Protein AF-0000000079167738 (afdb_homodimer)

Organism: Lactuca saligna (NCBI:txid75948)

Nearest PDB structures (foldseek):
  2wtn-assembly1_A  TM=7.664E-01  e=1.060E-10  Butyrivibrio proteoclasticus
  7xrh-assembly1_B  TM=7.494E-01  e=2.762E-10  Lactobacillus acidophilus
  7xrh-assembly1_A  TM=7.474E-01  e=9.147E-10  Lactobacillus acidophilus
  3pf9-assembly1_A  TM=7.373E-01  e=1.031E-09  Lactobacillus johnsonii
  7xri-assembly1_B  TM=6.812E-01  e=6.015E-10  Lactobacillus acidophilus

Sequence (842 aa):
METIAGDPVSPYTLLLRSLALIPISHYLLVAFFVLVVFVYNLLEIHIVHDIFGGFGGDSVSLTFHSSSDLYREVVSKCHLLHGRYFATPWLSSPHLQTILLNVLVKIPSFSYKREIFRTSDGGTIALDWLMNSDVSETNLQVHGTNTDAVIPLVIVIPGLTSDSASPYIKEIAYNMAKHGWNVVVSNYRGLGGVPLTSECFHHAGRSDDLGEVVNHLHSKQPETLLYAVGTSMGANILVKYLGEQGVNVPLAGAASISNPWDLLIGDRFFNRAFMQRFYNRVLGNSLKSTAKLHQEVYARLSDWEGIEKSRSIRDFSNHSSRIAGNFEAVDEFYRWASSARLVSKVSVPLLCVNSIDDPVCSHEAIPWDECRRNKNIVLATTQHGGHIAFFEGMPGKSLWWIRVVEEYLSHLHATSSTSKHMETIAGDPVSPYTLLLRSLALIPISHYLLVAFFVLVVFVYNLLEIHIVHDIFGGFGGDSVSLTFHSSSDLYREVVSKCHLLHGRYFATPWLSSPHLQTILLNVLVKIPSFSYKREIFRTSDGGTIALDWLMNSDVSETNLQVHGTNTDAVIPLVIVIPGLTSDSASPYIKEIAYNMAKHGWNVVVSNYRGLGGVPLTSECFHHAGRSDDLGEVVNHLHSKQPETLLYAVGTSMGANILVKYLGEQGVNVPLAGAASISNPWDLLIGDRFFNRAFMQRFYNRVLGNSLKSTAKLHQEVYARLSDWEGIEKSRSIRDFSNHSSRIAGNFEAVDEFYRWASSARLVSKVSVPLLCVNSIDDPVCSHEAIPWDECRRNKNIVLATTQHGGHIAFFEGMPGKSLWWIRVVEEYLSHLHATSSTSKH

pLDDT: mean 92.49, std 12.57, range [28.33, 98.94]

Solvent-accessible surface area (backbone atoms only — not comparable to full-atom values): 42958 Å² total; per-residue (Å²): 139,88,83,86,87,81,85,86,75,53,39,63,59,42,33,52,51,17,59,69,60,45,58,63,68,57,53,51,50,50,50,49,50,50,48,50,52,49,49,39,58,74,43,51,51,43,48,69,60,34,57,76,56,68,64,62,45,42,64,44,45,76,39,46,25,95,81,15,59,50,43,70,74,28,54,70,71,29,63,69,65,72,34,56,51,42,63,12,62,95,45,34,17,30,52,53,28,37,72,39,33,76,73,48,45,49,68,72,88,80,74,69,51,77,44,77,47,72,45,94,78,49,28,38,36,37,35,36,33,38,46,27,77,76,63,49,78,69,79,62,73,70,73,77,63,77,81,74,63,68,61,40,35,36,38,37,29,45,32,79,94,44,27,66,81,36,40,71,48,37,33,45,46,49,55,40,11,65,71,61,22,28,26,33,31,53,27,48,46,50,35,78,84,29,60,71,63,32,101,63,76,70,55,63,54,53,25,63,59,55,50,51,51,55,50,52,51,40,69,75,38,68,84,39,51,33,32,38,38,13,29,30,45,17,10,19,22,47,46,30,35,38,17,75,46,20,83,72,50,86,45,70,30,38,37,29,33,33,44,34,27,23,47,50,57,37,56,58,51,30,69,70,43,71,70,25,38,49,50,32,32,53,54,13,45,50,51,42,55,53,45,60,77,43,42,72,61,45,46,72,54,30,40,45,72,47,30,75,67,3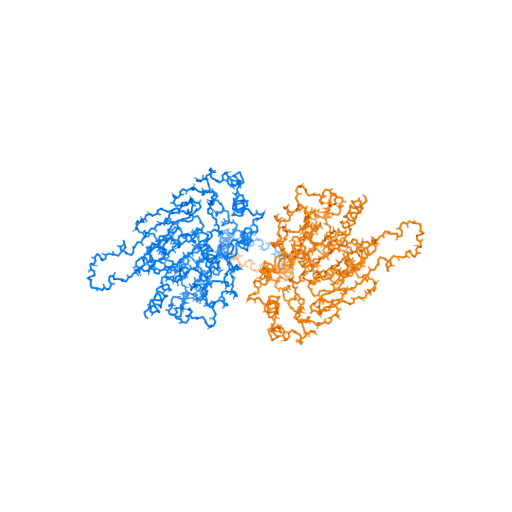2,59,25,50,64,45,32,34,52,23,31,56,13,51,62,67,70,38,94,25,48,66,57,40,26,59,69,30,24,13,45,86,27,49,72,41,38,57,46,44,32,42,33,39,39,23,54,44,12,70,72,32,42,53,87,27,55,51,61,59,37,35,26,65,24,44,33,31,41,36,37,36,30,68,60,30,9,50,82,23,26,39,27,47,82,82,39,41,45,44,50,60,52,56,47,48,50,49,46,51,50,42,42,50,58,54,55,58,52,72,77,101,138,87,83,83,86,80,84,87,75,51,39,63,57,42,33,52,52,18,58,68,59,44,56,64,66,56,55,50,49,51,50,48,50,53,49,49,52,49,50,37,57,74,42,50,51,44,48,70,61,34,56,76,56,66,65,62,43,41,64,43,46,78,39,47,26,95,80,17,58,51,42,69,73,28,54,70,72,29,61,69,63,73,33,55,51,43,63,13,64,95,44,35,16,31,51,54,28,36,73,38,35,76,74,46,45,50,68,72,90,80,75,68,50,76,43,78,44,72,44,95,77,49,28,37,35,38,36,37,32,38,46,26,76,76,62,49,79,71,78,63,73,72,75,78,66,76,81,74,62,66,62,38,35,36,37,36,29,46,30,78,94,45,28,65,82,34,40,70,48,36,32,46,44,49,56,39,13,65,70,60,23,28,27,32,30,52,27,48,45,52,35,79,85,29,60,71,63,32,100,62,74,68,57,62,53,55,24,63,59,55,51,51,52,52,50,53,50,40,69,74,38,69,83,39,51,32,32,38,39,14,30,30,46,18,10,20,23,46,46,31,35,40,16,75,49,21,84,72,51,88,44,70,29,38,37,30,33,33,41,34,28,23,47,50,58,38,58,59,52,31,70,71,44,72,68,26,38,50,52,31,32,54,52,14,45,51,52,42,56,53,45,58,76,44,42,70,59,45,46,73,53,31,39,44,73,48,31,75,68,32,59,24,50,64,43,33,32,52,23,30,54,14,50,62,68,72,38,94,24,48,66,59,39,26,59,69,30,23,14,44,86,26,49,70,41,40,59,45,43,31,43,35,37,40,23,56,45,12,71,71,34,42,53,88,27,55,52,62,59,37,34,28,65,25,43,33,31,41,35,37,35,29,68,61,31,10,48,81,24,26,38,28,48,83,85,39,42,46,44,49,60,53,55,45,50,49,49,46,52,51,41,43,50,57,54,55,59,51,71,75,100

InterPro domains:
  IPR000073 Alpha/beta hydrolase fold-1 [PF00561] (152-393)
  IPR012020 AB hydrolase 4 family [PIRSF005211] (8-414)
  IPR029058 Alpha/Beta hydrolase fold [G3DSA:3.40.50.1820] (132-399)
  IPR029058 Alpha/Beta hydrolase fold [SSF53474] (94-411)
  IPR050960 AB hydrolase superfamily, subfamily 4 [PTHR10794] (19-419)

Radius of gyration: 32.44 Å; Cα contacts (8 Å, |Δi|>4): 1660; chains: 2; bounding box: 110×104×69 Å

Foldseek 3Di:
DDDPPPDDDDPVNVVVVVVVPDDVVVVVVVVVVVVVVVVCVQQVACLVVCVVVVLLAFAKDKFAAPPFPLCVQFVVPQPLNGGGFRAANVCRGLNSLAVCQQPQADADDFAWDWDWDAFPQGWIKIKTKDALVRQDPPPPPPDDDPPPDAAAEEEEEEAQLDFCRRRLNNVLCNVLSPVRHIYIYIGFDLHPPHDTGGLDGDDLQCLVSVVRVQVVVCVVPVPHAYEYEYFASRLQSVLQNLLVCFPNRRHQEYERELYLQQQLVLVVLLPPDDVSVVVFQVSLVSVLVSCVSVVVSQVVQWQSVQSNVTRGPLSNCQTGVCRNVVHPHSSVVRRNSGSNVRLLRRRHQYEYEHECNASRRHPVSDNSVSQNNRSRYMYIYGPHAYGSRSQGDNSRHDHSVSVSVSSRVVSSVVVVVVVVD/DDDPPDDDDDPVNVVVVVVVPDDVVVVVVVVVVVVVVVVCVQQVACLVVCVVVVLQAFQKDKFAAPPFPLCVQFVVPQVLNGGGFRAANVCRGLNSLAVCQQPQADADDFAWDWDWDAFPQGWIKIKTKDALVRQDPPPPPPDDDPPVDAAAEEEEEEAQLDFCRGRLNNVLCNVLSPVRHIYIYIGFDLHPPHDTGGLDGDDLQCLVSVVRVQVVVCVVPVPHAYEYEYFASRLQSVLQNLLVCFPNRRHQEYERELYLQQVLVLVVLLPPDDVSVVVFQVSLVSVLVSCVSVVVSQVVQWQSVQSNVTRGPLSNCQTGVCRNVVHPHSSVVRRNSGSNVRLLRRRHQYEYEHECNASRRHPVSDNSVSQNNRSRYMYIYGPHAYGSRSQRDNSRHDHSVSSSVSSRVVSSVVVVVVVVD

Structure (mmCIF, N/CA/C/O backbone):
data_AF-0000000079167738-model_v1
#
loop_
_entity.id
_entity.type
_entity.pdbx_description
1 polymer 'AB hydrolase-1 domain-containing protein'
#
loop_
_atom_site.group_PDB
_atom_site.id
_atom_site.type_symbol
_atom_site.label_atom_id
_atom_site.label_alt_id
_atom_site.label_comp_id
_atom_site.label_asym_id
_atom_site.label_entity_id
_atom_site.label_seq_id
_atom_site.pdbx_PDB_ins_code
_atom_site.Cartn_x
_atom_site.Cartn_y
_atom_site.Cartn_z
_atom_site.occupancy
_atom_site.B_iso_or_equiv
_atom_site.auth_seq_id
_atom_site.auth_comp_id
_atom_site.auth_asym_id
_atom_site.auth_atom_id
_atom_site.pdbx_PDB_model_num
ATOM 1 N N . MET A 1 1 ? 76 20.156 -39.094 1 28.33 1 MET A N 1
ATOM 2 C CA . MET A 1 1 ? 75.125 20.656 -38.062 1 28.33 1 MET A CA 1
ATOM 3 C C . MET A 1 1 ? 74.188 19.531 -37.531 1 28.33 1 MET A C 1
ATOM 5 O O . MET A 1 1 ? 73.375 19 -38.281 1 28.33 1 MET A O 1
ATOM 9 N N . GLU A 1 2 ? 74.5 18.5 -36.656 1 35.53 2 GLU A N 1
ATOM 10 C CA . GLU A 1 2 ? 74 17.25 -36.094 1 35.53 2 GLU A CA 1
ATOM 11 C C . GLU A 1 2 ? 72.75 17.484 -35.281 1 35.53 2 GLU A C 1
ATOM 13 O O . GLU A 1 2 ? 72.75 18.188 -34.281 1 35.53 2 GLU A O 1
ATOM 18 N N . THR A 1 3 ? 71.375 17.328 -35.719 1 35.22 3 THR A N 1
ATOM 19 C CA . THR A 1 3 ? 70.062 17.547 -35.156 1 35.22 3 THR A CA 1
ATOM 20 C C . THR A 1 3 ? 69.812 16.625 -33.969 1 35.22 3 THR A C 1
ATOM 22 O O . THR A 1 3 ? 69.875 15.398 -34.094 1 35.22 3 THR A O 1
ATOM 25 N N . ILE A 1 4 ? 69.875 16.766 -32.656 1 37.25 4 ILE A N 1
ATOM 26 C CA . ILE A 1 4 ? 69.688 16.047 -31.406 1 37.25 4 ILE A CA 1
ATOM 27 C C . ILE A 1 4 ? 68.312 15.43 -31.375 1 37.25 4 ILE A C 1
ATOM 29 O O . ILE A 1 4 ? 67.25 16.141 -31.375 1 37.25 4 ILE A O 1
ATOM 33 N N . ALA A 1 5 ? 67.812 14.156 -31.688 1 42.47 5 ALA A N 1
ATOM 34 C CA . ALA A 1 5 ? 66.625 13.305 -31.625 1 42.47 5 ALA A CA 1
ATOM 35 C C . ALA A 1 5 ? 66.125 13.227 -30.203 1 42.47 5 ALA A C 1
ATOM 37 O O . ALA A 1 5 ? 66.625 12.523 -29.359 1 42.47 5 ALA A O 1
ATOM 38 N N . GLY A 1 6 ? 65.25 14.102 -29.391 1 43.28 6 GLY A N 1
ATOM 39 C CA . GLY A 1 6 ? 64.688 14.102 -28.062 1 43.28 6 GLY A CA 1
ATOM 40 C C . GLY A 1 6 ? 63.688 12.953 -27.859 1 43.28 6 GLY A C 1
ATOM 41 O O . GLY A 1 6 ? 62.938 12.609 -28.75 1 43.28 6 GLY A O 1
ATOM 42 N N . ASP A 1 7 ? 63.625 11.93 -27.047 1 54.88 7 ASP A N 1
ATOM 43 C CA . ASP A 1 7 ? 62.844 10.75 -26.688 1 54.88 7 ASP A CA 1
ATOM 44 C C . ASP A 1 7 ? 61.344 11.109 -26.531 1 54.88 7 ASP A C 1
ATOM 46 O O . ASP A 1 7 ? 61 12.023 -25.781 1 54.88 7 ASP A O 1
ATOM 50 N N . PRO A 1 8 ? 60.219 10.641 -27.156 1 68.75 8 PRO A N 1
ATOM 51 C CA . PRO A 1 8 ? 58.781 10.992 -27.125 1 68.75 8 PRO A CA 1
ATOM 52 C C . PRO A 1 8 ? 58.094 10.594 -25.828 1 68.75 8 PRO A C 1
ATOM 54 O O . PRO A 1 8 ? 58.125 9.422 -25.453 1 68.75 8 PRO A O 1
ATOM 57 N N . VAL A 1 9 ? 57.844 11.328 -24.797 1 79.06 9 VAL A N 1
ATOM 58 C CA . VAL A 1 9 ? 57.156 11.148 -23.531 1 79.06 9 VAL A CA 1
ATOM 59 C C . VAL A 1 9 ? 55.719 10.633 -23.766 1 79.06 9 VAL A C 1
ATOM 61 O O . VAL A 1 9 ? 55 11.188 -24.594 1 79.06 9 VAL A O 1
ATOM 64 N N . SER A 1 10 ? 55.438 9.461 -23.094 1 90.25 10 SER A N 1
ATOM 65 C CA . SER A 1 10 ? 54.094 8.852 -23.156 1 90.25 10 SER A CA 1
ATOM 66 C C . SER A 1 10 ? 53.031 9.852 -22.766 1 90.25 10 SER A C 1
ATOM 68 O O . SER A 1 10 ? 53.219 10.656 -21.859 1 90.25 10 SER A O 1
ATOM 70 N N . PRO A 1 11 ? 52 9.969 -23.625 1 91.44 11 PRO A N 1
ATOM 71 C CA . PRO A 1 11 ? 50.906 10.898 -23.281 1 91.44 11 PRO A CA 1
ATOM 72 C C . PRO A 1 11 ? 50.344 10.656 -21.891 1 91.44 11 PRO A C 1
ATOM 74 O O . PRO A 1 11 ? 49.938 11.609 -21.219 1 91.44 11 PRO A O 1
ATOM 77 N N . TYR A 1 12 ? 50.438 9.547 -21.391 1 92.25 12 TYR A N 1
ATOM 78 C CA . TYR A 1 12 ? 49.906 9.242 -20.062 1 92.25 12 TYR A CA 1
ATOM 79 C C . TYR A 1 12 ? 50.844 9.773 -18.984 1 92.25 12 TYR A C 1
ATOM 81 O O . TYR A 1 12 ? 50.406 10.211 -17.922 1 92.25 12 TYR A O 1
ATOM 89 N N . THR A 1 13 ? 52.094 9.68 -19.219 1 91.88 13 THR A N 1
ATOM 90 C CA . THR A 1 13 ? 53.062 10.289 -18.281 1 91.88 13 THR A CA 1
ATOM 91 C C . THR A 1 13 ? 52.875 11.797 -18.234 1 91.88 13 THR A C 1
ATOM 93 O O . THR A 1 13 ? 52.938 12.398 -17.156 1 91.88 13 THR A O 1
ATOM 96 N N . LEU A 1 14 ? 52.625 12.305 -19.391 1 90.69 14 LEU A N 1
ATOM 97 C CA . LEU A 1 14 ? 52.375 13.734 -19.453 1 90.69 14 LEU A CA 1
ATOM 98 C C . LEU A 1 14 ? 51.062 14.094 -18.719 1 90.69 14 LEU A C 1
ATOM 100 O O . LEU A 1 14 ? 51 15.125 -18.062 1 90.69 14 LEU A O 1
ATOM 104 N N . LEU A 1 15 ? 50.25 13.25 -18.938 1 93 15 LEU A N 1
ATOM 105 C CA . LEU A 1 15 ? 48.969 13.461 -18.266 1 93 15 LEU A CA 1
ATOM 106 C C . LEU A 1 15 ? 49.125 13.406 -16.75 1 93 15 LEU A C 1
ATOM 108 O O . LEU A 1 15 ? 48.688 14.305 -16.047 1 93 15 LEU A O 1
ATOM 112 N N . LEU A 1 16 ? 49.688 12.516 -16.25 1 93.25 16 LEU A N 1
ATOM 113 C CA . LEU A 1 16 ? 49.906 12.375 -14.812 1 93.25 16 LEU A CA 1
ATOM 114 C C . LEU A 1 16 ? 50.719 13.547 -14.273 1 93.25 16 LEU A C 1
ATOM 116 O O . LEU A 1 16 ? 50.469 14.031 -13.172 1 93.25 16 LEU A O 1
ATOM 120 N N . ARG A 1 17 ? 51.75 13.898 -15.016 1 91.62 17 ARG A N 1
ATOM 121 C CA . ARG A 1 17 ? 52.562 15.039 -14.609 1 91.62 17 ARG A CA 1
ATOM 122 C C . ARG A 1 17 ? 51.719 16.312 -14.531 1 91.62 17 ARG A C 1
ATOM 124 O O . ARG A 1 17 ? 51.875 17.109 -13.602 1 91.62 17 ARG A O 1
ATOM 131 N N . SER A 1 18 ? 50.938 16.375 -15.469 1 91.62 18 SER A N 1
ATOM 132 C CA . SER A 1 18 ? 50.094 17.578 -15.461 1 91.62 18 SER A CA 1
ATOM 133 C C . SER A 1 18 ? 49.156 17.562 -14.273 1 91.62 18 SER A C 1
ATOM 135 O O . SER A 1 18 ? 48.969 18.578 -13.617 1 91.62 18 SER A O 1
ATOM 137 N N . LEU A 1 19 ? 48.625 16.516 -14.039 1 94.25 19 LEU A N 1
ATOM 138 C CA . LEU A 1 19 ? 47.719 16.406 -12.914 1 94.25 19 LEU A CA 1
ATOM 139 C C . LEU A 1 19 ? 48.438 16.641 -11.594 1 94.25 19 LEU A C 1
ATOM 141 O O . LEU A 1 19 ? 47.875 17.234 -10.672 1 94.25 19 LEU A O 1
ATOM 145 N N . ALA A 1 20 ? 49.625 16.234 -11.492 1 93.75 20 ALA A N 1
ATOM 146 C CA . ALA A 1 20 ? 50.406 16.422 -10.281 1 93.75 20 ALA A CA 1
ATOM 147 C C . ALA A 1 20 ? 50.812 17.875 -10.102 1 93.75 20 ALA A C 1
ATOM 149 O O . ALA A 1 20 ? 51.031 18.328 -8.977 1 93.75 20 ALA A O 1
ATOM 150 N N . LEU A 1 21 ? 50.812 18.594 -11.219 1 94.06 21 LEU A N 1
ATOM 151 C CA . LEU A 1 21 ? 51.219 20 -11.156 1 94.06 21 LEU A CA 1
ATOM 152 C C . LEU A 1 21 ? 50.031 20.906 -10.805 1 94.06 21 LEU A C 1
ATOM 154 O O . LEU A 1 21 ? 50.25 22.047 -10.383 1 94.06 21 LEU A O 1
ATOM 158 N N . ILE A 1 22 ? 48.938 20.359 -10.82 1 93.94 22 ILE A N 1
ATOM 159 C CA . ILE A 1 22 ? 47.75 21.141 -10.469 1 93.94 22 ILE A CA 1
ATOM 160 C C . ILE A 1 22 ? 47.656 21.281 -8.953 1 93.94 22 ILE A C 1
ATOM 162 O O . ILE A 1 22 ? 47.75 20.297 -8.227 1 93.94 22 ILE A O 1
ATOM 166 N N . PRO A 1 23 ? 47.438 22.469 -8.492 1 93.75 23 PRO A N 1
ATOM 167 C CA . PRO A 1 23 ? 47.375 22.688 -7.047 1 93.75 23 PRO A CA 1
ATOM 168 C C . PRO A 1 23 ? 46.25 21.922 -6.387 1 93.75 23 PRO A C 1
ATOM 170 O O . PRO A 1 23 ? 45.156 21.797 -6.957 1 93.75 23 PRO A O 1
ATOM 173 N N . ILE A 1 24 ? 46.438 21.438 -5.285 1 94.81 24 ILE A N 1
ATOM 174 C CA . ILE A 1 24 ? 45.5 20.656 -4.523 1 94.81 24 ILE A CA 1
ATOM 175 C C . ILE A 1 24 ? 44.219 21.484 -4.289 1 94.81 24 ILE A C 1
ATOM 177 O O . ILE A 1 24 ? 43.125 20.938 -4.25 1 94.81 24 ILE A O 1
ATOM 181 N N . SER A 1 25 ? 44.406 22.734 -4.121 1 96.31 25 SER A N 1
ATOM 182 C CA . SER A 1 25 ? 43.25 23.609 -3.889 1 96.31 25 SER A CA 1
ATOM 183 C C . SER A 1 25 ? 42.25 23.516 -5.023 1 96.31 25 SER A C 1
ATOM 185 O O . SER A 1 25 ? 41.031 23.625 -4.801 1 96.31 25 SER A O 1
ATOM 187 N N . HIS A 1 26 ? 42.719 23.219 -6.207 1 96.62 26 HIS A N 1
ATOM 188 C CA . HIS A 1 26 ? 41.812 23.078 -7.34 1 96.62 26 HIS A CA 1
ATOM 189 C C . HIS A 1 26 ? 41.031 21.781 -7.246 1 96.62 26 HIS A C 1
ATOM 191 O O . HIS A 1 26 ? 39.844 21.75 -7.605 1 96.62 26 HIS A O 1
ATOM 197 N N . TYR A 1 27 ? 41.688 20.812 -6.742 1 95.81 27 TYR A N 1
ATOM 198 C CA . TYR A 1 27 ? 40.969 19.547 -6.543 1 95.81 27 TYR A CA 1
ATOM 199 C C . TYR A 1 27 ? 39.938 19.672 -5.434 1 95.81 27 TYR A C 1
ATOM 201 O O . TYR A 1 27 ? 38.844 19.109 -5.527 1 95.81 27 TYR A O 1
ATOM 209 N N . LEU A 1 28 ? 40.281 20.344 -4.453 1 96.94 28 LEU A N 1
ATOM 210 C CA . LEU A 1 28 ? 39.344 20.562 -3.35 1 96.94 28 LEU A CA 1
ATOM 211 C C . LEU A 1 28 ? 38.156 21.391 -3.809 1 96.94 28 LEU A C 1
ATOM 213 O O . LEU A 1 28 ? 37.031 21.156 -3.361 1 96.94 28 LEU A O 1
ATOM 217 N N . LEU A 1 29 ? 38.438 22.328 -4.68 1 97.31 29 LEU A N 1
ATOM 218 C CA . LEU A 1 29 ? 37.344 23.141 -5.227 1 97.31 29 LEU A CA 1
ATOM 219 C C . LEU A 1 29 ? 36.406 22.281 -6.055 1 97.31 29 LEU A C 1
ATOM 221 O O . LEU A 1 29 ? 35.156 22.438 -5.969 1 97.31 29 LEU A O 1
ATOM 225 N N . VAL A 1 30 ? 36.969 21.406 -6.812 1 96.94 30 VAL A N 1
ATOM 226 C CA . VAL A 1 30 ? 36.156 20.5 -7.621 1 96.94 30 VAL A CA 1
ATOM 227 C C . VAL A 1 30 ? 35.375 19.562 -6.711 1 96.94 30 VAL A C 1
ATOM 229 O O . VAL A 1 30 ? 34.188 19.312 -6.949 1 96.94 30 VAL A O 1
ATOM 232 N N . ALA A 1 31 ? 36.062 19.094 -5.742 1 97.56 31 ALA A N 1
ATOM 233 C CA . ALA A 1 31 ? 35.375 18.219 -4.785 1 97.56 31 ALA A CA 1
ATOM 234 C C . ALA A 1 31 ? 34.219 18.953 -4.098 1 97.56 31 ALA A C 1
ATOM 236 O O . ALA A 1 31 ? 33.156 18.359 -3.873 1 97.56 31 ALA A O 1
ATOM 237 N N . PHE A 1 32 ? 34.5 20.109 -3.723 1 97.62 32 PHE A N 1
ATOM 238 C CA . PHE A 1 32 ? 33.469 20.922 -3.104 1 97.62 32 PHE A CA 1
ATOM 239 C C . PHE A 1 32 ? 32.312 21.125 -4.051 1 97.62 32 PHE A C 1
ATOM 241 O O . PHE A 1 32 ? 31.141 21.016 -3.641 1 97.62 32 PHE A O 1
ATOM 248 N N . PHE A 1 33 ? 32.594 21.391 -5.277 1 97.69 33 PHE A N 1
ATOM 249 C CA . PHE A 1 33 ? 31.547 21.562 -6.273 1 97.69 33 PHE A CA 1
ATOM 250 C C . PHE A 1 33 ? 30.719 20.297 -6.43 1 97.69 33 PHE A C 1
ATOM 252 O O . PHE A 1 33 ? 29.484 20.344 -6.516 1 97.69 33 PHE A O 1
ATOM 259 N N . VAL A 1 34 ? 31.359 19.219 -6.434 1 97.44 34 VAL A N 1
ATOM 260 C CA . VAL A 1 34 ? 30.688 17.938 -6.551 1 97.44 34 VAL A CA 1
ATOM 261 C C . VAL A 1 34 ? 29.797 17.703 -5.34 1 97.44 34 VAL A C 1
ATOM 263 O O . VAL A 1 34 ? 28.672 17.203 -5.473 1 97.44 34 VAL A O 1
ATOM 266 N N . LEU A 1 35 ? 30.297 18.031 -4.234 1 97.25 35 LEU A N 1
ATOM 267 C CA . LEU A 1 35 ? 29.516 17.906 -3.008 1 97.25 35 LEU A CA 1
ATOM 268 C C . LEU A 1 35 ? 28.281 18.797 -3.049 1 97.25 35 LEU A C 1
ATOM 270 O O . LEU A 1 35 ? 27.203 18.375 -2.648 1 97.25 35 LEU A O 1
ATOM 274 N N . VAL A 1 36 ? 28.484 19.969 -3.514 1 97.12 36 VAL A N 1
ATOM 275 C CA . VAL A 1 36 ? 27.375 20.906 -3.607 1 97.12 36 VAL A CA 1
ATOM 276 C C . VAL A 1 36 ? 26.312 20.359 -4.551 1 97.12 36 VAL A C 1
ATOM 278 O O . VAL A 1 36 ? 25.125 20.438 -4.254 1 97.12 36 VAL A O 1
ATOM 281 N N . VAL A 1 37 ? 26.766 19.797 -5.656 1 96.81 37 VAL A N 1
ATOM 282 C CA . VAL A 1 37 ? 25.828 19.234 -6.625 1 96.81 37 VAL A CA 1
ATOM 283 C C . VAL A 1 37 ? 25.125 18.031 -6.004 1 96.81 37 VAL A C 1
ATOM 285 O O . VAL A 1 37 ? 23.922 17.828 -6.223 1 96.81 37 VAL A O 1
ATOM 288 N N . PHE A 1 38 ? 25.891 17.312 -5.281 1 95.88 38 PHE A N 1
ATOM 289 C CA . PHE A 1 38 ? 25.312 16.156 -4.605 1 95.88 38 PHE A CA 1
ATOM 290 C C . PHE A 1 38 ? 24.234 16.578 -3.621 1 95.88 38 PHE A C 1
ATOM 292 O O . PHE A 1 38 ? 23.125 16.047 -3.639 1 95.88 38 PHE A O 1
ATOM 299 N N . VAL A 1 39 ? 24.484 17.531 -2.82 1 95.62 39 VAL A N 1
ATOM 300 C CA . VAL A 1 39 ? 23.562 18.016 -1.807 1 95.62 39 VAL A CA 1
ATOM 301 C C . VAL A 1 39 ? 22.359 18.672 -2.48 1 95.62 39 VAL A C 1
ATOM 303 O O . VAL A 1 39 ? 21.219 18.5 -2.035 1 95.62 39 VAL A O 1
ATOM 306 N N . TYR A 1 40 ? 22.656 19.422 -3.535 1 96.38 40 TYR A N 1
ATOM 307 C CA . TYR A 1 40 ? 21.609 20.047 -4.328 1 96.38 40 TYR A CA 1
ATOM 308 C C . TYR A 1 40 ? 20.594 19.016 -4.812 1 96.38 40 TYR A C 1
ATOM 310 O O . TYR A 1 40 ? 19.391 19.234 -4.727 1 96.38 40 TYR A O 1
ATOM 318 N N . ASN A 1 41 ? 21.078 17.875 -5.199 1 95 41 ASN A N 1
ATOM 319 C CA . ASN A 1 41 ? 20.203 16.828 -5.715 1 95 41 ASN A CA 1
ATOM 320 C C . ASN A 1 41 ? 19.547 16.031 -4.586 1 95 41 ASN A C 1
ATOM 322 O O . ASN A 1 41 ? 18.391 15.648 -4.684 1 95 41 ASN A O 1
ATOM 326 N N . LEU A 1 42 ? 20.297 15.812 -3.557 1 94 42 LEU A N 1
ATOM 327 C CA . LEU A 1 42 ? 19.797 15.047 -2.418 1 94 42 LEU A CA 1
ATOM 328 C C . LEU A 1 42 ? 18.609 15.758 -1.772 1 94 42 LEU A C 1
ATOM 330 O O . LEU A 1 42 ? 17.625 15.109 -1.419 1 94 42 LEU A O 1
ATOM 334 N N . LEU A 1 43 ? 18.703 17.062 -1.731 1 96.06 43 LEU A N 1
ATOM 335 C CA . LEU A 1 43 ? 17.656 17.844 -1.075 1 96.06 43 LEU A CA 1
ATOM 336 C C . LEU A 1 43 ? 16.625 18.328 -2.086 1 96.06 43 LEU A C 1
ATOM 338 O O . LEU A 1 43 ? 15.688 19.031 -1.726 1 96.06 43 LEU A O 1
ATOM 342 N N . GLU A 1 44 ? 16.812 17.953 -3.32 1 96.62 44 GLU A N 1
ATOM 343 C CA . GLU A 1 44 ? 15.914 18.344 -4.398 1 96.62 44 GLU A CA 1
ATOM 344 C C . GLU A 1 44 ? 15.727 19.859 -4.445 1 96.62 44 GLU A C 1
ATOM 346 O O . GLU A 1 44 ? 14.602 20.359 -4.5 1 96.62 44 GLU A O 1
ATOM 351 N N . ILE A 1 45 ? 16.844 20.562 -4.332 1 96.62 45 ILE A N 1
ATOM 352 C CA . ILE A 1 45 ? 16.828 22.016 -4.391 1 96.62 45 ILE A CA 1
ATOM 353 C C . ILE A 1 45 ? 16.453 22.484 -5.801 1 96.62 45 ILE A C 1
ATOM 355 O O . ILE A 1 45 ? 16.922 21.906 -6.789 1 96.62 45 ILE A O 1
ATOM 359 N N . HIS A 1 46 ? 15.594 23.5 -5.965 1 95.62 46 HIS A N 1
ATOM 360 C CA . HIS A 1 46 ? 15.133 23.922 -7.285 1 95.62 46 HIS A CA 1
ATOM 361 C C . HIS A 1 46 ? 15.391 25.406 -7.516 1 95.62 46 HIS A C 1
ATOM 363 O O . HIS A 1 46 ? 14.727 26.031 -8.344 1 95.62 46 HIS A O 1
ATOM 369 N N . ILE A 1 47 ? 16.297 26.016 -6.809 1 94.19 47 ILE A N 1
ATOM 370 C CA . ILE A 1 47 ? 16.547 27.438 -6.875 1 94.19 47 ILE A CA 1
ATOM 371 C C . ILE A 1 47 ? 17.031 27.828 -8.273 1 94.19 47 ILE A C 1
ATOM 373 O O . ILE A 1 47 ? 16.734 28.906 -8.773 1 94.19 47 ILE A O 1
ATOM 377 N N . VAL A 1 48 ? 17.844 26.969 -8.906 1 93.44 48 VAL A N 1
ATOM 378 C CA . VAL A 1 48 ? 18.359 27.25 -10.242 1 93.44 48 VAL A CA 1
ATOM 379 C C . VAL A 1 48 ? 17.203 27.328 -11.234 1 93.44 48 VAL A C 1
ATOM 381 O O . VAL A 1 48 ? 17.172 28.219 -12.086 1 93.44 48 VAL A O 1
ATOM 384 N N . HIS A 1 49 ? 16.359 26.375 -11.031 1 91.25 49 HIS A N 1
ATOM 385 C CA . HIS A 1 49 ? 15.164 26.406 -11.867 1 91.25 49 HIS A CA 1
ATOM 386 C C . HIS A 1 49 ? 14.375 27.688 -11.641 1 91.25 49 HIS A C 1
ATOM 388 O O . HIS A 1 49 ? 13.852 28.281 -12.594 1 91.25 49 HIS A O 1
ATOM 394 N N . ASP A 1 50 ? 14.219 28.172 -10.398 1 92 50 ASP A N 1
ATOM 395 C CA . ASP A 1 50 ? 13.484 29.391 -10.055 1 92 50 ASP A CA 1
ATOM 396 C C . ASP A 1 50 ? 14.148 30.625 -10.672 1 92 50 ASP A C 1
ATOM 398 O O . ASP A 1 50 ? 13.461 31.547 -11.125 1 92 50 ASP A O 1
ATOM 402 N N . ILE A 1 51 ? 15.422 30.609 -10.664 1 92.31 51 ILE A N 1
ATOM 403 C CA . ILE A 1 51 ? 16.172 31.719 -11.234 1 92.31 51 ILE A CA 1
ATOM 404 C C . ILE A 1 51 ? 15.891 31.812 -12.734 1 92.31 51 ILE A C 1
ATOM 406 O O . ILE A 1 51 ? 15.594 32.906 -13.25 1 92.31 51 ILE A O 1
ATOM 410 N N . PHE A 1 52 ? 15.953 30.734 -13.406 1 92.31 52 PHE A N 1
ATOM 411 C CA . PHE A 1 52 ? 15.727 30.719 -14.852 1 92.31 52 PHE A CA 1
ATOM 412 C C . PHE A 1 52 ? 14.281 31.078 -15.18 1 92.31 52 PHE A C 1
ATOM 414 O O . PHE A 1 52 ? 14.008 31.641 -16.234 1 92.31 52 PHE A O 1
ATOM 421 N N . GLY A 1 53 ? 13.406 30.781 -14.266 1 87.94 53 GLY A N 1
ATOM 422 C CA . GLY A 1 53 ? 12.008 31.125 -14.445 1 87.94 53 GLY A CA 1
ATOM 423 C C . GLY A 1 53 ? 11.672 32.531 -13.93 1 87.94 53 GLY A C 1
ATOM 424 O O . GLY A 1 53 ? 10.516 32.938 -13.969 1 87.94 53 GLY A O 1
ATOM 425 N N . GLY A 1 54 ? 12.695 33.344 -13.461 1 88.69 54 GLY A N 1
ATOM 426 C CA . GLY A 1 54 ? 12.492 34.719 -12.969 1 88.69 54 GLY A CA 1
ATOM 427 C C . GLY A 1 54 ? 11.742 34.75 -11.648 1 88.69 54 GLY A C 1
ATOM 428 O O . GLY A 1 54 ? 10.992 35.719 -11.391 1 88.69 54 GLY A O 1
ATOM 429 N N . PHE A 1 55 ? 11.836 33.594 -10.922 1 87.31 55 PHE A N 1
ATOM 430 C CA . PHE A 1 55 ? 11.125 33.5 -9.648 1 87.31 55 PHE A CA 1
ATOM 431 C C . PHE A 1 55 ? 9.641 33.812 -9.836 1 87.31 55 PHE A C 1
ATOM 433 O O . PHE A 1 55 ? 9.031 34.469 -9 1 87.31 55 PHE A O 1
ATOM 440 N N . GLY A 1 56 ? 9.102 33.5 -11 1 87 56 GLY A N 1
ATOM 441 C CA . GLY A 1 56 ? 7.723 33.75 -11.359 1 87 56 GLY A CA 1
ATOM 442 C C . GLY A 1 56 ? 6.727 32.844 -10.672 1 87 56 GLY A C 1
ATOM 443 O O . GLY A 1 56 ? 5.516 33 -10.82 1 87 56 GLY A O 1
ATOM 444 N N . GLY A 1 57 ? 7.23 32 -9.781 1 90.62 57 GLY A N 1
ATOM 445 C CA . GLY A 1 57 ? 6.34 31.094 -9.094 1 90.62 57 GLY A CA 1
ATOM 446 C C . GLY A 1 57 ? 5.727 30.062 -10.023 1 90.62 57 GLY A C 1
ATOM 447 O O . GLY A 1 57 ? 6.02 30.047 -11.219 1 90.62 57 GLY A O 1
ATOM 448 N N . ASP A 1 58 ? 5.023 29.156 -9.5 1 92.06 58 ASP A N 1
ATOM 449 C CA . ASP A 1 58 ? 4.371 28.094 -10.281 1 92.06 58 ASP A CA 1
ATOM 450 C C . ASP A 1 58 ? 2.852 28.219 -10.188 1 92.06 58 ASP A C 1
ATOM 452 O O . ASP A 1 58 ? 2.309 28.531 -9.133 1 92.06 58 ASP A O 1
ATOM 456 N N . SER A 1 59 ? 2.195 27.969 -11.336 1 95.81 59 SER A N 1
ATOM 457 C CA . SER A 1 59 ? 0.736 28 -11.359 1 95.81 59 SER A CA 1
ATOM 458 C C . SER A 1 59 ? 0.138 26.859 -10.547 1 95.81 59 SER A C 1
ATOM 460 O O . SER A 1 59 ? 0.703 25.766 -10.492 1 95.81 59 SER A O 1
ATOM 462 N N . VAL A 1 60 ? -0.995 27.109 -9.891 1 98 60 VAL A N 1
ATOM 463 C CA . VAL A 1 60 ? -1.758 26.094 -9.18 1 98 60 VAL A CA 1
ATOM 464 C C . VAL A 1 60 ? -2.605 25.297 -10.172 1 98 60 VAL A C 1
ATOM 466 O O . VAL A 1 60 ? -3.291 25.875 -11.016 1 98 60 VAL A O 1
ATOM 469 N N . SER A 1 61 ? -2.492 24 -10.156 1 98.38 61 SER A N 1
ATOM 470 C CA . SER A 1 61 ? -3.305 23.141 -11.023 1 98.38 61 SER A CA 1
ATOM 471 C C . SER A 1 61 ? -4.586 22.703 -10.32 1 98.38 61 SER A C 1
ATOM 473 O O . SER A 1 61 ? -4.539 22.188 -9.195 1 98.38 61 SER A O 1
ATOM 475 N N . LEU A 1 62 ? -5.668 22.906 -10.961 1 98.62 62 LEU A N 1
ATOM 476 C CA . LEU A 1 62 ? -6.957 22.531 -10.391 1 98.62 62 LEU A CA 1
ATOM 477 C C . LEU A 1 62 ? -7.543 21.328 -11.117 1 98.62 62 LEU A C 1
ATOM 479 O O . LEU A 1 62 ? -7.574 21.297 -12.344 1 98.62 62 LEU A O 1
ATOM 483 N N . THR A 1 63 ? -7.91 20.297 -10.391 1 98.5 63 THR A N 1
ATOM 484 C CA . THR A 1 63 ? -8.609 19.109 -10.883 1 98.5 63 THR A CA 1
ATOM 485 C C . THR A 1 63 ? -10.023 19.031 -10.305 1 98.5 63 THR A C 1
ATOM 487 O O . THR A 1 63 ? -10.195 18.938 -9.094 1 98.5 63 THR A O 1
ATOM 490 N N . PHE A 1 64 ? -11 19.109 -11.133 1 98.25 64 PHE A N 1
ATOM 491 C CA . PHE A 1 64 ? -12.391 19.094 -10.688 1 98.25 64 PHE A CA 1
ATOM 492 C C . PHE A 1 64 ? -13.32 18.688 -11.828 1 98.25 64 PHE A C 1
ATOM 494 O O . PHE A 1 64 ? -12.914 18.656 -12.992 1 98.25 64 PHE A O 1
ATOM 501 N N . HIS A 1 65 ? -14.555 18.297 -11.438 1 97.75 65 HIS A N 1
ATOM 502 C CA . HIS A 1 65 ? -15.57 17.938 -12.414 1 97.75 65 HIS A CA 1
ATOM 503 C C . HIS A 1 65 ? -16.016 19.156 -13.211 1 97.75 65 HIS A C 1
ATOM 505 O O . HIS A 1 65 ? -16.188 20.234 -12.656 1 97.75 65 HIS A O 1
ATOM 511 N N . SER A 1 66 ? -16.266 18.953 -14.477 1 96.81 66 SER A N 1
ATOM 512 C CA . SER A 1 66 ? -16.641 20.047 -15.359 1 96.81 66 SER A CA 1
ATOM 513 C C . SER A 1 66 ? -17.953 20.688 -14.93 1 96.81 66 SER A C 1
ATOM 515 O O . SER A 1 66 ? -18.172 21.875 -15.141 1 96.81 66 SER A O 1
ATOM 517 N N . SER A 1 67 ? -18.766 19.875 -14.242 1 97.75 67 SER A N 1
ATOM 518 C CA . SER A 1 67 ? -20.062 20.375 -13.812 1 97.75 67 SER A CA 1
ATOM 519 C C . SER A 1 67 ? -20.078 20.656 -12.312 1 97.75 67 SER A C 1
ATOM 521 O O . SER A 1 67 ? -21.141 20.609 -11.68 1 97.75 67 SER A O 1
ATOM 523 N N . SER A 1 68 ? -18.984 20.906 -11.758 1 98.19 68 SER A N 1
ATOM 524 C CA . SER A 1 68 ? -18.891 21.156 -10.32 1 98.19 68 SER A CA 1
ATOM 525 C C . SER A 1 68 ? -19.453 22.531 -9.961 1 98.19 68 SER A C 1
ATOM 527 O O . SER A 1 68 ? -18.891 23.562 -10.352 1 98.19 68 SER A O 1
ATOM 529 N N . ASP A 1 69 ? -20.531 22.562 -9.18 1 97.88 69 ASP A N 1
ATOM 530 C CA . ASP A 1 69 ? -21.062 23.812 -8.648 1 97.88 69 ASP A CA 1
ATOM 531 C C . ASP A 1 69 ? -20.109 24.438 -7.633 1 97.88 69 ASP A C 1
ATOM 533 O O . ASP A 1 69 ? -20.016 25.656 -7.523 1 97.88 69 ASP A O 1
ATOM 537 N N . LEU A 1 70 ? -19.422 23.562 -6.945 1 98.25 70 LEU A N 1
ATOM 538 C CA . LEU A 1 70 ? -18.438 24.047 -5.988 1 98.25 70 LEU A CA 1
ATOM 539 C C . LEU A 1 70 ? -17.391 24.922 -6.684 1 98.25 70 LEU A C 1
ATOM 541 O O . LEU A 1 70 ? -17.016 25.969 -6.176 1 98.25 70 LEU A O 1
ATOM 545 N N . TYR A 1 71 ? -16.906 24.391 -7.797 1 98.56 71 TYR A N 1
ATOM 546 C CA . TYR A 1 71 ? -15.945 25.188 -8.539 1 98.56 71 TYR A CA 1
ATOM 547 C C . TYR A 1 71 ? -16.578 26.469 -9.047 1 98.56 71 TYR A C 1
ATOM 549 O O . TYR A 1 71 ? -16.047 27.562 -8.844 1 98.56 71 TYR A O 1
ATOM 557 N N . ARG A 1 72 ? -17.734 26.406 -9.68 1 97.88 72 ARG A N 1
ATOM 558 C CA . ARG A 1 72 ? -18.375 27.547 -10.359 1 97.88 72 ARG A CA 1
ATOM 559 C C . ARG A 1 72 ? -18.75 28.641 -9.367 1 97.88 72 ARG A C 1
ATOM 561 O O . ARG A 1 72 ? -18.562 29.828 -9.648 1 97.88 72 ARG A O 1
ATOM 568 N N . GLU A 1 73 ? -19.188 28.281 -8.195 1 97.81 73 GLU A N 1
ATOM 569 C CA . GLU A 1 73 ? -19.797 29.25 -7.285 1 97.81 73 GLU A CA 1
ATOM 570 C C . GLU A 1 73 ? -18.812 29.688 -6.207 1 97.81 73 GLU A C 1
ATOM 572 O O . GLU A 1 73 ? -18.969 30.75 -5.609 1 97.81 73 GLU A O 1
ATOM 577 N N . VAL A 1 74 ? -17.797 28.859 -5.949 1 98.44 74 VAL A N 1
ATOM 578 C CA . VAL A 1 74 ? -16.969 29.156 -4.793 1 98.44 74 VAL A CA 1
ATOM 579 C C . VAL A 1 74 ? -15.5 29.266 -5.23 1 98.44 74 VAL A C 1
ATOM 581 O O . VAL A 1 74 ? -14.922 30.359 -5.207 1 98.44 74 VAL A O 1
ATOM 584 N N . VAL A 1 75 ? -14.922 28.156 -5.824 1 98.75 75 VAL A N 1
ATOM 585 C CA . VAL A 1 75 ? -13.492 28.078 -6.07 1 98.75 75 VAL A CA 1
ATOM 586 C C . VAL A 1 75 ? -13.094 29.031 -7.191 1 98.75 75 VAL A C 1
ATOM 588 O O . VAL A 1 75 ? -12.008 29.609 -7.172 1 98.75 75 VAL A O 1
ATOM 591 N N . SER A 1 76 ? -13.984 29.281 -8.133 1 98.06 76 SER A N 1
ATOM 592 C CA . SER A 1 76 ? -13.711 30.188 -9.242 1 98.06 76 SER A CA 1
ATOM 593 C C . SER A 1 76 ? -13.422 31.609 -8.742 1 98.06 76 SER A C 1
ATOM 595 O O . SER A 1 76 ? -12.766 32.375 -9.422 1 98.06 76 SER A O 1
ATOM 597 N N . LYS A 1 77 ? -13.875 31.922 -7.535 1 97.75 77 LYS A N 1
ATOM 598 C CA . LYS A 1 77 ? -13.719 33.25 -6.969 1 97.75 77 LYS A CA 1
ATOM 599 C C . LYS A 1 77 ? -12.477 33.344 -6.094 1 97.75 77 LYS A C 1
ATOM 601 O O . LYS A 1 77 ? -12.125 34.438 -5.602 1 97.75 77 LYS A O 1
ATOM 606 N N . CYS A 1 78 ? -11.789 32.25 -5.875 1 98.38 78 CYS A N 1
ATOM 607 C CA . CYS A 1 78 ? -10.594 32.219 -5.043 1 98.38 78 CYS A CA 1
ATOM 608 C C . CYS A 1 78 ? -9.367 32.656 -5.84 1 98.38 78 CYS A C 1
ATOM 610 O O . CYS A 1 78 ? -8.82 31.875 -6.629 1 98.38 78 CYS A O 1
ATOM 612 N N . HIS A 1 79 ? -8.844 33.812 -5.551 1 97.81 79 HIS A N 1
ATOM 613 C CA . HIS A 1 79 ? -7.754 34.406 -6.32 1 97.81 79 HIS A CA 1
ATOM 614 C C . HIS A 1 79 ? -6.449 33.656 -6.105 1 97.81 79 HIS A C 1
ATOM 616 O O . HIS A 1 79 ? -5.648 33.5 -7.031 1 97.81 79 HIS A O 1
ATOM 622 N N . LEU A 1 80 ? -6.203 33.156 -4.938 1 97.44 80 LEU A N 1
ATOM 623 C CA . LEU A 1 80 ? -4.957 32.469 -4.633 1 97.44 80 LEU A CA 1
ATOM 624 C C . LEU A 1 80 ? -4.852 31.156 -5.414 1 97.44 80 LEU A C 1
ATOM 626 O O . LEU A 1 80 ? -3.756 30.75 -5.805 1 97.44 80 LEU A O 1
ATOM 630 N N . LEU A 1 81 ? -6.02 30.469 -5.641 1 98.25 81 LEU A N 1
ATOM 631 C CA . LEU A 1 81 ? -6.039 29.203 -6.34 1 98.25 81 LEU A CA 1
ATOM 632 C C . LEU A 1 81 ? -5.898 29.391 -7.848 1 98.25 81 LEU A C 1
ATOM 634 O O . LEU A 1 81 ? -5.605 28.453 -8.578 1 98.25 81 LEU A O 1
ATOM 638 N N . HIS A 1 82 ? -6.156 30.562 -8.312 1 97.62 82 HIS A N 1
ATOM 639 C CA . HIS A 1 82 ? -6.016 30.859 -9.734 1 97.62 82 HIS A CA 1
ATOM 640 C C . HIS A 1 82 ? -4.777 31.703 -10 1 97.62 82 HIS A C 1
ATOM 642 O O . HIS A 1 82 ? -4.574 32.188 -11.125 1 97.62 82 HIS A O 1
ATOM 648 N N . GLY A 1 83 ? -4.035 31.906 -9.023 1 94 83 GLY A N 1
ATOM 649 C CA . GLY A 1 83 ? -2.77 32.625 -9.148 1 94 83 GLY A CA 1
ATOM 650 C C . GLY A 1 83 ? -1.566 31.688 -9.141 1 94 83 GLY A C 1
ATOM 651 O O . GLY A 1 83 ? -1.666 30.531 -9.555 1 94 83 GLY A O 1
ATOM 652 N N . ARG A 1 84 ? -0.447 32.281 -8.773 1 93.25 84 ARG A N 1
ATOM 653 C CA . ARG A 1 84 ? 0.802 31.531 -8.727 1 93.25 84 ARG A CA 1
ATOM 654 C C . ARG A 1 84 ? 1.314 31.406 -7.293 1 93.25 84 ARG A C 1
ATOM 656 O O . ARG A 1 84 ? 1.169 32.344 -6.496 1 93.25 84 ARG A O 1
ATOM 663 N N . TYR A 1 85 ? 1.754 30.25 -6.988 1 94.12 85 TYR A N 1
ATOM 664 C CA . TYR A 1 85 ? 2.408 30.031 -5.703 1 94.12 85 TYR A CA 1
ATOM 665 C C . TYR A 1 85 ? 3.898 30.344 -5.793 1 94.12 85 TYR A C 1
ATOM 667 O O . TYR A 1 85 ? 4.609 29.766 -6.625 1 94.12 85 TYR A O 1
ATOM 675 N N . PHE A 1 86 ? 4.316 31.297 -4.922 1 91.75 86 PHE A N 1
ATOM 676 C CA . PHE A 1 86 ? 5.715 31.703 -4.855 1 91.75 86 PHE A CA 1
ATOM 677 C C . PHE A 1 86 ? 6.387 31.156 -3.607 1 91.75 86 PHE A C 1
ATOM 679 O O . PHE A 1 86 ? 6.297 31.75 -2.531 1 91.75 86 PHE A O 1
ATOM 686 N N . ALA A 1 87 ? 7.176 30.078 -3.848 1 92.88 87 ALA A N 1
ATOM 687 C CA . ALA A 1 87 ? 7.902 29.484 -2.725 1 92.88 87 ALA A CA 1
ATOM 688 C C . ALA A 1 87 ? 9.008 30.422 -2.24 1 92.88 87 ALA A C 1
ATOM 690 O O . ALA A 1 87 ? 9.633 31.125 -3.041 1 92.88 87 ALA A O 1
ATOM 691 N N . THR A 1 88 ? 9.188 30.406 -0.958 1 94.25 88 THR A N 1
ATOM 692 C CA . THR A 1 88 ? 10.297 31.156 -0.398 1 94.25 88 THR A CA 1
ATOM 693 C C . THR A 1 88 ? 11.609 30.766 -1.049 1 94.25 88 THR A C 1
ATOM 695 O O . THR A 1 88 ? 12 29.594 -1 1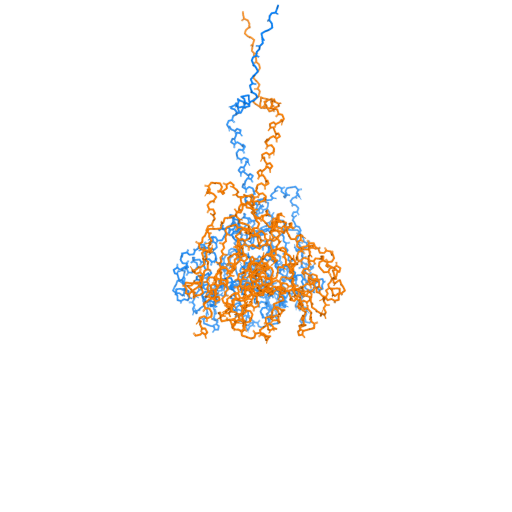 94.25 88 THR A O 1
ATOM 698 N N . PRO A 1 89 ? 12.367 31.656 -1.572 1 92.88 89 PRO A N 1
ATOM 699 C CA . PRO A 1 89 ? 13.539 31.328 -2.387 1 92.88 89 PRO A CA 1
ATOM 700 C C . PRO A 1 89 ? 14.617 30.594 -1.598 1 92.88 89 PRO A C 1
ATOM 702 O O . PRO A 1 89 ? 15.25 29.672 -2.117 1 92.88 89 PRO A O 1
ATOM 705 N N . TRP A 1 90 ? 14.836 30.984 -0.41 1 94 90 TRP A N 1
ATOM 706 C CA . TRP A 1 90 ? 15.906 30.344 0.346 1 94 90 TRP A CA 1
ATOM 707 C C . TRP A 1 90 ? 15.438 29.031 0.954 1 94 90 TRP A C 1
ATOM 709 O O . TRP A 1 90 ? 16.219 28.312 1.586 1 94 90 TRP A O 1
ATOM 719 N N . LEU A 1 91 ? 14.148 28.672 0.764 1 95.69 91 LEU A N 1
ATOM 720 C CA . LEU A 1 91 ? 13.57 27.375 1.096 1 95.69 91 LEU A CA 1
ATOM 721 C C . LEU A 1 91 ? 13.133 26.641 -0.165 1 95.69 91 LEU A C 1
ATOM 723 O O . LEU A 1 91 ? 12.07 26.016 -0.186 1 95.69 91 LEU A O 1
ATOM 727 N N . SER A 1 92 ? 13.961 26.766 -1.188 1 94.75 92 SER A N 1
ATOM 728 C CA . SER A 1 92 ? 13.625 26.188 -2.48 1 94.75 92 SER A CA 1
ATOM 729 C C . SER A 1 92 ? 13.898 24.688 -2.498 1 94.75 92 SER A C 1
ATOM 731 O O . SER A 1 92 ? 14.609 24.188 -3.375 1 94.75 92 SER A O 1
ATOM 733 N N . SER A 1 93 ? 13.406 24 -1.555 1 97.25 93 SER A N 1
ATOM 734 C CA . SER A 1 93 ? 13.516 22.547 -1.369 1 97.25 93 SER A CA 1
ATOM 735 C C . SER A 1 93 ? 12.336 22 -0.581 1 97.25 93 SER A C 1
ATOM 737 O O . SER A 1 93 ? 11.961 22.562 0.454 1 97.25 93 SER A O 1
ATOM 739 N N . PRO A 1 94 ? 11.727 20.906 -1.161 1 97.5 94 PRO A N 1
ATOM 740 C CA . PRO A 1 94 ? 10.648 20.312 -0.37 1 97.5 94 PRO A CA 1
ATOM 741 C C . PRO A 1 94 ? 11.125 19.812 0.991 1 97.5 94 PRO A C 1
ATOM 743 O O . PRO A 1 94 ? 10.367 19.844 1.964 1 97.5 94 PRO A O 1
ATOM 746 N N . HIS A 1 95 ? 12.359 19.422 1.095 1 97.69 95 HIS A N 1
ATOM 747 C CA . HIS A 1 95 ? 12.914 18.906 2.344 1 97.69 95 HIS A CA 1
ATOM 748 C C . HIS A 1 95 ? 13.188 20.047 3.324 1 97.69 95 HIS A C 1
ATOM 750 O O . HIS A 1 95 ? 12.867 19.938 4.512 1 97.69 95 HIS A O 1
ATOM 756 N N . LEU A 1 96 ? 13.766 21.141 2.82 1 97 96 LEU A N 1
ATOM 757 C CA . LEU A 1 96 ? 14.023 22.281 3.699 1 97 96 LEU A CA 1
ATOM 758 C C . LEU A 1 96 ? 12.711 22.844 4.25 1 97 96 LEU A C 1
ATOM 760 O O . LEU A 1 96 ? 12.617 23.141 5.441 1 97 96 LEU A O 1
ATOM 764 N N . GLN A 1 97 ? 11.711 22.953 3.375 1 97.38 97 GLN A N 1
ATOM 765 C CA . GLN A 1 97 ? 10.414 23.453 3.812 1 97.38 97 GLN A CA 1
ATOM 766 C C . GLN A 1 97 ? 9.805 22.562 4.883 1 97.38 97 GLN A C 1
ATOM 768 O O . GLN A 1 97 ? 9.305 23.047 5.898 1 97.38 97 GLN A O 1
ATOM 773 N N . THR A 1 98 ? 9.891 21.234 4.68 1 97.12 98 THR A N 1
ATOM 774 C CA . THR A 1 98 ? 9.266 20.266 5.562 1 97.12 98 THR A CA 1
ATOM 775 C C . THR A 1 98 ? 9.992 20.203 6.902 1 97.12 98 THR A C 1
ATOM 777 O O . THR A 1 98 ? 9.359 20.266 7.957 1 97.12 98 THR A O 1
ATOM 780 N N . ILE A 1 99 ? 11.289 20.188 6.918 1 96 99 ILE A N 1
ATOM 781 C CA . ILE A 1 99 ? 12.102 20 8.117 1 96 99 ILE A CA 1
ATOM 782 C C . ILE A 1 99 ? 12.062 21.266 8.961 1 96 99 ILE A C 1
ATOM 784 O O . ILE A 1 99 ? 12.031 21.203 10.195 1 96 99 ILE A O 1
ATOM 788 N N . LEU A 1 100 ? 11.984 22.406 8.336 1 95.31 100 LEU A N 1
ATOM 789 C CA . LEU A 1 100 ? 12.125 23.672 9.062 1 95.31 100 LEU A CA 1
ATOM 790 C C . LEU A 1 100 ? 10.758 24.266 9.367 1 95.31 100 LEU A C 1
ATOM 792 O O . LEU A 1 100 ? 10.664 25.391 9.875 1 95.31 100 LEU A O 1
ATOM 796 N N . LEU A 1 101 ? 9.688 23.547 9.086 1 95.06 101 LEU A N 1
ATOM 797 C CA . LEU A 1 101 ? 8.328 24.047 9.266 1 95.06 101 LEU A CA 1
ATOM 798 C C . LEU A 1 101 ? 8.117 24.531 10.695 1 95.06 101 LEU A C 1
ATOM 800 O O . LEU A 1 101 ? 7.797 25.703 10.906 1 95.06 101 LEU A O 1
ATOM 804 N N . ASN A 1 102 ? 8.43 23.734 11.68 1 89.56 102 ASN A N 1
ATOM 805 C CA . ASN A 1 102 ? 8.117 24.031 13.07 1 89.56 102 ASN A CA 1
ATOM 806 C C . ASN A 1 102 ? 9.086 25.062 13.648 1 89.56 102 ASN A C 1
ATOM 808 O O . ASN A 1 102 ? 8.797 25.688 14.672 1 89.56 102 ASN A O 1
ATOM 812 N N . VAL A 1 103 ? 10.164 25.266 12.945 1 91.12 103 VAL A N 1
ATOM 813 C CA . VAL A 1 103 ? 11.18 26.203 13.43 1 91.12 103 VAL A CA 1
ATOM 814 C C . VAL A 1 103 ? 10.914 27.594 12.867 1 91.12 103 VAL A C 1
ATOM 816 O O . VAL A 1 103 ? 11.094 28.594 13.562 1 91.12 103 VAL A O 1
ATOM 819 N N . LEU A 1 104 ? 10.438 27.656 11.688 1 92.81 104 LEU A N 1
ATOM 820 C CA . LEU A 1 104 ? 10.43 28.938 10.984 1 92.81 104 LEU A CA 1
ATOM 821 C C . LEU A 1 104 ? 9.047 29.562 11.023 1 92.81 104 LEU A C 1
ATOM 823 O O . LEU A 1 104 ? 8.914 30.797 10.938 1 92.81 104 LEU A O 1
ATOM 827 N N . VAL A 1 105 ? 8.023 28.734 11.148 1 92 105 VAL A N 1
ATOM 828 C CA . VAL A 1 105 ? 6.668 29.281 11.07 1 92 105 VAL A CA 1
ATOM 829 C C . VAL A 1 105 ? 6.449 30.281 12.203 1 92 105 VAL A C 1
ATOM 831 O O . VAL A 1 105 ? 6.949 30.078 13.32 1 92 105 VAL A O 1
ATOM 834 N N . LYS A 1 106 ? 5.746 31.359 11.891 1 88.12 106 LYS A N 1
ATOM 835 C CA . LYS A 1 106 ? 5.406 32.375 12.898 1 88.12 106 LYS A CA 1
ATOM 836 C C . LYS A 1 106 ? 4.422 31.797 13.922 1 88.12 106 LYS A C 1
ATOM 838 O O . LYS A 1 106 ? 3.393 31.234 13.555 1 88.12 106 LYS A O 1
ATOM 843 N N . ILE A 1 107 ? 4.699 31.969 15.227 1 91.25 107 ILE A N 1
ATOM 844 C CA . ILE A 1 107 ? 3.814 31.484 16.281 1 91.25 107 ILE A CA 1
ATOM 845 C C . ILE A 1 107 ? 3.105 32.688 16.938 1 91.25 107 ILE A C 1
ATOM 847 O O . ILE A 1 107 ? 3.713 33.406 17.703 1 91.25 107 ILE A O 1
ATOM 851 N N . PRO A 1 108 ? 1.819 32.781 16.625 1 92.94 108 PRO A N 1
ATOM 852 C CA . PRO A 1 108 ? 1.079 33.875 17.281 1 92.94 108 PRO A CA 1
ATOM 853 C C . PRO A 1 108 ? 0.91 33.656 18.781 1 92.94 108 PRO A C 1
ATOM 855 O O . PRO A 1 108 ? 0.894 32.531 19.234 1 92.94 108 PRO A O 1
ATOM 858 N N . SER A 1 109 ? 0.763 34.688 19.5 1 92.56 109 SER A N 1
ATOM 859 C CA . SER A 1 109 ? 0.6 34.625 20.953 1 92.56 109 SER A CA 1
ATOM 860 C C . SER A 1 109 ? -0.866 34.75 21.344 1 92.56 109 SER A C 1
ATOM 862 O O . SER A 1 109 ? -1.449 35.812 21.25 1 92.56 109 SER A O 1
ATOM 864 N N . PHE A 1 110 ? -1.47 33.719 21.734 1 95.19 110 PHE A N 1
ATOM 865 C CA . PHE A 1 110 ? -2.822 33.656 22.281 1 95.19 110 PHE A CA 1
ATOM 866 C C . PHE A 1 110 ? -2.998 32.438 23.172 1 95.19 110 PHE A C 1
ATOM 868 O O . PHE A 1 110 ? -2.117 31.578 23.234 1 95.19 110 PHE A O 1
ATOM 875 N N . SER A 1 111 ? -4.082 32.375 23.938 1 95.31 111 SER A N 1
ATOM 876 C CA . SER A 1 111 ? -4.406 31.219 24.766 1 95.31 111 SER A CA 1
ATOM 877 C C . SER A 1 111 ? -5.715 30.562 24.328 1 95.31 111 SER A C 1
ATOM 879 O O . SER A 1 111 ? -6.668 31.25 23.969 1 95.31 111 SER A O 1
ATOM 881 N N . TYR A 1 112 ? -5.652 29.297 24.406 1 97.62 112 TYR A N 1
ATOM 882 C CA . TYR A 1 112 ? -6.859 28.531 24.109 1 97.62 112 TYR A CA 1
ATOM 883 C C . TYR A 1 112 ? -7.727 28.391 25.359 1 97.62 112 TYR A C 1
ATOM 885 O O . TYR A 1 112 ? -7.219 28.406 26.484 1 97.62 112 TYR A O 1
ATOM 893 N N . LYS A 1 113 ? -9.047 28.328 25.156 1 97.94 113 LYS A N 1
ATOM 894 C CA . LYS A 1 113 ? -9.945 27.797 26.172 1 97.94 113 LYS A CA 1
ATOM 895 C C . LYS A 1 113 ? -10.242 26.312 25.922 1 97.94 113 LYS A C 1
ATOM 897 O O . LYS A 1 113 ? -10.805 25.953 24.891 1 97.94 113 LYS A O 1
ATOM 902 N N . ARG A 1 114 ? -9.875 25.484 26.906 1 97.75 114 ARG A N 1
ATOM 903 C CA . ARG A 1 114 ? -9.992 24.047 26.703 1 97.75 114 ARG A CA 1
ATOM 904 C C . ARG A 1 114 ? -11.328 23.531 27.219 1 97.75 114 ARG A C 1
ATOM 906 O O . ARG A 1 114 ? -11.758 23.891 28.312 1 97.75 114 ARG A O 1
ATOM 913 N N . GLU A 1 115 ? -12 22.797 26.406 1 97.44 115 GLU A N 1
ATOM 914 C CA . GLU A 1 115 ? -13.18 22 26.766 1 97.44 115 GLU A CA 1
ATOM 915 C C . GLU A 1 115 ? -12.883 20.5 26.688 1 97.44 115 GLU A C 1
ATOM 917 O O . GLU A 1 115 ? -12.32 20.031 25.703 1 97.44 115 GLU A O 1
ATOM 922 N N . ILE A 1 116 ? -13.164 19.812 27.75 1 95.44 116 ILE A N 1
ATOM 923 C CA . ILE A 1 116 ? -12.992 18.359 27.766 1 95.44 116 ILE A CA 1
ATOM 924 C C . ILE A 1 116 ? -14.344 17.688 27.594 1 95.44 116 ILE A C 1
ATOM 926 O O . ILE A 1 116 ? -15.336 18.094 28.203 1 95.44 116 ILE A O 1
ATOM 930 N N . PHE A 1 117 ? -14.414 16.781 26.719 1 88.62 117 PHE A N 1
ATOM 931 C CA . PHE A 1 117 ? -15.664 16.047 26.609 1 88.62 117 PHE A CA 1
ATOM 932 C C . PHE A 1 117 ? -15.398 14.555 26.453 1 88.62 117 PHE A C 1
ATOM 934 O O . PHE A 1 117 ? -14.32 14.148 26.016 1 88.62 117 PHE A O 1
ATOM 941 N N . ARG A 1 118 ? -16.469 13.789 26.844 1 92.25 118 ARG A N 1
ATOM 942 C CA . ARG A 1 118 ? -16.391 12.336 26.844 1 92.25 118 ARG A CA 1
ATOM 943 C C . ARG A 1 118 ? -17.094 11.75 25.625 1 92.25 118 ARG A C 1
ATOM 945 O O . ARG A 1 118 ? -18.172 12.211 25.25 1 92.25 118 ARG A O 1
ATOM 952 N N . THR A 1 119 ? -16.406 10.773 25.031 1 93.81 119 THR A N 1
ATOM 953 C CA . THR A 1 119 ? -17 10.086 23.891 1 93.81 119 THR A CA 1
ATOM 954 C C . THR A 1 119 ? -17.891 8.93 24.359 1 93.81 119 THR A C 1
ATOM 956 O O . THR A 1 119 ? -17.891 8.586 25.547 1 93.81 119 THR A O 1
ATOM 959 N N . SER A 1 120 ? -18.703 8.391 23.453 1 93.19 120 SER A N 1
ATOM 960 C CA . SER A 1 120 ? -19.672 7.34 23.766 1 93.19 120 SER A CA 1
ATOM 961 C C . SER A 1 120 ? -18.969 6.09 24.297 1 93.19 120 SER A C 1
ATOM 963 O O . SER A 1 120 ? -19.547 5.344 25.094 1 93.19 120 SER A O 1
ATOM 965 N N . ASP A 1 121 ? -17.766 5.855 23.906 1 91.31 121 ASP A N 1
ATOM 966 C CA . ASP A 1 121 ? -17.031 4.664 24.328 1 91.31 121 ASP A CA 1
ATOM 967 C C . ASP A 1 121 ? -16.25 4.926 25.609 1 91.31 121 ASP A C 1
ATOM 969 O O . ASP A 1 121 ? -15.422 4.109 26.016 1 91.31 121 ASP A O 1
ATOM 973 N N . GLY A 1 122 ? -16.422 6.113 26.188 1 92.69 122 GLY A N 1
ATOM 974 C CA . GLY A 1 122 ? -15.773 6.434 27.453 1 92.69 122 GLY A CA 1
ATOM 975 C C . GLY A 1 122 ? -14.438 7.125 27.266 1 92.69 122 GLY A C 1
ATOM 976 O O . GLY A 1 122 ? -13.727 7.387 28.234 1 92.69 122 GLY A O 1
ATOM 977 N N . GLY A 1 123 ? -14.117 7.449 26.094 1 94.06 123 GLY A N 1
ATOM 978 C CA . GLY A 1 123 ? -12.891 8.18 25.828 1 94.06 123 GLY A CA 1
ATOM 979 C C . GLY A 1 123 ? -12.984 9.656 26.141 1 94.06 123 GLY A C 1
ATOM 980 O O . GLY A 1 123 ? -14.078 10.164 26.406 1 94.06 123 GLY A O 1
ATOM 981 N N . THR A 1 124 ? -11.82 10.281 26.25 1 95.25 124 THR A N 1
ATOM 982 C CA . THR A 1 124 ? -11.734 11.711 26.531 1 95.25 124 THR A CA 1
ATOM 983 C C . THR A 1 124 ? -11.094 12.453 25.359 1 95.25 124 THR A C 1
ATOM 985 O O . THR A 1 124 ? -10.047 12.039 24.844 1 95.25 124 THR A O 1
ATOM 988 N N . ILE A 1 125 ? -11.734 13.469 24.875 1 95.69 125 ILE A N 1
ATOM 989 C CA . ILE A 1 125 ? -11.211 14.336 23.828 1 95.69 125 ILE A CA 1
ATOM 990 C C . ILE A 1 125 ? -11.156 15.781 24.328 1 95.69 125 ILE A C 1
ATOM 992 O O . ILE A 1 125 ? -12.016 16.203 25.109 1 95.69 125 ILE A O 1
ATOM 996 N N . ALA A 1 126 ? -10.133 16.453 24.016 1 97.12 126 ALA A N 1
ATOM 997 C CA . ALA A 1 126 ? -10.008 17.859 24.359 1 97.12 126 ALA A CA 1
ATOM 998 C C . ALA A 1 126 ? -10.203 18.766 23.141 1 97.12 126 ALA A C 1
ATOM 1000 O O . ALA A 1 126 ? -9.656 18.484 22.078 1 97.12 126 ALA A O 1
ATOM 1001 N N . LEU A 1 127 ? -11.047 19.719 23.297 1 98.06 127 LEU A N 1
ATOM 1002 C CA . LEU A 1 127 ? -11.281 20.766 22.297 1 98.06 127 LEU A CA 1
ATOM 1003 C C . LEU A 1 127 ? -10.68 22.078 22.75 1 98.06 127 LEU A C 1
ATOM 1005 O O . LEU A 1 127 ? -11.023 22.594 23.828 1 98.06 127 LEU A O 1
ATOM 1009 N N . ASP A 1 128 ? -9.766 22.656 22.016 1 98.5 128 ASP A N 1
ATOM 1010 C CA . ASP A 1 128 ? -9.164 23.938 22.328 1 98.5 128 ASP A CA 1
ATOM 1011 C C . ASP A 1 128 ? -9.758 25.047 21.469 1 98.5 128 ASP A C 1
ATOM 1013 O O . ASP A 1 128 ? -9.562 25.078 20.25 1 98.5 128 ASP A O 1
ATOM 1017 N N . TRP A 1 129 ? -10.422 25.984 22.141 1 98.44 129 TRP A N 1
ATOM 1018 C CA . TRP A 1 129 ? -11.234 27 21.484 1 98.44 129 TRP A CA 1
ATOM 1019 C C . TRP A 1 129 ? -10.461 28.312 21.344 1 98.44 129 TRP A C 1
ATOM 1021 O O . TRP A 1 129 ? -9.758 28.719 22.281 1 98.44 129 TRP A O 1
ATOM 1031 N N . LEU A 1 130 ? -10.477 28.922 20.219 1 98.38 130 LEU A N 1
ATOM 1032 C CA . LEU A 1 130 ? -10.078 30.312 19.969 1 98.38 130 LEU A CA 1
ATOM 1033 C C . LEU A 1 130 ? -11.188 31.078 19.266 1 98.38 130 LEU A C 1
ATOM 1035 O O . LEU A 1 130 ? -11.453 30.844 18.078 1 98.38 130 LEU A O 1
ATOM 1039 N N . MET A 1 131 ? -11.805 31.984 19.969 1 96.88 131 MET A N 1
ATOM 1040 C CA . MET A 1 131 ? -12.93 32.719 19.422 1 96.88 131 MET A CA 1
ATOM 1041 C C . MET A 1 131 ? -12.453 33.969 18.688 1 96.88 131 MET A C 1
ATOM 1043 O O . MET A 1 131 ? -11.383 34.5 18.969 1 96.88 131 MET A O 1
ATOM 1047 N N . ASN A 1 132 ? -13.227 34.344 17.688 1 96.19 132 ASN A N 1
ATOM 1048 C CA . ASN A 1 132 ? -12.945 35.594 17 1 96.19 132 ASN A CA 1
ATOM 1049 C C . ASN A 1 132 ? -12.773 36.75 17.984 1 96.19 132 ASN A C 1
ATOM 1051 O O . ASN A 1 132 ? -11.906 37.594 17.812 1 96.19 132 ASN A O 1
ATOM 1055 N N . SER A 1 133 ? -13.547 36.75 19.078 1 93.56 133 SER A N 1
ATOM 1056 C CA . SER A 1 133 ? -13.539 37.812 20.094 1 93.56 133 SER A CA 1
ATOM 1057 C C . SER A 1 133 ? -12.219 37.844 20.859 1 93.56 133 SER A C 1
ATOM 1059 O O . SER A 1 133 ? -11.836 38.875 21.406 1 93.56 133 SER A O 1
ATOM 1061 N N . ASP A 1 134 ? -11.492 36.719 20.859 1 93.88 134 ASP A N 1
ATOM 1062 C CA . ASP A 1 134 ? -10.242 36.625 21.594 1 93.88 134 ASP A CA 1
ATOM 1063 C C . ASP A 1 134 ? -9.117 37.375 20.875 1 93.88 134 ASP A C 1
ATOM 1065 O O . ASP A 1 134 ? -8.102 37.719 21.484 1 93.88 134 ASP A O 1
ATOM 1069 N N . VAL A 1 135 ? -9.242 37.562 19.641 1 92.12 135 VAL A N 1
ATOM 1070 C CA . VAL A 1 135 ? -8.141 38.094 18.859 1 92.12 135 VAL A CA 1
ATOM 1071 C C . VAL A 1 135 ? -8.547 39.438 18.266 1 92.12 135 VAL A C 1
ATOM 1073 O O . VAL A 1 135 ? -7.723 40.156 17.688 1 92.12 135 VAL A O 1
ATOM 1076 N N . SER A 1 136 ? -9.773 39.781 18.25 1 85 136 SER A N 1
ATOM 1077 C CA . SER A 1 136 ? -10.258 41.031 17.703 1 85 136 SER A CA 1
ATOM 1078 C C . SER A 1 136 ? -9.945 42.219 18.641 1 85 136 SER A C 1
ATOM 1080 O O . SER A 1 136 ? -10.023 42.062 19.859 1 85 136 SER A O 1
ATOM 1082 N N . GLU A 1 137 ? -8.922 43.062 18.375 1 65.69 137 GLU A N 1
ATOM 1083 C CA . GLU A 1 137 ? -8.625 44.25 19.172 1 65.69 137 GLU A CA 1
ATOM 1084 C C . GLU A 1 137 ? -9.898 45.031 19.516 1 65.69 137 GLU A C 1
ATOM 1086 O O . GLU A 1 137 ? -9.898 45.844 20.422 1 65.69 137 GLU A O 1
ATOM 1091 N N . THR A 1 138 ? -10.758 45.281 18.547 1 50.62 138 THR A N 1
ATOM 1092 C CA . THR A 1 138 ? -11.789 46.312 18.75 1 50.62 138 THR A CA 1
ATOM 1093 C C . THR A 1 138 ? -12.82 45.844 19.781 1 50.62 138 THR A C 1
ATOM 1095 O O . THR A 1 138 ? -13.523 44.844 19.562 1 50.62 138 THR A O 1
ATOM 1098 N N . ASN A 1 139 ? -12.422 45.969 21.031 1 43.34 139 ASN A N 1
ATOM 1099 C CA . ASN A 1 139 ? -13.523 46.062 21.984 1 43.34 139 ASN A CA 1
ATOM 1100 C C . ASN A 1 139 ? -14.703 46.844 21.391 1 43.34 139 ASN A C 1
ATOM 1102 O O . ASN A 1 139 ? -15.352 47.625 22.094 1 43.34 139 ASN A O 1
ATOM 1106 N N . LEU A 1 140 ? -14.539 47.312 20.094 1 40.66 140 LEU A N 1
ATOM 1107 C CA . LEU A 1 140 ? -15.633 48.188 19.672 1 40.66 140 LEU A CA 1
ATOM 1108 C C . LEU A 1 140 ? -16.969 47.469 19.781 1 40.66 140 LEU A C 1
ATOM 1110 O O . LEU A 1 140 ? -17.172 46.406 19.188 1 40.66 140 LEU A O 1
ATOM 1114 N N . GLN A 1 141 ? -17.578 47.75 20.844 1 38.38 141 GLN A N 1
ATOM 1115 C CA . GLN A 1 141 ? -19.016 47.594 20.938 1 38.38 141 GLN A CA 1
ATOM 1116 C C . GLN A 1 141 ? -19.688 47.844 19.594 1 38.38 141 GLN A C 1
ATOM 1118 O O . GLN A 1 141 ? -20 49 19.25 1 38.38 141 GLN A O 1
ATOM 1123 N N . VAL A 1 142 ? -19.203 47.375 18.469 1 37.69 142 VAL A N 1
ATOM 1124 C CA . VAL A 1 142 ? -20.094 47.594 17.344 1 37.69 142 VAL A CA 1
ATOM 1125 C C . VAL A 1 142 ? -21.547 47.469 17.797 1 37.69 142 VAL A C 1
ATOM 1127 O O . VAL A 1 142 ? -21.969 46.406 18.234 1 37.69 142 VAL A O 1
ATOM 1130 N N . HIS A 1 143 ? -22.109 48.594 18.047 1 35.72 143 HIS A N 1
ATOM 1131 C CA . HIS A 1 143 ? -23.531 48.688 18.312 1 35.72 143 HIS A CA 1
ATOM 1132 C C . HIS A 1 143 ? -24.328 47.688 17.469 1 35.72 143 HIS A C 1
ATOM 1134 O O . HIS A 1 143 ? -25.141 46.938 18 1 35.72 143 HIS A O 1
ATOM 1140 N N . GLY A 1 144 ? -24.812 48.312 16.281 1 34.53 144 GLY A N 1
ATOM 1141 C CA . GLY A 1 144 ? -26.047 48 15.586 1 34.53 144 GLY A CA 1
ATOM 1142 C C . GLY A 1 144 ? -25.969 46.688 14.82 1 34.53 144 GLY A C 1
ATOM 1143 O O . GLY A 1 144 ? -26.891 46.344 14.07 1 34.53 144 GLY A O 1
ATOM 1144 N N . THR A 1 145 ? -24.797 46.594 14.125 1 36 145 THR A N 1
ATOM 1145 C CA . THR A 1 145 ? -25.047 45.562 13.125 1 36 145 THR A CA 1
ATOM 1146 C C . THR A 1 145 ? -25.438 44.25 13.789 1 36 145 THR A C 1
ATOM 1148 O O . THR A 1 145 ? -25.156 44.031 14.969 1 36 145 THR A O 1
ATOM 1151 N N . ASN A 1 146 ? -26.109 43.312 12.938 1 37.88 146 ASN A N 1
ATOM 1152 C CA . ASN A 1 146 ? -26.875 42.125 13.297 1 37.88 146 ASN A CA 1
ATOM 1153 C C . ASN A 1 146 ? -26.047 41.188 14.172 1 37.88 146 ASN A C 1
ATOM 1155 O O . ASN A 1 146 ? -25.141 40.5 13.68 1 37.88 146 ASN A O 1
ATOM 1159 N N . THR A 1 147 ? -25.562 41.562 15.406 1 43.31 147 THR A N 1
ATOM 1160 C CA . THR A 1 147 ? -25.203 40.781 16.562 1 43.31 147 THR A CA 1
ATOM 1161 C C . THR A 1 147 ? -25.672 39.312 16.391 1 43.31 147 THR A C 1
ATOM 1163 O O . THR A 1 147 ? -25.266 38.438 17.141 1 43.31 147 THR A O 1
ATOM 1166 N N . ASP A 1 148 ? -26.703 39.25 15.586 1 47.75 148 ASP A N 1
ATOM 1167 C CA . ASP A 1 148 ? -27.438 38 15.516 1 47.75 148 ASP A CA 1
ATOM 1168 C C . ASP A 1 148 ? -26.719 37 14.625 1 47.75 148 ASP A C 1
ATOM 1170 O O . ASP A 1 148 ? -27.188 35.875 14.438 1 47.75 148 ASP A O 1
ATOM 1174 N N . ALA A 1 149 ? -25.688 37.5 13.789 1 61.19 149 ALA A N 1
ATOM 1175 C CA . ALA A 1 149 ? -25.203 36.5 12.859 1 61.19 149 ALA A CA 1
ATOM 1176 C C . ALA A 1 149 ? -24.312 35.5 13.57 1 61.19 149 ALA A C 1
ATOM 1178 O O . ALA A 1 149 ? -23.406 35.875 14.312 1 61.19 149 ALA A O 1
ATOM 1179 N N . VAL A 1 150 ? -24.734 34.344 13.602 1 82.81 150 VAL A N 1
ATOM 1180 C CA . VAL A 1 150 ? -24.031 33.219 14.219 1 82.81 150 VAL A CA 1
ATOM 1181 C C . VAL A 1 150 ? -22.672 33.031 13.555 1 82.81 150 VAL A C 1
ATOM 1183 O O . VAL A 1 150 ? -22.578 32.844 12.336 1 82.81 150 VAL A O 1
ATOM 1186 N N . ILE A 1 151 ? -21.531 33.438 14.234 1 93.69 151 ILE A N 1
ATOM 1187 C CA . ILE A 1 151 ? -20.172 33.25 13.773 1 93.69 151 ILE A CA 1
ATOM 1188 C C . ILE A 1 151 ? -19.922 31.797 13.414 1 93.69 151 ILE A C 1
ATOM 1190 O O . ILE A 1 151 ? -20.203 30.906 14.211 1 93.69 151 ILE A O 1
ATOM 1194 N N . PRO A 1 152 ? -19.484 31.578 12.133 1 96.94 152 PRO A N 1
ATOM 1195 C CA . PRO A 1 152 ? -19.234 30.188 11.734 1 96.94 152 PRO A CA 1
ATOM 1196 C C . PRO A 1 152 ? -18.078 29.547 12.508 1 96.94 152 PRO A C 1
ATOM 1198 O O . PRO A 1 152 ? -17.234 30.266 13.047 1 96.94 152 PRO A O 1
ATOM 1201 N N . LEU A 1 153 ? -18.109 28.281 12.641 1 98.06 153 LEU A N 1
ATOM 1202 C CA . LEU A 1 153 ? -17.141 27.516 13.414 1 98.06 153 LEU A CA 1
ATOM 1203 C C . LEU A 1 153 ? -16.312 26.609 12.508 1 98.06 153 LEU A C 1
ATOM 1205 O O . LEU A 1 153 ? -16.875 25.922 11.641 1 98.06 153 LEU A O 1
ATOM 1209 N N . VAL A 1 154 ? -15.008 26.656 12.656 1 98.69 154 VAL A N 1
ATOM 1210 C CA . VAL A 1 154 ? -14.133 25.766 11.914 1 98.69 154 VAL A CA 1
ATOM 1211 C C . VAL A 1 154 ? -13.422 24.812 12.875 1 98.69 154 VAL A C 1
ATOM 1213 O O . VAL A 1 154 ? -12.82 25.25 13.852 1 98.69 154 VAL A O 1
ATOM 1216 N N . ILE A 1 155 ? -13.531 23.516 12.625 1 98.81 155 ILE A N 1
ATOM 1217 C CA . ILE A 1 155 ? -12.836 22.469 13.367 1 98.81 155 ILE A CA 1
ATOM 1218 C C . ILE A 1 155 ? -11.492 22.172 12.703 1 98.81 155 ILE A C 1
ATOM 1220 O O . ILE A 1 155 ? -11.438 21.859 11.516 1 98.81 155 ILE A O 1
ATOM 1224 N N . VAL A 1 156 ? -10.406 22.281 13.453 1 98.88 156 VAL A N 1
ATOM 1225 C CA . VAL A 1 156 ? -9.078 21.969 12.945 1 98.88 156 VAL A CA 1
ATOM 1226 C C . VAL A 1 156 ? -8.633 20.609 13.461 1 98.88 156 VAL A C 1
ATOM 1228 O O . VAL A 1 156 ? -8.617 20.375 14.672 1 98.88 156 VAL A O 1
ATOM 1231 N N . ILE A 1 157 ? -8.297 19.719 12.578 1 98.56 157 ILE A N 1
ATOM 1232 C CA . ILE A 1 157 ? -7.855 18.359 12.914 1 98.56 157 ILE A CA 1
ATOM 1233 C C . ILE A 1 157 ? -6.363 18.219 12.617 1 98.56 157 ILE A C 1
ATOM 1235 O O . ILE A 1 157 ? -5.961 18.125 11.453 1 98.56 157 ILE A O 1
ATOM 1239 N N . PRO A 1 158 ? -5.539 18.094 13.633 1 97.62 158 PRO A N 1
ATOM 1240 C CA . PRO A 1 158 ? -4.086 18.094 13.461 1 97.62 158 PRO A CA 1
ATOM 1241 C C . PRO A 1 158 ? -3.574 16.797 12.828 1 97.62 158 PRO A C 1
ATOM 1243 O O . PRO A 1 158 ? -4.32 15.82 12.719 1 97.62 158 PRO A O 1
ATOM 1246 N N . GLY A 1 159 ? -2.291 16.891 12.375 1 94.75 159 GLY A N 1
ATOM 1247 C CA . GLY A 1 159 ? -1.62 15.727 11.82 1 94.75 159 GLY A CA 1
ATOM 1248 C C . GLY A 1 159 ? -1.118 14.766 12.883 1 94.75 159 GLY A C 1
ATOM 1249 O O . GLY A 1 159 ? -1.49 14.875 14.055 1 94.75 159 GLY A O 1
ATOM 1250 N N . LEU A 1 160 ? -0.133 13.938 12.297 1 89.25 160 LEU A N 1
ATOM 1251 C CA . LEU A 1 160 ? 0.409 12.859 13.117 1 89.25 160 LEU A CA 1
ATOM 1252 C C . LEU A 1 160 ? 1.185 13.422 14.305 1 89.25 160 LEU A C 1
ATOM 1254 O O . LEU A 1 160 ? 2.09 14.242 14.133 1 89.25 160 LEU A O 1
ATOM 1258 N N . THR A 1 161 ? 0.867 13.234 15.508 1 85.5 161 THR A N 1
ATOM 1259 C CA . THR A 1 161 ? 1.495 13.57 16.781 1 85.5 161 THR A CA 1
ATOM 1260 C C . THR A 1 161 ? 1.419 15.07 17.047 1 85.5 161 THR A C 1
ATOM 1262 O O . THR A 1 161 ? 2.188 15.602 17.859 1 85.5 161 THR A O 1
ATOM 1265 N N . SER A 1 162 ? 0.715 15.789 16.219 1 93.25 162 SER A N 1
ATOM 1266 C CA . SER A 1 162 ? 0.5 17.219 16.453 1 93.25 162 SER A CA 1
ATOM 1267 C C . SER A 1 162 ? -0.715 17.453 17.344 1 93.25 162 SER A C 1
ATOM 1269 O O . SER A 1 162 ? -1.567 16.578 17.484 1 93.25 162 SER A O 1
ATOM 1271 N N . ASP A 1 163 ? -0.691 18.609 17.969 1 95.88 163 ASP A N 1
ATOM 1272 C CA . ASP A 1 163 ? -1.806 19.062 18.797 1 95.88 163 ASP A CA 1
ATOM 1273 C C . ASP A 1 163 ? -1.99 20.562 18.688 1 95.88 163 ASP A C 1
ATOM 1275 O O . ASP A 1 163 ? -1.434 21.203 17.797 1 95.88 163 ASP A O 1
ATOM 1279 N N . SER A 1 164 ? -2.875 21.109 19.516 1 97.25 164 SER A N 1
ATOM 1280 C CA . SER A 1 164 ? -3.238 22.516 19.422 1 97.25 164 SER A CA 1
ATOM 1281 C C . SER A 1 164 ? -2.029 23.422 19.656 1 97.25 164 SER A C 1
ATOM 1283 O O . SER A 1 164 ? -2.014 24.578 19.219 1 97.25 164 SER A O 1
ATOM 1285 N N . ALA A 1 165 ? -0.939 22.906 20.281 1 95.44 165 ALA A N 1
ATOM 1286 C CA . ALA A 1 165 ? 0.235 23.719 20.609 1 95.44 165 ALA A CA 1
ATOM 1287 C C . ALA A 1 165 ? 1.217 23.75 19.438 1 95.44 165 ALA A C 1
ATOM 1289 O O . ALA A 1 165 ? 2.143 24.562 19.406 1 95.44 165 ALA A O 1
ATOM 1290 N N . SER A 1 166 ? 1.044 22.859 18.469 1 95.69 166 SER A N 1
ATOM 1291 C CA . SER A 1 166 ? 1.936 22.844 17.312 1 95.69 166 SER A CA 1
ATOM 1292 C C . SER A 1 166 ? 1.929 24.203 16.594 1 95.69 166 SER A C 1
ATOM 1294 O O . SER A 1 166 ? 0.872 24.812 16.422 1 95.69 166 SER A O 1
ATOM 1296 N N . PRO A 1 167 ? 3.078 24.688 16.125 1 95.5 167 PRO A N 1
ATOM 1297 C CA . PRO A 1 167 ? 3.201 26.016 15.539 1 95.5 167 PRO A CA 1
ATOM 1298 C C . PRO A 1 167 ? 2.27 26.234 14.344 1 95.5 167 PRO A C 1
ATOM 1300 O O . PRO A 1 167 ? 1.582 27.25 14.273 1 95.5 167 PRO A O 1
ATOM 1303 N N . TYR A 1 168 ? 2.219 25.297 13.375 1 95.69 168 TYR A N 1
ATOM 1304 C CA . TYR A 1 168 ? 1.397 25.5 12.188 1 95.69 168 TYR A CA 1
ATOM 1305 C C . TYR A 1 168 ? -0.085 25.438 12.531 1 95.69 168 TYR A C 1
ATOM 1307 O O . TYR A 1 168 ? -0.911 26.062 11.859 1 95.69 168 TYR A O 1
ATOM 1315 N N . ILE A 1 169 ? -0.452 24.719 13.625 1 97.62 169 ILE A N 1
ATOM 1316 C CA . ILE A 1 169 ? -1.834 24.672 14.094 1 97.62 169 ILE A CA 1
ATOM 1317 C C . ILE A 1 169 ? -2.215 26 14.734 1 97.62 169 ILE A C 1
ATOM 1319 O O . ILE A 1 169 ? -3.318 26.5 14.516 1 97.62 169 ILE A O 1
ATOM 1323 N N . LYS A 1 170 ? -1.341 26.531 15.531 1 97.25 170 LYS A N 1
ATOM 1324 C CA . LYS A 1 170 ? -1.58 27.859 16.109 1 97.25 170 LYS A CA 1
ATOM 1325 C C . LYS A 1 170 ? -1.732 28.922 15.031 1 97.25 170 LYS A C 1
ATOM 1327 O O . LYS A 1 170 ? -2.549 29.828 15.164 1 97.25 170 LYS A O 1
ATOM 1332 N N . GLU A 1 171 ? -0.933 28.797 14.008 1 97.06 171 GLU A N 1
ATOM 1333 C CA . GLU A 1 171 ? -0.984 29.781 12.93 1 97.06 171 GLU A CA 1
ATOM 1334 C C . GLU A 1 171 ? -2.334 29.766 12.219 1 97.06 171 GLU A C 1
ATOM 1336 O O . GLU A 1 171 ? -2.928 30.812 11.961 1 97.06 171 GLU A O 1
ATOM 1341 N N . ILE A 1 172 ? -2.832 28.547 11.852 1 97.62 172 ILE A N 1
ATOM 1342 C CA . ILE A 1 172 ? -4.117 28.5 11.164 1 97.62 172 ILE A CA 1
ATOM 1343 C C . ILE A 1 172 ? -5.23 28.922 12.117 1 97.62 172 ILE A C 1
ATOM 1345 O O . ILE A 1 172 ? -6.195 29.578 11.703 1 97.62 172 ILE A O 1
ATOM 1349 N N . ALA A 1 173 ? -5.195 28.516 13.352 1 98.19 173 ALA A N 1
ATOM 1350 C CA . ALA A 1 173 ? -6.207 28.938 14.32 1 98.19 173 ALA A CA 1
ATOM 1351 C C . ALA A 1 173 ? -6.277 30.453 14.43 1 98.19 173 ALA A C 1
ATOM 1353 O O . ALA A 1 173 ? -7.363 31.031 14.344 1 98.19 173 ALA A O 1
ATOM 1354 N N . TYR A 1 174 ? -5.152 31.047 14.562 1 97.62 174 TYR A N 1
ATOM 1355 C CA . TYR A 1 174 ? -5.074 32.5 14.719 1 97.62 174 TYR A CA 1
ATOM 1356 C C . TYR A 1 174 ? -5.562 33.219 13.461 1 97.62 174 TYR A C 1
ATOM 1358 O O . TYR A 1 174 ? -6.344 34.156 13.539 1 97.62 174 TYR A O 1
ATOM 1366 N N . ASN A 1 175 ? -5.062 32.781 12.32 1 97 175 ASN A N 1
ATOM 1367 C CA . ASN A 1 175 ? -5.422 33.438 11.055 1 97 175 ASN A CA 1
ATOM 1368 C C . ASN A 1 175 ? -6.926 33.344 10.797 1 97 175 ASN A C 1
ATOM 1370 O O . ASN A 1 175 ? -7.543 34.312 10.375 1 97 175 ASN A O 1
ATOM 1374 N N . MET A 1 176 ? -7.539 32.188 11.039 1 98 176 MET A N 1
ATOM 1375 C CA . MET A 1 176 ? -8.977 32.031 10.852 1 98 176 MET A CA 1
ATOM 1376 C C . MET A 1 176 ? -9.758 32.906 11.828 1 98 176 MET A C 1
ATOM 1378 O O . MET A 1 176 ? -10.711 33.594 11.445 1 98 176 MET A O 1
ATOM 1382 N N . ALA A 1 177 ? -9.367 32.875 13.07 1 97.56 177 ALA A N 1
ATOM 1383 C CA . ALA A 1 177 ? -10.055 33.656 14.094 1 97.56 177 ALA A CA 1
ATOM 1384 C C . ALA A 1 177 ? -10 35.156 13.75 1 97.56 177 ALA A C 1
ATOM 1386 O O . ALA A 1 177 ? -11 35.875 13.883 1 97.56 177 ALA A O 1
ATOM 1387 N N . LYS A 1 178 ? -8.852 35.562 13.328 1 96 178 LYS A N 1
ATOM 1388 C CA . LYS A 1 178 ? -8.656 36.969 12.953 1 96 178 LYS A CA 1
ATOM 1389 C C . LYS A 1 178 ? -9.57 37.375 11.805 1 96 178 LYS A C 1
ATOM 1391 O O . LYS A 1 178 ? -9.938 38.531 11.672 1 96 178 LYS A O 1
ATOM 1396 N N . HIS A 1 179 ? -9.992 36.438 11.008 1 96.31 179 HIS A N 1
ATOM 1397 C CA . HIS A 1 179 ? -10.797 36.719 9.828 1 96.31 179 HIS A CA 1
ATOM 1398 C C . HIS A 1 179 ? -12.266 36.406 10.078 1 96.31 179 HIS A C 1
ATOM 1400 O O . HIS A 1 179 ? -13.008 36.094 9.133 1 96.31 179 HIS A O 1
ATOM 1406 N N . GLY A 1 180 ? -12.703 36.312 11.32 1 95.5 180 GLY A N 1
ATOM 1407 C CA . GLY A 1 180 ? -14.125 36.312 11.633 1 95.5 180 GLY A CA 1
ATOM 1408 C C . GLY A 1 180 ? -14.664 34.906 11.961 1 95.5 180 GLY A C 1
ATOM 1409 O O . GLY A 1 180 ? -15.883 34.719 12.016 1 95.5 180 GLY A O 1
ATOM 1410 N N . TRP A 1 181 ? -13.773 33.938 12.195 1 97.62 181 TRP A N 1
ATOM 1411 C CA . TRP A 1 181 ? -14.203 32.562 12.508 1 97.62 181 TRP A CA 1
ATOM 1412 C C . TRP A 1 181 ? -13.977 32.25 13.977 1 97.62 181 TRP A C 1
ATOM 1414 O O . TRP A 1 181 ? -13.055 32.781 14.602 1 97.62 181 TRP A O 1
ATOM 1424 N N . ASN A 1 182 ? -14.891 31.531 14.562 1 97.94 182 ASN A N 1
ATOM 1425 C CA . ASN A 1 182 ? -14.5 30.766 15.742 1 97.94 182 ASN A CA 1
ATOM 1426 C C . ASN A 1 182 ? -13.797 29.469 15.359 1 97.94 182 ASN A C 1
ATOM 1428 O O . ASN A 1 182 ? -14.141 28.828 14.359 1 97.94 182 ASN A O 1
ATOM 1432 N N . VAL A 1 183 ? -12.781 29.156 16.125 1 98.62 183 VAL A N 1
ATOM 1433 C CA . VAL A 1 183 ? -11.961 28 15.773 1 98.62 183 VAL A CA 1
ATOM 1434 C C . VAL A 1 183 ? -11.914 27.031 16.953 1 98.62 183 VAL A C 1
ATOM 1436 O O . VAL A 1 183 ? -11.812 27.453 18.109 1 98.62 183 VAL A O 1
ATOM 1439 N N . VAL A 1 184 ? -12.047 25.797 16.672 1 98.56 184 VAL A N 1
ATOM 1440 C CA . VAL A 1 184 ? -11.859 24.75 17.672 1 98.56 184 VAL A CA 1
ATOM 1441 C C . VAL A 1 184 ? -10.867 23.719 17.156 1 98.56 184 VAL A C 1
ATOM 1443 O O . VAL A 1 184 ? -11.023 23.188 16.047 1 98.56 184 VAL A O 1
ATOM 1446 N N . VAL A 1 185 ? -9.742 23.469 17.859 1 98.69 185 VAL A N 1
ATOM 1447 C CA . VAL A 1 185 ? -8.789 22.406 17.531 1 98.69 185 VAL A CA 1
ATOM 1448 C C . VAL A 1 185 ? -9.172 21.125 18.25 1 98.69 185 VAL A C 1
ATOM 1450 O O . VAL A 1 185 ? -9.305 21.109 19.484 1 98.69 185 VAL A O 1
ATOM 1453 N N . SER A 1 186 ? -9.43 20.078 17.453 1 97.62 186 SER A N 1
ATOM 1454 C CA . SER A 1 186 ? -9.75 18.766 18.016 1 97.62 186 SER A CA 1
ATOM 1455 C C . SER A 1 186 ? -8.484 17.969 18.344 1 97.62 186 SER A C 1
ATOM 1457 O O . SER A 1 186 ? -7.855 17.406 17.438 1 97.62 186 SER A O 1
ATOM 1459 N N . ASN A 1 187 ? -8.172 17.906 19.625 1 97.12 187 ASN A N 1
ATOM 1460 C CA . ASN A 1 187 ? -7.008 17.125 20.031 1 97.12 187 ASN A CA 1
ATOM 1461 C C . ASN A 1 187 ? -7.348 15.648 20.172 1 97.12 187 ASN A C 1
ATOM 1463 O O . ASN A 1 187 ? -8.406 15.289 20.688 1 97.12 187 ASN A O 1
ATOM 1467 N N . TYR A 1 188 ? -6.469 14.805 19.672 1 93.88 188 TYR A N 1
ATOM 1468 C CA . TYR A 1 188 ? -6.668 13.359 19.703 1 93.88 188 TYR A CA 1
ATOM 1469 C C . TYR A 1 188 ? -6.598 12.836 21.125 1 93.88 188 TYR A C 1
ATOM 1471 O O . TYR A 1 188 ? -5.945 13.438 21.984 1 93.88 188 TYR A O 1
ATOM 1479 N N . ARG A 1 189 ? -7.258 11.688 21.297 1 93.31 189 ARG A N 1
ATOM 1480 C CA . ARG A 1 189 ? -7.07 10.969 22.562 1 93.31 189 ARG A CA 1
ATOM 1481 C C . ARG A 1 189 ? -5.59 10.734 22.844 1 93.31 189 ARG A C 1
ATOM 1483 O O . ARG A 1 189 ? -4.848 10.289 21.953 1 93.31 189 ARG A O 1
ATOM 1490 N N . GLY A 1 190 ? -5.133 11.172 24.047 1 91.25 190 GLY A N 1
ATOM 1491 C CA . GLY A 1 190 ? -3.762 10.891 24.453 1 91.25 190 GLY A CA 1
ATOM 1492 C C . GLY A 1 190 ? -2.773 11.945 23.984 1 91.25 190 GLY A C 1
ATOM 1493 O O . GLY A 1 190 ? -1.595 11.898 24.344 1 91.25 190 GLY A O 1
ATOM 1494 N N . LEU A 1 191 ? -3.166 12.898 23.219 1 91.5 191 LEU A N 1
ATOM 1495 C CA . LEU A 1 191 ? -2.279 13.961 22.75 1 91.5 191 LEU A CA 1
ATOM 1496 C C . LEU A 1 191 ? -2.707 15.312 23.312 1 91.5 191 LEU A C 1
ATOM 1498 O O . LEU A 1 191 ? -3.885 15.523 23.609 1 91.5 191 LEU A O 1
ATOM 1502 N N . GLY A 1 192 ? -1.728 16.219 23.422 1 90.81 192 GLY A N 1
ATOM 1503 C CA . GLY A 1 192 ? -2.031 17.562 23.906 1 90.81 192 GLY A CA 1
ATOM 1504 C C . GLY A 1 192 ? -2.441 17.594 25.359 1 90.81 192 GLY A C 1
ATOM 1505 O O . GLY A 1 192 ? -3.307 18.375 25.75 1 90.81 192 GLY A O 1
ATOM 1506 N N . GLY A 1 193 ? -2.012 16.641 26.078 1 88.94 193 GLY A N 1
ATOM 1507 C CA . GLY A 1 193 ? -2.312 16.594 27.5 1 88.94 193 GLY A CA 1
ATOM 1508 C C . GLY A 1 193 ? -3.611 15.875 27.812 1 88.94 193 GLY A C 1
ATOM 1509 O O . GLY A 1 193 ? -4.102 15.945 28.953 1 88.94 193 GLY A O 1
ATOM 1510 N N . VAL A 1 194 ? -4.133 15.234 26.875 1 91.5 194 VAL A N 1
ATOM 1511 C CA . VAL A 1 194 ? -5.383 14.5 27.047 1 91.5 194 VAL A CA 1
ATOM 1512 C C . VAL A 1 194 ? -5.086 13.094 27.578 1 91.5 194 VAL A C 1
ATOM 1514 O O . VAL A 1 194 ? -4.246 12.383 27.016 1 91.5 194 VAL A O 1
ATOM 1517 N N . PRO A 1 195 ? -5.746 12.648 28.656 1 90.12 195 PRO A N 1
ATOM 1518 C CA . PRO A 1 195 ? -5.539 11.281 29.141 1 90.12 195 PRO A CA 1
ATOM 1519 C C . PRO A 1 195 ? -6.242 10.234 28.281 1 90.12 195 PRO A C 1
ATOM 1521 O O . PRO A 1 195 ? -7.176 10.562 27.547 1 90.12 195 PRO A O 1
ATOM 1524 N N . LEU A 1 196 ? -5.758 9.031 28.328 1 93.31 196 LEU A N 1
ATOM 1525 C CA . LEU A 1 196 ? -6.445 7.898 27.719 1 93.31 196 LEU A CA 1
ATOM 1526 C C . LEU A 1 196 ? -7.367 7.211 28.719 1 93.31 196 LEU A C 1
ATOM 1528 O O . LEU A 1 196 ? -6.898 6.5 29.609 1 93.31 196 LEU A O 1
ATOM 1532 N N . THR A 1 197 ? -8.641 7.387 28.469 1 91.75 197 THR A N 1
ATOM 1533 C CA . THR A 1 197 ? -9.602 6.945 29.484 1 91.75 197 THR A CA 1
ATOM 1534 C C . THR A 1 197 ? -10.453 5.801 28.953 1 91.75 197 THR A C 1
ATOM 1536 O O . THR A 1 197 ? -11.391 5.352 29.625 1 91.75 197 THR A O 1
ATOM 1539 N N . SER A 1 198 ? -10.273 5.406 27.75 1 89.06 198 SER A N 1
ATOM 1540 C CA . SER A 1 198 ? -10.969 4.273 27.156 1 89.06 198 SER A CA 1
ATOM 1541 C C . SER A 1 198 ? -9.992 3.209 26.672 1 89.06 198 SER A C 1
ATOM 1543 O O . SER A 1 198 ? -8.773 3.408 26.719 1 89.06 198 SER A O 1
ATOM 1545 N N . GLU A 1 199 ? -10.617 2.129 26.234 1 85.88 199 GLU A N 1
ATOM 1546 C CA . GLU A 1 199 ? -9.812 1.028 25.719 1 85.88 199 GLU A CA 1
ATOM 1547 C C . GLU A 1 199 ? -9.523 1.208 24.219 1 85.88 199 GLU A C 1
ATOM 1549 O O . GLU A 1 199 ? -9.672 0.267 23.438 1 85.88 199 GLU A O 1
ATOM 1554 N N . CYS A 1 200 ? -9.32 2.451 23.906 1 86.56 200 CYS A N 1
ATOM 1555 C CA . CYS A 1 200 ? -8.984 2.768 22.516 1 86.56 200 CYS A CA 1
ATOM 1556 C C . CYS A 1 200 ? -8.008 3.936 22.438 1 86.56 200 CYS A C 1
ATOM 1558 O O . CYS A 1 200 ? -7.988 4.789 23.328 1 86.56 200 CYS A O 1
ATOM 1560 N N . PHE A 1 201 ? -7.098 3.912 21.531 1 87.31 201 PHE A N 1
ATOM 1561 C CA . PHE A 1 201 ? -6.227 5.055 21.281 1 87.31 201 PHE A CA 1
ATOM 1562 C C . PHE A 1 201 ? -6.402 5.566 19.859 1 87.31 201 PHE A C 1
ATOM 1564 O O . PHE A 1 201 ? -7.086 4.941 19.047 1 87.31 201 PHE A O 1
ATOM 1571 N N . HIS A 1 202 ? -5.852 6.633 19.641 1 87.62 202 HIS A N 1
ATOM 1572 C CA . HIS A 1 202 ? -5.984 7.293 18.344 1 87.62 202 HIS A CA 1
ATOM 1573 C C . HIS A 1 202 ? -5.09 6.637 17.297 1 87.62 202 HIS A C 1
ATOM 1575 O O . HIS A 1 202 ? -3.984 6.191 17.609 1 87.62 202 HIS A O 1
ATOM 1581 N N . HIS A 1 203 ? -5.566 6.516 16.094 1 91.25 203 HIS A N 1
ATOM 1582 C CA . HIS A 1 203 ? -4.789 6.082 14.938 1 91.25 203 HIS A CA 1
ATOM 1583 C C . HIS A 1 203 ? -5.359 6.66 13.648 1 91.25 203 HIS A C 1
ATOM 1585 O O . HIS A 1 203 ? -6.414 7.297 13.656 1 91.25 203 HIS A O 1
ATOM 1591 N N . ALA A 1 204 ? -4.707 6.457 12.523 1 92.5 204 ALA A N 1
ATOM 1592 C CA . ALA A 1 204 ? -4.977 7.109 11.242 1 92.5 204 ALA A CA 1
ATOM 1593 C C . ALA A 1 204 ? -6.367 6.746 10.727 1 92.5 204 ALA A C 1
ATOM 1595 O O . ALA A 1 204 ? -6.918 7.449 9.875 1 92.5 204 ALA A O 1
ATOM 1596 N N . GLY A 1 205 ? -6.992 5.68 11.195 1 94.69 205 GLY A N 1
ATOM 1597 C CA . GLY A 1 205 ? -8.289 5.246 10.695 1 94.69 205 GLY A CA 1
ATOM 1598 C C . GLY A 1 205 ? -9.438 5.637 11.609 1 94.69 205 GLY A C 1
ATOM 1599 O O . GLY A 1 205 ? -10.602 5.398 11.281 1 94.69 205 GLY A O 1
ATOM 1600 N N . ARG A 1 206 ? -9.195 6.309 12.68 1 92.81 206 ARG A N 1
ATOM 1601 C CA . ARG A 1 206 ? -10.234 6.547 13.68 1 92.81 206 ARG A CA 1
ATOM 1602 C C . ARG A 1 206 ? -11.047 7.789 13.344 1 92.81 206 ARG A C 1
ATOM 1604 O O . ARG A 1 206 ? -11.039 8.766 14.094 1 92.81 206 ARG A O 1
ATOM 1611 N N . SER A 1 207 ? -11.883 7.617 12.336 1 96.25 207 SER A N 1
ATOM 1612 C CA . SER A 1 207 ? -12.766 8.695 11.914 1 96.25 207 SER A CA 1
ATOM 1613 C C . SER A 1 207 ? -13.953 8.836 12.859 1 96.25 207 SER A C 1
ATOM 1615 O O . SER A 1 207 ? -14.602 9.891 12.898 1 96.25 207 SER A O 1
ATOM 1617 N N . ASP A 1 208 ? -14.164 7.875 13.742 1 95.25 208 ASP A N 1
ATOM 1618 C CA . ASP A 1 208 ? -15.281 7.891 14.68 1 95.25 208 ASP A CA 1
ATOM 1619 C C . ASP A 1 208 ? -15.141 9.031 15.688 1 95.25 208 ASP A C 1
ATOM 1621 O O . ASP A 1 208 ? -16.141 9.617 16.109 1 95.25 208 ASP A O 1
ATOM 1625 N N . ASP A 1 209 ? -13.906 9.227 16.094 1 95.5 209 ASP A N 1
ATOM 1626 C CA . ASP A 1 209 ? -13.672 10.32 17.031 1 95.5 209 ASP A CA 1
ATOM 1627 C C . ASP A 1 209 ? -14.078 11.664 16.438 1 95.5 209 ASP A C 1
ATOM 1629 O O . ASP A 1 209 ? -14.641 12.508 17.141 1 95.5 209 ASP A O 1
ATOM 1633 N N . LEU A 1 210 ? -13.688 11.859 15.195 1 97.38 210 LEU A N 1
ATOM 1634 C CA . LEU A 1 210 ? -14.109 13.094 14.531 1 97.38 210 LEU A CA 1
ATOM 1635 C C . LEU A 1 210 ? -15.633 13.188 14.469 1 97.38 210 LEU A C 1
ATOM 1637 O O . LEU A 1 210 ? -16.203 14.266 14.648 1 97.38 210 LEU A O 1
ATOM 1641 N N . GLY A 1 211 ? -16.312 12.023 14.164 1 97.62 211 GLY A N 1
ATOM 1642 C CA . GLY A 1 211 ? -17.766 12 14.188 1 97.62 211 GLY A CA 1
ATOM 1643 C C . GLY A 1 211 ? -18.344 12.445 15.516 1 97.62 211 GLY A C 1
ATOM 1644 O O . GLY A 1 211 ? -19.312 13.211 15.547 1 97.62 211 GLY A O 1
ATOM 1645 N N . GLU A 1 212 ? -17.75 12.039 16.641 1 96.75 212 GLU A N 1
ATOM 1646 C CA . GLU A 1 212 ? -18.188 12.438 17.969 1 96.75 212 GLU A CA 1
ATOM 1647 C C . GLU A 1 212 ? -18.016 13.938 18.188 1 96.75 212 GLU A C 1
ATOM 1649 O O . GLU A 1 212 ? -18.875 14.578 18.797 1 96.75 212 GLU A O 1
ATOM 1654 N N . VAL A 1 213 ? -16.922 14.422 17.703 1 97.62 213 VAL A N 1
ATOM 1655 C CA . VAL A 1 213 ? -16.625 15.836 17.875 1 97.62 213 VAL A CA 1
ATOM 1656 C C . VAL A 1 213 ? -17.641 16.672 17.094 1 97.62 213 VAL A C 1
ATOM 1658 O O . VAL A 1 213 ? -18.219 17.625 17.625 1 97.62 213 VAL A O 1
ATOM 1661 N N . VAL A 1 214 ? -17.859 16.328 15.82 1 98.06 214 VAL A N 1
ATOM 1662 C CA . VAL A 1 214 ? -18.781 17.062 14.953 1 98.06 214 VAL A CA 1
ATOM 1663 C C . VAL A 1 214 ? -20.188 17.016 15.531 1 98.06 214 VAL A C 1
ATOM 1665 O O . VAL A 1 214 ? -20.875 18.047 15.586 1 98.06 214 VAL A O 1
ATOM 1668 N N . ASN A 1 215 ? -20.609 15.836 16 1 96.75 215 ASN A N 1
ATOM 1669 C CA . ASN A 1 215 ? -21.938 15.688 16.594 1 96.75 215 ASN A CA 1
ATOM 1670 C C . ASN A 1 215 ? -22.078 16.516 17.875 1 96.75 215 ASN A C 1
ATOM 1672 O O . ASN A 1 215 ? -23.125 17.125 18.109 1 96.75 215 ASN A O 1
ATOM 1676 N N . HIS A 1 216 ? -21.094 16.484 18.672 1 96.56 216 HIS A N 1
ATOM 1677 C CA . HIS A 1 216 ? -21.094 17.25 19.922 1 96.56 216 HIS A CA 1
ATOM 1678 C C . HIS A 1 216 ? -21.266 18.75 19.656 1 96.56 216 HIS A C 1
ATOM 1680 O O . HIS A 1 216 ? -22.094 19.406 20.281 1 96.56 216 HIS A O 1
ATOM 1686 N N . LEU A 1 217 ? -20.5 19.25 18.719 1 97.25 217 LEU A N 1
ATOM 1687 C CA . LEU A 1 217 ? -20.531 20.672 18.391 1 97.25 217 LEU A CA 1
ATOM 1688 C C . LEU A 1 217 ? -21.859 21.047 17.719 1 97.25 217 LEU A C 1
ATOM 1690 O O . LEU A 1 217 ? -22.422 22.109 18 1 97.25 217 LEU A O 1
ATOM 1694 N N . HIS A 1 218 ? -22.297 20.188 16.859 1 96.44 218 HIS A N 1
ATOM 1695 C CA . HIS A 1 218 ? -23.562 20.422 16.172 1 96.44 218 HIS A CA 1
ATOM 1696 C C . HIS A 1 218 ? -24.734 20.438 17.141 1 96.44 218 HIS A C 1
ATOM 1698 O O . HIS A 1 218 ? -25.672 21.219 16.984 1 96.44 218 HIS A O 1
ATOM 1704 N N . SER A 1 219 ? -24.703 19.562 18.094 1 95.12 219 SER A N 1
ATOM 1705 C CA . SER A 1 219 ? -25.766 19.484 19.094 1 95.12 219 SER A CA 1
ATOM 1706 C C . SER A 1 219 ? -25.766 20.719 20 1 95.12 219 SER A C 1
ATOM 1708 O O . SER A 1 219 ? -26.828 21.203 20.391 1 95.12 219 SER A O 1
ATOM 1710 N N . LYS A 1 220 ? -24.641 21.219 20.312 1 93.75 220 LYS A N 1
ATOM 1711 C CA . LYS A 1 220 ? -24.5 22.375 21.188 1 93.75 220 LYS A CA 1
ATOM 1712 C C . LYS A 1 220 ? -24.922 23.656 20.484 1 93.75 220 LYS A C 1
ATOM 1714 O O . LYS A 1 220 ? -25.453 24.578 21.109 1 93.75 220 LYS A O 1
ATOM 1719 N N . GLN A 1 221 ? -24.531 23.766 19.219 1 92.69 221 GLN A N 1
ATOM 1720 C CA . GLN A 1 221 ? -24.859 24.953 18.438 1 92.69 221 GLN A CA 1
ATOM 1721 C C . GLN A 1 221 ? -25.438 24.562 17.078 1 92.69 221 GLN A C 1
ATOM 1723 O O . GLN A 1 221 ? -24.812 24.781 16.031 1 92.69 221 GLN A O 1
ATOM 1728 N N . PRO A 1 222 ? -26.688 24.156 17.047 1 92.25 222 PRO A N 1
ATOM 1729 C CA . PRO A 1 222 ? -27.297 23.625 15.828 1 92.25 222 PRO A CA 1
ATOM 1730 C C . PRO A 1 222 ? -27.422 24.688 14.727 1 92.25 222 PRO A C 1
ATOM 1732 O O . PRO A 1 222 ? -27.469 24.344 13.547 1 92.25 222 PRO A O 1
ATOM 1735 N N . GLU A 1 223 ? -27.484 25.906 15.07 1 92 223 GLU A N 1
ATOM 1736 C CA . GLU A 1 223 ? -27.688 26.969 14.086 1 92 223 GLU A CA 1
ATOM 1737 C C . GLU A 1 223 ? -26.359 27.406 13.469 1 92 223 GLU A C 1
ATOM 1739 O O . GLU A 1 223 ? -26.344 28.078 12.43 1 92 223 GLU A O 1
ATOM 1744 N N . THR A 1 224 ? -25.297 27.078 14.117 1 94.5 224 THR A N 1
ATOM 1745 C CA . THR A 1 224 ? -23.969 27.484 13.648 1 94.5 224 THR A CA 1
ATOM 1746 C C . THR A 1 224 ? -23.5 26.578 12.508 1 94.5 224 THR A C 1
ATOM 1748 O O . THR A 1 224 ? -23.578 25.359 12.609 1 94.5 224 THR A O 1
ATOM 1751 N N . LEU A 1 225 ? -23.078 27.141 11.422 1 96.25 225 LEU A N 1
ATOM 1752 C CA . LEU A 1 225 ? -22.484 26.359 10.344 1 96.25 225 LEU A CA 1
ATOM 1753 C C . LEU A 1 225 ? -21.094 25.859 10.75 1 96.25 225 LEU A C 1
ATOM 1755 O O . LEU A 1 225 ? -20.266 26.625 11.234 1 96.25 225 LEU A O 1
ATOM 1759 N N . LEU A 1 226 ? -20.922 24.562 10.586 1 97.88 226 LEU A N 1
ATOM 1760 C CA . LEU A 1 226 ? -19.672 23.922 10.961 1 97.88 226 LEU A CA 1
ATOM 1761 C C . LEU A 1 226 ? -18.812 23.625 9.727 1 97.88 226 LEU A C 1
ATOM 1763 O O . LEU A 1 226 ? -19.344 23.203 8.695 1 97.88 226 LEU A O 1
ATOM 1767 N N . TYR A 1 227 ? -17.594 23.953 9.773 1 98.69 227 TYR A N 1
ATOM 1768 C CA . TYR A 1 227 ? -16.578 23.625 8.773 1 98.69 227 TYR A CA 1
ATOM 1769 C C . TYR A 1 227 ? -15.43 22.844 9.398 1 98.69 227 TYR A C 1
ATOM 1771 O O . TYR A 1 227 ? -15.305 22.766 10.625 1 98.69 227 TYR A O 1
ATOM 1779 N N . ALA A 1 228 ? -14.633 22.172 8.562 1 98.88 228 ALA A N 1
ATOM 1780 C CA . ALA A 1 228 ? -13.5 21.406 9.094 1 98.88 228 ALA A CA 1
ATOM 1781 C C . ALA A 1 228 ? -12.281 21.531 8.188 1 98.88 228 ALA A C 1
ATOM 1783 O O . ALA A 1 228 ? -12.414 21.641 6.965 1 98.88 228 ALA A O 1
ATOM 1784 N N . VAL A 1 229 ? -11.141 21.594 8.781 1 98.94 229 VAL A N 1
ATOM 1785 C CA . VAL A 1 229 ? -9.852 21.562 8.086 1 98.94 229 VAL A CA 1
ATOM 1786 C C . VAL A 1 229 ? -8.961 20.484 8.703 1 98.94 229 VAL A C 1
ATOM 1788 O O . VAL A 1 229 ? -8.75 20.469 9.914 1 98.94 229 VAL A O 1
ATOM 1791 N N . GLY A 1 230 ? -8.508 19.547 7.918 1 98.81 230 GLY A N 1
ATOM 1792 C CA . GLY A 1 230 ? -7.574 18.531 8.359 1 98.81 230 GLY A CA 1
ATOM 1793 C C . GLY A 1 230 ? -6.219 18.625 7.684 1 98.81 230 GLY A C 1
ATOM 1794 O O . GLY A 1 230 ? -6.133 18.969 6.504 1 98.81 230 GLY A O 1
ATOM 1795 N N . THR A 1 231 ? -5.148 18.328 8.406 1 98.69 231 THR A N 1
ATOM 1796 C CA . THR A 1 231 ? -3.795 18.359 7.859 1 98.69 231 THR A CA 1
ATOM 1797 C C . THR A 1 231 ? -3.127 17 7.996 1 98.69 231 THR A C 1
ATOM 1799 O O . THR A 1 231 ? -3.285 16.328 9.016 1 98.69 231 THR A O 1
ATOM 1802 N N . SER A 1 232 ? -2.387 16.547 6.938 1 98.19 232 SER A N 1
ATOM 1803 C CA . SER A 1 232 ? -1.629 15.305 6.961 1 98.19 232 SER A CA 1
ATOM 1804 C C . SER A 1 232 ? -2.5 14.141 7.402 1 98.19 232 SER A C 1
ATOM 1806 O O . SER A 1 232 ? -3.549 13.875 6.809 1 98.19 232 SER A O 1
ATOM 1808 N N . MET A 1 233 ? -2.24 13.492 8.547 1 97.56 233 MET A N 1
ATOM 1809 C CA . MET A 1 233 ? -3.074 12.398 9.047 1 97.56 233 MET A CA 1
ATOM 1810 C C . MET A 1 233 ? -4.484 12.891 9.359 1 97.56 233 MET A C 1
ATOM 1812 O O . MET A 1 233 ? -5.457 12.164 9.141 1 97.56 233 MET A O 1
ATOM 1816 N N . GLY A 1 234 ? -4.609 14.109 9.922 1 98.31 234 GLY A N 1
ATOM 1817 C CA . GLY A 1 234 ? -5.914 14.711 10.18 1 98.31 234 GLY A CA 1
ATOM 1818 C C . GLY A 1 234 ? -6.742 14.891 8.922 1 98.31 234 GLY A C 1
ATOM 1819 O O . GLY A 1 234 ? -7.969 14.773 8.953 1 98.31 234 GLY A O 1
ATOM 1820 N N . ALA A 1 235 ? -6.039 15.219 7.801 1 98.81 235 ALA A N 1
ATOM 1821 C CA . ALA A 1 235 ? -6.723 15.312 6.516 1 98.81 235 ALA A CA 1
ATOM 1822 C C . ALA A 1 235 ? -7.266 13.953 6.082 1 98.81 235 ALA A C 1
ATOM 1824 O O . ALA A 1 235 ? -8.375 13.859 5.551 1 98.81 235 ALA A O 1
ATOM 1825 N N . ASN A 1 236 ? -6.48 12.898 6.277 1 98.81 236 ASN A N 1
ATOM 1826 C CA . ASN A 1 236 ? -6.938 11.547 5.969 1 98.81 236 ASN A CA 1
ATOM 1827 C C . ASN A 1 236 ? -8.172 11.18 6.789 1 98.81 236 ASN A C 1
ATOM 1829 O O . ASN A 1 236 ? -9.141 10.641 6.25 1 98.81 236 ASN A O 1
ATOM 1833 N N . ILE A 1 237 ? -8.148 11.469 8.078 1 98.62 237 ILE A N 1
ATOM 1834 C CA . ILE A 1 237 ? -9.258 11.172 8.977 1 98.62 237 ILE A CA 1
ATOM 1835 C C . ILE A 1 237 ? -10.492 11.953 8.555 1 98.62 237 ILE A C 1
ATOM 1837 O O . ILE A 1 237 ? -11.602 11.406 8.523 1 98.62 237 ILE A O 1
ATOM 1841 N N . LEU A 1 238 ? -10.281 13.188 8.211 1 98.81 238 LEU A N 1
ATOM 1842 C CA . LEU A 1 238 ? -11.383 14.055 7.805 1 98.81 238 LEU A CA 1
ATOM 1843 C C . LEU A 1 238 ? -12.062 13.508 6.551 1 98.81 238 LEU A C 1
ATOM 1845 O O . LEU A 1 238 ? -13.281 13.328 6.531 1 98.81 238 LEU A O 1
ATOM 1849 N N . VAL A 1 239 ? -11.266 13.234 5.527 1 98.88 239 VAL A N 1
ATOM 1850 C CA . VAL A 1 239 ? -11.836 12.773 4.262 1 98.88 239 VAL A CA 1
ATOM 1851 C C . VAL A 1 239 ? -12.461 11.391 4.445 1 98.88 239 VAL A C 1
ATOM 1853 O O . VAL A 1 239 ? -13.5 11.094 3.854 1 98.88 239 VAL A O 1
ATOM 1856 N N . LYS A 1 240 ? -11.828 10.539 5.219 1 98.81 240 LYS A N 1
ATOM 1857 C CA . LYS A 1 240 ? -12.414 9.242 5.531 1 98.81 240 LYS A CA 1
ATOM 1858 C C . LYS A 1 240 ? -13.789 9.398 6.18 1 98.81 240 LYS A C 1
ATOM 1860 O O . LYS A 1 240 ? -14.734 8.688 5.824 1 98.81 240 LYS A O 1
ATOM 1865 N N . TYR A 1 241 ? -13.922 10.297 7.203 1 98.69 241 TYR A N 1
ATOM 1866 C CA . TYR A 1 241 ? -15.18 10.586 7.883 1 98.69 241 TYR A CA 1
ATOM 1867 C C . TYR A 1 241 ? -16.234 11.078 6.898 1 98.69 241 TYR A C 1
ATOM 1869 O O . TYR A 1 241 ? -17.375 10.594 6.898 1 98.69 241 TYR A O 1
ATOM 1877 N N . LEU A 1 242 ? -15.883 12.031 6.035 1 98.81 242 LEU A N 1
ATOM 1878 C CA . LEU A 1 242 ? -16.812 12.594 5.059 1 98.81 242 LEU A CA 1
ATOM 1879 C C . LEU A 1 242 ? -17.344 11.508 4.125 1 98.81 242 LEU A C 1
ATOM 1881 O O . LEU A 1 242 ? -18.531 11.484 3.807 1 98.81 242 LEU A O 1
ATOM 1885 N N . GLY A 1 243 ? -16.438 10.617 3.664 1 98.44 243 GLY A N 1
ATOM 1886 C CA . GLY A 1 243 ? -16.844 9.562 2.752 1 98.44 243 GLY A CA 1
ATOM 1887 C C . GLY A 1 243 ? -17.703 8.5 3.416 1 98.44 243 GLY A C 1
ATOM 1888 O O . GLY A 1 243 ? -18.641 7.984 2.805 1 98.44 243 GLY A O 1
ATOM 1889 N N . GLU A 1 244 ? -17.359 8.141 4.637 1 98.25 244 GLU A N 1
ATOM 1890 C CA . GLU A 1 244 ? -18.094 7.109 5.359 1 98.25 244 GLU A CA 1
ATOM 1891 C C . GLU A 1 244 ? -19.531 7.559 5.664 1 98.25 244 GLU A C 1
ATOM 1893 O O . GLU A 1 244 ? -20.469 6.762 5.578 1 98.25 244 GLU A O 1
ATOM 1898 N N . GLN A 1 245 ? -19.656 8.836 5.969 1 96.62 245 GLN A N 1
ATOM 1899 C CA . GLN A 1 245 ? -20.953 9.344 6.395 1 96.62 245 GLN A CA 1
ATOM 1900 C C . GLN A 1 245 ? -21.75 9.883 5.207 1 96.62 245 GLN A C 1
ATOM 1902 O O . GLN A 1 245 ? -22.984 9.945 5.254 1 96.62 245 GLN A O 1
ATOM 1907 N N . GLY A 1 246 ? -21.062 10.312 4.18 1 95.12 246 GLY A N 1
ATOM 1908 C CA . GLY A 1 246 ? -21.719 10.773 2.965 1 95.12 246 GLY A CA 1
ATOM 1909 C C . GLY A 1 246 ? -22.641 11.969 3.193 1 95.12 246 GLY A C 1
ATOM 1910 O O . GLY A 1 246 ? -22.203 12.984 3.744 1 95.12 246 GLY A O 1
ATOM 1911 N N . VAL A 1 247 ? -23.891 11.758 2.945 1 92.31 247 VAL A N 1
ATOM 1912 C CA . VAL A 1 247 ? -24.859 12.859 2.953 1 92.31 247 VAL A CA 1
ATOM 1913 C C . VAL A 1 247 ? -25.25 13.18 4.391 1 92.31 247 VAL A C 1
ATOM 1915 O O . VAL A 1 247 ? -25.812 14.25 4.66 1 92.31 247 VAL A O 1
ATOM 1918 N N . ASN A 1 248 ? -24.875 12.414 5.332 1 91.44 248 ASN A N 1
ATOM 1919 C CA . ASN A 1 248 ? -25.312 12.562 6.715 1 91.44 248 ASN A CA 1
ATOM 1920 C C . ASN A 1 248 ? -24.344 13.43 7.52 1 91.44 248 ASN A C 1
ATOM 1922 O O . ASN A 1 248 ? -24.547 13.641 8.719 1 91.44 248 ASN A O 1
ATOM 1926 N N . VAL A 1 249 ? -23.344 14 6.93 1 95.06 249 VAL A N 1
ATOM 1927 C CA . VAL A 1 249 ? -22.328 14.789 7.629 1 95.06 249 VAL A CA 1
ATOM 1928 C C . VAL A 1 249 ? -22.875 16.203 7.879 1 95.06 249 VAL A C 1
ATOM 1930 O O . VAL A 1 249 ? -23.203 16.922 6.934 1 95.06 249 VAL A O 1
ATOM 1933 N N . PRO A 1 250 ? -22.984 16.641 9.125 1 96.31 250 PRO A N 1
ATOM 1934 C CA . PRO A 1 250 ? -23.469 17.984 9.406 1 96.31 250 PRO A CA 1
ATOM 1935 C C . PRO A 1 250 ? -22.375 19.047 9.289 1 96.31 250 PRO A C 1
ATOM 1937 O O . PRO A 1 250 ? -22.234 19.891 10.18 1 96.31 250 PRO A O 1
ATOM 1940 N N . LEU A 1 251 ? -21.578 19.031 8.25 1 97.81 251 LEU A N 1
ATOM 1941 C CA . LEU A 1 251 ? -20.594 20.047 7.902 1 97.81 251 LEU A CA 1
ATOM 1942 C C . LEU A 1 251 ? -21.016 20.797 6.641 1 97.81 251 LEU A C 1
ATOM 1944 O O . LEU A 1 251 ? -21.531 20.188 5.703 1 97.81 251 LEU A O 1
ATOM 1948 N N . ALA A 1 252 ? -20.828 22.078 6.688 1 97.38 252 ALA A N 1
ATOM 1949 C CA . ALA A 1 252 ? -21.156 22.906 5.539 1 97.38 252 ALA A CA 1
ATOM 1950 C C . ALA A 1 252 ? -20.031 22.875 4.496 1 97.38 252 ALA A C 1
ATOM 1952 O O . ALA A 1 252 ? -20.266 23.172 3.32 1 97.38 252 ALA A O 1
ATOM 1953 N N . GLY A 1 253 ? -18.859 22.516 4.879 1 98.31 253 GLY A N 1
ATOM 1954 C CA . GLY A 1 253 ? -17.703 22.422 4.008 1 98.31 253 GLY A CA 1
ATOM 1955 C C . GLY A 1 253 ? -16.438 21.984 4.734 1 98.31 253 GLY A C 1
ATOM 1956 O O . GLY A 1 253 ? -16.422 21.938 5.965 1 98.31 253 GLY A O 1
ATOM 1957 N N . ALA A 1 254 ? -15.414 21.641 3.961 1 98.88 254 ALA A N 1
ATOM 1958 C CA . ALA A 1 254 ? -14.172 21.156 4.566 1 98.88 254 ALA A CA 1
ATOM 1959 C C . ALA A 1 254 ? -12.984 21.422 3.648 1 98.88 254 ALA A C 1
ATOM 1961 O O . ALA A 1 254 ? -13.156 21.719 2.467 1 98.88 254 ALA A O 1
ATOM 1962 N N . ALA A 1 255 ? -11.805 21.391 4.191 1 98.94 255 ALA A N 1
ATOM 1963 C CA . ALA A 1 255 ? -10.539 21.469 3.467 1 98.94 255 ALA A CA 1
ATOM 1964 C C . ALA A 1 255 ? -9.555 20.406 3.939 1 98.94 255 ALA A C 1
ATOM 1966 O O . ALA A 1 255 ? -9.469 20.125 5.137 1 98.94 255 ALA A O 1
ATOM 1967 N N . SER A 1 256 ? -8.93 19.734 3.033 1 98.94 256 SER A N 1
ATOM 1968 C CA . SER A 1 256 ? -7.934 18.688 3.268 1 98.94 256 SER A CA 1
ATOM 1969 C C . SER A 1 256 ? -6.559 19.125 2.777 1 98.94 256 SER A C 1
ATOM 1971 O O . SER A 1 256 ? -6.371 19.391 1.585 1 98.94 256 SER A O 1
ATOM 1973 N N . ILE A 1 257 ? -5.57 19.234 3.709 1 98.88 257 ILE A N 1
ATOM 1974 C CA . ILE A 1 257 ? -4.266 19.797 3.371 1 98.88 257 ILE A CA 1
ATOM 1975 C C . ILE A 1 257 ? -3.193 18.719 3.516 1 98.88 257 ILE A C 1
ATOM 1977 O O . ILE A 1 257 ? -3.053 18.109 4.578 1 98.88 257 ILE A O 1
ATOM 1981 N N . SER A 1 258 ? -2.379 18.484 2.482 1 98.75 258 SER A N 1
ATOM 1982 C CA . SER A 1 258 ? -1.27 17.531 2.482 1 98.75 258 SER A CA 1
ATOM 1983 C C . SER A 1 258 ? -1.727 16.141 2.936 1 98.75 258 SER A C 1
ATOM 1985 O O . SER A 1 258 ? -1.107 15.539 3.811 1 98.75 258 SER A O 1
ATOM 1987 N N . ASN A 1 259 ? -2.836 15.695 2.371 1 98.88 259 ASN A N 1
ATOM 1988 C CA . ASN A 1 259 ? -3.436 14.406 2.682 1 98.88 259 ASN A CA 1
ATOM 1989 C C . ASN A 1 259 ? -2.6 13.25 2.131 1 98.88 259 ASN A C 1
ATOM 1991 O O . ASN A 1 259 ? -2.215 13.266 0.96 1 98.88 259 ASN A O 1
ATOM 1995 N N . PRO A 1 260 ? -2.322 12.266 2.988 1 98.5 260 PRO A N 1
ATOM 1996 C CA . PRO A 1 260 ? -1.617 11.094 2.471 1 98.5 260 PRO A CA 1
ATOM 1997 C C . PRO A 1 260 ? -2.492 10.234 1.563 1 98.5 260 PRO A C 1
ATOM 1999 O O . PRO A 1 260 ? -1.975 9.484 0.729 1 98.5 260 PRO A O 1
ATOM 2002 N N . TRP A 1 261 ? -3.848 10.227 1.709 1 98.62 261 TRP A N 1
ATOM 2003 C CA . TRP A 1 261 ? -4.871 9.617 0.861 1 98.62 261 TRP A CA 1
ATOM 2004 C C . TRP A 1 261 ? -4.844 8.102 0.981 1 98.62 261 TRP A C 1
ATOM 2006 O O . TRP A 1 261 ? -5.82 7.488 1.425 1 98.62 261 TRP A O 1
ATOM 2016 N N . ASP A 1 262 ? -3.789 7.453 0.542 1 98.38 262 ASP A N 1
ATOM 2017 C CA . ASP A 1 262 ? -3.58 6.008 0.576 1 98.38 262 ASP A CA 1
ATOM 2018 C C . ASP A 1 262 ? -2.365 5.648 1.429 1 98.38 262 ASP A C 1
ATOM 2020 O O . ASP A 1 262 ? -1.225 5.758 0.973 1 98.38 262 ASP A O 1
ATOM 2024 N N . LEU A 1 263 ? -2.668 5.059 2.588 1 97.88 263 LEU A N 1
ATOM 2025 C CA . LEU A 1 263 ? -1.624 4.82 3.578 1 97.88 263 LEU A CA 1
ATOM 2026 C C . LEU A 1 263 ? -0.744 3.645 3.166 1 97.88 263 LEU A C 1
ATOM 2028 O O . LEU A 1 263 ? 0.43 3.582 3.539 1 97.88 263 LEU A O 1
ATOM 2032 N N . LEU A 1 264 ? -1.269 2.732 2.418 1 97.56 264 LEU A N 1
ATOM 2033 C CA . LEU A 1 264 ? -0.478 1.589 1.978 1 97.56 264 LEU A CA 1
ATOM 2034 C C . LEU A 1 264 ? 0.552 2.008 0.934 1 97.56 264 LEU A C 1
ATOM 2036 O O . LEU A 1 264 ? 1.714 1.603 1.005 1 97.56 264 LEU A O 1
ATOM 2040 N N . ILE A 1 265 ? 0.13 2.795 -0.056 1 96.75 265 ILE A N 1
ATOM 2041 C CA . ILE A 1 265 ? 1.053 3.336 -1.049 1 96.75 265 ILE A CA 1
ATOM 2042 C C . ILE A 1 265 ? 2.111 4.191 -0.357 1 96.75 265 ILE A C 1
ATOM 2044 O O . ILE A 1 265 ? 3.299 4.102 -0.68 1 96.75 265 ILE A O 1
ATOM 2048 N N . GLY A 1 266 ? 1.628 4.992 0.588 1 96.44 266 GLY A N 1
ATOM 2049 C CA . GLY A 1 266 ? 2.562 5.793 1.362 1 96.44 266 GLY A CA 1
ATOM 2050 C C . GLY A 1 266 ? 3.609 4.961 2.08 1 96.44 266 GLY A C 1
ATOM 2051 O O . GLY A 1 266 ? 4.785 5.328 2.109 1 96.44 266 GLY A O 1
ATOM 2052 N N . ASP A 1 267 ? 3.207 3.91 2.65 1 95.94 267 ASP A N 1
ATOM 2053 C CA . ASP A 1 267 ? 4.105 3 3.354 1 95.94 267 ASP A CA 1
ATOM 2054 C C . ASP A 1 267 ? 5.195 2.473 2.42 1 95.94 267 ASP A C 1
ATOM 2056 O O . ASP A 1 267 ? 6.363 2.396 2.803 1 95.94 267 ASP A O 1
ATOM 2060 N N . ARG A 1 268 ? 4.805 2.057 1.214 1 95.12 268 ARG A N 1
ATOM 2061 C CA . ARG A 1 268 ? 5.781 1.548 0.258 1 95.12 268 ARG A CA 1
ATOM 2062 C C . ARG A 1 268 ? 6.746 2.646 -0.176 1 95.12 268 ARG A C 1
ATOM 2064 O O . ARG A 1 268 ? 7.93 2.389 -0.394 1 95.12 268 ARG A O 1
ATOM 2071 N N . PHE A 1 269 ? 6.285 3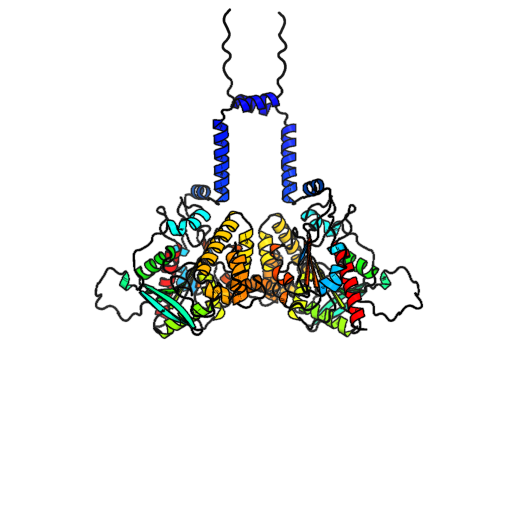.859 -0.279 1 91.69 269 PHE A N 1
ATOM 2072 C CA . PHE A 1 269 ? 7.082 5 -0.711 1 91.69 269 PHE A CA 1
ATOM 2073 C C . PHE A 1 269 ? 8.164 5.328 0.313 1 91.69 269 PHE A C 1
ATOM 2075 O O . PHE A 1 269 ? 9.266 5.73 -0.05 1 91.69 269 PHE A O 1
ATOM 2082 N N . PHE A 1 270 ? 7.883 5.16 1.592 1 92.88 270 PHE A N 1
ATOM 2083 C CA . PHE A 1 270 ? 8.797 5.508 2.674 1 92.88 270 PHE A CA 1
ATOM 2084 C C . PHE A 1 270 ? 10.062 4.664 2.602 1 92.88 270 PHE A C 1
ATOM 2086 O O . PHE A 1 270 ? 11.094 5.031 3.176 1 92.88 270 PHE A O 1
ATOM 2093 N N . ASN A 1 271 ? 10.031 3.619 1.821 1 88.5 271 ASN A N 1
ATOM 2094 C CA . ASN A 1 271 ? 11.172 2.711 1.79 1 88.5 271 ASN A CA 1
ATOM 2095 C C . ASN A 1 271 ? 11.984 2.871 0.507 1 88.5 271 ASN A C 1
ATOM 2097 O O . ASN A 1 271 ? 12.984 2.178 0.307 1 88.5 271 ASN A O 1
ATOM 2101 N N . ARG A 1 272 ? 11.711 3.793 -0.245 1 86.31 272 ARG A N 1
ATOM 2102 C CA . ARG A 1 272 ? 12.25 3.838 -1.6 1 86.31 272 ARG A CA 1
ATOM 2103 C C . ARG A 1 272 ? 13.562 4.617 -1.64 1 86.31 272 ARG A C 1
ATOM 2105 O O . ARG A 1 272 ? 14.438 4.324 -2.457 1 86.31 272 ARG A O 1
ATOM 2112 N N . ALA A 1 273 ? 13.648 5.75 -0.841 1 89.19 273 ALA A N 1
ATOM 2113 C CA . ALA A 1 273 ? 14.812 6.621 -0.913 1 89.19 273 ALA A CA 1
ATOM 2114 C C . ALA A 1 273 ? 15.328 6.965 0.482 1 89.19 273 ALA A C 1
ATOM 2116 O O . ALA A 1 273 ? 14.609 6.801 1.473 1 89.19 273 ALA A O 1
ATOM 2117 N N . PHE A 1 274 ? 16.469 7.488 0.483 1 92.81 274 PHE A N 1
ATOM 2118 C CA . PHE A 1 274 ? 17.172 7.746 1.733 1 92.81 274 PHE A CA 1
ATOM 2119 C C . PHE A 1 274 ? 16.406 8.75 2.59 1 92.81 274 PHE A C 1
ATOM 2121 O O . PHE A 1 274 ? 16.172 8.5 3.773 1 92.81 274 PHE A O 1
ATOM 2128 N N . MET A 1 275 ? 16.031 9.859 1.991 1 93.88 275 MET A N 1
ATOM 2129 C CA . MET A 1 275 ? 15.359 10.906 2.752 1 93.88 275 MET A CA 1
ATOM 2130 C C . MET A 1 275 ? 14.008 10.414 3.26 1 93.88 275 MET A C 1
ATOM 2132 O O . MET A 1 275 ? 13.586 10.773 4.359 1 93.88 275 MET A O 1
ATOM 2136 N N . GLN A 1 276 ? 13.32 9.625 2.459 1 94.75 276 GLN A N 1
ATOM 2137 C CA . GLN A 1 276 ? 12.031 9.078 2.873 1 94.75 276 GLN A CA 1
ATOM 2138 C C . GLN A 1 276 ? 12.188 8.117 4.043 1 94.75 276 GLN A C 1
ATOM 2140 O O . GLN A 1 276 ? 11.352 8.086 4.949 1 94.75 276 GLN A O 1
ATOM 2145 N N . ARG A 1 277 ? 13.258 7.344 4.039 1 95.12 277 ARG A N 1
ATOM 2146 C CA . ARG A 1 277 ? 13.539 6.453 5.16 1 95.12 277 ARG A CA 1
ATOM 2147 C C . ARG A 1 277 ? 13.82 7.246 6.434 1 95.12 277 ARG A C 1
ATOM 2149 O O . ARG A 1 277 ? 13.453 6.82 7.531 1 95.12 277 ARG A O 1
ATOM 2156 N N . PHE A 1 278 ? 14.484 8.352 6.215 1 95.81 278 PHE A N 1
ATOM 2157 C CA . PHE A 1 278 ? 14.75 9.242 7.34 1 95.81 278 PHE A CA 1
ATOM 2158 C C . PHE A 1 278 ? 13.453 9.75 7.953 1 95.81 278 PHE A C 1
ATOM 2160 O O . PHE A 1 278 ? 13.273 9.703 9.172 1 95.81 278 PHE A O 1
ATOM 2167 N N . TYR A 1 279 ? 12.531 10.227 7.109 1 96 279 TYR A N 1
ATOM 2168 C CA . TYR A 1 279 ? 11.234 10.695 7.602 1 96 279 TYR A CA 1
ATOM 2169 C C . TYR A 1 279 ? 10.484 9.57 8.305 1 96 279 TYR A C 1
ATOM 2171 O O . TYR A 1 279 ? 9.844 9.797 9.336 1 96 279 TYR A O 1
ATOM 2179 N N . ASN A 1 280 ? 10.555 8.422 7.73 1 96.44 280 ASN A N 1
ATOM 2180 C CA . ASN A 1 280 ? 9.914 7.25 8.305 1 96.44 280 ASN A CA 1
ATOM 2181 C C . ASN A 1 280 ? 10.406 6.98 9.727 1 96.44 280 ASN A C 1
ATOM 2183 O O . ASN A 1 280 ? 9.609 6.691 10.617 1 96.44 280 ASN A O 1
ATOM 2187 N N . ARG A 1 281 ? 11.672 7.066 9.938 1 96.44 281 ARG A N 1
ATOM 2188 C CA . ARG A 1 281 ? 12.281 6.844 11.25 1 96.44 281 ARG A CA 1
ATOM 2189 C C . ARG A 1 281 ? 11.875 7.938 12.234 1 96.44 281 ARG A C 1
ATOM 2191 O O . ARG A 1 281 ? 11.531 7.648 13.383 1 96.44 281 ARG A O 1
ATOM 2198 N N . VAL A 1 282 ? 11.891 9.148 11.797 1 95.69 282 VAL A N 1
ATOM 2199 C CA . VAL A 1 282 ? 11.555 10.281 12.656 1 95.69 282 VAL A CA 1
ATOM 2200 C C . VAL A 1 282 ? 10.102 10.18 13.109 1 95.69 282 VAL A C 1
ATOM 2202 O O . VAL A 1 282 ? 9.797 10.344 14.289 1 95.69 282 VAL A O 1
ATOM 2205 N N . LEU A 1 283 ? 9.203 9.93 12.203 1 95.19 283 LEU A N 1
ATOM 2206 C CA . LEU A 1 283 ? 7.785 9.828 12.523 1 95.19 283 LEU A CA 1
ATOM 2207 C C . LEU A 1 283 ? 7.508 8.594 13.375 1 95.19 283 LEU A C 1
ATOM 2209 O O . LEU A 1 283 ? 6.68 8.648 14.289 1 95.19 283 LEU A O 1
ATOM 2213 N N . GLY A 1 284 ? 8.203 7.453 13.047 1 95.69 284 GLY A N 1
ATOM 2214 C CA . GLY A 1 284 ? 8.078 6.27 13.883 1 95.69 284 GLY A CA 1
ATOM 2215 C C . GLY A 1 284 ? 8.492 6.508 15.32 1 95.69 284 GLY A C 1
ATOM 2216 O O . GLY A 1 284 ? 7.812 6.066 16.25 1 95.69 284 GLY A O 1
ATOM 2217 N N . ASN A 1 285 ? 9.594 7.234 15.5 1 96.06 285 ASN A N 1
ATOM 2218 C CA . ASN A 1 285 ? 10.07 7.555 16.844 1 96.06 285 ASN A CA 1
ATOM 2219 C C . ASN A 1 285 ? 9.109 8.5 17.562 1 96.06 285 ASN A C 1
ATOM 2221 O O . ASN A 1 285 ? 8.945 8.406 18.781 1 96.06 285 ASN A O 1
ATOM 2225 N N . SER A 1 286 ? 8.602 9.406 16.828 1 94.25 286 SER A N 1
ATOM 2226 C CA . SER A 1 286 ? 7.617 10.312 17.406 1 94.25 286 SER A CA 1
ATOM 2227 C C . SER A 1 286 ? 6.398 9.555 17.922 1 94.25 286 SER A C 1
ATOM 2229 O O . SER A 1 286 ? 5.875 9.859 19 1 94.25 286 SER A O 1
ATOM 2231 N N . LEU A 1 287 ? 5.914 8.586 17.188 1 95.06 287 LEU A N 1
ATOM 2232 C CA . LEU A 1 287 ? 4.793 7.746 17.609 1 95.06 287 LEU A CA 1
ATOM 2233 C C . LEU A 1 287 ? 5.137 6.965 18.875 1 95.06 287 LEU A C 1
ATOM 2235 O O . LEU A 1 287 ? 4.316 6.867 19.781 1 95.06 287 LEU A O 1
ATOM 2239 N N . LYS A 1 288 ? 6.32 6.41 18.859 1 95.62 288 LYS A N 1
ATOM 2240 C CA . LYS A 1 288 ? 6.785 5.668 20.031 1 95.62 288 LYS A CA 1
ATOM 2241 C C . LYS A 1 288 ? 6.809 6.551 21.281 1 95.62 288 LYS A C 1
ATOM 2243 O O . LYS A 1 288 ? 6.371 6.133 22.344 1 95.62 288 LYS A O 1
ATOM 2248 N N . SER A 1 289 ? 7.301 7.758 21.125 1 94.5 289 SER A N 1
ATOM 2249 C CA . SER A 1 289 ? 7.383 8.695 22.25 1 94.5 289 SER A CA 1
ATOM 2250 C C . SER A 1 289 ? 6 9.031 22.797 1 94.5 289 SER A C 1
ATOM 2252 O O . SER A 1 289 ? 5.82 9.156 24 1 94.5 289 SER A O 1
ATOM 2254 N N . THR A 1 290 ? 5.066 9.211 21.906 1 92.06 290 THR A N 1
ATOM 2255 C CA . THR A 1 290 ? 3.697 9.492 22.328 1 92.06 290 THR A CA 1
ATOM 2256 C C . THR A 1 290 ? 3.1 8.297 23.062 1 92.06 290 THR A C 1
ATOM 2258 O O . THR A 1 290 ? 2.395 8.461 24.062 1 92.06 290 THR A O 1
ATOM 2261 N N . ALA A 1 291 ? 3.342 7.117 22.562 1 93.81 291 ALA A N 1
ATOM 2262 C CA . ALA A 1 291 ? 2.838 5.898 23.203 1 93.81 291 ALA A CA 1
ATOM 2263 C C . ALA A 1 291 ? 3.412 5.734 24.609 1 93.81 291 ALA A C 1
ATOM 2265 O O . ALA A 1 291 ? 2.734 5.23 25.5 1 93.81 291 ALA A O 1
ATOM 2266 N N . LYS A 1 292 ? 4.691 6.121 24.797 1 94.62 292 LYS A N 1
ATOM 2267 C CA . LYS A 1 292 ? 5.363 5.984 26.094 1 94.62 292 LYS A CA 1
ATOM 2268 C C . LYS A 1 292 ? 4.652 6.793 27.172 1 94.62 292 LYS A C 1
ATOM 2270 O O . LYS A 1 292 ? 4.656 6.406 28.344 1 94.62 292 LYS A O 1
ATOM 2275 N N . LEU A 1 293 ? 4.004 7.863 26.781 1 92.88 293 LEU A N 1
ATOM 2276 C CA . LEU A 1 293 ? 3.262 8.688 27.734 1 92.88 293 LEU A CA 1
ATOM 2277 C C . LEU A 1 293 ? 2.068 7.926 28.297 1 92.88 293 LEU A C 1
ATOM 2279 O O . LEU A 1 293 ? 1.562 8.266 29.375 1 92.88 293 LEU A O 1
ATOM 2283 N N . HIS A 1 294 ? 1.627 6.961 27.578 1 94.44 294 HIS A N 1
ATOM 2284 C CA . HIS A 1 294 ? 0.468 6.168 27.969 1 94.44 294 HIS A CA 1
ATOM 2285 C C . HIS A 1 294 ? 0.783 4.676 27.953 1 94.44 294 HIS A C 1
ATOM 2287 O O . HIS A 1 294 ? -0.012 3.879 27.453 1 94.44 294 HIS A O 1
ATOM 2293 N N . GLN A 1 295 ? 1.87 4.305 28.422 1 94.31 295 GLN A N 1
ATOM 2294 C CA . GLN A 1 295 ? 2.412 2.953 28.344 1 94.31 295 GLN A CA 1
ATOM 2295 C C . GLN A 1 295 ? 1.428 1.928 28.891 1 94.31 295 GLN A C 1
ATOM 2297 O O . GLN A 1 295 ? 1.278 0.838 28.344 1 94.31 295 GLN A O 1
ATOM 2302 N N . GLU A 1 296 ? 0.776 2.209 29.969 1 92.94 296 GLU A N 1
ATOM 2303 C CA . GLU A 1 296 ? -0.122 1.262 30.625 1 92.94 296 GLU A CA 1
ATOM 2304 C C . GLU A 1 296 ? -1.264 0.854 29.688 1 92.94 296 GLU A C 1
ATOM 2306 O O . GLU A 1 296 ? -1.604 -0.327 29.594 1 92.94 296 GLU A O 1
ATOM 2311 N N . VAL A 1 297 ? -1.821 1.847 29.062 1 92.25 297 VAL A N 1
ATOM 2312 C CA . VAL A 1 297 ? -2.941 1.576 28.172 1 92.25 297 VAL A CA 1
ATOM 2313 C C . VAL A 1 297 ? -2.453 0.79 26.953 1 92.25 297 VAL A C 1
ATOM 2315 O O . VAL A 1 297 ? -3.084 -0.187 26.547 1 92.25 297 VAL A O 1
ATOM 2318 N N . TYR A 1 298 ? -1.349 1.195 26.344 1 94.25 298 TYR A N 1
ATOM 2319 C CA . TYR A 1 298 ? -0.793 0.524 25.172 1 94.25 298 TYR A CA 1
ATOM 2320 C C . TYR A 1 298 ? -0.38 -0.904 25.516 1 94.25 298 TYR A C 1
ATOM 2322 O O . TYR A 1 298 ? -0.508 -1.806 24.688 1 94.25 298 TYR A O 1
ATOM 2330 N N . ALA A 1 299 ? 0.125 -1.094 26.75 1 94.62 299 ALA A N 1
ATOM 2331 C CA . ALA A 1 299 ? 0.546 -2.428 27.172 1 94.62 299 ALA A CA 1
ATOM 2332 C C . ALA A 1 299 ? -0.652 -3.363 27.297 1 94.62 299 ALA A C 1
ATOM 2334 O O . ALA A 1 299 ? -0.538 -4.566 27.047 1 94.62 299 ALA A O 1
ATOM 2335 N N . ARG A 1 300 ? -1.755 -2.832 27.578 1 93.81 300 ARG A N 1
ATOM 2336 C CA . ARG A 1 300 ? -2.967 -3.627 27.75 1 93.81 300 ARG A CA 1
ATOM 2337 C C . ARG A 1 300 ? -3.596 -3.961 26.406 1 93.81 300 ARG A C 1
ATOM 2339 O O . ARG A 1 300 ? -4.129 -5.055 26.219 1 93.81 300 ARG A O 1
ATOM 2346 N N . LEU A 1 301 ? -3.512 -3.045 25.5 1 92.5 301 LEU A N 1
ATOM 2347 C CA . LEU A 1 301 ? -4.312 -3.158 24.281 1 92.5 301 LEU A CA 1
ATOM 2348 C C . LEU A 1 301 ? -3.461 -3.639 23.109 1 92.5 301 LEU A C 1
ATOM 2350 O O . LEU A 1 301 ? -3.992 -3.998 22.062 1 92.5 301 LEU A O 1
ATOM 2354 N N . SER A 1 302 ? -2.119 -3.654 23.266 1 95.5 302 SER A N 1
ATOM 2355 C CA . SER A 1 302 ? -1.235 -3.926 22.141 1 95.5 302 SER A CA 1
ATOM 2356 C C . SER A 1 302 ? 0.022 -4.664 22.594 1 95.5 302 SER A C 1
ATOM 2358 O O . SER A 1 302 ? 0.035 -5.293 23.656 1 95.5 302 SER A O 1
ATOM 2360 N N . ASP A 1 303 ? 1.021 -4.762 21.734 1 96.75 303 ASP A N 1
ATOM 2361 C CA . ASP A 1 303 ? 2.314 -5.387 21.984 1 96.75 303 ASP A CA 1
ATOM 2362 C C . ASP A 1 303 ? 3.365 -4.344 22.359 1 96.75 303 ASP A C 1
ATOM 2364 O O . ASP A 1 303 ? 4.109 -3.867 21.5 1 96.75 303 ASP A O 1
ATOM 2368 N N . TRP A 1 304 ? 3.42 -4.062 23.719 1 96.69 304 TRP A N 1
ATOM 2369 C CA . TRP A 1 304 ? 4.27 -2.973 24.203 1 96.69 304 TRP A CA 1
ATOM 2370 C C . TRP A 1 304 ? 5.734 -3.236 23.859 1 96.69 304 TRP A C 1
ATOM 2372 O O . TRP A 1 304 ? 6.469 -2.314 23.5 1 96.69 304 TRP A O 1
ATOM 2382 N N . GLU A 1 305 ? 6.246 -4.488 23.984 1 97.38 305 GLU A N 1
ATOM 2383 C CA . GLU A 1 305 ? 7.629 -4.816 23.656 1 97.38 305 GLU A CA 1
ATOM 2384 C C . GLU A 1 305 ? 7.934 -4.488 22.203 1 97.38 305 GLU A C 1
ATOM 2386 O O . GLU A 1 305 ? 8.992 -3.932 21.891 1 97.38 305 GLU A O 1
ATOM 2391 N N . GLY A 1 306 ? 6.98 -4.824 21.375 1 97.44 306 GLY A N 1
ATOM 2392 C CA . GLY A 1 306 ? 7.137 -4.488 19.969 1 97.44 306 GLY A CA 1
ATOM 2393 C C . GLY A 1 306 ? 7.137 -2.992 19.719 1 97.44 306 GLY A C 1
ATOM 2394 O O . GLY A 1 306 ? 7.883 -2.504 18.859 1 97.44 306 GLY A O 1
ATOM 2395 N N . ILE A 1 307 ? 6.309 -2.303 20.406 1 97.44 307 ILE A N 1
ATOM 2396 C CA . ILE A 1 307 ? 6.227 -0.853 20.266 1 97.44 307 ILE A CA 1
ATOM 2397 C C . ILE A 1 307 ? 7.555 -0.219 20.656 1 97.44 307 ILE A C 1
ATOM 2399 O O . ILE A 1 307 ? 8.078 0.646 19.953 1 97.44 307 ILE A O 1
ATOM 2403 N N . GLU A 1 308 ? 8.141 -0.622 21.719 1 96.94 308 GLU A N 1
ATOM 2404 C CA . GLU A 1 308 ? 9.391 -0.073 22.234 1 96.94 308 GLU A CA 1
ATOM 2405 C C . GLU A 1 308 ? 10.531 -0.281 21.234 1 96.94 308 GLU A C 1
ATOM 2407 O O . GLU A 1 308 ? 11.445 0.545 21.141 1 96.94 308 GLU A O 1
ATOM 2412 N N . LYS A 1 309 ? 10.438 -1.355 20.516 1 96.69 309 LYS A N 1
ATOM 2413 C CA . LYS A 1 309 ? 11.508 -1.698 19.578 1 96.69 309 LYS A CA 1
ATOM 2414 C C . LYS A 1 309 ? 11.211 -1.155 18.172 1 96.69 309 LYS A C 1
ATOM 2416 O O . LYS A 1 309 ? 12.023 -1.293 17.266 1 96.69 309 LYS A O 1
ATOM 2421 N N . SER A 1 310 ? 10.102 -0.477 18.016 1 96.19 310 SER A N 1
ATOM 2422 C CA . SER A 1 310 ? 9.68 0.003 16.703 1 96.19 310 SER A CA 1
ATOM 2423 C C . SER A 1 310 ? 10.625 1.082 16.188 1 96.19 310 SER A C 1
ATOM 2425 O O . SER A 1 310 ? 11.094 1.93 16.953 1 96.19 310 SER A O 1
ATOM 2427 N N . ARG A 1 311 ? 10.922 1.023 14.82 1 94.88 311 ARG A N 1
ATOM 2428 C CA . ARG A 1 311 ? 11.844 1.975 14.211 1 94.88 311 ARG A CA 1
ATOM 2429 C C . ARG A 1 311 ? 11.195 2.695 13.031 1 94.88 311 ARG A C 1
ATOM 2431 O O . ARG A 1 311 ? 11.82 3.533 12.391 1 94.88 311 ARG A O 1
ATOM 2438 N N . SER A 1 312 ? 10.094 2.383 12.648 1 96.62 312 SER A N 1
ATOM 2439 C CA . SER A 1 312 ? 9.352 2.969 11.531 1 96.62 312 SER A CA 1
ATOM 2440 C C . SER A 1 312 ? 7.867 3.078 11.852 1 96.62 312 SER A C 1
ATOM 2442 O O . SER A 1 312 ? 7.395 2.521 12.844 1 96.62 312 SER A O 1
ATOM 2444 N N . ILE A 1 313 ? 7.148 3.842 11.07 1 96.56 313 ILE A N 1
ATOM 2445 C CA . ILE A 1 313 ? 5.703 3.969 11.227 1 96.56 313 ILE A CA 1
ATOM 2446 C C . ILE A 1 313 ? 5.051 2.592 11.109 1 96.56 313 ILE A C 1
ATOM 2448 O O . ILE A 1 313 ? 4.16 2.254 11.898 1 96.56 313 ILE A O 1
ATOM 2452 N N . ARG A 1 314 ? 5.492 1.788 10.195 1 96.56 314 ARG A N 1
ATOM 2453 C CA . ARG A 1 314 ? 4.93 0.459 9.984 1 96.56 314 ARG A CA 1
ATOM 2454 C C . ARG A 1 314 ? 5.168 -0.438 11.195 1 96.56 314 ARG A C 1
ATOM 2456 O O . ARG A 1 314 ? 4.273 -1.178 11.609 1 96.56 314 ARG A O 1
ATOM 2463 N N . ASP A 1 315 ? 6.438 -0.421 11.719 1 96.44 315 ASP A N 1
ATOM 2464 C CA . ASP A 1 315 ? 6.723 -1.193 12.922 1 96.44 315 ASP A CA 1
ATOM 2465 C C . ASP A 1 315 ? 5.746 -0.841 14.039 1 96.44 315 ASP A C 1
ATOM 2467 O O . ASP A 1 315 ? 5.199 -1.729 14.695 1 96.44 315 ASP A O 1
ATOM 2471 N N . PHE A 1 316 ? 5.543 0.422 14.234 1 96.88 316 PHE A N 1
ATOM 2472 C CA . PHE A 1 316 ? 4.633 0.885 15.281 1 96.88 316 PHE A CA 1
ATOM 2473 C C . PHE A 1 316 ? 3.213 0.404 15.016 1 96.88 316 PHE A C 1
ATOM 2475 O O . PHE A 1 316 ? 2.549 -0.114 15.914 1 96.88 316 PHE A O 1
ATOM 2482 N N . SER A 1 317 ? 2.742 0.566 13.766 1 96.38 317 SER A N 1
ATOM 2483 C CA . SER A 1 317 ? 1.395 0.14 13.406 1 96.38 317 SER A CA 1
ATOM 2484 C C . SER A 1 317 ? 1.216 -1.36 13.609 1 96.38 317 SER A C 1
ATOM 2486 O O . SER A 1 317 ? 0.151 -1.812 14.039 1 96.38 317 SER A O 1
ATOM 2488 N N . ASN A 1 318 ? 2.221 -2.07 13.273 1 96.38 318 ASN A N 1
ATOM 2489 C CA . ASN A 1 318 ? 2.16 -3.523 13.406 1 96.38 318 ASN A CA 1
ATOM 2490 C C . ASN A 1 318 ? 1.965 -3.951 14.852 1 96.38 318 ASN A C 1
ATOM 2492 O O . ASN A 1 318 ? 1.289 -4.945 15.125 1 96.38 318 ASN A O 1
ATOM 2496 N N . HIS A 1 319 ? 2.529 -3.23 15.789 1 97 319 HIS A N 1
ATOM 2497 C CA . HIS A 1 319 ? 2.523 -3.641 17.188 1 97 319 HIS A CA 1
ATOM 2498 C C . HIS A 1 319 ? 1.499 -2.844 17.984 1 97 319 HIS A C 1
ATOM 2500 O O . HIS A 1 319 ? 1.338 -3.064 19.188 1 97 319 HIS A O 1
ATOM 2506 N N . SER A 1 320 ? 0.799 -1.932 17.359 1 95.56 320 SER A N 1
ATOM 2507 C CA . SER A 1 320 ? -0.182 -1.118 18.062 1 95.56 320 SER A CA 1
ATOM 2508 C C . SER A 1 320 ? -1.522 -1.106 17.344 1 95.56 320 SER A C 1
ATOM 2510 O O . SER A 1 320 ? -2.367 -1.975 17.562 1 95.56 320 SER A O 1
ATOM 2512 N N . SER A 1 321 ? -1.672 -0.321 16.281 1 93.5 321 SER A N 1
ATOM 2513 C CA . SER A 1 321 ? -2.93 -0.06 15.594 1 93.5 321 SER A CA 1
ATOM 2514 C C . SER A 1 321 ? -3.523 -1.343 15.023 1 93.5 321 SER A C 1
ATOM 2516 O O . SER A 1 321 ? -4.742 -1.538 15.055 1 93.5 321 SER A O 1
ATOM 2518 N N . ARG A 1 322 ? -2.676 -2.104 14.398 1 94.75 322 ARG A N 1
ATOM 2519 C CA . ARG A 1 322 ? -3.145 -3.363 13.828 1 94.75 322 ARG A CA 1
ATOM 2520 C C . ARG A 1 322 ? -3.836 -4.219 14.891 1 94.75 322 ARG A C 1
ATOM 2522 O O . ARG A 1 322 ? -4.93 -4.734 14.656 1 94.75 322 ARG A O 1
ATOM 2529 N N . ILE A 1 323 ? -3.178 -4.398 16.078 1 94.69 323 ILE A N 1
ATOM 2530 C CA . ILE A 1 323 ? -3.658 -5.25 17.172 1 94.69 323 ILE A CA 1
ATOM 2531 C C . ILE A 1 323 ? -4.914 -4.637 17.781 1 94.69 323 ILE A C 1
ATOM 2533 O O . ILE A 1 323 ? -5.93 -5.316 17.938 1 94.69 323 ILE A O 1
ATOM 2537 N N . ALA A 1 324 ? -4.852 -3.35 18.062 1 90.31 324 ALA A N 1
ATOM 2538 C CA . ALA A 1 324 ? -5.973 -2.66 18.703 1 90.31 324 ALA A CA 1
ATOM 2539 C C . ALA A 1 324 ? -7.199 -2.65 17.797 1 90.31 324 ALA A C 1
ATOM 2541 O O . ALA A 1 324 ? -8.336 -2.688 18.266 1 90.31 324 ALA A O 1
ATOM 2542 N N . GLY A 1 325 ? -7.012 -2.607 16.5 1 90.56 325 GLY A N 1
ATOM 2543 C CA . GLY A 1 325 ? -8.109 -2.576 15.547 1 90.56 325 GLY A CA 1
ATOM 2544 C C . GLY A 1 325 ? -8.57 -3.957 15.125 1 90.56 325 GLY A C 1
ATOM 2545 O O . GLY A 1 325 ? -9.523 -4.09 14.352 1 90.56 325 GLY A O 1
ATOM 2546 N N . ASN A 1 326 ? -7.949 -4.992 15.578 1 92.25 326 ASN A N 1
ATOM 2547 C CA . ASN A 1 326 ? -8.281 -6.383 15.281 1 92.25 326 ASN A CA 1
ATOM 2548 C C . ASN A 1 326 ? -8.086 -6.699 13.797 1 92.25 326 ASN A C 1
ATOM 2550 O O . ASN A 1 326 ? -8.984 -7.258 13.156 1 92.25 326 ASN A O 1
ATOM 2554 N N . PHE A 1 327 ? -6.988 -6.258 13.266 1 93.81 327 PHE A N 1
ATOM 2555 C CA . PHE A 1 327 ? -6.613 -6.617 11.898 1 93.81 327 PHE A CA 1
ATOM 2556 C C . PHE A 1 327 ? -5.551 -7.707 11.898 1 93.81 327 PHE A C 1
ATOM 2558 O O . PHE A 1 327 ? -4.699 -7.75 12.789 1 93.81 327 PHE A O 1
ATOM 2565 N N . GLU A 1 328 ? -5.582 -8.539 10.961 1 91 328 GLU A N 1
ATOM 2566 C CA . GLU A 1 328 ? -4.621 -9.641 10.867 1 91 328 GLU A CA 1
ATOM 2567 C C . GLU A 1 328 ? -3.264 -9.141 10.383 1 91 328 GLU A C 1
ATOM 2569 O O . GLU A 1 328 ? -2.225 -9.672 10.789 1 91 328 GLU A O 1
ATOM 2574 N N . ALA A 1 329 ? -3.307 -8.148 9.547 1 95.62 329 ALA A N 1
ATOM 2575 C CA . ALA A 1 329 ? -2.078 -7.621 8.953 1 95.62 329 ALA A CA 1
ATOM 2576 C C . ALA A 1 329 ? -2.117 -6.098 8.883 1 95.62 329 ALA A C 1
ATOM 2578 O O . ALA A 1 329 ? -3.191 -5.5 8.773 1 95.62 329 ALA A O 1
ATOM 2579 N N . VAL A 1 330 ? -0.932 -5.504 8.906 1 96.38 330 VAL A N 1
ATOM 2580 C CA . VAL A 1 330 ? -0.833 -4.047 8.852 1 96.38 330 VAL A CA 1
ATOM 2581 C C . VAL A 1 330 ? -1.378 -3.537 7.523 1 96.38 330 VAL A C 1
ATOM 2583 O O . VAL A 1 330 ? -2.029 -2.492 7.473 1 96.38 330 VAL A O 1
ATOM 2586 N N . ASP A 1 331 ? -1.121 -4.293 6.41 1 97.31 331 ASP A N 1
ATOM 2587 C CA . ASP A 1 331 ? -1.638 -3.895 5.105 1 97.31 331 ASP A CA 1
ATOM 2588 C C . ASP A 1 331 ? -3.16 -3.779 5.129 1 97.31 331 ASP A C 1
ATOM 2590 O O . ASP A 1 331 ? -3.729 -2.879 4.508 1 97.31 331 ASP A O 1
ATOM 2594 N N . GLU A 1 332 ? -3.791 -4.684 5.816 1 96.31 332 GLU A N 1
ATOM 2595 C CA . GLU A 1 332 ? -5.242 -4.629 5.938 1 96.31 332 GLU A CA 1
ATOM 2596 C C . GLU A 1 332 ? -5.691 -3.371 6.676 1 96.31 332 GLU A C 1
ATOM 2598 O O . GLU A 1 332 ? -6.664 -2.729 6.285 1 96.31 332 GLU A O 1
ATOM 2603 N N . PHE A 1 333 ? -4.996 -3.059 7.75 1 97 333 PHE A N 1
ATOM 2604 C CA . PHE A 1 333 ? -5.273 -1.842 8.508 1 97 333 PHE A CA 1
ATOM 2605 C C . PHE A 1 333 ? -5.102 -0.608 7.629 1 97 333 PHE A C 1
ATOM 2607 O O . PHE A 1 333 ? -5.953 0.282 7.625 1 97 333 PHE A O 1
ATOM 2614 N N . TYR A 1 334 ? -3.967 -0.554 6.887 1 97.81 334 TYR A N 1
ATOM 2615 C CA . TYR A 1 334 ? -3.691 0.589 6.023 1 97.81 334 TYR A CA 1
ATOM 2616 C C . TYR A 1 334 ? -4.758 0.728 4.945 1 97.81 334 TYR A C 1
ATOM 2618 O O . TYR A 1 334 ? -5.195 1.838 4.633 1 97.81 334 TYR A O 1
ATOM 2626 N N . ARG A 1 335 ? -5.203 -0.363 4.324 1 97.06 335 ARG A N 1
ATOM 2627 C CA . ARG A 1 335 ? -6.262 -0.304 3.32 1 97.06 335 ARG A CA 1
ATOM 2628 C C . ARG A 1 335 ? -7.543 0.268 3.914 1 97.06 335 ARG A C 1
ATOM 2630 O O . ARG A 1 335 ? -8.195 1.115 3.299 1 97.06 335 ARG A O 1
ATOM 2637 N N . TRP A 1 336 ? -7.832 -0.231 5.117 1 97.06 336 TRP A N 1
ATOM 2638 C CA . TRP A 1 336 ? -9.062 0.188 5.777 1 97.06 336 TRP A CA 1
ATOM 2639 C C . TRP A 1 336 ? -8.992 1.654 6.188 1 97.06 336 TRP A C 1
ATOM 2641 O O . TRP A 1 336 ? -9.977 2.385 6.082 1 97.06 336 TRP A O 1
ATOM 2651 N N . ALA A 1 337 ? -7.836 2.107 6.598 1 98 337 ALA A N 1
ATOM 2652 C CA . ALA A 1 337 ? -7.672 3.438 7.18 1 98 337 ALA A CA 1
ATOM 2653 C C . ALA A 1 337 ? -7.52 4.496 6.094 1 98 337 ALA A C 1
ATOM 2655 O O . ALA A 1 337 ? -7.648 5.695 6.363 1 98 337 ALA A O 1
ATOM 2656 N N . SER A 1 338 ? -7.281 4.141 4.852 1 98.38 338 SER A N 1
ATOM 2657 C CA . SER A 1 338 ? -7.027 5.059 3.744 1 98.38 338 SER A CA 1
ATOM 2658 C C . SER A 1 338 ? -8.297 5.793 3.33 1 98.38 338 SER A C 1
ATOM 2660 O O . SER A 1 338 ? -9.352 5.176 3.18 1 98.38 338 SER A O 1
ATOM 2662 N N . SER A 1 339 ? -8.195 7.09 3.105 1 98.69 339 SER A N 1
ATOM 2663 C CA . SER A 1 339 ? -9.344 7.879 2.682 1 98.69 339 SER A CA 1
ATOM 2664 C C . SER A 1 339 ? -9.562 7.773 1.176 1 98.69 339 SER A C 1
ATOM 2666 O O . SER A 1 339 ? -10.672 8.008 0.686 1 98.69 339 SER A O 1
ATOM 2668 N N . ALA A 1 340 ? -8.539 7.41 0.446 1 98.38 340 ALA A N 1
ATOM 2669 C CA . ALA A 1 340 ? -8.578 7.387 -1.014 1 98.38 340 ALA A CA 1
ATOM 2670 C C . ALA A 1 340 ? -9.773 6.582 -1.517 1 98.38 340 ALA A C 1
ATOM 2672 O O . ALA A 1 340 ? -10.398 6.941 -2.518 1 98.38 340 ALA A O 1
ATOM 2673 N N . ARG A 1 341 ? -10.133 5.504 -0.869 1 96.88 341 ARG A N 1
ATOM 2674 C CA . ARG A 1 341 ? -11.172 4.586 -1.335 1 96.88 341 ARG A CA 1
ATOM 2675 C C . ARG A 1 341 ? -12.562 5.176 -1.118 1 96.88 341 ARG A C 1
ATOM 2677 O O . ARG A 1 341 ? -13.555 4.621 -1.588 1 96.88 341 ARG A O 1
ATOM 2684 N N . LEU A 1 342 ? -12.664 6.301 -0.389 1 98 342 LEU A N 1
ATOM 2685 C CA . LEU A 1 342 ? -13.969 6.828 0.008 1 98 342 LEU A CA 1
ATOM 2686 C C . LEU A 1 342 ? -14.234 8.172 -0.658 1 98 342 LEU A C 1
ATOM 2688 O O . LEU A 1 342 ? -15.281 8.789 -0.436 1 98 342 LEU A O 1
ATOM 2692 N N . VAL A 1 343 ? -13.312 8.656 -1.516 1 98.31 343 VAL A N 1
ATOM 2693 C CA . VAL A 1 343 ? -13.375 9.992 -2.113 1 98.31 343 VAL A CA 1
ATOM 2694 C C . VAL A 1 343 ? -14.641 10.117 -2.957 1 98.31 343 VAL A C 1
ATOM 2696 O O . VAL A 1 343 ? -15.281 11.18 -2.971 1 98.31 343 VAL A O 1
ATOM 2699 N N . SER A 1 344 ? -15.07 9.047 -3.617 1 96.56 344 SER A N 1
ATOM 2700 C CA . SER A 1 344 ? -16.234 9.078 -4.496 1 96.56 344 SER A CA 1
ATOM 2701 C C . SER A 1 344 ? -17.516 9.273 -3.703 1 96.56 344 SER A C 1
ATOM 2703 O O . SER A 1 344 ? -18.531 9.688 -4.258 1 96.56 344 SER A O 1
ATOM 2705 N N . LYS A 1 345 ? -17.469 9.047 -2.398 1 97.44 345 LYS A N 1
ATOM 2706 C CA . LYS A 1 345 ? -18.672 9.078 -1.57 1 97.44 345 LYS A CA 1
ATOM 2707 C C . LYS A 1 345 ? -18.781 10.398 -0.816 1 97.44 345 LYS A C 1
ATOM 2709 O O . LYS A 1 345 ? -19.766 10.641 -0.112 1 97.44 345 LYS A O 1
ATOM 2714 N N . VAL A 1 346 ? -17.812 11.273 -0.929 1 98.44 346 VAL A N 1
ATOM 2715 C CA . VAL A 1 346 ? -17.828 12.562 -0.246 1 98.44 346 VAL A CA 1
ATOM 2716 C C . VAL A 1 346 ? -18.938 13.438 -0.821 1 98.44 346 VAL A C 1
ATOM 2718 O O . VAL A 1 346 ? -19.031 13.625 -2.037 1 98.44 346 VAL A O 1
ATOM 2721 N N . SER A 1 347 ? -19.781 13.938 0.052 1 98.19 347 SER A N 1
ATOM 2722 C CA . SER A 1 347 ? -20.938 14.719 -0.397 1 98.19 347 SER A CA 1
ATOM 2723 C C . SER A 1 347 ? -20.844 16.156 0.077 1 98.19 347 SER A C 1
ATOM 2725 O O . SER A 1 347 ? -21.641 17.016 -0.336 1 98.19 347 SER A O 1
ATOM 2727 N N . VAL A 1 348 ? -19.906 16.484 0.954 1 97.94 348 VAL A N 1
ATOM 2728 C CA . VAL A 1 348 ? -19.672 17.828 1.491 1 97.94 348 VAL A CA 1
ATOM 2729 C C . VAL A 1 348 ? -18.672 18.578 0.602 1 97.94 348 VAL A C 1
ATOM 2731 O O . VAL A 1 348 ? -17.688 18 0.127 1 97.94 348 VAL A O 1
ATOM 2734 N N . PRO A 1 349 ? -18.969 19.922 0.29 1 98.62 349 PRO A N 1
ATOM 2735 C CA . PRO A 1 349 ? -17.969 20.688 -0.448 1 98.62 349 PRO A CA 1
ATOM 2736 C C . PRO A 1 349 ? -16.578 20.578 0.175 1 98.62 349 PRO A C 1
ATOM 2738 O O . PRO A 1 349 ? -16.406 20.875 1.359 1 98.62 349 PRO A O 1
ATOM 2741 N N . LEU A 1 350 ? -15.602 20.109 -0.638 1 98.94 350 LEU A N 1
ATOM 2742 C CA . LEU A 1 350 ? -14.281 19.797 -0.099 1 98.94 350 LEU A CA 1
ATOM 2743 C C . LEU A 1 350 ? -13.18 20.344 -1.003 1 98.94 350 LEU A C 1
ATOM 2745 O O . LEU A 1 350 ? -13.133 20.016 -2.193 1 98.94 350 LEU A O 1
ATOM 2749 N N . LEU A 1 351 ? -12.344 21.203 -0.482 1 98.94 351 LEU A N 1
ATOM 2750 C CA . LEU A 1 351 ? -11.117 21.609 -1.146 1 98.94 351 LEU A CA 1
ATOM 2751 C C . LEU A 1 351 ? -9.93 20.797 -0.65 1 98.94 351 LEU A C 1
ATOM 2753 O O . LEU A 1 351 ? -9.703 20.688 0.558 1 98.94 351 LEU A O 1
ATOM 2757 N N . CYS A 1 352 ? -9.242 20.188 -1.588 1 98.94 352 CYS A N 1
ATOM 2758 C CA . CYS A 1 352 ? -8.023 19.438 -1.264 1 98.94 352 CYS A CA 1
ATOM 2759 C C . CYS A 1 352 ? -6.797 20.141 -1.835 1 98.94 352 CYS A C 1
ATOM 2761 O O . CYS A 1 352 ? -6.812 20.594 -2.979 1 98.94 352 CYS A O 1
ATOM 2763 N N . VAL A 1 353 ? -5.762 20.234 -1.007 1 98.88 353 VAL A N 1
ATOM 2764 C CA . VAL A 1 353 ? -4.523 20.875 -1.433 1 98.88 353 VAL A CA 1
ATOM 2765 C C . VAL A 1 353 ? -3.34 19.953 -1.17 1 98.88 353 VAL A C 1
ATOM 2767 O O . VAL A 1 353 ? -3.133 19.5 -0.039 1 98.88 353 VAL A O 1
ATOM 2770 N N . ASN A 1 354 ? -2.605 19.625 -2.174 1 98.75 354 ASN A N 1
ATOM 2771 C CA . ASN A 1 354 ? -1.371 18.859 -2.08 1 98.75 354 ASN A CA 1
ATOM 2772 C C . ASN A 1 354 ? -0.259 19.469 -2.926 1 98.75 354 ASN A C 1
ATOM 2774 O O . ASN A 1 354 ? -0.529 20.094 -3.951 1 98.75 354 ASN A O 1
ATOM 2778 N N . SER A 1 355 ? 0.955 19.344 -2.463 1 98.31 355 SER A N 1
ATOM 2779 C CA . SER A 1 355 ? 2.104 19.672 -3.305 1 98.31 355 SER A CA 1
ATOM 2780 C C . SER A 1 355 ? 2.645 18.422 -3.992 1 98.31 355 SER A C 1
ATOM 2782 O O . SER A 1 355 ? 2.688 17.344 -3.391 1 98.31 355 SER A O 1
ATOM 2784 N N . ILE A 1 356 ? 3.102 18.562 -5.215 1 97.81 356 ILE A N 1
ATOM 2785 C CA . ILE A 1 356 ? 3.584 17.438 -6.012 1 97.81 356 ILE A CA 1
ATOM 2786 C C . ILE A 1 356 ? 4.906 16.938 -5.441 1 97.81 356 ILE A C 1
ATOM 2788 O O . ILE A 1 356 ? 5.195 15.734 -5.504 1 97.81 356 ILE A O 1
ATOM 2792 N N . ASP A 1 357 ? 5.688 17.797 -4.82 1 97.12 357 ASP A N 1
ATOM 2793 C CA . ASP A 1 357 ? 7.012 17.406 -4.344 1 97.12 357 ASP A CA 1
ATOM 2794 C C . ASP A 1 357 ? 6.984 17.078 -2.854 1 97.12 357 ASP A C 1
ATOM 2796 O O . ASP A 1 357 ? 8.016 17.109 -2.188 1 97.12 357 ASP A O 1
ATOM 2800 N N . ASP A 1 358 ? 5.75 16.844 -2.232 1 97.94 358 ASP A N 1
ATOM 2801 C CA . ASP A 1 358 ? 5.641 16.453 -0.83 1 97.94 358 ASP A CA 1
ATOM 2802 C C . ASP A 1 358 ? 6.457 15.203 -0.545 1 97.94 358 ASP A C 1
ATOM 2804 O O . ASP A 1 358 ? 6.16 14.133 -1.079 1 97.94 358 ASP A O 1
ATOM 2808 N N . PRO A 1 359 ? 7.496 15.289 0.328 1 97.12 359 PRO A N 1
ATOM 2809 C CA . PRO A 1 359 ? 8.367 14.133 0.559 1 97.12 359 PRO A CA 1
ATOM 2810 C C . PRO A 1 359 ? 7.777 13.148 1.568 1 97.12 359 PRO A C 1
ATOM 2812 O O . PRO A 1 359 ? 8.336 12.062 1.774 1 97.12 359 PRO A O 1
ATOM 2815 N N . VAL A 1 360 ? 6.676 13.453 2.17 1 96.94 360 VAL A N 1
ATOM 2816 C CA . VAL A 1 360 ? 6.039 12.609 3.178 1 96.94 360 VAL A CA 1
ATOM 2817 C C . VAL A 1 360 ? 4.77 11.984 2.602 1 96.94 360 VAL A C 1
ATOM 2819 O O . VAL A 1 360 ? 4.562 10.773 2.709 1 96.94 360 VAL A O 1
ATOM 2822 N N . CYS A 1 361 ? 3.951 12.781 2.023 1 97.19 361 CYS A N 1
ATOM 2823 C CA . CYS A 1 361 ? 2.732 12.344 1.347 1 97.19 361 CYS A CA 1
ATOM 2824 C C . CYS A 1 361 ? 2.896 12.414 -0.167 1 97.19 361 CYS A C 1
ATOM 2826 O O . CYS A 1 361 ? 2.615 13.445 -0.78 1 97.19 361 CYS A O 1
ATOM 2828 N N . SER A 1 362 ? 3.209 11.289 -0.72 1 94.75 362 SER A N 1
ATOM 2829 C CA . SER A 1 362 ? 3.594 11.219 -2.125 1 94.75 362 SER A CA 1
ATOM 2830 C C . SER A 1 362 ? 2.41 11.523 -3.039 1 94.75 362 SER A C 1
ATOM 2832 O O . SER A 1 362 ? 1.283 11.102 -2.764 1 94.75 362 SER A O 1
ATOM 2834 N N . HIS A 1 363 ? 2.734 12.188 -4.191 1 95.5 363 HIS A N 1
ATOM 2835 C CA . HIS A 1 363 ? 1.714 12.469 -5.191 1 95.5 363 HIS A CA 1
ATOM 2836 C C . HIS A 1 363 ? 1.176 11.188 -5.812 1 95.5 363 HIS A C 1
ATOM 2838 O O . HIS A 1 363 ? 0.076 11.172 -6.371 1 95.5 363 HIS A O 1
ATOM 2844 N N . GLU A 1 364 ? 1.882 10.047 -5.707 1 94.19 364 GLU A N 1
ATOM 2845 C CA . GLU A 1 364 ? 1.471 8.758 -6.254 1 94.19 364 GLU A CA 1
ATOM 2846 C C . GLU A 1 364 ? 0.232 8.227 -5.543 1 94.19 364 GLU A C 1
ATOM 2848 O O . GLU A 1 364 ? -0.456 7.344 -6.059 1 94.19 364 GLU A O 1
ATOM 2853 N N . ALA A 1 365 ? -0.022 8.727 -4.324 1 97.19 365 ALA A N 1
ATOM 2854 C CA . ALA A 1 365 ? -1.145 8.242 -3.527 1 97.19 365 ALA A CA 1
ATOM 2855 C C . ALA A 1 365 ? -2.41 9.047 -3.812 1 97.19 365 ALA A C 1
ATOM 2857 O O . ALA A 1 365 ? -3.508 8.648 -3.414 1 97.19 365 ALA A O 1
ATOM 2858 N N . ILE A 1 366 ? -2.311 10.188 -4.559 1 98.12 366 ILE A N 1
ATOM 2859 C CA . ILE A 1 366 ? -3.445 11.062 -4.805 1 98.12 366 ILE A CA 1
ATOM 2860 C C . ILE A 1 366 ? -4.461 10.359 -5.703 1 98.12 366 ILE A C 1
ATOM 2862 O O . ILE A 1 366 ? -4.098 9.82 -6.754 1 98.12 366 ILE A O 1
ATOM 2866 N N . PRO A 1 367 ? -5.699 10.258 -5.297 1 97.75 367 PRO A N 1
ATOM 2867 C CA . PRO A 1 367 ? -6.75 9.695 -6.148 1 97.75 367 PRO A CA 1
ATOM 2868 C C . PRO A 1 367 ? -7.254 10.695 -7.191 1 97.75 367 PRO A C 1
ATOM 2870 O O . PRO A 1 367 ? -8.391 11.156 -7.109 1 97.75 367 PRO A O 1
ATOM 2873 N N . TRP A 1 368 ? -6.523 10.977 -8.188 1 96.75 368 TRP A N 1
ATOM 2874 C CA . TRP A 1 368 ? -6.75 12.008 -9.188 1 96.75 368 TRP A CA 1
ATOM 2875 C C . TRP A 1 368 ? -8.102 11.828 -9.859 1 96.75 368 TRP A C 1
ATOM 2877 O O . TRP A 1 368 ? -8.891 12.773 -9.945 1 96.75 368 TRP A O 1
A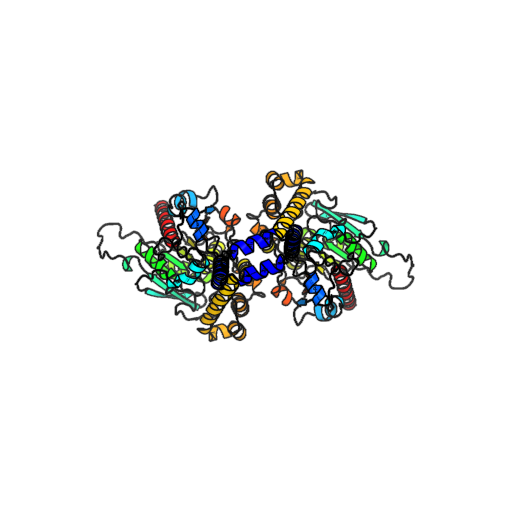TOM 2887 N N . ASP A 1 369 ? -8.438 10.648 -10.344 1 95.69 369 ASP A N 1
ATOM 2888 C CA . ASP A 1 369 ? -9.656 10.391 -11.109 1 95.69 369 ASP A CA 1
ATOM 2889 C C . ASP A 1 369 ? -10.891 10.539 -10.227 1 95.69 369 ASP A C 1
ATOM 2891 O O . ASP A 1 369 ? -11.898 11.102 -10.656 1 95.69 369 ASP A O 1
ATOM 2895 N N . GLU A 1 370 ? -10.75 10.016 -9.008 1 97.5 370 GLU A N 1
ATOM 2896 C CA . GLU A 1 370 ? -11.875 10.141 -8.086 1 97.5 370 GLU A CA 1
ATOM 2897 C C . GLU A 1 370 ? -12.156 11.609 -7.754 1 97.5 370 GLU A C 1
ATOM 2899 O O . GLU A 1 370 ? -13.312 12.023 -7.68 1 97.5 370 GLU A O 1
ATOM 2904 N N . CYS A 1 371 ? -11.102 12.367 -7.57 1 98.12 371 CYS A N 1
ATOM 2905 C CA . CYS A 1 371 ? -11.266 13.797 -7.324 1 98.12 371 CYS A CA 1
ATOM 2906 C C . CYS A 1 371 ? -11.891 14.492 -8.531 1 98.12 371 CYS A C 1
ATOM 2908 O O . CYS A 1 371 ? -12.758 15.352 -8.383 1 98.12 371 CYS A O 1
ATOM 2910 N N . ARG A 1 372 ? -11.445 14.172 -9.672 1 97.31 372 ARG A N 1
ATOM 2911 C CA . ARG A 1 372 ? -11.93 14.773 -10.914 1 97.31 372 ARG A CA 1
ATOM 2912 C C . ARG A 1 372 ? -13.406 14.453 -11.141 1 97.31 372 ARG A C 1
ATOM 2914 O O . ARG A 1 372 ? -14.141 15.266 -11.703 1 97.31 372 ARG A O 1
ATOM 2921 N N . ARG A 1 373 ? -13.891 13.336 -10.695 1 96.31 373 ARG A N 1
ATOM 2922 C CA . ARG A 1 373 ? -15.234 12.859 -11.016 1 96.31 373 ARG A CA 1
ATOM 2923 C C . ARG A 1 373 ? -16.234 13.312 -9.961 1 96.31 373 ARG A C 1
ATOM 2925 O O . ARG A 1 373 ? -17.438 13.43 -10.25 1 96.31 373 ARG A O 1
ATOM 2932 N N . ASN A 1 374 ? -15.812 13.516 -8.734 1 97.94 374 ASN A N 1
ATOM 2933 C CA . ASN A 1 374 ? -16.734 13.953 -7.68 1 97.94 374 ASN A CA 1
ATOM 2934 C C . ASN A 1 374 ? -17.031 15.445 -7.793 1 97.94 374 ASN A C 1
ATOM 2936 O O . ASN A 1 374 ? -16.156 16.281 -7.613 1 97.94 374 ASN A O 1
ATOM 2940 N N . LYS A 1 375 ? -18.266 15.781 -7.973 1 98.25 375 LYS A N 1
ATOM 2941 C CA . LYS A 1 375 ? -18.688 17.156 -8.242 1 98.25 375 LYS A CA 1
ATOM 2942 C C . LYS A 1 375 ? -18.516 18.031 -7.008 1 98.25 375 LYS A C 1
ATOM 2944 O O . LYS A 1 375 ? -18.531 19.266 -7.109 1 98.25 375 LYS A O 1
ATOM 2949 N N . ASN A 1 376 ? -18.312 17.453 -5.832 1 98.38 376 ASN A N 1
ATOM 2950 C CA . ASN A 1 376 ? -18.219 18.203 -4.586 1 98.38 376 ASN A CA 1
ATOM 2951 C C . ASN A 1 376 ? -16.766 18.469 -4.207 1 98.38 376 ASN A C 1
ATOM 2953 O O . ASN A 1 376 ? -16.484 19.062 -3.162 1 98.38 376 ASN A O 1
ATOM 2957 N N . ILE A 1 377 ? -15.797 18.016 -5.047 1 98.81 377 ILE A N 1
ATOM 2958 C CA . ILE A 1 377 ? -14.391 18.094 -4.668 1 98.81 377 ILE A CA 1
ATOM 2959 C C . ILE A 1 377 ? -13.617 18.922 -5.703 1 98.81 377 ILE A C 1
ATOM 2961 O O . ILE A 1 377 ? -13.828 18.766 -6.906 1 98.81 377 ILE A O 1
ATOM 2965 N N . VAL A 1 378 ? -12.812 19.828 -5.266 1 98.94 378 VAL A N 1
ATOM 2966 C CA . VAL A 1 378 ? -11.781 20.469 -6.07 1 98.94 378 VAL A CA 1
ATOM 2967 C C . VAL A 1 378 ? -10.406 20.172 -5.484 1 98.94 378 VAL A C 1
ATOM 2969 O O . VAL A 1 378 ? -10.148 20.453 -4.309 1 98.94 378 VAL A O 1
ATOM 2972 N N . LEU A 1 379 ? -9.547 19.547 -6.273 1 98.94 379 LEU A N 1
ATOM 2973 C CA . LEU A 1 379 ? -8.172 19.266 -5.875 1 98.94 379 LEU A CA 1
ATOM 2974 C C . LEU A 1 379 ? -7.215 20.297 -6.461 1 98.94 379 LEU A C 1
ATOM 2976 O O . LEU A 1 379 ? -7.152 20.469 -7.68 1 98.94 379 LEU A O 1
ATOM 2980 N N . ALA A 1 380 ? -6.559 21 -5.613 1 98.88 380 ALA A N 1
ATOM 2981 C CA . ALA A 1 380 ? -5.52 21.953 -6 1 98.88 380 ALA A CA 1
ATOM 2982 C C . ALA A 1 380 ? -4.129 21.391 -5.719 1 98.88 380 ALA A C 1
ATOM 2984 O O . ALA A 1 380 ? -3.842 20.953 -4.598 1 98.88 380 ALA A O 1
ATOM 2985 N N . THR A 1 381 ? -3.252 21.422 -6.754 1 98.62 381 THR A N 1
ATOM 2986 C CA . THR A 1 381 ? -1.886 20.953 -6.555 1 98.62 381 THR A CA 1
ATOM 2987 C C . THR A 1 381 ? -0.88 22.016 -6.996 1 98.62 381 THR A C 1
ATOM 2989 O O . THR A 1 381 ? -1.126 22.75 -7.953 1 98.62 381 THR A O 1
ATOM 2992 N N . THR A 1 382 ? 0.182 22.141 -6.262 1 97.94 382 THR A N 1
ATOM 2993 C CA . THR A 1 382 ? 1.322 22.984 -6.613 1 97.94 382 THR A CA 1
ATOM 2994 C C . THR A 1 382 ? 2.545 22.125 -6.934 1 97.94 382 THR A C 1
ATOM 2996 O O . THR A 1 382 ? 2.654 20.984 -6.465 1 97.94 382 THR A O 1
ATOM 2999 N N . GLN A 1 383 ? 3.463 22.672 -7.707 1 96.62 383 GLN A N 1
ATOM 3000 C CA . GLN A 1 383 ? 4.688 21.938 -8.023 1 96.62 383 GLN A CA 1
ATOM 3001 C C . GLN A 1 383 ? 5.57 21.797 -6.789 1 96.62 383 GLN A C 1
ATOM 3003 O O . GLN A 1 383 ? 6.277 20.797 -6.641 1 96.62 383 GLN A O 1
ATOM 3008 N N . HIS A 1 384 ? 5.539 22.828 -5.984 1 95.81 384 HIS A N 1
ATOM 3009 C CA . HIS A 1 384 ? 6.363 22.875 -4.781 1 95.81 384 HIS A CA 1
ATOM 3010 C C . HIS A 1 384 ? 5.523 23.1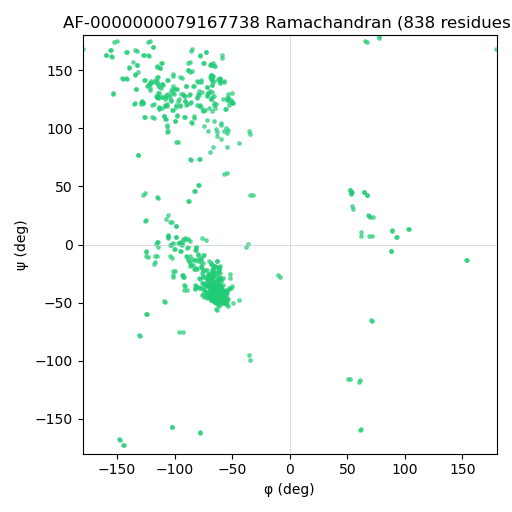88 -3.547 1 95.81 384 HIS A C 1
ATOM 3012 O O . HIS A 1 384 ? 4.379 23.641 -3.666 1 95.81 384 HIS A O 1
ATOM 3018 N N . GLY A 1 385 ? 6.059 22.922 -2.359 1 96.94 385 GLY A N 1
ATOM 3019 C CA . GLY A 1 385 ? 5.352 23.266 -1.135 1 96.94 385 GLY A CA 1
ATOM 3020 C C . GLY A 1 385 ? 5.734 22.375 0.042 1 96.94 385 GLY A C 1
ATOM 3021 O O . GLY A 1 385 ? 5.469 22.734 1.194 1 96.94 385 GLY A O 1
ATOM 3022 N N . GLY A 1 386 ? 6.434 21.234 -0.258 1 97.69 386 GLY A N 1
ATOM 3023 C CA . GLY A 1 386 ? 6.785 20.328 0.827 1 97.69 386 GLY A CA 1
ATOM 3024 C C . GLY A 1 386 ? 5.574 19.766 1.545 1 97.69 386 GLY A C 1
ATOM 3025 O O . GLY A 1 386 ? 4.5 19.641 0.958 1 97.69 386 GLY A O 1
ATOM 3026 N N . HIS A 1 387 ? 5.781 19.281 2.795 1 98 387 HIS A N 1
ATOM 3027 C CA . HIS A 1 387 ? 4.711 18.703 3.598 1 98 387 HIS A CA 1
ATOM 3028 C C . HIS A 1 387 ? 4.152 19.719 4.586 1 98 387 HIS A C 1
ATOM 3030 O O . HIS A 1 387 ? 4.824 20.078 5.555 1 98 387 HIS A O 1
ATOM 3036 N N . ILE A 1 388 ? 2.889 20.188 4.383 1 97.31 388 ILE A N 1
ATOM 3037 C CA . ILE A 1 388 ? 2.145 21.125 5.219 1 97.31 388 ILE A CA 1
ATOM 3038 C C . ILE A 1 388 ? 2.873 22.453 5.273 1 97.31 388 ILE A C 1
ATOM 3040 O O . ILE A 1 388 ? 2.479 23.359 6.016 1 97.31 388 ILE A O 1
ATOM 3044 N N . ALA A 1 389 ? 3.883 22.781 4.512 1 96.75 389 ALA A N 1
ATOM 3045 C CA . ALA A 1 389 ? 4.73 23.953 4.645 1 96.75 389 ALA A CA 1
ATOM 3046 C C . ALA A 1 389 ? 4.25 25.078 3.732 1 96.75 389 ALA A C 1
ATOM 3048 O O . ALA A 1 389 ? 3.521 25.984 4.168 1 96.75 389 ALA A O 1
ATOM 3049 N N . PHE A 1 390 ? 4.512 24.938 2.467 1 97.44 390 PHE A N 1
ATOM 3050 C CA . PHE A 1 390 ? 4.074 25.938 1.5 1 97.44 390 PHE A CA 1
ATOM 3051 C C . PHE A 1 390 ? 4.535 27.328 1.917 1 97.44 390 PHE A C 1
ATOM 3053 O O . PHE A 1 390 ? 3.746 28.281 1.913 1 97.44 390 PHE A O 1
ATOM 3060 N N . PHE A 1 391 ? 5.746 27.438 2.338 1 97.06 391 PHE A N 1
ATOM 3061 C CA . PHE A 1 391 ? 6.266 28.75 2.691 1 97.06 391 PHE A CA 1
ATOM 3062 C C . PHE A 1 391 ? 6.242 29.688 1.485 1 97.06 391 PHE A C 1
ATOM 3064 O O . PHE A 1 391 ? 6.535 29.266 0.364 1 97.06 391 PHE A O 1
ATOM 3071 N N . GLU A 1 392 ? 5.875 30.875 1.741 1 93.44 392 GLU A N 1
ATOM 3072 C CA . GLU A 1 392 ? 5.781 31.844 0.658 1 93.44 392 GLU A CA 1
ATOM 3073 C C . GLU A 1 392 ? 6.461 33.156 1.034 1 93.44 392 GLU A C 1
ATOM 3075 O O . GLU A 1 392 ? 6.562 33.5 2.217 1 93.44 392 GLU A O 1
ATOM 3080 N N . GLY A 1 393 ? 6.895 33.875 0.018 1 88.19 393 GLY A N 1
ATOM 3081 C CA . GLY A 1 393 ? 7.488 35.188 0.221 1 88.19 393 GLY A CA 1
ATOM 3082 C C . GLY A 1 393 ? 8.922 35.125 0.717 1 88.19 393 GLY A C 1
ATOM 3083 O O . GLY A 1 393 ? 9.422 34.062 1.055 1 88.19 393 GLY A O 1
ATOM 3084 N N . MET A 1 394 ? 9.547 36.25 0.886 1 88.38 394 MET A N 1
ATOM 3085 C CA . MET A 1 394 ? 10.953 36.344 1.242 1 88.38 394 MET A CA 1
ATOM 3086 C C . MET A 1 394 ? 11.156 36.062 2.729 1 88.38 394 MET A C 1
ATOM 3088 O O . MET A 1 394 ? 12.109 35.375 3.111 1 88.38 394 MET A O 1
ATOM 3092 N N . PRO A 1 395 ? 10.219 36.531 3.572 1 88 395 PRO A N 1
ATOM 3093 C CA . PRO A 1 395 ? 10.461 36.281 4.992 1 88 395 PRO A CA 1
ATOM 3094 C C . PRO A 1 395 ? 10.367 34.812 5.344 1 88 395 PRO A C 1
ATOM 3096 O O . PRO A 1 395 ? 11.055 34.344 6.258 1 88 395 PRO A O 1
ATOM 3099 N N . GLY A 1 396 ? 9.547 34.125 4.621 1 90.44 396 GLY A N 1
ATOM 3100 C CA . GLY A 1 396 ? 9.438 32.688 4.875 1 90.44 396 GLY A CA 1
ATOM 3101 C C . GLY A 1 396 ? 8.828 32.375 6.227 1 90.44 396 GLY A C 1
ATOM 3102 O O . GLY A 1 396 ? 9.32 31.5 6.945 1 90.44 396 GLY A O 1
ATOM 3103 N N . LYS A 1 397 ? 7.762 33.094 6.648 1 90.25 397 LYS A N 1
ATOM 3104 C CA . LYS A 1 397 ? 7.152 32.906 7.961 1 90.25 397 LYS A CA 1
ATOM 3105 C C . LYS A 1 397 ? 5.668 32.562 7.832 1 90.25 397 LYS A C 1
ATOM 3107 O O . LYS A 1 397 ? 5.016 32.219 8.82 1 90.25 397 LYS A O 1
ATOM 3112 N N . SER A 1 398 ? 5.176 32.719 6.637 1 91 398 SER A N 1
ATOM 3113 C CA . SER A 1 398 ? 3.758 32.469 6.414 1 91 398 SER A CA 1
ATOM 3114 C C . SER A 1 398 ? 3.551 31.25 5.516 1 91 398 SER A C 1
ATOM 3116 O O . SER A 1 398 ? 4.402 30.938 4.684 1 91 398 SER A O 1
ATOM 3118 N N . LEU A 1 399 ? 2.443 30.641 5.715 1 96.56 399 LEU A N 1
ATOM 3119 C CA . LEU A 1 399 ? 2.111 29.438 4.949 1 96.56 399 LEU A CA 1
ATOM 3120 C C . LEU A 1 399 ? 0.998 29.734 3.947 1 96.56 399 LEU A C 1
ATOM 3122 O O . LEU A 1 399 ? -0.112 30.094 4.336 1 96.56 399 LEU A O 1
ATOM 3126 N N . TRP A 1 400 ? 1.302 29.531 2.672 1 97.62 400 TRP A N 1
ATOM 3127 C CA . TRP A 1 400 ? 0.419 29.859 1.555 1 97.62 400 TRP A CA 1
ATOM 3128 C C . TRP A 1 400 ? -0.928 29.156 1.708 1 97.62 400 TRP A C 1
ATOM 3130 O O . TRP A 1 400 ? -1.976 29.75 1.44 1 97.62 400 TRP A O 1
ATOM 3140 N N . TRP A 1 401 ? -0.941 27.875 2.166 1 98.25 401 TRP A N 1
ATOM 3141 C CA . TRP A 1 401 ? -2.164 27.078 2.197 1 98.25 401 TRP A CA 1
ATOM 3142 C C . TRP A 1 401 ? -3.146 27.625 3.225 1 98.25 401 TRP A C 1
ATOM 3144 O O . TRP A 1 401 ? -4.359 27.438 3.098 1 98.25 401 TRP A O 1
ATOM 3154 N N . ILE A 1 402 ? -2.721 28.281 4.285 1 98.12 402 ILE A N 1
ATOM 3155 C CA . ILE A 1 402 ? -3.6 28.859 5.301 1 98.12 402 ILE A CA 1
ATOM 3156 C C . ILE A 1 402 ? -4.441 29.969 4.691 1 98.12 402 ILE A C 1
ATOM 3158 O O . ILE A 1 402 ? -5.645 30.062 4.938 1 98.12 402 ILE A O 1
ATOM 3162 N N . ARG A 1 403 ? -3.795 30.812 3.896 1 97.56 403 ARG A N 1
ATOM 3163 C CA . ARG A 1 403 ? -4.527 31.859 3.197 1 97.56 403 ARG A CA 1
ATOM 3164 C C . ARG A 1 403 ? -5.52 31.266 2.201 1 97.56 403 ARG A C 1
ATOM 3166 O O . ARG A 1 403 ? -6.613 31.797 2.016 1 97.56 403 ARG A O 1
ATOM 3173 N N . VAL A 1 404 ? -5.109 30.188 1.522 1 98.62 404 VAL A N 1
ATOM 3174 C CA . VAL A 1 404 ? -5.977 29.516 0.569 1 98.62 404 VAL A CA 1
ATOM 3175 C C . VAL A 1 404 ? -7.23 29 1.28 1 98.62 404 VAL A C 1
ATOM 3177 O O . VAL A 1 404 ? -8.344 29.188 0.79 1 98.62 404 VAL A O 1
ATOM 3180 N N . VAL A 1 405 ? -7.055 28.344 2.418 1 98.81 405 VAL A N 1
ATOM 3181 C CA . VAL A 1 405 ? -8.164 27.781 3.18 1 98.81 405 VAL A CA 1
ATOM 3182 C C . VAL A 1 405 ? -9.094 28.906 3.639 1 98.81 405 VAL A C 1
ATOM 3184 O O . VAL A 1 405 ? -10.32 28.781 3.541 1 98.81 405 VAL A O 1
ATOM 3187 N N . GLU A 1 406 ? -8.523 29.969 4.184 1 98.38 406 GLU A N 1
ATOM 3188 C CA . GLU A 1 406 ? -9.32 31.109 4.645 1 98.38 406 GLU A CA 1
ATOM 3189 C C . GLU A 1 406 ? -10.164 31.688 3.514 1 98.38 406 GLU A C 1
ATOM 3191 O O . GLU A 1 406 ? -11.359 31.922 3.682 1 98.38 406 GLU A O 1
ATOM 3196 N N . GLU A 1 407 ? -9.539 31.969 2.363 1 98.5 407 GLU A N 1
ATOM 3197 C CA . GLU A 1 407 ? -10.242 32.5 1.206 1 98.5 407 GLU A CA 1
ATOM 3198 C C . GLU A 1 407 ? -11.359 31.562 0.746 1 98.5 407 GLU A C 1
ATOM 3200 O O . GLU A 1 407 ? -12.484 32 0.489 1 98.5 407 GLU A O 1
ATOM 3205 N N . TYR A 1 408 ? -11.086 30.297 0.686 1 98.75 408 TYR A N 1
ATOM 3206 C CA . TYR A 1 408 ? -12.039 29.281 0.229 1 98.75 408 TYR A CA 1
ATOM 3207 C C . TYR A 1 408 ? -13.234 29.203 1.166 1 98.75 408 TYR A C 1
ATOM 3209 O O . TYR A 1 408 ? -14.383 29.312 0.727 1 98.75 408 TYR A O 1
ATOM 3217 N N . LEU A 1 409 ? -12.953 28.984 2.426 1 98.62 409 LEU A N 1
ATOM 3218 C CA . LEU A 1 409 ? -14.039 28.828 3.383 1 98.62 409 LEU A CA 1
ATOM 3219 C C . LEU A 1 409 ? -14.867 30.094 3.49 1 98.62 409 LEU A C 1
ATOM 3221 O O . LEU A 1 409 ? -16.078 30.047 3.699 1 98.62 409 LEU A O 1
ATOM 3225 N N . SER A 1 410 ? -14.258 31.266 3.361 1 97.94 410 SER A N 1
ATOM 3226 C CA . SER A 1 410 ? -14.992 32.531 3.377 1 97.94 410 SER A CA 1
ATOM 3227 C C . SER A 1 410 ? -15.984 32.594 2.223 1 97.94 410 SER A C 1
ATOM 3229 O O . SER A 1 410 ? -17.141 32.969 2.418 1 97.94 410 SER A O 1
ATOM 3231 N N . HIS A 1 411 ? -15.531 32.281 1.02 1 98 411 HIS A N 1
ATOM 3232 C CA . HIS A 1 411 ? -16.422 32.281 -0.138 1 98 411 HIS A CA 1
ATOM 3233 C C . HIS A 1 411 ? -17.516 31.234 0.007 1 98 411 HIS A C 1
ATOM 3235 O O . HIS A 1 411 ? -18.672 31.484 -0.378 1 98 411 HIS A O 1
ATOM 3241 N N . LEU A 1 412 ? -17.109 30.078 0.534 1 98.06 412 LEU A N 1
ATOM 3242 C CA . LEU A 1 412 ? -18.094 29.016 0.723 1 98.06 412 LEU A CA 1
ATOM 3243 C C . LEU A 1 412 ? -19.172 29.438 1.719 1 98.06 412 LEU A C 1
ATOM 3245 O O . LEU A 1 412 ? -20.359 29.188 1.499 1 98.06 412 LEU A O 1
ATOM 3249 N N . HIS A 1 413 ? -18.75 30.016 2.801 1 96.62 413 HIS A N 1
ATOM 3250 C CA . HIS A 1 413 ? -19.672 30.484 3.818 1 96.62 413 HIS A CA 1
ATOM 3251 C C . HIS A 1 413 ? -20.625 31.547 3.256 1 96.62 413 HIS A C 1
ATOM 3253 O O . HIS A 1 413 ? -21.812 31.562 3.58 1 96.62 413 HIS A O 1
ATOM 3259 N N . ALA A 1 414 ? -20.125 32.469 2.469 1 94.31 414 ALA A N 1
ATOM 3260 C CA . ALA A 1 414 ? -20.953 33.5 1.855 1 94.31 414 ALA A CA 1
ATOM 3261 C C . ALA A 1 414 ? -22.031 32.906 0.964 1 94.31 414 ALA A C 1
ATOM 3263 O O . ALA A 1 414 ? -23.156 33.406 0.906 1 94.31 414 ALA A O 1
ATOM 3264 N N . THR A 1 415 ? -21.703 31.859 0.291 1 90.75 415 THR A N 1
ATOM 3265 C CA . THR A 1 415 ? -22.656 31.188 -0.601 1 90.75 415 THR A CA 1
ATOM 3266 C C . THR A 1 415 ? -23.688 30.406 0.196 1 90.75 415 THR A C 1
ATOM 3268 O O . THR A 1 415 ? -24.844 30.328 -0.194 1 90.75 415 THR A O 1
ATOM 3271 N N . SER A 1 416 ? -23.281 29.766 1.262 1 84.12 416 SER A N 1
ATOM 3272 C CA . SER A 1 416 ? -24.156 28.938 2.086 1 84.12 416 SER A CA 1
ATOM 3273 C C . SER A 1 416 ? -25.156 29.797 2.855 1 84.12 416 SER A C 1
ATOM 3275 O O . SER A 1 416 ? -26.281 29.344 3.129 1 84.12 416 SER A O 1
ATOM 3277 N N . SER A 1 417 ? -24.781 30.922 3.266 1 76.31 417 SER A N 1
ATOM 3278 C CA . SER A 1 417 ? -25.656 31.828 4.016 1 76.31 417 SER A CA 1
ATOM 3279 C C . SER A 1 417 ? -26.719 32.438 3.115 1 76.31 417 SER A C 1
ATOM 3281 O O . SER A 1 417 ? -27.812 32.781 3.574 1 76.31 417 SER A O 1
ATOM 3283 N N . THR A 1 418 ? -26.438 32.594 1.924 1 65.75 418 THR A N 1
ATOM 3284 C CA . THR A 1 418 ? -27.391 33.156 0.987 1 65.75 418 THR A CA 1
ATOM 3285 C C . THR A 1 418 ? -28.438 32.125 0.574 1 65.75 418 THR A C 1
ATOM 3287 O O . THR A 1 418 ? -29.578 32.469 0.286 1 65.75 418 THR A O 1
ATOM 3290 N N . SER A 1 419 ? -28.078 30.812 0.567 1 57.69 419 SER A N 1
ATOM 3291 C CA . SER A 1 419 ? -29.016 29.766 0.161 1 57.69 419 SER A CA 1
ATOM 3292 C C . SER A 1 419 ? -30.031 29.469 1.258 1 57.69 419 SER A C 1
ATOM 3294 O O . SER A 1 419 ? -31.047 28.812 1.013 1 57.69 419 SER A O 1
ATOM 3296 N N . LYS A 1 420 ? -29.75 29.812 2.492 1 54.22 420 LYS A N 1
ATOM 3297 C CA . LYS A 1 420 ? -30.688 29.578 3.578 1 54.22 420 LYS A CA 1
ATOM 3298 C C . LYS A 1 420 ? -31.672 30.75 3.705 1 54.22 420 LYS A C 1
ATOM 3300 O O . LYS A 1 420 ? -32.656 30.672 4.441 1 54.22 420 LYS A O 1
ATOM 3305 N N . HIS A 1 421 ? -31.438 31.875 3.193 1 39.59 421 HIS A N 1
ATOM 3306 C CA . HIS A 1 421 ? -32.406 32.969 3.188 1 39.59 421 HIS A CA 1
ATOM 3307 C C . HIS A 1 421 ? -33.188 33.031 1.87 1 39.59 421 HIS A C 1
ATOM 3309 O O . HIS A 1 421 ? -32.594 32.812 0.803 1 39.59 421 HIS A O 1
ATOM 3315 N N . MET B 1 1 ? 78.75 32.781 -21.234 1 28.58 1 MET B N 1
ATOM 3316 C CA . MET B 1 1 ? 77.938 31.594 -21.422 1 28.58 1 MET B CA 1
ATOM 3317 C C . MET B 1 1 ? 76.5 31.859 -21.031 1 28.58 1 MET B C 1
ATOM 3319 O O . MET B 1 1 ? 76.188 32.031 -19.844 1 28.58 1 MET B O 1
ATOM 3323 N N . GLU B 1 2 ? 75.5 32.656 -21.75 1 36.62 2 GLU B N 1
ATOM 3324 C CA . GLU B 1 2 ? 74.188 33.219 -21.578 1 36.62 2 GLU B CA 1
ATOM 3325 C C . GLU B 1 2 ? 73.125 32.125 -21.375 1 36.62 2 GLU B C 1
ATOM 3327 O O . GLU B 1 2 ? 72.938 31.281 -22.25 1 36.62 2 GLU B O 1
ATOM 3332 N N . THR B 1 3 ? 72.688 31.656 -20.078 1 34.62 3 THR B N 1
ATOM 3333 C CA . THR B 1 3 ? 71.75 30.656 -19.641 1 34.62 3 THR B CA 1
ATOM 3334 C C . THR B 1 3 ? 70.375 30.938 -20.266 1 34.62 3 THR B C 1
ATOM 3336 O O . THR B 1 3 ? 69.75 32 -20.047 1 34.62 3 THR B O 1
ATOM 3339 N N . ILE B 1 4 ? 69.75 30.438 -21.281 1 36.91 4 ILE B N 1
ATOM 3340 C CA . ILE B 1 4 ? 68.5 30.594 -22 1 36.91 4 ILE B CA 1
ATOM 3341 C C . ILE B 1 4 ? 67.375 30.328 -21.047 1 36.91 4 ILE B C 1
ATOM 3343 O O . ILE B 1 4 ? 67.188 29.188 -20.578 1 36.91 4 ILE B O 1
ATOM 3347 N N . ALA B 1 5 ? 66.625 31.203 -20.188 1 41.62 5 ALA B N 1
ATOM 3348 C CA . ALA B 1 5 ? 65.375 31.203 -19.359 1 41.62 5 ALA B CA 1
ATOM 3349 C C . ALA B 1 5 ? 64.25 30.578 -20.094 1 41.62 5 ALA B C 1
ATOM 3351 O O . ALA B 1 5 ? 63.625 31.219 -20.969 1 41.62 5 ALA B O 1
ATOM 3352 N N . GLY B 1 6 ? 63.781 29.234 -20.234 1 42.75 6 GLY B N 1
ATOM 3353 C CA . GLY B 1 6 ? 62.656 28.578 -20.891 1 42.75 6 GLY B CA 1
ATOM 3354 C C . GLY B 1 6 ? 61.312 28.906 -20.281 1 42.75 6 GLY B C 1
ATOM 3355 O O . GLY B 1 6 ? 61.188 28.953 -19.062 1 42.75 6 GLY B O 1
ATOM 3356 N N . ASP B 1 7 ? 60.188 29.516 -20.594 1 53.97 7 ASP B N 1
ATOM 3357 C CA . ASP B 1 7 ? 58.875 29.984 -20.172 1 53.97 7 ASP B CA 1
ATOM 3358 C C . ASP B 1 7 ? 58.062 28.859 -19.516 1 53.97 7 ASP B C 1
ATOM 3360 O O . ASP B 1 7 ? 57.906 27.781 -20.094 1 53.97 7 ASP B O 1
ATOM 3364 N N . PRO B 1 8 ? 57.5 28.734 -18.203 1 68.44 8 PRO B N 1
ATOM 3365 C CA . PRO B 1 8 ? 56.781 27.703 -17.469 1 68.44 8 PRO B CA 1
ATOM 3366 C C . PRO B 1 8 ? 55.406 27.406 -18.062 1 68.44 8 PRO B C 1
ATOM 3368 O O . PRO B 1 8 ? 54.594 28.312 -18.188 1 68.44 8 PRO B O 1
ATOM 3371 N N . VAL B 1 9 ? 55.062 26.438 -18.703 1 78.44 9 VAL B N 1
ATOM 3372 C CA . VAL B 1 9 ? 53.812 26 -19.328 1 78.44 9 VAL B CA 1
ATOM 3373 C C . VAL B 1 9 ? 52.781 25.719 -18.25 1 78.44 9 VAL B C 1
ATOM 3375 O O . VAL B 1 9 ? 53.062 25.016 -17.266 1 78.44 9 VAL B O 1
ATOM 3378 N N . SER B 1 10 ? 51.625 26.406 -18.297 1 90.69 10 SER B N 1
ATOM 3379 C CA . SER B 1 10 ? 50.5 26.234 -17.422 1 90.69 10 SER B CA 1
ATOM 3380 C C . SER B 1 10 ? 50.094 24.766 -17.312 1 90.69 10 SER B C 1
ATOM 3382 O O . SER B 1 10 ? 50.125 24.031 -18.312 1 90.69 10 SER B O 1
ATOM 3384 N N . PRO B 1 11 ? 49.938 24.328 -16.016 1 91.5 11 PRO B N 1
ATOM 3385 C CA . PRO B 1 11 ? 49.5 22.938 -15.859 1 91.5 11 PRO B CA 1
ATOM 3386 C C . PRO B 1 11 ? 48.25 22.609 -16.672 1 91.5 11 PRO B C 1
ATOM 3388 O O . PRO B 1 11 ? 48.125 21.484 -17.156 1 91.5 11 PRO B O 1
ATOM 3391 N N . TYR B 1 12 ? 47.469 23.469 -16.906 1 93.31 12 TYR B N 1
ATOM 3392 C CA . TYR B 1 12 ? 46.281 23.234 -17.688 1 93.31 12 TYR B CA 1
ATOM 3393 C C . TYR B 1 12 ? 46.594 23.109 -19.172 1 93.31 12 TYR B C 1
ATOM 3395 O O . TYR B 1 12 ? 45.969 22.328 -19.875 1 93.31 12 TYR B O 1
ATOM 3403 N N . THR B 1 13 ? 47.5 23.859 -19.609 1 91.94 13 THR B N 1
ATOM 3404 C CA . THR B 1 13 ? 47.938 23.688 -20.984 1 91.94 13 THR B CA 1
ATOM 3405 C C . THR B 1 13 ? 48.594 22.312 -21.188 1 91.94 13 THR B C 1
ATOM 3407 O O . THR B 1 13 ? 48.375 21.656 -22.203 1 91.94 13 THR B O 1
ATOM 3410 N N . LEU B 1 14 ? 49.312 22 -20.219 1 91.12 14 LEU B N 1
ATOM 3411 C CA . LEU B 1 14 ? 49.938 20.672 -20.25 1 91.12 14 LEU B CA 1
ATOM 3412 C C . LEU B 1 14 ? 48.844 19.578 -20.234 1 91.12 14 LEU B C 1
ATOM 3414 O O . LEU B 1 14 ? 48.969 18.562 -20.906 1 91.12 14 LEU B O 1
ATOM 3418 N N . LEU B 1 15 ? 48 19.859 -19.438 1 93.38 15 LEU B N 1
ATOM 3419 C CA . LEU B 1 15 ? 46.906 18.906 -19.344 1 93.38 15 LEU B CA 1
ATOM 3420 C C . LEU B 1 15 ? 46.188 18.781 -20.688 1 93.38 15 LEU B C 1
ATOM 3422 O O . LEU B 1 15 ? 45.969 17.672 -21.188 1 93.38 15 LEU B O 1
ATOM 3426 N N . LEU B 1 16 ? 45.812 19.75 -21.266 1 94.25 16 LEU B N 1
ATOM 3427 C CA . LEU B 1 16 ? 45.125 19.734 -22.547 1 94.25 16 LEU B CA 1
ATOM 3428 C C . LEU B 1 16 ? 46 19.094 -23.625 1 94.25 16 LEU B C 1
ATOM 3430 O O . LEU B 1 16 ? 45.5 18.359 -24.484 1 94.25 16 LEU B O 1
ATOM 3434 N N . ARG B 1 17 ? 47.219 19.453 -23.609 1 91.88 17 ARG B N 1
ATOM 3435 C CA . ARG B 1 17 ? 48.156 18.859 -24.578 1 91.88 17 ARG B CA 1
ATOM 3436 C C . ARG B 1 17 ? 48.219 17.344 -24.391 1 91.88 17 ARG B C 1
ATOM 3438 O O . ARG B 1 17 ? 48.219 16.594 -25.375 1 91.88 17 ARG B O 1
ATOM 3445 N N . SER B 1 18 ? 48.281 17.062 -23.188 1 93.38 18 SER B N 1
ATOM 3446 C CA . SER B 1 18 ? 48.312 15.617 -22.953 1 93.38 18 SER B CA 1
ATOM 3447 C C . SER B 1 18 ? 47.062 14.93 -23.422 1 93.38 18 SER B C 1
ATOM 3449 O O . SER B 1 18 ? 47.094 13.867 -24.047 1 93.38 18 SER B O 1
ATOM 3451 N N . LEU B 1 19 ? 46 15.477 -23.203 1 94.56 19 LEU B N 1
ATOM 3452 C CA . LEU B 1 19 ? 44.75 14.898 -23.625 1 94.56 19 LEU B CA 1
ATOM 3453 C C . LEU B 1 19 ? 44.656 14.852 -25.156 1 94.56 19 LEU B C 1
ATOM 3455 O O . LEU B 1 19 ? 44.094 13.906 -25.719 1 94.56 19 LEU B O 1
ATOM 3459 N N . ALA B 1 20 ? 45.188 15.789 -25.75 1 94.62 20 ALA B N 1
ATOM 3460 C CA . ALA B 1 20 ? 45.188 15.852 -27.219 1 94.62 20 ALA B CA 1
ATOM 3461 C C . ALA B 1 20 ? 46.125 14.781 -27.812 1 94.62 20 ALA B C 1
ATOM 3463 O O . ALA B 1 20 ? 45.906 14.344 -28.938 1 94.62 20 ALA B O 1
ATOM 3464 N N . LEU B 1 21 ? 47.062 14.43 -27.031 1 94.5 21 LEU B N 1
ATOM 3465 C CA . LEU B 1 21 ? 48.031 13.461 -27.531 1 94.5 21 LEU B CA 1
ATOM 3466 C C . LEU B 1 21 ? 47.531 12.031 -27.344 1 94.5 21 LEU B C 1
ATOM 3468 O O . LEU B 1 21 ? 48.031 11.102 -27.969 1 94.5 21 LEU B O 1
ATOM 3472 N N . ILE B 1 22 ? 46.562 11.875 -26.625 1 94.94 22 ILE B N 1
ATOM 3473 C CA . ILE B 1 22 ? 46 10.547 -26.406 1 94.94 22 ILE B CA 1
ATOM 3474 C C . ILE B 1 22 ? 45.188 10.125 -27.656 1 94.94 22 ILE B C 1
ATOM 3476 O O . ILE B 1 22 ? 44.375 10.891 -28.156 1 94.94 22 ILE B O 1
ATOM 3480 N N . PRO B 1 23 ? 45.469 8.953 -28.078 1 95.19 23 PRO B N 1
ATOM 3481 C CA . PRO B 1 23 ? 44.781 8.484 -29.281 1 95.19 23 PRO B CA 1
ATOM 3482 C C . PRO B 1 23 ? 43.25 8.43 -29.094 1 95.19 23 PRO B C 1
ATOM 3484 O O . PRO B 1 23 ? 42.781 8.055 -28.031 1 95.19 23 PRO B O 1
ATOM 3487 N N . ILE B 1 24 ? 42.562 8.734 -30.078 1 95.94 24 ILE B N 1
ATOM 3488 C CA . ILE B 1 24 ? 41.094 8.758 -30.062 1 95.94 24 ILE B CA 1
ATOM 3489 C C . ILE B 1 24 ? 40.562 7.367 -29.719 1 95.94 24 ILE B C 1
ATOM 3491 O O . ILE B 1 24 ? 39.531 7.242 -29.078 1 95.94 24 ILE B O 1
ATOM 3495 N N . SER B 1 25 ? 41.281 6.395 -30.109 1 96.75 25 SER B N 1
ATOM 3496 C CA . SER B 1 25 ? 40.844 5.027 -29.828 1 96.75 25 SER B CA 1
ATOM 3497 C C . SER B 1 25 ? 40.719 4.785 -28.328 1 96.75 25 SER B C 1
ATOM 3499 O O . SER B 1 25 ? 39.875 4.027 -27.891 1 96.75 25 SER B O 1
ATOM 3501 N N . HIS B 1 26 ? 41.531 5.469 -27.594 1 96.62 26 HIS B N 1
ATOM 3502 C CA . HIS B 1 26 ? 41.438 5.301 -26.141 1 96.62 26 HIS B CA 1
ATOM 3503 C C . HIS B 1 26 ? 40.188 5.953 -25.578 1 96.62 26 HIS B C 1
ATOM 3505 O O . HIS B 1 26 ? 39.562 5.426 -24.656 1 96.62 26 HIS B O 1
ATOM 3511 N N . TYR B 1 27 ? 39.844 7.047 -26.172 1 96.19 27 TYR B N 1
ATOM 3512 C CA . TYR B 1 27 ? 38.625 7.703 -25.75 1 96.19 27 TYR B CA 1
ATOM 3513 C C . TYR B 1 27 ? 37.406 6.875 -26.141 1 96.19 27 TYR B C 1
ATOM 3515 O O . TYR B 1 27 ? 36.438 6.793 -25.391 1 96.19 27 TYR B O 1
ATOM 3523 N N . LEU B 1 28 ? 37.469 6.297 -27.234 1 97.31 28 LEU B N 1
ATOM 3524 C CA . LEU B 1 28 ? 36.406 5.438 -27.703 1 97.31 28 LEU B CA 1
ATOM 3525 C C . LEU B 1 28 ? 36.25 4.203 -26.812 1 97.31 28 LEU B C 1
ATOM 3527 O O . LEU B 1 28 ? 35.156 3.744 -26.547 1 97.31 28 LEU B O 1
ATOM 3531 N N . LEU B 1 29 ? 37.406 3.734 -26.375 1 97.38 29 LEU B N 1
ATOM 3532 C CA . LEU B 1 29 ? 37.375 2.59 -25.469 1 97.38 29 LEU B CA 1
ATOM 3533 C C . LEU B 1 29 ? 36.75 2.955 -24.141 1 97.38 29 LEU B C 1
ATOM 3535 O O . LEU B 1 29 ? 35.969 2.172 -23.578 1 97.38 29 LEU B O 1
ATOM 3539 N N . VAL B 1 30 ? 37.094 4.09 -23.672 1 96.94 30 VAL B N 1
ATOM 3540 C CA . VAL B 1 30 ? 36.5 4.566 -22.422 1 96.94 30 VAL B CA 1
ATOM 3541 C C . VAL B 1 30 ? 35 4.781 -22.609 1 96.94 30 VAL B C 1
ATOM 3543 O O . VAL B 1 30 ? 34.219 4.41 -21.734 1 96.94 30 VAL B O 1
ATOM 3546 N N . ALA B 1 31 ? 34.719 5.383 -23.703 1 97.62 31 ALA B N 1
ATOM 3547 C CA . ALA B 1 31 ? 33.281 5.598 -24 1 97.62 31 ALA B CA 1
ATOM 3548 C C . ALA B 1 31 ? 32.531 4.273 -24.078 1 97.62 31 ALA B C 1
ATOM 3550 O O . ALA B 1 31 ? 31.406 4.172 -23.609 1 97.62 31 ALA B O 1
ATOM 3551 N N . PHE B 1 32 ? 33.156 3.385 -24.703 1 97.69 32 PHE B N 1
ATOM 3552 C CA . PHE B 1 32 ? 32.562 2.055 -24.812 1 97.69 32 PHE B CA 1
ATOM 3553 C C . PHE B 1 32 ? 32.375 1.437 -23.438 1 97.69 32 PHE B C 1
ATOM 3555 O O . PHE B 1 32 ? 31.328 0.85 -23.141 1 97.69 32 PHE B O 1
ATOM 3562 N N . PHE B 1 33 ? 33.344 1.582 -22.594 1 97.69 33 PHE B N 1
ATOM 3563 C CA . PHE B 1 33 ? 33.281 1.053 -21.234 1 97.69 33 PHE B CA 1
ATOM 3564 C C . PHE B 1 33 ? 32.125 1.716 -20.469 1 97.69 33 PHE B C 1
ATOM 3566 O O . PHE B 1 33 ? 31.375 1.044 -19.75 1 97.69 33 PHE B O 1
ATOM 3573 N N . VAL B 1 34 ? 32 2.951 -20.625 1 97.31 34 VAL B N 1
ATOM 3574 C CA . VAL B 1 34 ? 30.938 3.703 -19.969 1 97.31 34 VAL B CA 1
ATOM 3575 C C . VAL B 1 34 ? 29.578 3.223 -20.469 1 97.31 34 VAL B C 1
ATOM 3577 O O . VAL B 1 34 ? 28.641 3.072 -19.688 1 97.31 34 VAL B O 1
ATOM 3580 N N . LEU B 1 35 ? 29.531 3 -21.703 1 97.31 35 LEU B N 1
ATOM 3581 C CA . LEU B 1 35 ? 28.297 2.498 -22.297 1 97.31 35 LEU B CA 1
ATOM 3582 C C . LEU B 1 35 ? 27.953 1.115 -21.75 1 97.31 35 LEU B C 1
ATOM 3584 O O . LEU B 1 35 ? 26.797 0.834 -21.438 1 97.31 35 LEU B O 1
ATOM 3588 N N . VAL B 1 36 ? 28.953 0.348 -21.641 1 97.12 36 VAL B N 1
ATOM 3589 C CA . VAL B 1 36 ? 28.75 -1.004 -21.125 1 97.12 36 VAL B CA 1
ATOM 3590 C C . VAL B 1 36 ? 28.25 -0.942 -19.688 1 97.12 36 VAL B C 1
ATOM 3592 O O . VAL B 1 36 ? 27.328 -1.676 -19.312 1 97.12 36 VAL B O 1
ATOM 3595 N N . VAL B 1 37 ? 28.828 -0.082 -18.922 1 96.75 37 VAL B N 1
ATOM 3596 C CA . VAL B 1 37 ? 28.422 0.08 -17.531 1 96.75 37 VAL B CA 1
ATOM 3597 C C . VAL B 1 37 ? 26.984 0.608 -17.484 1 96.75 37 VAL B C 1
ATOM 3599 O O . VAL B 1 37 ? 26.203 0.183 -16.641 1 96.75 37 VAL B O 1
ATOM 3602 N N . PHE B 1 38 ? 26.766 1.49 -18.344 1 96 38 PHE B N 1
ATOM 3603 C CA . PHE B 1 38 ? 25.422 2.051 -18.422 1 96 38 PHE B CA 1
ATOM 3604 C C . PHE B 1 38 ? 24.391 0.965 -18.734 1 96 38 PHE B C 1
ATOM 3606 O O . PHE B 1 38 ? 23.375 0.841 -18.047 1 96 38 PHE B O 1
ATOM 3613 N N . VAL B 1 39 ? 24.656 0.167 -19.688 1 95.69 39 VAL B N 1
ATOM 3614 C CA . VAL B 1 39 ? 23.75 -0.893 -20.125 1 95.69 39 VAL B CA 1
ATOM 3615 C C . VAL B 1 39 ? 23.641 -1.954 -19.031 1 95.69 39 VAL B C 1
ATOM 3617 O O . VAL B 1 39 ? 22.562 -2.479 -18.781 1 95.69 39 VAL B O 1
ATOM 3620 N N . TYR B 1 40 ? 24.797 -2.24 -18.422 1 96.31 40 TYR B N 1
ATOM 3621 C CA . TYR B 1 40 ? 24.828 -3.182 -17.312 1 96.31 40 TYR B CA 1
ATOM 3622 C C . TYR B 1 40 ? 23.859 -2.768 -16.203 1 96.31 40 TYR B C 1
ATOM 3624 O O . TYR B 1 40 ? 23.125 -3.598 -15.672 1 96.31 40 TYR B O 1
ATOM 3632 N N . ASN B 1 41 ? 23.781 -1.508 -15.953 1 94.88 41 ASN B N 1
ATOM 3633 C CA . ASN B 1 41 ? 22.922 -0.997 -14.898 1 94.88 41 ASN B CA 1
ATOM 3634 C C . ASN B 1 41 ? 21.484 -0.863 -15.367 1 94.88 41 ASN B C 1
ATOM 3636 O O . ASN B 1 41 ? 20.547 -1.145 -14.609 1 94.88 41 ASN B O 1
ATOM 3640 N N . LEU B 1 42 ? 21.344 -0.462 -16.562 1 94.25 42 LEU B N 1
ATOM 3641 C CA . LEU B 1 42 ? 20.016 -0.276 -17.125 1 94.25 42 LEU B CA 1
ATOM 3642 C C . LEU B 1 42 ? 19.25 -1.595 -17.156 1 94.25 42 LEU B C 1
ATOM 3644 O O . LEU B 1 42 ? 18.062 -1.635 -16.828 1 94.25 42 LEU B O 1
ATOM 3648 N N . LEU B 1 43 ? 19.969 -2.639 -17.453 1 96.19 43 LEU B N 1
ATOM 3649 C CA . LEU B 1 43 ? 19.328 -3.945 -17.578 1 96.19 43 LEU B CA 1
ATOM 3650 C C . LEU B 1 43 ? 19.422 -4.723 -16.281 1 96.19 43 LEU B C 1
ATOM 3652 O O . LEU B 1 43 ? 18.969 -5.863 -16.188 1 96.19 43 LEU B O 1
ATOM 3656 N N . GLU B 1 44 ? 20 -4.117 -15.281 1 96.62 44 GLU B N 1
ATOM 3657 C CA . GLU B 1 44 ? 20.156 -4.734 -13.961 1 96.62 44 GLU B CA 1
ATOM 3658 C C . GLU B 1 44 ? 20.859 -6.09 -14.07 1 96.62 44 GLU B C 1
ATOM 3660 O O . GLU B 1 44 ? 20.391 -7.082 -13.516 1 96.62 44 GLU B O 1
ATOM 3665 N N . ILE B 1 45 ? 21.906 -6.102 -14.852 1 96.62 45 ILE B N 1
ATOM 3666 C CA . ILE B 1 45 ? 22.703 -7.316 -15.031 1 96.62 45 ILE B CA 1
ATOM 3667 C C . ILE B 1 45 ? 23.422 -7.66 -13.727 1 96.62 45 ILE B C 1
ATOM 3669 O O . ILE B 1 45 ? 23.938 -6.773 -13.047 1 96.62 45 ILE B O 1
ATOM 3673 N N . HIS B 1 46 ? 23.469 -8.945 -13.312 1 95.69 46 HIS B N 1
ATOM 3674 C CA . HIS B 1 46 ? 24.062 -9.312 -12.031 1 95.69 46 HIS B CA 1
ATOM 3675 C C . HIS B 1 46 ? 25.141 -10.383 -12.203 1 95.69 46 HIS B C 1
ATOM 3677 O O . HIS B 1 46 ? 25.438 -11.117 -11.266 1 95.69 46 HIS B O 1
ATOM 3683 N N . ILE B 1 47 ? 25.672 -10.539 -13.328 1 94.31 47 ILE B N 1
ATOM 3684 C CA . ILE B 1 47 ? 26.641 -11.602 -13.633 1 94.31 47 ILE B CA 1
ATOM 3685 C C . ILE B 1 47 ? 27.891 -11.422 -12.773 1 94.31 47 ILE B C 1
ATOM 3687 O O . ILE B 1 47 ? 28.516 -12.406 -12.375 1 94.31 47 ILE B O 1
ATOM 3691 N N . VAL B 1 48 ? 28.328 -10.18 -12.594 1 93.62 48 VAL B N 1
ATOM 3692 C CA . VAL B 1 48 ? 29.516 -9.914 -11.789 1 93.62 48 VAL B CA 1
ATOM 3693 C C . VAL B 1 48 ? 29.297 -10.422 -10.367 1 93.62 48 VAL B C 1
ATOM 3695 O O . VAL B 1 48 ? 30.188 -11.039 -9.773 1 93.62 48 VAL B O 1
ATOM 3698 N N . HIS B 1 49 ? 28.125 -10.102 -9.875 1 91.5 49 HIS B N 1
ATOM 3699 C CA . HIS B 1 49 ? 27.766 -10.617 -8.555 1 91.5 49 HIS B CA 1
ATOM 3700 C C . HIS B 1 49 ? 27.797 -12.141 -8.539 1 91.5 49 HIS B C 1
ATOM 3702 O O . HIS B 1 49 ? 28.25 -12.742 -7.562 1 91.5 49 HIS B O 1
ATOM 3708 N N . ASP B 1 50 ? 27.281 -12.836 -9.609 1 92.12 50 ASP B N 1
ATOM 3709 C CA . ASP B 1 50 ? 27.25 -14.289 -9.711 1 92.12 50 ASP B CA 1
ATOM 3710 C C . ASP B 1 50 ? 28.672 -14.875 -9.727 1 92.12 50 ASP B C 1
ATOM 3712 O O . ASP B 1 50 ? 28.922 -15.922 -9.133 1 92.12 50 ASP B O 1
ATOM 3716 N N . ILE B 1 51 ? 29.5 -14.18 -10.391 1 92.5 51 ILE B N 1
ATOM 3717 C CA . ILE B 1 51 ? 30.891 -14.625 -10.477 1 92.5 51 ILE B CA 1
ATOM 3718 C C . ILE B 1 51 ? 31.531 -14.602 -9.086 1 92.5 51 ILE B C 1
ATOM 3720 O O . ILE B 1 51 ? 32.156 -15.578 -8.672 1 92.5 51 ILE B O 1
ATOM 3724 N N . PHE B 1 52 ? 31.359 -13.562 -8.406 1 92.44 52 PHE B N 1
ATOM 3725 C CA . PHE B 1 52 ? 31.953 -13.43 -7.082 1 92.44 52 PHE B CA 1
ATOM 3726 C C . PHE B 1 52 ? 31.328 -14.422 -6.105 1 92.44 52 PHE B C 1
ATOM 3728 O O . PHE B 1 52 ? 31.984 -14.859 -5.156 1 92.44 52 PHE B O 1
ATOM 3735 N N . GLY B 1 53 ? 30.125 -14.781 -6.309 1 88.19 53 GLY B N 1
ATOM 3736 C CA . GLY B 1 53 ? 29.469 -15.781 -5.488 1 88.19 53 GLY B CA 1
ATOM 3737 C C . GLY B 1 53 ? 29.703 -17.203 -5.961 1 88.19 53 GLY B C 1
ATOM 3738 O O . GLY B 1 53 ? 29.156 -18.141 -5.395 1 88.19 53 GLY B O 1
ATOM 3739 N N . GLY B 1 54 ? 30.547 -17.438 -7.066 1 88.69 54 GLY B N 1
ATOM 3740 C CA . GLY B 1 54 ? 30.875 -18.766 -7.586 1 88.69 54 GLY B CA 1
ATOM 3741 C C . GLY B 1 54 ? 29.703 -19.422 -8.305 1 88.69 54 GLY B C 1
ATOM 3742 O O . GLY B 1 54 ? 29.562 -20.641 -8.289 1 88.69 54 GLY B O 1
ATOM 3743 N N . PHE B 1 55 ? 28.812 -18.547 -8.766 1 87.44 55 PHE B N 1
ATOM 3744 C CA . PHE B 1 55 ? 27.625 -19.047 -9.445 1 87.44 55 PHE B CA 1
ATOM 3745 C C . PHE B 1 55 ? 26.891 -20.047 -8.562 1 87.44 55 PHE B C 1
ATOM 3747 O O . PHE B 1 55 ? 26.391 -21.078 -9.055 1 87.44 55 PHE B O 1
ATOM 3754 N N . GLY B 1 56 ? 26.938 -19.828 -7.258 1 87.12 56 GLY B N 1
ATOM 3755 C CA . GLY B 1 56 ? 26.344 -20.719 -6.273 1 87.12 56 GLY B CA 1
ATOM 3756 C C . GLY B 1 56 ? 24.828 -20.594 -6.188 1 87.12 56 GLY B C 1
ATOM 3757 O O . GLY B 1 56 ? 24.172 -21.344 -5.453 1 87.12 56 GLY B O 1
ATOM 3758 N N . GLY B 1 57 ? 24.297 -19.812 -7.059 1 90.75 57 GLY B N 1
ATOM 3759 C CA . GLY B 1 57 ? 22.844 -19.625 -7.02 1 90.75 57 GLY B CA 1
ATOM 3760 C C . GLY B 1 57 ? 22.375 -18.922 -5.754 1 90.75 57 GLY B C 1
ATOM 3761 O O . GLY B 1 57 ? 23.188 -18.562 -4.902 1 90.75 57 GLY B O 1
ATOM 3762 N N . ASP B 1 58 ? 21.141 -18.625 -5.68 1 92.19 58 ASP B N 1
ATOM 3763 C CA . ASP B 1 58 ? 20.547 -17.953 -4.52 1 92.19 58 ASP B CA 1
ATOM 3764 C C . ASP B 1 58 ? 19.547 -18.859 -3.816 1 92.19 58 ASP B C 1
ATOM 3766 O O . ASP B 1 58 ? 18.797 -19.594 -4.473 1 92.19 58 ASP B O 1
ATOM 3770 N N . SER B 1 59 ? 19.594 -18.812 -2.473 1 95.88 59 SER B N 1
ATOM 3771 C CA . SER B 1 59 ? 18.641 -19.609 -1.69 1 95.88 59 SER B CA 1
ATOM 3772 C C . SER B 1 59 ? 17.219 -19.094 -1.878 1 95.88 59 SER B C 1
ATOM 3774 O O . SER B 1 59 ? 17 -17.891 -2.039 1 95.88 59 SER B O 1
ATOM 3776 N N . VAL B 1 60 ? 16.234 -20.016 -1.876 1 98.06 60 VAL B N 1
ATOM 3777 C CA . VAL B 1 60 ? 14.82 -19.672 -1.903 1 98.06 60 VAL B CA 1
ATOM 3778 C C . VAL B 1 60 ? 14.352 -19.297 -0.5 1 98.06 60 VAL B C 1
ATOM 3780 O O . VAL B 1 60 ? 14.648 -20 0.471 1 98.06 60 VAL B O 1
ATOM 3783 N N . SER B 1 61 ? 13.758 -18.125 -0.373 1 98.38 61 SER B N 1
ATOM 3784 C CA . SER B 1 61 ? 13.211 -17.703 0.911 1 98.38 61 SER B CA 1
ATOM 3785 C C . SER B 1 61 ? 11.75 -18.109 1.062 1 98.38 61 SER B C 1
ATOM 3787 O O . SER B 1 61 ? 10.93 -17.859 0.18 1 98.38 61 SER B O 1
ATOM 3789 N N . LEU B 1 62 ? 11.445 -18.781 2.166 1 98.56 62 LEU B N 1
ATOM 3790 C CA . LEU B 1 62 ? 10.078 -19.234 2.424 1 98.56 62 LEU B CA 1
ATOM 3791 C C . LEU B 1 62 ? 9.43 -18.422 3.533 1 98.56 62 LEU B C 1
ATOM 3793 O O . LEU B 1 62 ? 10.039 -18.203 4.586 1 98.56 62 LEU B O 1
ATOM 3797 N N . THR B 1 63 ? 8.281 -17.844 3.252 1 98.5 63 THR B N 1
ATOM 3798 C CA . THR B 1 63 ? 7.449 -17.141 4.219 1 98.5 63 THR B CA 1
ATOM 3799 C C . THR B 1 63 ? 6.16 -17.906 4.488 1 98.5 63 THR B C 1
ATOM 3801 O O . THR B 1 63 ? 5.355 -18.125 3.576 1 98.5 63 THR B O 1
ATOM 3804 N N . PHE B 1 64 ? 5.965 -18.344 5.715 1 98.25 64 PHE B N 1
ATOM 3805 C CA . PHE B 1 64 ? 4.793 -19.141 6.07 1 98.25 64 PHE B CA 1
ATOM 3806 C C . PHE B 1 64 ? 4.547 -19.094 7.574 1 98.25 64 PHE B C 1
ATOM 3808 O O . PHE B 1 64 ? 5.41 -18.656 8.336 1 98.25 64 PHE B O 1
ATOM 3815 N N . HIS B 1 65 ? 3.316 -19.484 7.949 1 97.75 65 HIS B N 1
ATOM 3816 C CA . HIS B 1 65 ? 2.953 -19.562 9.359 1 97.75 65 HIS B CA 1
ATOM 3817 C C . HIS B 1 65 ? 3.703 -20.672 10.07 1 97.75 65 HIS B C 1
ATOM 3819 O O . HIS B 1 65 ? 3.873 -21.766 9.516 1 97.75 65 HIS B O 1
ATOM 3825 N N . SER B 1 66 ? 4.082 -20.422 11.297 1 96.75 66 SER B N 1
ATOM 3826 C CA . SER B 1 66 ? 4.871 -21.391 12.055 1 96.75 66 SER B CA 1
ATOM 3827 C C . SER B 1 66 ? 4.09 -22.672 12.281 1 96.75 66 SER B C 1
ATOM 3829 O O . SER B 1 66 ? 4.68 -23.75 12.383 1 96.75 66 SER B O 1
ATOM 3831 N N . SER B 1 67 ? 2.793 -22.562 12.234 1 97.69 67 SER B N 1
ATOM 3832 C CA . SER B 1 67 ? 1.952 -23.734 12.477 1 97.69 67 SER B CA 1
ATOM 3833 C C . SER B 1 67 ? 1.311 -24.234 11.18 1 97.69 67 SER B C 1
ATOM 3835 O O . SER B 1 67 ? 0.242 -24.844 11.211 1 97.69 67 SER B O 1
ATOM 3837 N N . SER B 1 68 ? 1.852 -23.922 10.141 1 98.12 68 SER B N 1
ATOM 3838 C CA . SER B 1 68 ? 1.3 -24.328 8.844 1 98.12 68 SER B CA 1
ATOM 3839 C C . SER B 1 68 ? 1.45 -25.828 8.617 1 98.12 68 SER B C 1
ATOM 3841 O O . SER B 1 68 ? 2.568 -26.328 8.5 1 98.12 68 SER B O 1
ATOM 3843 N N . ASP B 1 69 ? 0.369 -26.547 8.492 1 97.69 69 ASP B N 1
ATOM 3844 C CA . ASP B 1 69 ? 0.386 -27.969 8.133 1 97.69 69 ASP B CA 1
ATOM 3845 C C . ASP B 1 69 ? 0.827 -28.156 6.68 1 97.69 69 ASP B C 1
ATOM 3847 O O . ASP B 1 69 ? 1.472 -29.156 6.348 1 97.69 69 ASP B O 1
ATOM 3851 N N . LEU B 1 70 ? 0.451 -27.156 5.906 1 98.25 70 LEU B N 1
ATOM 3852 C CA . LEU B 1 70 ? 0.875 -27.203 4.512 1 98.25 70 LEU B CA 1
ATOM 3853 C C . LEU B 1 70 ? 2.395 -27.266 4.406 1 98.25 70 LEU B C 1
ATOM 3855 O O . LEU B 1 70 ? 2.936 -28.047 3.615 1 98.25 70 LEU B O 1
ATOM 3859 N N . TYR B 1 71 ? 3.025 -26.422 5.16 1 98.56 71 TYR B N 1
ATOM 3860 C CA . TYR B 1 71 ? 4.484 -26.469 5.148 1 98.56 71 TYR B CA 1
ATOM 3861 C C . TYR B 1 71 ? 4.996 -27.797 5.703 1 98.56 71 TYR B C 1
ATOM 3863 O O . TYR B 1 71 ? 5.824 -28.453 5.074 1 98.56 71 TYR B O 1
ATOM 3871 N N . ARG B 1 72 ? 4.512 -28.219 6.836 1 97.75 72 ARG B N 1
ATOM 3872 C CA . ARG B 1 72 ? 5.031 -29.375 7.555 1 97.75 72 ARG B CA 1
ATOM 3873 C C . ARG B 1 72 ? 4.832 -30.656 6.75 1 97.75 72 ARG B C 1
ATOM 3875 O O . ARG B 1 72 ? 5.719 -31.516 6.699 1 97.75 72 ARG B O 1
ATOM 3882 N N . GLU B 1 73 ? 3.734 -30.797 6.078 1 97.81 73 GLU B N 1
ATOM 3883 C CA . GLU B 1 73 ? 3.365 -32.062 5.473 1 97.81 73 GLU B CA 1
ATOM 3884 C C . GLU B 1 73 ? 3.701 -32.094 3.984 1 97.81 73 GLU B C 1
ATOM 3886 O O . GLU B 1 73 ? 3.854 -33.156 3.396 1 97.81 73 GLU B O 1
ATOM 3891 N N . VAL B 1 74 ? 3.805 -30.906 3.375 1 98.44 74 VAL B N 1
ATOM 3892 C CA . VAL B 1 74 ? 3.922 -30.906 1.92 1 98.44 74 VAL B CA 1
ATOM 3893 C C . VAL B 1 74 ? 5.188 -30.156 1.505 1 98.44 74 VAL B C 1
ATOM 3895 O O . VAL B 1 74 ? 6.137 -30.766 0.999 1 98.44 74 VAL B O 1
ATOM 3898 N N . VAL B 1 75 ? 5.305 -28.844 1.875 1 98.75 75 VAL B N 1
ATOM 3899 C CA . VAL B 1 75 ? 6.352 -27.969 1.342 1 98.75 75 VAL B CA 1
ATOM 3900 C C . VAL B 1 75 ? 7.707 -28.391 1.921 1 98.75 75 VAL B C 1
ATOM 3902 O O . VAL B 1 75 ? 8.727 -28.312 1.239 1 98.75 75 VAL B O 1
ATOM 3905 N N . SER B 1 76 ? 7.73 -28.906 3.123 1 98.06 76 SER B N 1
ATOM 3906 C CA . SER B 1 76 ? 8.969 -29.344 3.76 1 98.06 76 SER B CA 1
ATOM 3907 C C . SER B 1 76 ? 9.633 -30.469 2.961 1 98.06 76 SER B C 1
ATOM 3909 O O . SER B 1 76 ? 10.852 -30.672 3.059 1 98.06 76 SER B O 1
ATOM 3911 N N . LYS B 1 77 ? 8.883 -31.141 2.154 1 97.69 77 LYS B N 1
ATOM 3912 C CA . LYS B 1 77 ? 9.391 -32.281 1.383 1 97.69 77 LYS B CA 1
ATOM 3913 C C . LYS B 1 77 ? 9.812 -31.844 -0.017 1 97.69 77 LYS B C 1
ATOM 3915 O O . LYS B 1 77 ? 10.352 -32.625 -0.784 1 97.69 77 LYS B O 1
ATOM 3920 N N . CYS B 1 78 ? 9.57 -30.609 -0.382 1 98.38 78 CYS B N 1
ATOM 3921 C CA . CYS B 1 78 ? 9.93 -30.109 -1.699 1 98.38 78 CYS B CA 1
ATOM 3922 C C . CYS B 1 78 ? 11.398 -29.688 -1.741 1 98.38 78 CYS B C 1
ATOM 3924 O O . CYS B 1 78 ? 11.766 -28.625 -1.236 1 98.38 78 CYS B O 1
ATOM 3926 N N . HIS B 1 79 ? 12.227 -30.406 -2.455 1 97.88 79 HIS B N 1
ATOM 3927 C CA . HIS B 1 79 ? 13.672 -30.203 -2.475 1 97.88 79 HIS B CA 1
ATOM 3928 C C . HIS B 1 79 ? 14.031 -28.922 -3.219 1 97.88 79 HIS B C 1
ATOM 3930 O O . HIS B 1 79 ? 14.984 -28.219 -2.842 1 97.88 79 HIS B O 1
ATOM 3936 N N . LEU B 1 80 ? 13.32 -28.594 -4.234 1 97.44 80 LEU B N 1
ATOM 3937 C CA . LEU B 1 80 ? 13.633 -27.422 -5.031 1 97.44 80 LEU B CA 1
ATOM 3938 C C . LEU B 1 80 ? 13.422 -26.141 -4.223 1 97.44 80 LEU B C 1
ATOM 3940 O O . LEU B 1 80 ? 14.156 -25.156 -4.398 1 97.44 80 LEU B O 1
ATOM 3944 N N . LEU B 1 81 ? 12.414 -26.141 -3.326 1 98.25 81 LEU B N 1
ATOM 3945 C CA . LEU B 1 81 ? 12.086 -24.969 -2.523 1 98.25 81 LEU B CA 1
ATOM 3946 C C . LEU B 1 81 ? 13.07 -24.797 -1.369 1 98.25 81 LEU B C 1
ATOM 3948 O O . LEU B 1 81 ? 13.156 -23.734 -0.76 1 98.25 81 LEU B O 1
ATOM 3952 N N . HIS B 1 82 ? 13.758 -25.828 -1.029 1 97.62 82 HIS B N 1
ATOM 3953 C CA . HIS B 1 82 ? 14.742 -25.766 0.039 1 97.62 82 HIS B CA 1
ATOM 3954 C C . HIS B 1 82 ? 16.156 -25.781 -0.521 1 97.62 82 HIS B C 1
ATOM 3956 O O . HIS B 1 82 ? 17.141 -25.875 0.234 1 97.62 82 HIS B O 1
ATOM 3962 N N . GLY B 1 83 ? 16.266 -25.719 -1.766 1 94.12 83 GLY B N 1
ATOM 3963 C CA . GLY B 1 83 ? 17.547 -25.625 -2.439 1 94.12 83 GLY B CA 1
ATOM 3964 C C . GLY B 1 83 ? 17.875 -24.234 -2.92 1 94.12 83 GLY B C 1
ATOM 3965 O O . GLY B 1 83 ? 17.406 -23.25 -2.338 1 94.12 83 GLY B O 1
ATOM 3966 N N . ARG B 1 84 ? 18.734 -24.188 -3.898 1 93.44 84 ARG B N 1
ATOM 3967 C CA . ARG B 1 84 ? 19.172 -22.922 -4.473 1 93.44 84 ARG B CA 1
ATOM 3968 C C . ARG B 1 84 ? 18.703 -22.781 -5.918 1 93.44 84 ARG B C 1
ATOM 3970 O O . ARG B 1 84 ? 18.688 -23.766 -6.664 1 93.44 84 ARG B O 1
ATOM 3977 N N . TYR B 1 85 ? 18.219 -21.656 -6.227 1 94.19 85 TYR B N 1
ATOM 3978 C CA . TYR B 1 85 ? 17.875 -21.344 -7.613 1 94.19 85 TYR B CA 1
ATOM 3979 C C . TYR B 1 85 ? 19.094 -20.812 -8.367 1 94.19 85 TYR B C 1
ATOM 3981 O O . TYR B 1 85 ? 19.703 -19.828 -7.953 1 94.19 85 TYR B O 1
ATOM 3989 N N . PHE B 1 86 ? 19.422 -21.516 -9.484 1 91.88 86 PHE B N 1
ATOM 3990 C CA . PHE B 1 86 ? 20.547 -21.156 -10.336 1 91.88 86 PHE B CA 1
ATOM 3991 C C . PHE B 1 86 ? 20.062 -20.547 -11.641 1 91.88 86 PHE B C 1
ATOM 3993 O O . PHE B 1 86 ? 19.75 -21.266 -12.594 1 91.88 86 PHE B O 1
ATOM 4000 N N . ALA B 1 87 ? 20.156 -19.219 -11.664 1 93 87 ALA B N 1
ATOM 4001 C CA . ALA B 1 87 ? 19.75 -18.531 -12.891 1 93 87 ALA B CA 1
ATOM 4002 C C . ALA B 1 87 ? 20.719 -18.828 -14.023 1 93 87 ALA B C 1
ATOM 4004 O O . ALA B 1 87 ? 21.938 -18.953 -13.797 1 93 87 ALA B O 1
ATOM 4005 N N . THR B 1 88 ? 20.172 -18.891 -15.219 1 94.31 88 THR B N 1
ATOM 4006 C CA . THR B 1 88 ? 21.031 -19.047 -16.391 1 94.31 88 THR B CA 1
ATOM 4007 C C . THR B 1 88 ? 22.047 -17.906 -16.469 1 94.31 88 THR B C 1
ATOM 4009 O O . THR B 1 88 ? 21.672 -16.734 -16.531 1 94.31 88 THR B O 1
ATOM 4012 N N . PRO B 1 89 ? 23.297 -18.172 -16.547 1 93.06 89 PRO B N 1
ATOM 4013 C CA . PRO B 1 89 ? 24.344 -17.156 -16.438 1 93.06 89 PRO B CA 1
ATOM 4014 C C . PRO B 1 89 ? 24.266 -16.109 -17.547 1 93.06 89 PRO B C 1
ATOM 4016 O O . PRO B 1 89 ? 24.484 -14.922 -17.297 1 93.06 89 PRO B O 1
ATOM 4019 N N . TRP B 1 90 ? 24 -16.516 -18.734 1 93.94 90 TRP B N 1
ATOM 4020 C CA . TRP B 1 90 ? 23.984 -15.555 -19.828 1 93.94 90 TRP B CA 1
ATOM 4021 C C . TRP B 1 90 ? 22.656 -14.805 -19.891 1 93.94 90 TRP B C 1
ATOM 4023 O O . TRP B 1 90 ? 22.484 -13.906 -20.719 1 93.94 90 TRP B O 1
ATOM 4033 N N . LEU B 1 91 ? 21.703 -15.164 -18.969 1 95.88 91 LEU B N 1
ATOM 4034 C CA . LEU B 1 91 ? 20.469 -14.438 -18.734 1 95.88 91 LEU B CA 1
ATOM 4035 C C . LEU B 1 91 ? 20.438 -13.844 -17.328 1 95.88 91 LEU B C 1
ATOM 4037 O O . LEU B 1 91 ? 19.406 -13.867 -16.672 1 95.88 91 LEU B O 1
ATOM 4041 N N . SER B 1 92 ? 21.609 -13.328 -16.953 1 95 92 SER B N 1
ATOM 4042 C CA . SER B 1 92 ? 21.75 -12.797 -15.602 1 95 92 SER B CA 1
ATOM 4043 C C . SER B 1 92 ? 21.141 -11.398 -15.492 1 95 92 SER B C 1
ATOM 4045 O O . SER B 1 92 ? 21.828 -10.469 -15.047 1 95 92 SER B O 1
ATOM 4047 N N . SER B 1 93 ? 19.969 -11.25 -15.906 1 97.25 93 SER B N 1
ATOM 4048 C CA . SER B 1 93 ? 19.188 -10.016 -15.891 1 97.25 93 SER B CA 1
ATOM 4049 C C . SER B 1 93 ? 17.688 -10.305 -15.844 1 97.25 93 SER B C 1
ATOM 4051 O O . SER B 1 93 ? 17.188 -11.141 -16.594 1 97.25 93 SER B O 1
ATOM 4053 N N . PRO B 1 94 ? 17.016 -9.625 -14.859 1 97.5 94 PRO B N 1
ATOM 4054 C CA . PRO B 1 94 ? 15.562 -9.82 -14.867 1 97.5 94 PRO B CA 1
ATOM 4055 C C . PRO B 1 94 ? 14.914 -9.383 -16.172 1 97.5 94 PRO B C 1
ATOM 4057 O O . PRO B 1 94 ? 13.906 -9.961 -16.594 1 97.5 94 PRO B O 1
ATOM 4060 N N . HIS B 1 95 ? 15.484 -8.414 -16.844 1 97.75 95 HIS B N 1
ATOM 4061 C CA . HIS B 1 95 ? 14.938 -7.906 -18.094 1 97.75 95 HIS B CA 1
ATOM 4062 C C . HIS B 1 95 ? 15.211 -8.875 -19.25 1 97.75 95 HIS B C 1
ATOM 4064 O O . HIS B 1 95 ? 14.32 -9.148 -20.047 1 97.75 95 HIS B O 1
ATOM 4070 N N . LEU B 1 96 ? 16.422 -9.422 -19.297 1 97.12 96 LEU B N 1
ATOM 4071 C CA . LEU B 1 96 ? 16.734 -10.383 -20.359 1 97.12 96 LEU B CA 1
ATOM 4072 C C . LEU B 1 96 ? 15.867 -11.633 -20.219 1 97.12 96 LEU B C 1
ATOM 4074 O O . LEU B 1 96 ? 15.336 -12.133 -21.219 1 97.12 96 LEU B O 1
ATOM 4078 N N . GLN B 1 97 ? 15.719 -12.078 -18.969 1 97.44 97 GLN B N 1
ATOM 4079 C CA . GLN B 1 97 ? 14.891 -13.25 -18.734 1 97.44 97 GLN B CA 1
ATOM 4080 C C . GLN B 1 97 ? 13.445 -12.992 -19.172 1 97.44 97 GLN B C 1
ATOM 4082 O O . GLN B 1 97 ? 12.836 -13.836 -19.828 1 97.44 97 GLN B O 1
ATOM 4087 N N . THR B 1 98 ? 12.93 -11.836 -18.828 1 97.19 98 THR B N 1
ATOM 4088 C CA . THR B 1 98 ? 11.531 -11.492 -19.078 1 97.19 98 THR B CA 1
ATOM 4089 C C . THR B 1 98 ? 11.289 -11.289 -20.578 1 97.19 98 THR B C 1
ATOM 4091 O O . THR B 1 98 ? 10.344 -11.844 -21.141 1 97.19 98 THR B O 1
ATOM 4094 N N . ILE B 1 99 ? 12.141 -10.578 -21.266 1 96.12 99 ILE B N 1
ATOM 4095 C CA . ILE B 1 99 ? 11.953 -10.195 -22.672 1 96.12 99 ILE B CA 1
ATOM 4096 C C . ILE B 1 99 ? 12.156 -11.422 -23.562 1 96.12 99 ILE B C 1
ATOM 4098 O O . ILE B 1 99 ? 11.461 -11.586 -24.562 1 96.12 99 ILE B O 1
ATOM 4102 N N . LEU B 1 100 ? 13.031 -12.312 -23.172 1 95.44 100 LEU B N 1
ATOM 4103 C CA . LEU B 1 100 ? 13.406 -13.414 -24.047 1 95.44 100 LEU B CA 1
ATOM 4104 C C . LEU B 1 100 ? 12.648 -14.688 -23.688 1 95.44 100 LEU B C 1
ATOM 4106 O O . LEU B 1 100 ? 12.914 -15.758 -24.234 1 95.44 100 LEU B O 1
ATOM 4110 N N . LEU B 1 101 ? 11.703 -14.594 -22.766 1 95.12 101 LEU B N 1
ATOM 4111 C CA . LEU B 1 101 ? 10.961 -15.75 -22.281 1 95.12 101 LEU B CA 1
ATOM 4112 C C . LEU B 1 101 ? 10.336 -16.516 -23.453 1 95.12 101 LEU B C 1
ATOM 4114 O O . LEU B 1 101 ? 10.625 -17.703 -23.656 1 95.12 101 LEU B O 1
ATOM 4118 N N . ASN B 1 102 ? 9.602 -15.828 -24.297 1 89.75 102 ASN B N 1
ATOM 4119 C CA . ASN B 1 102 ? 8.828 -16.484 -25.359 1 89.75 102 ASN B CA 1
ATOM 4120 C C . ASN B 1 102 ? 9.719 -16.938 -26.5 1 89.75 102 ASN B C 1
ATOM 4122 O O . ASN B 1 102 ? 9.312 -17.766 -27.312 1 89.75 102 ASN B O 1
ATOM 4126 N N . VAL B 1 103 ? 10.914 -16.422 -26.531 1 91.25 103 VAL B N 1
ATOM 4127 C CA . VAL B 1 103 ? 11.836 -16.75 -27.609 1 91.25 103 VAL B CA 1
ATOM 4128 C C . VAL B 1 103 ? 12.68 -17.953 -27.219 1 91.25 103 VAL B C 1
ATOM 4130 O O . VAL B 1 103 ? 12.961 -18.828 -28.062 1 91.25 103 VAL B O 1
ATOM 4133 N N . LEU B 1 104 ? 13.016 -18.062 -26 1 92.94 104 LEU B N 1
ATOM 4134 C CA . LEU B 1 104 ? 14.047 -19.016 -25.609 1 92.94 104 LEU B CA 1
ATOM 4135 C C . LEU B 1 104 ? 13.43 -20.281 -25.016 1 92.94 104 LEU B C 1
ATOM 4137 O O . LEU B 1 104 ? 14.039 -21.344 -25.078 1 92.94 104 LEU B O 1
ATOM 4141 N N . VAL B 1 105 ? 12.266 -20.141 -24.438 1 92.12 105 VAL B N 1
ATOM 4142 C CA . VAL B 1 105 ? 11.688 -21.297 -23.766 1 92.12 105 VAL B CA 1
ATOM 4143 C C . VAL B 1 105 ? 11.469 -22.438 -24.75 1 92.12 105 VAL B C 1
ATOM 4145 O O . VAL B 1 105 ? 11.109 -22.188 -25.906 1 92.12 105 VAL B O 1
ATOM 4148 N N . LYS B 1 106 ? 11.703 -23.656 -24.297 1 88.44 106 LYS B N 1
ATOM 4149 C CA . LYS B 1 106 ? 11.477 -24.828 -25.125 1 88.44 106 LYS B CA 1
ATOM 4150 C C . LYS B 1 106 ? 9.984 -25.047 -25.375 1 88.44 106 LYS B C 1
ATOM 4152 O O . LYS B 1 106 ? 9.188 -25.062 -24.422 1 88.44 106 LYS B O 1
ATOM 4157 N N . ILE B 1 107 ? 9.602 -25.266 -26.609 1 91.38 107 ILE B N 1
ATOM 4158 C CA . ILE B 1 107 ? 8.203 -25.516 -26.953 1 91.38 107 ILE B CA 1
ATOM 4159 C C . ILE B 1 107 ? 8.008 -26.984 -27.328 1 91.38 107 ILE B C 1
ATOM 4161 O O . ILE B 1 107 ? 8.398 -27.406 -28.406 1 91.38 107 ILE B O 1
ATOM 4165 N N . PRO B 1 108 ? 7.355 -27.672 -26.422 1 92.94 108 PRO B N 1
ATOM 4166 C CA . PRO B 1 108 ? 7.086 -29.078 -26.766 1 92.94 108 PRO B CA 1
ATOM 4167 C C . PRO B 1 108 ? 6.074 -29.234 -27.891 1 92.94 108 PRO B C 1
ATOM 4169 O O . PRO B 1 108 ? 5.219 -28.359 -28.078 1 92.94 108 PRO B O 1
ATOM 4172 N N . SER B 1 109 ? 6.152 -30.297 -28.578 1 92.62 109 SER B N 1
ATOM 4173 C CA . SER B 1 109 ? 5.25 -30.562 -29.688 1 92.62 109 SER B CA 1
ATOM 4174 C C . SER B 1 109 ? 4.125 -31.5 -29.281 1 92.62 109 SER B C 1
ATOM 4176 O O . SER B 1 109 ? 4.352 -32.688 -29.078 1 92.62 109 SER B O 1
ATOM 4178 N N . PHE B 1 110 ? 2.957 -31.016 -29.125 1 95.12 110 PHE B N 1
ATOM 4179 C CA . PHE B 1 110 ? 1.738 -31.766 -28.859 1 95.12 110 PHE B CA 1
ATOM 4180 C C . PHE B 1 110 ? 0.511 -30.984 -29.312 1 95.12 110 PHE B C 1
ATOM 4182 O O . PHE B 1 110 ? 0.616 -29.812 -29.688 1 95.12 110 PHE B O 1
ATOM 4189 N N . SER B 1 111 ? -0.642 -31.641 -29.375 1 95.31 111 SER B N 1
ATOM 4190 C CA . SER B 1 111 ? -1.901 -30.984 -29.719 1 95.31 111 SER B CA 1
ATOM 4191 C C . SER B 1 111 ? -2.896 -31.062 -28.578 1 95.31 111 SER B C 1
ATOM 4193 O O . SER B 1 111 ? -2.982 -32.062 -27.875 1 95.31 111 SER B O 1
ATOM 4195 N N . TYR B 1 112 ? -3.549 -29.969 -28.438 1 97.56 112 TYR B N 1
ATOM 4196 C CA . TYR B 1 112 ? -4.609 -29.922 -27.438 1 97.56 112 TYR B CA 1
ATOM 4197 C C . TYR B 1 112 ? -5.918 -30.469 -28.016 1 97.56 112 TYR B C 1
ATOM 4199 O O . TYR B 1 112 ? -6.156 -30.391 -29.219 1 97.56 112 TYR B O 1
ATOM 4207 N N . LYS B 1 113 ? -6.734 -31.062 -27.156 1 97.88 113 LYS B N 1
ATOM 4208 C CA . LYS B 1 113 ? -8.148 -31.25 -27.438 1 97.88 113 LYS B CA 1
ATOM 4209 C C . LYS B 1 113 ? -8.992 -30.125 -26.844 1 97.88 113 LYS B C 1
ATOM 4211 O O . LYS B 1 113 ? -9.016 -29.953 -25.625 1 97.88 113 LYS B O 1
ATOM 4216 N N . ARG B 1 114 ? -9.703 -29.422 -27.719 1 97.69 114 ARG B N 1
ATOM 4217 C CA . ARG B 1 114 ? -10.43 -28.234 -27.25 1 97.69 114 ARG B CA 1
ATOM 4218 C C . ARG B 1 114 ? -11.875 -28.578 -26.906 1 97.69 114 ARG B C 1
ATOM 4220 O O . ARG B 1 114 ? -12.539 -29.297 -27.656 1 97.69 114 ARG B O 1
ATOM 4227 N N . GLU B 1 115 ? -12.266 -28.188 -25.766 1 97.38 115 GLU B N 1
ATOM 4228 C CA . GLU B 1 115 ? -13.656 -28.188 -25.312 1 97.38 115 GLU B CA 1
ATOM 4229 C C . GLU B 1 115 ? -14.203 -26.781 -25.172 1 97.38 115 GLU B C 1
ATOM 4231 O O . GLU B 1 115 ? -13.562 -25.922 -24.562 1 97.38 115 GLU B O 1
ATOM 4236 N N . ILE B 1 116 ? -15.352 -26.516 -25.812 1 95.31 116 ILE B N 1
ATOM 4237 C CA . ILE B 1 116 ? -16 -25.219 -25.672 1 95.31 116 ILE B CA 1
ATOM 4238 C C . ILE B 1 116 ? -17.156 -25.328 -24.672 1 95.31 116 ILE B C 1
ATOM 4240 O O . ILE B 1 116 ? -17.906 -26.297 -24.672 1 95.31 116 ILE B O 1
ATOM 4244 N N . PHE B 1 117 ? -17.109 -24.453 -23.812 1 88.5 117 PHE B N 1
ATOM 4245 C CA . PHE B 1 117 ? -18.188 -24.453 -22.828 1 88.5 117 PHE B CA 1
ATOM 4246 C C . PHE B 1 117 ? -18.781 -23.062 -22.656 1 88.5 117 PHE B C 1
ATOM 4248 O O . PHE B 1 117 ? -18.078 -22.062 -22.812 1 88.5 117 PHE B O 1
ATOM 4255 N N . ARG B 1 118 ? -20.172 -23.062 -22.328 1 91.94 118 ARG B N 1
ATOM 4256 C CA . ARG B 1 118 ? -20.906 -21.812 -22.172 1 91.94 118 ARG B CA 1
ATOM 4257 C C . ARG B 1 118 ? -21.078 -21.469 -20.688 1 91.94 118 ARG B C 1
ATOM 4259 O O . ARG B 1 118 ? -21.375 -22.359 -19.875 1 91.94 118 ARG B O 1
ATOM 4266 N N . THR B 1 119 ? -20.812 -20.219 -20.359 1 93.75 119 THR B N 1
ATOM 4267 C CA . THR B 1 119 ? -20.984 -19.75 -18.984 1 93.75 119 THR B CA 1
ATOM 4268 C C . THR B 1 119 ? -22.438 -19.328 -18.734 1 93.75 119 THR B C 1
ATOM 4270 O O . THR B 1 119 ? -23.234 -19.234 -19.672 1 93.75 119 THR B O 1
ATOM 4273 N N . SER B 1 120 ? -22.812 -19.109 -17.5 1 93.12 120 SER B N 1
ATOM 4274 C CA . SER B 1 120 ? -24.172 -18.781 -17.094 1 93.12 120 SER B CA 1
ATOM 4275 C C . SER B 1 120 ? -24.641 -17.469 -17.703 1 93.12 120 SER B C 1
ATOM 4277 O O . SER B 1 120 ? -25.828 -17.281 -17.953 1 93.12 120 SER B O 1
ATOM 4279 N N . ASP B 1 121 ? -23.734 -16.578 -17.969 1 91.44 121 ASP B N 1
ATOM 4280 C CA . ASP B 1 121 ? -24.094 -15.273 -18.5 1 91.44 121 ASP B CA 1
ATOM 4281 C C . ASP B 1 121 ? -24.094 -15.297 -20.031 1 91.44 121 ASP B C 1
ATOM 4283 O O . ASP B 1 121 ? -24.188 -14.25 -20.672 1 91.44 121 ASP B O 1
ATOM 4287 N N . GLY B 1 122 ? -23.891 -16.484 -20.641 1 92.62 122 GLY B N 1
ATOM 4288 C CA . GLY B 1 122 ? -23.938 -16.625 -22.078 1 92.62 122 GLY B CA 1
ATOM 4289 C C . GLY B 1 122 ? -22.578 -16.469 -22.734 1 92.62 122 GLY B C 1
ATOM 4290 O O . GLY B 1 122 ? -22.469 -16.469 -23.969 1 92.62 122 GLY B O 1
ATOM 4291 N N . GLY B 1 123 ? -21.578 -16.375 -21.938 1 94.12 123 GLY B N 1
ATOM 4292 C CA . GLY B 1 123 ? -20.234 -16.297 -22.469 1 94.12 123 GLY B CA 1
ATOM 4293 C C . GLY B 1 123 ? -19.688 -17.641 -22.922 1 94.12 123 GLY B C 1
ATOM 4294 O O . GLY B 1 123 ? -20.297 -18.672 -22.656 1 94.12 123 GLY B O 1
ATOM 4295 N N . THR B 1 124 ? -18.625 -17.578 -23.75 1 95.19 124 THR B N 1
ATOM 4296 C CA . THR B 1 124 ? -17.969 -18.766 -24.25 1 95.19 124 THR B CA 1
ATOM 4297 C C . THR B 1 124 ? -16.531 -18.859 -23.719 1 95.19 124 THR B C 1
ATOM 4299 O O . THR B 1 124 ? -15.781 -17.891 -23.797 1 95.19 124 THR B O 1
ATOM 4302 N N . ILE B 1 125 ? -16.188 -19.953 -23.125 1 95.62 125 ILE B N 1
ATOM 4303 C CA . ILE B 1 125 ? -14.836 -20.234 -22.672 1 95.62 125 ILE B CA 1
ATOM 4304 C C . ILE B 1 125 ? -14.312 -21.5 -23.359 1 95.62 125 ILE B C 1
ATOM 4306 O O . ILE B 1 125 ? -15.078 -22.422 -23.625 1 95.62 125 ILE B O 1
ATOM 4310 N N . ALA B 1 126 ? -13.086 -21.5 -23.734 1 97.12 126 ALA B N 1
ATOM 4311 C CA . ALA B 1 126 ? -12.461 -22.672 -24.328 1 97.12 126 ALA B CA 1
ATOM 4312 C C . ALA B 1 126 ? -11.484 -23.328 -23.344 1 97.12 126 ALA B C 1
ATOM 4314 O O . ALA B 1 126 ? -10.695 -22.641 -22.688 1 97.12 126 ALA B O 1
ATOM 4315 N N . LEU B 1 127 ? -11.641 -24.578 -23.172 1 98 127 LEU B N 1
ATOM 4316 C CA . LEU B 1 127 ? -10.742 -25.422 -22.375 1 98 127 LEU B CA 1
ATOM 4317 C C . LEU B 1 127 ? -9.883 -26.297 -23.281 1 98 127 LEU B C 1
ATOM 4319 O O . LEU B 1 127 ? -10.406 -27.078 -24.078 1 98 127 LEU B O 1
ATOM 4323 N N . ASP B 1 128 ? -8.586 -26.156 -23.234 1 98.5 128 ASP B N 1
ATOM 4324 C CA . ASP B 1 128 ? -7.668 -26.969 -24.016 1 98.5 128 ASP B CA 1
ATOM 4325 C C . ASP B 1 128 ? -7.039 -28.062 -23.172 1 98.5 128 ASP B C 1
ATOM 4327 O O . ASP B 1 128 ? -6.262 -27.781 -22.25 1 98.5 128 ASP B O 1
ATOM 4331 N N . TRP B 1 129 ? -7.34 -29.312 -23.516 1 98.38 129 TRP B N 1
ATOM 4332 C CA . TRP B 1 129 ? -7.008 -30.469 -22.703 1 98.38 129 TRP B CA 1
ATOM 4333 C C . TRP B 1 129 ? -5.73 -31.141 -23.219 1 98.38 129 TRP B C 1
ATOM 4335 O O . TRP B 1 129 ? -5.523 -31.266 -24.422 1 98.38 129 TRP B O 1
ATOM 4345 N N . LEU B 1 130 ? -4.84 -31.469 -22.359 1 98.31 130 LEU B N 1
ATOM 4346 C CA . LEU B 1 130 ? -3.711 -32.375 -22.578 1 98.31 130 LEU B CA 1
ATOM 4347 C C . LEU B 1 130 ? -3.682 -33.469 -21.531 1 98.31 130 LEU B C 1
ATOM 4349 O O . LEU B 1 130 ? -3.371 -33.219 -20.359 1 98.31 130 LEU B O 1
ATOM 4353 N N . MET B 1 131 ? -3.979 -34.688 -21.938 1 96.88 131 MET B N 1
ATOM 4354 C CA . MET B 1 131 ? -4.062 -35.812 -21.016 1 96.88 131 MET B CA 1
ATOM 4355 C C . MET B 1 131 ? -2.703 -36.469 -20.844 1 96.88 131 MET B C 1
ATOM 4357 O O . MET B 1 131 ? -1.855 -36.406 -21.734 1 96.88 131 MET B O 1
ATOM 4361 N N . ASN B 1 132 ? -2.529 -37.031 -19.656 1 96.12 132 ASN B N 1
ATOM 4362 C CA . ASN B 1 132 ? -1.322 -37.812 -19.438 1 96.12 132 ASN B CA 1
ATOM 4363 C C . ASN B 1 132 ? -1.117 -38.844 -20.531 1 96.12 132 ASN B C 1
ATOM 4365 O O . ASN B 1 132 ? 0.013 -39.094 -20.953 1 96.12 132 ASN B O 1
ATOM 4369 N N . SER B 1 133 ? -2.17 -39.438 -21.016 1 93.44 133 SER B N 1
ATOM 4370 C CA . SER B 1 133 ? -2.135 -40.5 -22.031 1 93.44 133 SER B CA 1
ATOM 4371 C C . SER B 1 133 ? -1.632 -39.969 -23.359 1 93.44 133 SER B C 1
ATOM 4373 O O . SER B 1 133 ? -1.123 -40.719 -24.188 1 93.44 133 SER B O 1
ATOM 4375 N N . ASP B 1 134 ? -1.767 -38.656 -23.578 1 93.75 134 ASP B N 1
ATOM 4376 C CA . ASP B 1 134 ? -1.359 -38.031 -24.844 1 93.75 134 ASP B CA 1
ATOM 4377 C C . ASP B 1 134 ? 0.162 -37.938 -24.938 1 93.75 134 ASP B C 1
ATOM 4379 O O . ASP B 1 134 ? 0.708 -37.812 -26.047 1 93.75 134 ASP B O 1
ATOM 4383 N N . VAL B 1 135 ? 0.852 -37.969 -23.859 1 91.94 135 VAL B N 1
ATOM 4384 C CA . VAL B 1 135 ? 2.291 -37.719 -23.875 1 91.94 135 VAL B CA 1
ATOM 4385 C C . VAL B 1 135 ? 3.031 -38.969 -23.375 1 91.94 135 VAL B C 1
ATOM 4387 O O . VAL B 1 135 ? 4.262 -39.031 -23.438 1 91.94 135 VAL B O 1
ATOM 4390 N N . SER B 1 136 ? 2.408 -39.875 -22.734 1 84.81 136 SER B N 1
ATOM 4391 C CA . SER B 1 136 ? 3.027 -41.094 -22.234 1 84.81 136 SER B CA 1
ATOM 4392 C C . SER B 1 136 ? 3.369 -42.062 -23.359 1 84.81 136 SER B C 1
ATOM 4394 O O . SER B 1 136 ? 2.607 -42.188 -24.328 1 84.81 136 SER B O 1
ATOM 4396 N N . GLU B 1 137 ? 4.691 -42.25 -23.75 1 65.69 137 GLU B N 1
ATOM 4397 C CA . GLU B 1 137 ? 5.094 -43.219 -24.766 1 65.69 137 GLU B CA 1
ATOM 4398 C C . GLU B 1 137 ? 4.477 -44.594 -24.484 1 65.69 137 GLU B C 1
ATOM 4400 O O . GLU B 1 137 ? 4.41 -45.438 -25.375 1 65.69 137 GLU B O 1
ATOM 4405 N N . THR B 1 138 ? 4.605 -45.125 -23.25 1 50.34 138 THR B N 1
ATOM 4406 C CA . THR B 1 138 ? 4.332 -46.562 -23.016 1 50.34 138 THR B CA 1
ATOM 4407 C C . THR B 1 138 ? 2.855 -46.875 -23.234 1 50.34 138 THR B C 1
ATOM 4409 O O . THR B 1 138 ? 1.988 -46.312 -22.547 1 50.34 138 THR B O 1
ATOM 4412 N N . ASN B 1 139 ? 2.537 -47.094 -24.453 1 43.25 139 ASN B N 1
ATOM 4413 C CA . ASN B 1 139 ? 1.342 -47.875 -24.672 1 43.25 139 ASN B CA 1
ATOM 4414 C C . ASN B 1 139 ? 1.234 -49 -23.625 1 43.25 139 ASN B C 1
ATOM 4416 O O . ASN B 1 139 ? 0.9 -50.156 -23.969 1 43.25 139 ASN B O 1
ATOM 4420 N N . LEU B 1 140 ? 2.262 -49.125 -22.719 1 40.78 140 LEU B N 1
ATOM 4421 C CA . LEU B 1 140 ? 2.191 -50.312 -21.875 1 40.78 140 LEU B CA 1
ATOM 4422 C C . LEU B 1 140 ? 0.84 -50.406 -21.172 1 40.78 140 LEU B C 1
ATOM 4424 O O . LEU B 1 140 ? 0.455 -49.5 -20.438 1 40.78 140 LEU B O 1
ATOM 4428 N N . GLN B 1 141 ? 0.046 -51.188 -21.766 1 38.09 141 GLN B N 1
ATOM 4429 C CA . GLN B 1 141 ? -1.072 -51.812 -21.047 1 38.09 141 GLN B CA 1
ATOM 4430 C C . GLN B 1 141 ? -0.698 -52.125 -19.609 1 38.09 141 GLN B C 1
ATOM 4432 O O . GLN B 1 141 ? -0.11 -53.156 -19.328 1 38.09 141 GLN B O 1
ATOM 4437 N N . VAL B 1 142 ? -0.05 -51.312 -18.875 1 37.78 142 VAL B N 1
ATOM 4438 C CA . VAL B 1 142 ? 0.037 -51.75 -17.484 1 37.78 142 VAL B CA 1
ATOM 4439 C C . VAL B 1 142 ? -1.237 -52.469 -17.078 1 37.78 142 VAL B C 1
ATOM 4441 O O . VAL B 1 142 ? -2.324 -51.906 -17.062 1 37.78 142 VAL B O 1
ATOM 4444 N N . HIS B 1 143 ? -1.175 -53.781 -17.188 1 35.53 143 HIS B N 1
ATOM 4445 C CA . HIS B 1 143 ? -2.215 -54.656 -16.672 1 35.53 143 HIS B CA 1
ATOM 4446 C C . HIS B 1 143 ? -2.83 -54.094 -15.391 1 35.53 143 HIS B C 1
ATOM 4448 O O . HIS B 1 143 ? -4.055 -53.969 -15.289 1 35.53 143 HIS B O 1
ATOM 4454 N N . GLY B 1 144 ? -2.283 -54.719 -14.219 1 34.09 144 GLY B N 1
ATOM 4455 C CA . GLY B 1 144 ? -2.928 -54.938 -12.938 1 34.09 144 GLY B CA 1
ATOM 4456 C C . GLY B 1 144 ? -3.137 -53.688 -12.125 1 34.09 144 GLY B C 1
ATOM 4457 O O . GLY B 1 144 ? -3.535 -53.75 -10.961 1 34.09 144 GLY B O 1
ATOM 4458 N N . THR B 1 145 ? -2.037 -52.906 -12.133 1 35.81 145 THR B N 1
ATOM 4459 C CA . THR B 1 145 ? -2.23 -51.969 -11.031 1 35.81 145 THR B CA 1
ATOM 4460 C C . THR B 1 145 ? -3.514 -51.156 -11.219 1 35.81 145 THR B C 1
ATOM 4462 O O . THR B 1 145 ? -4.004 -51.031 -12.344 1 35.81 145 THR B O 1
ATOM 4465 N N . ASN B 1 146 ? -4.059 -50.469 -10.062 1 37.78 146 ASN B N 1
ATOM 4466 C CA . ASN B 1 146 ? -5.383 -49.906 -9.828 1 37.78 146 ASN B CA 1
ATOM 4467 C C . ASN B 1 146 ? -5.75 -48.875 -10.898 1 37.78 146 ASN B C 1
ATOM 4469 O O . ASN B 1 146 ? -5.25 -47.75 -10.875 1 37.78 146 ASN B O 1
ATOM 4473 N N . THR B 1 147 ? -5.852 -49.125 -12.227 1 43.34 147 THR B N 1
ATOM 4474 C CA . THR B 1 147 ? -6.625 -48.5 -13.281 1 43.34 147 THR B CA 1
ATOM 4475 C C . THR B 1 147 ? -7.621 -47.5 -12.695 1 43.34 147 THR B C 1
ATOM 4477 O O . THR B 1 147 ? -8.18 -46.688 -13.422 1 43.34 147 THR B O 1
ATOM 4480 N N . ASP B 1 148 ? -7.977 -47.812 -11.484 1 47.62 148 ASP B N 1
ATOM 4481 C CA . ASP B 1 148 ? -9.102 -47.125 -10.867 1 47.62 148 ASP B CA 1
ATOM 4482 C C . ASP B 1 148 ? -8.672 -45.75 -10.352 1 47.62 148 ASP B C 1
ATOM 4484 O O . ASP B 1 148 ? -9.484 -45 -9.781 1 47.62 148 ASP B O 1
ATOM 4488 N N . ALA B 1 149 ? -7.27 -45.531 -10.305 1 60.59 149 ALA B N 1
ATOM 4489 C CA . ALA B 1 149 ? -6.984 -44.281 -9.633 1 60.59 149 ALA B CA 1
ATOM 4490 C C . ALA B 1 149 ? -7.281 -43.094 -10.539 1 60.59 149 ALA B C 1
ATOM 4492 O O . ALA B 1 149 ? -6.84 -43.062 -11.695 1 60.59 149 ALA B O 1
ATOM 4493 N N . VAL B 1 150 ? -8.172 -42.344 -10.203 1 82.81 150 VAL B N 1
ATOM 4494 C CA . VAL B 1 150 ? -8.609 -41.156 -10.906 1 82.81 150 VAL B CA 1
ATOM 4495 C C . VAL B 1 150 ? -7.438 -40.156 -11.039 1 82.81 150 VAL B C 1
ATOM 4497 O O . VAL B 1 150 ? -6.848 -39.75 -10.031 1 82.81 150 VAL B O 1
ATOM 4500 N N . ILE B 1 151 ? -6.805 -40.062 -12.273 1 93.69 151 ILE B N 1
ATOM 4501 C CA . ILE B 1 151 ? -5.73 -39.125 -12.57 1 93.69 151 ILE B CA 1
ATOM 4502 C C . ILE B 1 151 ? -6.152 -37.688 -12.164 1 93.69 151 ILE B C 1
ATOM 4504 O O . ILE B 1 151 ? -7.223 -37.219 -12.555 1 93.69 151 ILE B O 1
ATOM 4508 N N . PRO B 1 152 ? -5.312 -37.062 -11.297 1 96.94 152 PRO B N 1
ATOM 4509 C CA . PRO B 1 152 ? -5.664 -35.719 -10.875 1 96.94 152 PRO B CA 1
ATOM 4510 C C . PRO B 1 152 ? -5.621 -34.719 -12.023 1 96.94 152 PRO B C 1
ATOM 4512 O O . PRO B 1 152 ? -4.949 -34.938 -13.031 1 96.94 152 PRO B O 1
ATOM 4515 N N . LEU B 1 153 ? -6.379 -33.688 -11.914 1 98.06 153 LEU B N 1
ATOM 4516 C CA . LEU B 1 153 ? -6.523 -32.656 -12.945 1 98.06 153 LEU B CA 1
ATOM 4517 C C . LEU B 1 153 ? -5.973 -31.312 -12.477 1 98.06 153 LEU B C 1
ATOM 4519 O O . LEU B 1 153 ? -6.25 -30.891 -11.352 1 98.06 153 LEU B O 1
ATOM 4523 N N . VAL B 1 154 ? -5.141 -30.703 -13.297 1 98.69 154 VAL B N 1
ATOM 4524 C CA . VAL B 1 154 ? -4.637 -29.375 -12.977 1 98.69 154 VAL B CA 1
ATOM 4525 C C . VAL B 1 154 ? -5.152 -28.375 -14 1 98.69 154 VAL B C 1
ATOM 4527 O O . VAL B 1 154 ? -5.031 -28.578 -15.211 1 98.69 154 VAL B O 1
ATOM 4530 N N . ILE B 1 155 ? -5.777 -27.297 -13.555 1 98.81 155 ILE B N 1
ATOM 4531 C CA . ILE B 1 155 ? -6.25 -26.188 -14.375 1 98.81 155 ILE B CA 1
ATOM 4532 C C . ILE B 1 155 ? -5.16 -25.125 -14.477 1 98.81 155 ILE B C 1
ATOM 4534 O O . ILE B 1 155 ? -4.672 -24.625 -13.461 1 98.81 155 ILE B O 1
ATOM 4538 N N . VAL B 1 156 ? -4.758 -24.766 -15.68 1 98.88 156 VAL B N 1
ATOM 4539 C CA . VAL B 1 156 ? -3.758 -23.734 -15.898 1 98.88 156 VAL B CA 1
ATOM 4540 C C . VAL B 1 156 ? -4.445 -22.438 -16.344 1 98.88 156 VAL B C 1
ATOM 4542 O O . VAL B 1 156 ? -5.195 -22.438 -17.328 1 98.88 156 VAL B O 1
ATOM 4545 N N . ILE B 1 157 ? -4.23 -21.375 -15.656 1 98.56 157 ILE B N 1
ATOM 4546 C CA . ILE B 1 157 ? -4.812 -20.078 -15.953 1 98.56 157 ILE B CA 1
ATOM 4547 C C . ILE B 1 157 ? -3.729 -19.125 -16.469 1 98.56 157 ILE B C 1
ATOM 4549 O O . ILE B 1 157 ? -2.898 -18.656 -15.688 1 98.56 157 ILE B O 1
ATOM 4553 N N . PRO B 1 158 ? -3.762 -18.75 -17.734 1 97.69 158 PRO B N 1
ATOM 4554 C CA . PRO B 1 158 ? -2.697 -17.953 -18.344 1 97.69 158 PRO B CA 1
ATOM 4555 C C . PRO B 1 158 ? -2.693 -16.5 -17.875 1 97.69 158 PRO B C 1
ATOM 4557 O O . PRO B 1 158 ? -3.65 -16.062 -17.234 1 97.69 158 PRO B O 1
ATOM 4560 N N . GLY B 1 159 ? -1.563 -15.844 -18.172 1 95 159 GLY B N 1
ATOM 4561 C CA . GLY B 1 159 ? -1.438 -14.422 -17.875 1 95 159 GLY B CA 1
ATOM 4562 C C . GLY B 1 159 ? -2.15 -13.539 -18.875 1 95 159 GLY B C 1
ATOM 4563 O O . GLY B 1 159 ? -2.943 -14.023 -19.688 1 95 159 GLY B O 1
ATOM 4564 N N . LEU B 1 160 ? -1.665 -12.227 -18.766 1 89.81 160 LEU B N 1
ATOM 4565 C CA . LEU B 1 160 ? -2.297 -11.188 -19.578 1 89.81 160 LEU B CA 1
ATOM 4566 C C . LEU B 1 160 ? -2.082 -11.461 -21.078 1 89.81 160 LEU B C 1
ATOM 4568 O O . LEU B 1 160 ? -0.95 -11.672 -21.516 1 89.81 160 LEU B O 1
ATOM 4572 N N . THR B 1 161 ? -2.988 -11.617 -21.891 1 85.88 161 THR B N 1
ATOM 4573 C CA . THR B 1 161 ? -3.021 -11.773 -23.344 1 85.88 161 THR B CA 1
ATOM 4574 C C . THR B 1 161 ? -2.422 -13.109 -23.75 1 85.88 161 THR B C 1
ATOM 4576 O O . THR B 1 161 ? -2.033 -13.297 -24.906 1 85.88 161 THR B O 1
ATOM 4579 N N . SER B 1 162 ? -2.121 -13.961 -22.797 1 93.25 162 SER B N 1
ATOM 4580 C CA . SER B 1 162 ? -1.634 -15.305 -23.094 1 93.25 162 SER B CA 1
ATOM 4581 C C . SER B 1 162 ? -2.787 -16.297 -23.25 1 93.25 162 SER B C 1
ATOM 4583 O O . SER B 1 162 ? -3.9 -16.031 -22.781 1 93.25 162 SER B O 1
ATOM 4585 N N . ASP B 1 163 ? -2.475 -17.344 -23.984 1 95.88 163 ASP B N 1
ATOM 4586 C CA . ASP B 1 163 ? -3.42 -18.438 -24.156 1 95.88 163 ASP B CA 1
ATOM 4587 C C . ASP B 1 163 ? -2.695 -19.781 -24.219 1 95.88 163 ASP B C 1
ATOM 4589 O O . ASP B 1 163 ? -1.518 -19.875 -23.859 1 95.88 163 ASP B O 1
ATOM 4593 N N . SER B 1 164 ? -3.471 -20.844 -24.531 1 97.25 164 SER B N 1
ATOM 4594 C CA . SER B 1 164 ? -2.928 -22.203 -24.484 1 97.25 164 SER B CA 1
ATOM 4595 C C . SER B 1 164 ? -1.765 -22.359 -25.453 1 97.25 164 SER B C 1
ATOM 4597 O O . SER B 1 164 ? -0.924 -23.234 -25.297 1 97.25 164 SER B O 1
ATOM 4599 N N . ALA B 1 165 ? -1.606 -21.469 -26.469 1 95.5 165 ALA B N 1
ATOM 4600 C CA . ALA B 1 165 ? -0.56 -21.594 -27.469 1 95.5 165 ALA B CA 1
ATOM 4601 C C . ALA B 1 165 ? 0.724 -20.906 -27.016 1 95.5 165 ALA B C 1
ATOM 4603 O O . ALA B 1 165 ? 1.785 -21.094 -27.609 1 95.5 165 ALA B O 1
ATOM 4604 N N . SER B 1 166 ? 0.639 -20.094 -25.984 1 95.75 166 SER B N 1
ATOM 4605 C CA . SER B 1 166 ? 1.832 -19.422 -25.484 1 95.75 166 SER B CA 1
ATOM 4606 C C . SER B 1 166 ? 2.91 -20.422 -25.094 1 95.75 166 SER B C 1
ATOM 4608 O O . SER B 1 166 ? 2.615 -21.453 -24.484 1 95.75 166 SER B O 1
ATOM 4610 N N . PRO B 1 167 ? 4.195 -20.141 -25.375 1 95.56 167 PRO B N 1
ATOM 4611 C CA . PRO B 1 167 ? 5.285 -21.094 -25.172 1 95.56 167 PRO B CA 1
ATOM 4612 C C . PRO B 1 167 ? 5.391 -21.562 -23.719 1 95.56 167 PRO B C 1
ATOM 4614 O O . PRO B 1 167 ? 5.504 -22.766 -23.469 1 95.56 167 PRO B O 1
ATOM 4617 N N . TYR B 1 168 ? 5.367 -20.656 -22.734 1 95.75 168 TYR B N 1
ATOM 4618 C CA . TYR B 1 168 ? 5.543 -21.062 -21.344 1 95.75 168 TYR B CA 1
ATOM 4619 C C . TYR B 1 168 ? 4.336 -21.844 -20.844 1 95.75 168 TYR B C 1
ATOM 4621 O O . TYR B 1 168 ? 4.461 -22.688 -19.953 1 95.75 168 TYR B O 1
ATOM 4629 N N . ILE B 1 169 ? 3.139 -21.625 -21.438 1 97.69 169 ILE B N 1
ATOM 4630 C CA . ILE B 1 169 ? 1.939 -22.375 -21.094 1 97.69 169 ILE B CA 1
ATOM 4631 C C . ILE B 1 169 ? 2.051 -23.797 -21.641 1 97.69 169 ILE B C 1
ATOM 4633 O O . ILE B 1 169 ? 1.694 -24.766 -20.969 1 97.69 169 ILE B O 1
ATOM 4637 N N . LYS B 1 170 ? 2.508 -23.922 -22.875 1 97.25 170 LYS B N 1
ATOM 4638 C CA . LYS B 1 170 ? 2.734 -25.234 -23.453 1 97.25 170 LYS B CA 1
ATOM 4639 C C . LYS B 1 170 ? 3.754 -26.031 -22.641 1 97.25 170 LYS B C 1
ATOM 4641 O O . LYS B 1 170 ? 3.615 -27.234 -22.453 1 97.25 170 LYS B O 1
ATOM 4646 N N . GLU B 1 171 ? 4.754 -25.344 -22.172 1 97.06 171 GLU B N 1
ATOM 4647 C CA . GLU B 1 171 ? 5.797 -26.016 -21.406 1 97.06 171 GLU B CA 1
ATOM 4648 C C . GLU B 1 171 ? 5.242 -26.578 -20.094 1 97.06 171 GLU B C 1
ATOM 4650 O O . GLU B 1 171 ? 5.523 -27.734 -19.734 1 97.06 171 GLU B O 1
ATOM 4655 N N . ILE B 1 172 ? 4.484 -25.781 -19.328 1 97.62 172 ILE B N 1
ATOM 4656 C CA . ILE B 1 172 ? 3.953 -26.297 -18.062 1 97.62 172 ILE B CA 1
ATOM 4657 C C . ILE B 1 172 ? 2.93 -27.391 -18.344 1 97.62 172 ILE B C 1
ATOM 4659 O O . ILE B 1 172 ? 2.844 -28.375 -17.609 1 97.62 172 ILE B O 1
ATOM 4663 N N . ALA B 1 173 ? 2.074 -27.219 -19.344 1 98.19 173 ALA B N 1
ATOM 4664 C CA . ALA B 1 173 ? 1.104 -28.266 -19.703 1 98.19 173 ALA B CA 1
ATOM 4665 C C . ALA B 1 173 ? 1.8 -29.594 -19.984 1 98.19 173 ALA B C 1
ATOM 4667 O O . ALA B 1 173 ? 1.422 -30.625 -19.438 1 98.19 173 ALA B O 1
ATOM 4668 N N . TYR B 1 174 ? 2.82 -29.531 -20.766 1 97.62 174 TYR B N 1
ATOM 4669 C CA . TYR B 1 174 ? 3.549 -30.719 -21.172 1 97.62 174 TYR B CA 1
ATOM 4670 C C . TYR B 1 174 ? 4.246 -31.359 -19.984 1 97.62 174 TYR B C 1
ATOM 4672 O O . TYR B 1 174 ? 4.172 -32.594 -19.781 1 97.62 174 TYR B O 1
ATOM 4680 N N . ASN B 1 175 ? 4.941 -30.562 -19.219 1 97 175 ASN B N 1
ATOM 4681 C CA . ASN B 1 175 ? 5.691 -31.078 -18.078 1 97 175 ASN B CA 1
ATOM 4682 C C . ASN B 1 175 ? 4.77 -31.734 -17.062 1 97 175 ASN B C 1
ATOM 4684 O O . ASN B 1 175 ? 5.082 -32.812 -16.547 1 97 175 ASN B O 1
ATOM 4688 N N . MET B 1 176 ? 3.654 -31.156 -16.734 1 97.94 176 MET B N 1
ATOM 4689 C CA . MET B 1 176 ? 2.703 -31.734 -15.805 1 97.94 176 MET B CA 1
ATOM 4690 C C . MET B 1 176 ? 2.123 -33.031 -16.359 1 97.94 176 MET B C 1
ATOM 4692 O O . MET B 1 176 ? 2.033 -34.031 -15.641 1 97.94 176 MET B O 1
ATOM 4696 N N . ALA B 1 177 ? 1.687 -33 -17.609 1 97.56 177 ALA B N 1
ATOM 4697 C CA . ALA B 1 177 ? 1.115 -34.188 -18.234 1 97.56 177 ALA B CA 1
ATOM 4698 C C . ALA B 1 177 ? 2.109 -35.344 -18.219 1 97.56 177 ALA B C 1
ATOM 4700 O O . ALA B 1 177 ? 1.741 -36.5 -17.906 1 97.56 177 ALA B O 1
ATOM 4701 N N . LYS B 1 178 ? 3.359 -35.031 -18.5 1 95.94 178 LYS B N 1
ATOM 4702 C CA . LYS B 1 178 ? 4.418 -36.031 -18.516 1 95.94 178 LYS B CA 1
ATOM 4703 C C . LYS B 1 178 ? 4.609 -36.656 -17.141 1 95.94 178 LYS B C 1
ATOM 4705 O O . LYS B 1 178 ? 5.043 -37.812 -17.031 1 95.94 178 LYS B O 1
ATOM 4710 N N . HIS B 1 179 ? 4.223 -35.969 -16.125 1 96.31 179 HIS B N 1
ATOM 4711 C CA . HIS B 1 179 ? 4.445 -36.438 -14.758 1 96.31 179 HIS B CA 1
ATOM 4712 C C . HIS B 1 179 ? 3.158 -36.969 -14.141 1 96.31 179 HIS B C 1
ATOM 4714 O O . HIS B 1 179 ? 2.998 -36.969 -12.922 1 96.31 179 HIS B O 1
ATOM 4720 N N . GLY B 1 180 ? 2.17 -37.312 -14.93 1 95.5 180 GLY B N 1
ATOM 4721 C CA . GLY B 1 180 ? 1.05 -38.125 -14.453 1 95.5 180 GLY B CA 1
ATOM 4722 C C . GLY B 1 180 ? -0.206 -37.312 -14.219 1 95.5 180 GLY B C 1
ATOM 4723 O O . GLY B 1 180 ? -1.159 -37.781 -13.602 1 95.5 180 GLY B O 1
ATOM 4724 N N . TRP B 1 181 ? -0.241 -36.062 -14.719 1 97.56 181 TRP B N 1
ATOM 4725 C CA . TRP B 1 181 ? -1.403 -35.188 -14.531 1 97.56 181 TRP B CA 1
ATOM 4726 C C . TRP B 1 181 ? -2.191 -35.062 -15.828 1 97.56 181 TRP B C 1
ATOM 4728 O O . TRP B 1 181 ? -1.618 -35.125 -16.922 1 97.56 181 TRP B O 1
ATOM 4738 N N . ASN B 1 182 ? -3.5 -35.031 -15.734 1 97.94 182 ASN B N 1
ATOM 4739 C CA . ASN B 1 182 ? -4.258 -34.375 -16.797 1 97.94 182 ASN B CA 1
ATOM 4740 C C . ASN B 1 182 ? -4.262 -32.875 -16.641 1 97.94 182 ASN B C 1
ATOM 4742 O O . ASN B 1 182 ? -4.305 -32.344 -15.523 1 97.94 182 ASN B O 1
ATOM 4746 N N . VAL B 1 183 ? -4.125 -32.188 -17.766 1 98.62 183 VAL B N 1
ATOM 4747 C CA . VAL B 1 183 ? -4.004 -30.75 -17.719 1 98.62 183 VAL B CA 1
ATOM 4748 C C . VAL B 1 183 ? -5.094 -30.109 -18.562 1 98.62 183 VAL B C 1
ATOM 4750 O O . VAL B 1 183 ? -5.414 -30.609 -19.656 1 98.62 183 VAL B O 1
ATOM 4753 N N . VAL B 1 184 ? -5.684 -29.094 -18.078 1 98.5 184 VAL B N 1
ATOM 4754 C CA . VAL B 1 184 ? -6.625 -28.297 -18.859 1 98.5 184 VAL B CA 1
ATOM 4755 C C . VAL B 1 184 ? -6.238 -26.812 -18.766 1 98.5 184 VAL B C 1
ATOM 4757 O O . VAL B 1 184 ? -6.043 -26.281 -17.672 1 98.5 184 VAL B O 1
ATOM 4760 N N . VAL B 1 185 ? -5.98 -26.141 -19.906 1 98.62 185 VAL B N 1
ATOM 4761 C CA . VAL B 1 185 ? -5.723 -24.703 -19.969 1 98.62 185 VAL B CA 1
ATOM 4762 C C . VAL B 1 185 ? -7.031 -23.953 -20.156 1 98.62 185 VAL B C 1
ATOM 4764 O O . VAL B 1 185 ? -7.77 -24.219 -21.109 1 98.62 185 VAL B O 1
ATOM 4767 N N . SER B 1 186 ? -7.332 -23.078 -19.203 1 97.56 186 SER B N 1
ATOM 4768 C CA . SER B 1 186 ? -8.531 -22.25 -19.297 1 97.56 186 SER B CA 1
ATOM 4769 C C . SER B 1 186 ? -8.258 -20.969 -20.109 1 97.56 186 SER B C 1
ATOM 4771 O O . SER B 1 186 ? -7.66 -20.031 -19.594 1 97.56 186 SER B O 1
ATOM 4773 N N . ASN B 1 187 ? -8.758 -20.953 -21.328 1 97.12 187 ASN B N 1
ATOM 4774 C CA . ASN B 1 187 ? -8.594 -19.75 -22.156 1 97.12 187 ASN B CA 1
ATOM 4775 C C . ASN B 1 187 ? -9.672 -18.719 -21.859 1 97.12 187 ASN B C 1
ATOM 4777 O O . ASN B 1 187 ? -10.836 -19.062 -21.672 1 97.12 187 ASN B O 1
ATOM 4781 N N . TYR B 1 188 ? -9.258 -17.484 -21.75 1 94 188 TYR B N 1
ATOM 4782 C CA . TYR B 1 188 ? -10.172 -16.375 -21.453 1 94 188 TYR B CA 1
ATOM 4783 C C . TYR B 1 188 ? -11.148 -16.141 -22.594 1 94 188 TYR B C 1
ATOM 4785 O O . TYR B 1 188 ? -10.836 -16.438 -23.75 1 94 188 TYR B O 1
ATOM 4793 N N . ARG B 1 189 ? -12.273 -15.539 -22.203 1 93.38 189 ARG B N 1
ATOM 4794 C CA . ARG B 1 189 ? -13.18 -15.047 -23.25 1 93.38 189 ARG B CA 1
ATOM 4795 C C . ARG B 1 189 ? -12.445 -14.133 -24.219 1 93.38 189 ARG B C 1
ATOM 4797 O O . ARG B 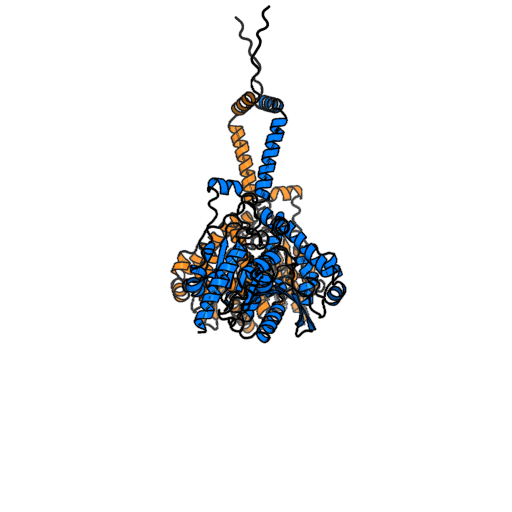1 189 ? -11.719 -13.227 -23.812 1 93.38 189 ARG B O 1
ATOM 4804 N N . GLY B 1 190 ? -12.539 -14.469 -25.562 1 91.44 190 GLY B N 1
ATOM 4805 C CA . GLY B 1 190 ? -11.977 -13.586 -26.562 1 91.44 190 GLY B CA 1
ATOM 4806 C C . GLY B 1 190 ? -10.516 -13.867 -26.859 1 91.44 190 GLY B C 1
ATOM 4807 O O . GLY B 1 190 ? -9.93 -13.266 -27.766 1 91.44 190 GLY B O 1
ATOM 4808 N N . LEU B 1 191 ? -9.898 -14.758 -26.141 1 91.62 191 LEU B N 1
ATOM 4809 C CA . LEU B 1 191 ? -8.5 -15.094 -26.375 1 91.62 191 LEU B CA 1
ATOM 4810 C C . LEU B 1 191 ? -8.359 -16.547 -26.828 1 91.62 191 LEU B C 1
ATOM 4812 O O . LEU B 1 191 ? -9.195 -17.391 -26.484 1 91.62 191 LEU B O 1
ATOM 4816 N N . GLY B 1 192 ? -7.262 -16.812 -27.609 1 90.94 192 GLY B N 1
ATOM 4817 C CA . GLY B 1 192 ? -7.012 -18.172 -28.062 1 90.94 192 GLY B CA 1
ATOM 4818 C C . GLY B 1 192 ? -8.023 -18.656 -29.078 1 90.94 192 GLY B C 1
ATOM 4819 O O . GLY B 1 192 ? -8.406 -19.828 -29.062 1 90.94 192 GLY B O 1
ATOM 4820 N N . GLY B 1 193 ? -8.609 -17.75 -29.75 1 88.94 193 GLY B N 1
ATOM 4821 C CA . GLY B 1 193 ? -9.57 -18.109 -30.781 1 88.94 193 GLY B CA 1
ATOM 4822 C C . GLY B 1 193 ? -10.984 -18.25 -30.25 1 88.94 193 GLY B C 1
ATOM 4823 O O . GLY B 1 193 ? -11.867 -18.75 -30.953 1 88.94 193 GLY B O 1
ATOM 4824 N N . VAL B 1 194 ? -11.203 -17.812 -29.078 1 91.56 194 VAL B N 1
ATOM 4825 C CA . VAL B 1 194 ? -12.523 -17.875 -28.453 1 91.56 194 VAL B CA 1
ATOM 4826 C C . VAL B 1 194 ? -13.336 -16.641 -28.812 1 91.56 194 VAL B C 1
ATOM 4828 O O . VAL B 1 194 ? -12.852 -15.508 -28.688 1 91.56 194 VAL B O 1
ATOM 4831 N N . PRO B 1 195 ? -14.57 -16.797 -29.312 1 90.25 195 PRO B N 1
ATOM 4832 C CA . PRO B 1 195 ? -15.398 -15.625 -29.609 1 90.25 195 PRO B CA 1
ATOM 4833 C C . PRO B 1 195 ? -15.969 -14.969 -28.359 1 90.25 195 PRO B C 1
ATOM 4835 O O . PRO B 1 195 ? -16.031 -15.609 -27.297 1 90.25 195 PRO B O 1
ATOM 4838 N N . LEU B 1 196 ? -16.297 -13.734 -28.438 1 93.25 196 LEU B N 1
ATOM 4839 C CA . LEU B 1 196 ? -17.031 -13.039 -27.391 1 93.25 196 LEU B CA 1
ATOM 4840 C C . LEU B 1 196 ? -18.531 -13.117 -27.625 1 93.25 196 LEU B C 1
ATOM 4842 O O . LEU B 1 196 ? -19.062 -12.438 -28.516 1 93.25 196 LEU B O 1
ATOM 4846 N N . THR B 1 197 ? -19.172 -13.867 -26.781 1 91.62 197 THR B N 1
ATOM 4847 C CA . THR B 1 197 ? -20.578 -14.172 -27.062 1 91.62 197 THR B CA 1
ATOM 4848 C C . THR B 1 197 ? -21.469 -13.578 -25.969 1 91.62 197 THR B C 1
ATOM 4850 O O . THR B 1 197 ? -22.688 -13.812 -25.969 1 91.62 197 THR B O 1
ATOM 4853 N N . SER B 1 198 ? -20.922 -12.938 -25.031 1 89.12 198 SER B N 1
ATOM 4854 C CA . SER B 1 198 ? -21.688 -12.258 -23.969 1 89.12 198 SER B CA 1
ATOM 4855 C C . SER B 1 198 ? -21.328 -10.773 -23.906 1 89.12 198 SER B C 1
ATOM 4857 O O . SER B 1 198 ? -20.453 -10.305 -24.641 1 89.12 198 SER B O 1
ATOM 4859 N N . GLU B 1 199 ? -22.109 -10.117 -23.016 1 86 199 GLU B N 1
ATOM 4860 C CA . GLU B 1 199 ? -21.875 -8.695 -22.844 1 86 199 GLU B CA 1
ATOM 4861 C C . GLU B 1 199 ? -20.812 -8.438 -21.781 1 86 199 GLU B C 1
ATOM 4863 O O . GLU B 1 199 ? -20.969 -7.578 -20.906 1 86 199 GLU B O 1
ATOM 4868 N N . CYS B 1 200 ? -19.844 -9.352 -21.828 1 87.06 200 CYS B N 1
ATOM 4869 C CA . CYS B 1 200 ? -18.734 -9.211 -20.891 1 87.06 200 CYS B CA 1
ATOM 4870 C C . CYS B 1 200 ? -17.422 -9.664 -21.531 1 87.06 200 CYS B C 1
ATOM 4872 O O . CYS B 1 200 ? -17.422 -10.531 -22.406 1 87.06 200 CYS B O 1
ATOM 4874 N N . PHE B 1 201 ? -16.375 -8.984 -21.234 1 87.56 201 PHE B N 1
ATOM 4875 C CA . PHE B 1 201 ? -15.062 -9.445 -21.672 1 87.56 201 PHE B CA 1
ATOM 4876 C C . PHE B 1 201 ? -14.164 -9.727 -20.469 1 87.56 201 PHE B C 1
ATOM 4878 O O . PHE B 1 201 ? -14.523 -9.414 -19.344 1 87.56 201 PHE B O 1
ATOM 4885 N N . HIS B 1 202 ? -13.086 -10.328 -20.781 1 87.88 202 HIS B N 1
ATOM 4886 C CA . HIS B 1 202 ? -12.156 -10.742 -19.734 1 87.88 202 HIS B CA 1
ATOM 4887 C C . HIS B 1 202 ? -11.352 -9.547 -19.219 1 87.88 202 HIS B C 1
ATOM 4889 O O . HIS B 1 202 ? -11.008 -8.648 -19.984 1 87.88 202 HIS B O 1
ATOM 4895 N N . HIS B 1 203 ? -11.141 -9.477 -17.922 1 91.31 203 HIS B N 1
ATOM 4896 C CA . HIS B 1 203 ? -10.242 -8.523 -17.297 1 91.31 203 HIS B CA 1
ATOM 4897 C C . HIS B 1 203 ? -9.648 -9.086 -16.016 1 91.31 203 HIS B C 1
ATOM 4899 O O . HIS B 1 203 ? -10.039 -10.164 -15.562 1 91.31 203 HIS B O 1
ATOM 4905 N N . ALA B 1 204 ? -8.742 -8.391 -15.375 1 92.44 204 ALA B N 1
ATOM 4906 C CA . ALA B 1 204 ? -7.914 -8.867 -14.273 1 92.44 204 ALA B CA 1
ATOM 4907 C C . ALA B 1 204 ? -8.766 -9.203 -13.055 1 92.44 204 ALA B C 1
ATOM 4909 O O . ALA B 1 204 ? -8.336 -9.945 -12.172 1 92.44 204 ALA B O 1
ATOM 4910 N N . GLY B 1 205 ? -9.961 -8.727 -12.969 1 94.75 205 GLY B N 1
ATOM 4911 C CA . GLY B 1 205 ? -10.797 -8.961 -11.805 1 94.75 205 GLY B CA 1
ATOM 4912 C C . GLY B 1 205 ? -11.844 -10.031 -12.023 1 94.75 205 GLY B C 1
ATOM 4913 O O . GLY B 1 205 ? -12.578 -10.391 -11.102 1 94.75 205 GLY B O 1
ATOM 4914 N N . ARG B 1 206 ? -11.922 -10.633 -13.117 1 92.88 206 ARG B N 1
ATOM 4915 C CA . ARG B 1 206 ? -13.016 -11.539 -13.453 1 92.88 206 ARG B CA 1
ATOM 4916 C C . ARG B 1 206 ? -12.734 -12.945 -12.945 1 92.88 206 ARG B C 1
ATOM 4918 O O . ARG B 1 206 ? -12.633 -13.883 -13.734 1 92.88 206 ARG B O 1
ATOM 4925 N N . SER B 1 207 ? -12.836 -13.094 -11.664 1 96.31 207 SER B N 1
ATOM 4926 C CA . SER B 1 207 ? -12.648 -14.383 -11.016 1 96.31 207 SER B CA 1
ATOM 4927 C C . SER B 1 207 ? -13.867 -15.281 -11.195 1 96.31 207 SER B C 1
ATOM 4929 O O . SER B 1 207 ? -13.773 -16.5 -11.055 1 96.31 207 SER B O 1
ATOM 4931 N N . ASP B 1 208 ? -14.984 -14.719 -11.656 1 95.31 208 ASP B N 1
ATOM 4932 C CA . ASP B 1 208 ? -16.219 -15.469 -11.852 1 95.31 208 ASP B CA 1
ATOM 4933 C C . ASP B 1 208 ? -16.062 -16.516 -12.945 1 95.31 208 ASP B C 1
ATOM 4935 O O . ASP B 1 208 ? -16.641 -17.594 -12.867 1 95.31 208 ASP B O 1
ATOM 4939 N N . ASP B 1 209 ? -15.336 -16.109 -13.977 1 95.5 209 ASP B N 1
ATOM 4940 C CA . ASP B 1 209 ? -15.102 -17.062 -15.07 1 95.5 209 ASP B CA 1
ATOM 4941 C C . ASP B 1 209 ? -14.359 -18.297 -14.57 1 95.5 209 ASP B C 1
ATOM 4943 O O . ASP B 1 209 ? -14.664 -19.422 -14.992 1 95.5 209 ASP B O 1
ATOM 4947 N N . LEU B 1 210 ? -13.344 -18.062 -13.75 1 97.31 210 LEU B N 1
ATOM 4948 C CA . LEU B 1 210 ? -12.633 -19.203 -13.18 1 97.31 210 LEU B CA 1
ATOM 4949 C C . LEU B 1 210 ? -13.57 -20.062 -12.344 1 97.31 210 LEU B C 1
ATOM 4951 O O . LEU B 1 210 ? -13.477 -21.297 -12.359 1 97.31 210 LEU B O 1
ATOM 4955 N N . GLY B 1 211 ? -14.469 -19.406 -11.555 1 97.62 211 GLY B N 1
ATOM 4956 C CA . GLY B 1 211 ? -15.477 -20.141 -10.805 1 97.62 211 GLY B CA 1
ATOM 4957 C C . GLY B 1 211 ? -16.328 -21.047 -11.68 1 97.62 211 GLY B C 1
ATOM 4958 O O . GLY B 1 211 ? -16.578 -22.188 -11.32 1 97.62 211 GLY B O 1
ATOM 4959 N N . GLU B 1 212 ? -16.75 -20.562 -12.836 1 96.75 212 GLU B N 1
ATOM 4960 C CA . GLU B 1 212 ? -17.531 -21.344 -13.781 1 96.75 212 GLU B CA 1
ATOM 4961 C C . GLU B 1 212 ? -16.75 -22.547 -14.297 1 96.75 212 GLU B C 1
ATOM 4963 O O . GLU B 1 212 ? -17.297 -23.625 -14.453 1 96.75 212 GLU B O 1
ATOM 4968 N N . VAL B 1 213 ? -15.484 -22.328 -14.57 1 97.56 213 VAL B N 1
ATOM 4969 C CA . VAL B 1 213 ? -14.633 -23.391 -15.094 1 97.56 213 VAL B CA 1
ATOM 4970 C C . VAL B 1 213 ? -14.469 -24.484 -14.039 1 97.56 213 VAL B C 1
ATOM 4972 O O . VAL B 1 213 ? -14.641 -25.656 -14.336 1 97.56 213 VAL B O 1
ATOM 4975 N N . VAL B 1 214 ? -14.141 -24.078 -12.797 1 98.06 214 VAL B N 1
ATOM 4976 C CA . VAL B 1 214 ? -13.914 -25.016 -11.711 1 98.06 214 VAL B CA 1
ATOM 4977 C C . VAL B 1 214 ? -15.188 -25.812 -11.445 1 98.06 214 VAL B C 1
ATOM 4979 O O . VAL B 1 214 ? -15.141 -27.047 -11.289 1 98.06 214 VAL B O 1
ATOM 4982 N N . ASN B 1 215 ? -16.312 -25.156 -11.406 1 96.69 215 ASN B N 1
ATOM 4983 C CA . ASN B 1 215 ? -17.594 -25.828 -11.18 1 96.69 215 ASN B CA 1
ATOM 4984 C C . ASN B 1 215 ? -17.922 -26.797 -12.305 1 96.69 215 ASN B C 1
ATOM 4986 O O . ASN B 1 215 ? -18.422 -27.906 -12.055 1 96.69 215 ASN B O 1
ATOM 4990 N N . HIS B 1 216 ? -17.719 -26.375 -13.492 1 96.5 216 HIS B N 1
ATOM 4991 C CA . HIS B 1 216 ? -17.969 -27.219 -14.656 1 96.5 216 HIS B CA 1
ATOM 4992 C C . HIS B 1 216 ? -17.156 -28.516 -14.586 1 96.5 216 HIS B C 1
ATOM 4994 O O . HIS B 1 216 ? -17.703 -29.594 -14.773 1 96.5 216 HIS B O 1
ATOM 5000 N N . LEU B 1 217 ? -15.891 -28.406 -14.297 1 97.19 217 LEU B N 1
ATOM 5001 C CA . LEU B 1 217 ? -14.992 -29.547 -14.234 1 97.19 217 LEU B CA 1
ATOM 5002 C C . LEU B 1 217 ? -15.328 -30.438 -13.047 1 97.19 217 LEU B C 1
ATOM 5004 O O . LEU B 1 217 ? -15.305 -31.672 -13.156 1 97.19 217 LEU B O 1
ATOM 5008 N N . HIS B 1 218 ? -15.641 -29.797 -11.945 1 96.38 218 HIS B N 1
ATOM 5009 C CA . HIS B 1 218 ? -15.992 -30.531 -10.742 1 96.38 218 HIS B CA 1
ATOM 5010 C C . HIS B 1 218 ? -17.281 -31.328 -10.945 1 96.38 218 HIS B C 1
ATOM 5012 O O . HIS B 1 218 ? -17.422 -32.438 -10.453 1 96.38 218 HIS B O 1
ATOM 5018 N N . SER B 1 219 ? -18.203 -30.75 -11.586 1 95 219 SER B N 1
ATOM 5019 C CA . SER B 1 219 ? -19.484 -31.422 -11.844 1 95 219 SER B CA 1
ATOM 5020 C C . SER B 1 219 ? -19.312 -32.594 -12.805 1 95 219 SER B C 1
ATOM 5022 O O . SER B 1 219 ? -19.969 -33.625 -12.656 1 95 219 SER B O 1
ATOM 5024 N N . LYS B 1 220 ? -18.484 -32.469 -13.758 1 93.56 220 LYS B N 1
ATOM 5025 C CA . LYS B 1 220 ? -18.25 -33.5 -14.758 1 93.56 220 LYS B CA 1
ATOM 5026 C C . LYS B 1 220 ? -17.484 -34.688 -14.148 1 93.56 220 LYS B C 1
ATOM 5028 O O . LYS B 1 220 ? -17.703 -35.844 -14.531 1 93.56 220 LYS B O 1
ATOM 5033 N N . GLN B 1 221 ? -16.5 -34.375 -13.312 1 92.75 221 GLN B N 1
ATOM 5034 C CA . GLN B 1 221 ? -15.68 -35.406 -12.68 1 92.75 221 GLN B CA 1
ATOM 5035 C C . GLN B 1 221 ? -15.57 -35.156 -11.18 1 92.75 221 GLN B C 1
ATOM 5037 O O . GLN B 1 221 ? -14.492 -34.844 -10.672 1 92.75 221 GLN B O 1
ATOM 5042 N N . PRO B 1 222 ? -16.609 -35.469 -10.438 1 92.19 222 PRO B N 1
ATOM 5043 C CA . PRO B 1 222 ? -16.656 -35.125 -9.016 1 92.19 222 PRO B CA 1
ATOM 5044 C C . PRO B 1 222 ? -15.617 -35.906 -8.195 1 92.19 222 PRO B C 1
ATOM 5046 O O . PRO B 1 222 ? -15.203 -35.438 -7.133 1 92.19 222 PRO B O 1
ATOM 5049 N N . GLU B 1 223 ? -15.188 -37.031 -8.664 1 92 223 GLU B N 1
ATOM 5050 C CA . GLU B 1 223 ? -14.258 -37.844 -7.898 1 92 223 GLU B CA 1
ATOM 5051 C C . GLU B 1 223 ? -12.812 -37.438 -8.141 1 92 223 GLU B C 1
ATOM 5053 O O . GLU B 1 223 ? -11.914 -37.812 -7.391 1 92 223 GLU B O 1
ATOM 5058 N N . THR B 1 224 ? -12.617 -36.688 -9.188 1 94.5 224 THR B N 1
ATOM 5059 C CA . THR B 1 224 ? -11.273 -36.25 -9.547 1 94.5 224 THR B CA 1
ATOM 5060 C C . THR B 1 224 ? -10.836 -35.062 -8.695 1 94.5 224 THR B C 1
ATOM 5062 O O . THR B 1 224 ? -11.586 -34.094 -8.547 1 94.5 224 THR B O 1
ATOM 5065 N N . LEU B 1 225 ? -9.68 -35.125 -8.102 1 96.31 225 LEU B N 1
ATOM 5066 C CA . LEU B 1 225 ? -9.125 -34 -7.395 1 96.31 225 LEU B CA 1
ATOM 5067 C C . LEU B 1 225 ? -8.672 -32.90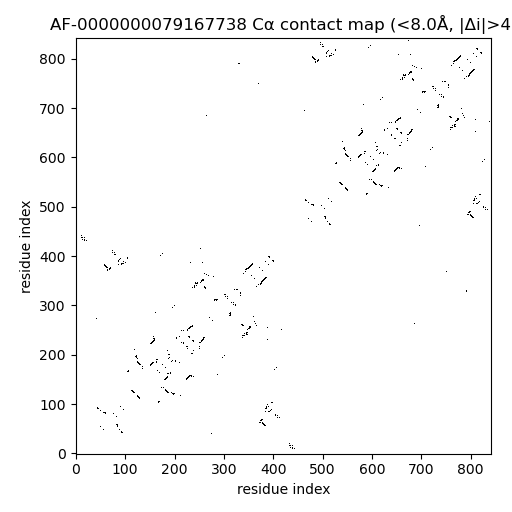6 -8.375 1 96.31 225 LEU B C 1
ATOM 5069 O O . LEU B 1 225 ? -7.969 -33.219 -9.344 1 96.31 225 LEU B O 1
ATOM 5073 N N . LEU B 1 226 ? -9.141 -31.719 -8.133 1 97.94 226 LEU B N 1
ATOM 5074 C CA . LEU B 1 226 ? -8.828 -30.578 -9 1 97.94 226 LEU B CA 1
ATOM 5075 C C . LEU B 1 226 ? -7.766 -29.688 -8.367 1 97.94 226 LEU B C 1
ATOM 5077 O O . LEU B 1 226 ? -7.801 -29.438 -7.156 1 97.94 226 LEU B O 1
ATOM 5081 N N . TYR B 1 227 ? -6.809 -29.312 -9.109 1 98.69 227 TYR B N 1
ATOM 5082 C CA . TYR B 1 227 ? -5.781 -28.344 -8.75 1 98.69 227 TYR B CA 1
ATOM 5083 C C . TYR B 1 227 ? -5.746 -27.188 -9.742 1 98.69 227 TYR B C 1
ATOM 5085 O O . TYR B 1 227 ? -6.344 -27.266 -10.82 1 98.69 227 TYR B O 1
ATOM 5093 N N . ALA B 1 228 ? -5.109 -26.078 -9.367 1 98.88 228 ALA B N 1
ATOM 5094 C CA . ALA B 1 228 ? -5.023 -24.938 -10.281 1 98.88 228 ALA B CA 1
ATOM 5095 C C . ALA B 1 228 ? -3.662 -24.25 -10.18 1 98.88 228 ALA B C 1
ATOM 5097 O O . ALA B 1 228 ? -3.062 -24.203 -9.109 1 98.88 228 ALA B O 1
ATOM 5098 N N . VAL B 1 229 ? -3.184 -23.797 -11.281 1 98.94 229 VAL B N 1
ATOM 5099 C CA . VAL B 1 229 ? -1.974 -22.984 -11.375 1 98.94 229 VAL B CA 1
ATOM 5100 C C . VAL B 1 229 ? -2.26 -21.719 -12.18 1 98.94 229 VAL B C 1
ATOM 5102 O O . VAL B 1 229 ? -2.762 -21.781 -13.297 1 98.94 229 VAL B O 1
ATOM 5105 N N . GLY B 1 230 ? -2.021 -20.578 -11.617 1 98.81 230 GLY B N 1
ATOM 5106 C CA . GLY B 1 230 ? -2.158 -19.312 -12.312 1 98.81 230 GLY B CA 1
ATOM 5107 C C . GLY B 1 230 ? -0.842 -18.578 -12.469 1 98.81 230 GLY B C 1
ATOM 5108 O O . GLY B 1 230 ? 0.012 -18.625 -11.586 1 98.81 230 GLY B O 1
ATOM 5109 N N . THR B 1 231 ? -0.661 -17.875 -13.609 1 98.69 231 THR B N 1
ATOM 5110 C CA . THR B 1 231 ? 0.548 -17.094 -13.859 1 98.69 231 THR B CA 1
ATOM 5111 C C . THR B 1 231 ? 0.209 -15.633 -14.102 1 98.69 231 THR B C 1
ATOM 5113 O O . THR B 1 231 ? -0.786 -15.32 -14.758 1 98.69 231 THR B O 1
ATOM 5116 N N . SER B 1 232 ? 1.033 -14.719 -13.531 1 98.25 232 SER B N 1
ATOM 5117 C CA . SER B 1 232 ? 0.879 -13.281 -13.742 1 98.25 232 SER B CA 1
ATOM 5118 C C . SER B 1 232 ? -0.553 -12.828 -13.477 1 98.25 232 SER B C 1
ATOM 5120 O O . SER B 1 232 ? -1.089 -13.062 -12.391 1 98.25 232 SER B O 1
ATOM 5122 N N . MET B 1 233 ? -1.315 -12.32 -14.469 1 97.62 233 MET B N 1
ATOM 5123 C CA . MET B 1 233 ? -2.709 -11.93 -14.281 1 97.62 233 MET B CA 1
ATOM 5124 C C . MET B 1 233 ? -3.564 -13.133 -13.891 1 97.62 233 MET B C 1
ATOM 5126 O O . MET B 1 233 ? -4.492 -13 -13.086 1 97.62 233 MET B O 1
ATOM 5130 N N . GLY B 1 234 ? -3.293 -14.32 -14.477 1 98.38 234 GLY B N 1
ATOM 5131 C CA . GLY B 1 234 ? -3.992 -15.539 -14.109 1 98.38 234 GLY B CA 1
ATOM 5132 C C . GLY B 1 234 ? -3.801 -15.922 -12.656 1 98.38 234 GLY B C 1
ATOM 5133 O O . GLY B 1 234 ? -4.711 -16.469 -12.023 1 98.38 234 GLY B O 1
ATOM 5134 N N . ALA B 1 235 ? -2.582 -15.633 -12.141 1 98.81 235 ALA B N 1
ATOM 5135 C CA . ALA B 1 235 ? -2.324 -15.859 -10.719 1 98.81 235 ALA B CA 1
ATOM 5136 C C . ALA B 1 235 ? -3.178 -14.93 -9.859 1 98.81 235 ALA B C 1
ATOM 5138 O O . ALA B 1 235 ? -3.693 -15.344 -8.82 1 98.81 235 ALA B O 1
ATOM 5139 N N . ASN B 1 236 ? -3.287 -13.695 -10.25 1 98.81 236 ASN B N 1
ATOM 5140 C CA . ASN B 1 236 ? -4.141 -12.758 -9.531 1 98.81 236 ASN B CA 1
ATOM 5141 C C . ASN B 1 236 ? -5.594 -13.219 -9.516 1 98.81 236 ASN B C 1
ATOM 5143 O O . ASN B 1 236 ? -6.246 -13.195 -8.469 1 98.81 236 ASN B O 1
ATOM 5147 N N . ILE B 1 237 ? -6.109 -13.641 -10.656 1 98.62 237 ILE B N 1
ATOM 5148 C CA . ILE B 1 237 ? -7.48 -14.125 -10.789 1 98.62 237 ILE B CA 1
ATOM 5149 C C . ILE B 1 237 ? -7.684 -15.352 -9.906 1 98.62 237 ILE B C 1
ATOM 5151 O O . ILE B 1 237 ? -8.695 -15.477 -9.219 1 98.62 237 ILE B O 1
ATOM 5155 N N . LEU B 1 238 ? -6.707 -16.219 -9.93 1 98.81 238 LEU B N 1
ATOM 5156 C CA . LEU B 1 238 ? -6.785 -17.453 -9.148 1 98.81 238 LEU B CA 1
ATOM 5157 C C . LEU B 1 238 ? -6.879 -17.141 -7.66 1 98.81 238 LEU B C 1
ATOM 5159 O O . LEU B 1 238 ? -7.785 -17.625 -6.977 1 98.81 238 LEU B O 1
ATOM 5163 N N . VAL B 1 239 ? -5.957 -16.344 -7.164 1 98.88 239 VAL B N 1
ATOM 5164 C CA . VAL B 1 239 ? -5.922 -16.047 -5.734 1 98.88 239 VAL B CA 1
ATOM 5165 C C . VAL B 1 239 ? -7.164 -15.258 -5.34 1 98.88 239 VAL B C 1
ATOM 5167 O O . VAL B 1 239 ? -7.711 -15.445 -4.254 1 98.88 239 VAL B O 1
ATOM 5170 N N . LYS B 1 240 ? -7.578 -14.328 -6.188 1 98.81 240 LYS B N 1
ATOM 5171 C CA . LYS B 1 240 ? -8.812 -13.602 -5.934 1 98.81 240 LYS B CA 1
ATOM 5172 C C . LYS B 1 240 ? -10 -14.555 -5.785 1 98.81 240 LYS B C 1
ATOM 5174 O O . LYS B 1 240 ? -10.82 -14.398 -4.883 1 98.81 240 LYS B O 1
ATOM 5179 N N . TYR B 1 241 ? -10.141 -15.547 -6.707 1 98.69 241 TYR B N 1
ATOM 5180 C CA . TYR B 1 241 ? -11.195 -16.547 -6.66 1 98.69 241 TYR B CA 1
ATOM 5181 C C . TYR B 1 241 ? -11.133 -17.344 -5.363 1 98.69 241 TYR B C 1
ATOM 5183 O O . TYR B 1 241 ? -12.156 -17.531 -4.695 1 98.69 241 TYR B O 1
ATOM 5191 N N . LEU B 1 242 ? -9.953 -17.812 -4.992 1 98.81 242 LEU B N 1
ATOM 5192 C CA . LEU B 1 242 ? -9.773 -18.609 -3.779 1 98.81 242 LEU B CA 1
ATOM 5193 C C . LEU B 1 242 ? -10.219 -17.828 -2.547 1 98.81 242 LEU B C 1
ATOM 5195 O O . LEU B 1 242 ? -10.867 -18.391 -1.657 1 98.81 242 LEU B O 1
ATOM 5199 N N . GLY B 1 243 ? -9.828 -16.562 -2.467 1 98.44 243 GLY B N 1
ATOM 5200 C CA . GLY B 1 243 ? -10.188 -15.734 -1.322 1 98.44 243 GLY B CA 1
ATOM 5201 C C . GLY B 1 243 ? -11.664 -15.406 -1.261 1 98.44 243 GLY B C 1
ATOM 5202 O O . GLY B 1 243 ? -12.25 -15.359 -0.177 1 98.44 243 GLY B O 1
ATOM 5203 N N . GLU B 1 244 ? -12.273 -15.109 -2.422 1 98.25 244 GLU B N 1
ATOM 5204 C CA . GLU B 1 244 ? -13.688 -14.75 -2.48 1 98.25 244 GLU B CA 1
ATOM 5205 C C . GLU B 1 244 ? -14.57 -15.922 -2.059 1 98.25 244 GLU B C 1
ATOM 5207 O O . GLU B 1 244 ? -15.57 -15.727 -1.365 1 98.25 244 GLU B O 1
ATOM 5212 N N . GLN B 1 245 ? -14.133 -17.125 -2.438 1 96.75 245 GLN B N 1
ATOM 5213 C CA . GLN B 1 245 ? -14.961 -18.297 -2.191 1 96.75 245 GLN B CA 1
ATOM 5214 C C . GLN B 1 245 ? -14.602 -18.969 -0.871 1 96.75 245 GLN B C 1
ATOM 5216 O O . GLN B 1 245 ? -15.422 -19.656 -0.271 1 96.75 245 GLN B O 1
ATOM 5221 N N . GLY B 1 246 ? -13.391 -18.797 -0.44 1 95.25 246 GLY B N 1
ATOM 5222 C CA . GLY B 1 246 ? -12.961 -19.328 0.846 1 95.25 246 GLY B CA 1
ATOM 5223 C C . GLY B 1 246 ? -13.07 -20.828 0.945 1 95.25 246 GLY B C 1
ATOM 5224 O O . GLY B 1 246 ? -12.539 -21.547 0.098 1 95.25 246 GLY B O 1
ATOM 5225 N N . VAL B 1 247 ? -13.883 -21.281 1.857 1 92.75 247 VAL B N 1
ATOM 5226 C CA . VAL B 1 247 ? -13.961 -22.703 2.184 1 92.75 247 VAL B CA 1
ATOM 5227 C C . VAL B 1 247 ? -14.812 -23.422 1.139 1 92.75 247 VAL B C 1
ATOM 5229 O O . VAL B 1 247 ? -14.773 -24.656 1.04 1 92.75 247 VAL B O 1
ATOM 5232 N N . ASN B 1 248 ? -15.445 -22.734 0.264 1 91.62 248 ASN B N 1
ATOM 5233 C CA . ASN B 1 248 ? -16.391 -23.312 -0.689 1 91.62 248 ASN B CA 1
ATOM 5234 C C . ASN B 1 248 ? -15.703 -23.672 -2.004 1 91.62 248 ASN B C 1
ATOM 5236 O O . ASN B 1 248 ? -16.344 -24.156 -2.936 1 91.62 248 ASN B O 1
ATOM 5240 N N . VAL B 1 249 ? -14.406 -23.5 -2.117 1 95.19 249 VAL B N 1
ATOM 5241 C CA . VAL B 1 249 ? -13.68 -23.766 -3.354 1 95.19 249 VAL B CA 1
ATOM 5242 C C . VAL B 1 249 ? -13.438 -25.266 -3.51 1 95.19 249 VAL B C 1
ATOM 5244 O O . VAL B 1 249 ? -12.789 -25.891 -2.662 1 95.19 249 VAL B O 1
ATOM 5247 N N . PRO B 1 250 ? -13.938 -25.891 -4.562 1 96.38 250 PRO B N 1
ATOM 5248 C CA . PRO B 1 250 ? -13.711 -27.328 -4.754 1 96.38 250 PRO B CA 1
ATOM 5249 C C . PRO B 1 250 ? -12.359 -27.625 -5.402 1 96.38 250 PRO B C 1
ATOM 5251 O O . PRO B 1 250 ? -12.289 -28.406 -6.359 1 96.38 250 PRO B O 1
ATOM 5254 N N . LEU B 1 251 ? -11.281 -27.031 -4.961 1 97.88 251 LEU B N 1
ATOM 5255 C CA . LEU B 1 251 ? -9.898 -27.312 -5.348 1 97.88 251 LEU B CA 1
ATOM 5256 C C . LEU B 1 251 ? -9.125 -27.953 -4.195 1 97.88 251 LEU B C 1
ATOM 5258 O O . LEU B 1 251 ? -9.305 -27.562 -3.039 1 97.88 251 LEU B O 1
ATOM 5262 N N . ALA B 1 252 ? -8.359 -28.922 -4.539 1 97.44 252 ALA B N 1
ATOM 5263 C CA . ALA B 1 252 ? -7.543 -29.594 -3.535 1 97.44 252 ALA B CA 1
ATOM 5264 C C . ALA B 1 252 ? -6.273 -28.797 -3.24 1 97.44 252 ALA B C 1
ATOM 5266 O O . ALA B 1 252 ? -5.66 -28.969 -2.184 1 97.44 252 ALA B O 1
ATOM 5267 N N . GLY B 1 253 ? -5.863 -27.953 -4.113 1 98.31 253 GLY B N 1
ATOM 5268 C CA . GLY B 1 253 ? -4.672 -27.125 -3.984 1 98.31 253 GLY B CA 1
ATOM 5269 C C . GLY B 1 253 ? -4.441 -26.219 -5.176 1 98.31 253 GLY B C 1
ATOM 5270 O O . GLY B 1 253 ? -5.094 -26.359 -6.211 1 98.31 253 GLY B O 1
ATOM 5271 N N . ALA B 1 254 ? -3.529 -25.281 -5.027 1 98.88 254 ALA B N 1
ATOM 5272 C CA . ALA B 1 254 ? -3.262 -24.328 -6.102 1 98.88 254 ALA B CA 1
ATOM 5273 C C . ALA B 1 254 ? -1.844 -23.766 -6 1 98.88 254 ALA B C 1
ATOM 5275 O O . ALA B 1 254 ? -1.186 -23.906 -4.969 1 98.88 254 ALA B O 1
ATOM 5276 N N . ALA B 1 255 ? -1.348 -23.203 -7.062 1 98.94 255 ALA B N 1
ATOM 5277 C CA . ALA B 1 255 ? -0.07 -22.5 -7.133 1 98.94 255 ALA B CA 1
ATOM 5278 C C . ALA B 1 255 ? -0.215 -21.172 -7.871 1 98.94 255 ALA B C 1
ATOM 5280 O O . ALA B 1 255 ? -0.933 -21.078 -8.875 1 98.94 255 ALA B O 1
ATOM 5281 N N . SER B 1 256 ? 0.318 -20.141 -7.344 1 98.94 256 SER B N 1
ATOM 5282 C CA . SER B 1 256 ? 0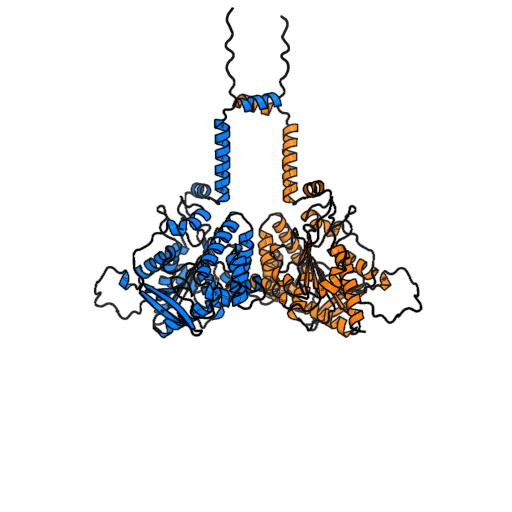.323 -18.797 -7.895 1 98.94 256 SER B CA 1
ATOM 5283 C C . SER B 1 256 ? 1.734 -18.359 -8.273 1 98.94 256 SER B C 1
ATOM 5285 O O . SER B 1 256 ? 2.617 -18.266 -7.418 1 98.94 256 SER B O 1
ATOM 5287 N N . ILE B 1 257 ? 1.97 -18.078 -9.594 1 98.88 257 ILE B N 1
ATOM 5288 C CA . ILE B 1 257 ? 3.316 -17.797 -10.086 1 98.88 257 ILE B CA 1
ATOM 5289 C C . ILE B 1 257 ? 3.396 -16.359 -10.594 1 98.88 257 ILE B C 1
ATOM 5291 O O . ILE B 1 257 ? 2.617 -15.953 -11.461 1 98.88 257 ILE B O 1
ATOM 5295 N N . SER B 1 258 ? 4.355 -15.57 -10.117 1 98.75 258 SER B N 1
ATOM 5296 C CA . SER B 1 258 ? 4.605 -14.195 -10.547 1 98.75 258 SER B CA 1
ATOM 5297 C C . SER B 1 258 ? 3.336 -13.352 -10.469 1 98.75 258 SER B C 1
ATOM 5299 O O . SER B 1 258 ? 2.979 -12.664 -11.422 1 98.75 258 SER B O 1
ATOM 5301 N N . ASN B 1 259 ? 2.65 -13.469 -9.344 1 98.88 259 ASN B N 1
ATOM 5302 C CA . ASN B 1 259 ? 1.404 -12.75 -9.086 1 98.88 259 ASN B CA 1
ATOM 5303 C C . ASN B 1 259 ? 1.646 -11.258 -8.875 1 98.88 259 ASN B C 1
ATOM 5305 O O . ASN B 1 259 ? 2.521 -10.875 -8.102 1 98.88 259 ASN B O 1
ATOM 5309 N N . PRO B 1 260 ? 0.875 -10.43 -9.586 1 98.5 260 PRO B N 1
ATOM 5310 C CA . PRO B 1 260 ? 1.006 -8.992 -9.328 1 98.5 260 PRO B CA 1
ATOM 5311 C C . PRO B 1 260 ? 0.433 -8.578 -7.977 1 98.5 260 PRO B C 1
ATOM 5313 O O . PRO B 1 260 ? 0.819 -7.539 -7.43 1 98.5 260 PRO B O 1
ATOM 5316 N N . TRP B 1 261 ? -0.551 -9.32 -7.383 1 98.62 261 TRP B N 1
ATOM 5317 C CA . TRP B 1 261 ? -1.114 -9.203 -6.043 1 98.62 261 TRP B CA 1
ATOM 5318 C C . TRP B 1 261 ? -1.958 -7.938 -5.914 1 98.62 261 TRP B C 1
ATOM 5320 O O . TRP B 1 261 ? -3.168 -8.008 -5.684 1 98.62 261 TRP B O 1
ATOM 5330 N N . ASP B 1 262 ? -1.369 -6.77 -6.008 1 98.38 262 ASP B N 1
ATOM 5331 C CA . ASP B 1 262 ? -2.012 -5.465 -5.91 1 98.38 262 ASP B CA 1
ATOM 5332 C C . ASP B 1 262 ? -1.827 -4.664 -7.199 1 98.38 262 ASP B C 1
ATOM 5334 O O . ASP B 1 262 ? -0.768 -4.074 -7.426 1 98.38 262 ASP B O 1
ATOM 5338 N N . LEU B 1 263 ? -2.92 -4.516 -7.914 1 97.88 263 LEU B N 1
ATOM 5339 C CA . LEU B 1 263 ? -2.861 -3.934 -9.25 1 97.88 263 LEU B CA 1
ATOM 5340 C C . LEU B 1 263 ? -2.67 -2.422 -9.172 1 97.88 263 LEU B C 1
ATOM 5342 O O . LEU B 1 263 ? -2.111 -1.817 -10.094 1 97.88 263 LEU B O 1
ATOM 5346 N N . LEU B 1 264 ? -3.127 -1.802 -8.102 1 97.56 264 LEU B N 1
ATOM 5347 C CA . LEU B 1 264 ? -2.965 -0.359 -7.957 1 97.56 264 LEU B CA 1
ATOM 5348 C C . LEU B 1 264 ? -1.506 -0.002 -7.691 1 97.56 264 LEU B C 1
ATOM 5350 O O . LEU B 1 264 ? -0.973 0.937 -8.289 1 97.56 264 LEU B O 1
ATOM 5354 N N . ILE B 1 265 ? -0.852 -0.728 -6.789 1 96.81 265 ILE B N 1
ATOM 5355 C CA . ILE B 1 265 ? 0.57 -0.529 -6.531 1 96.81 265 ILE B CA 1
ATOM 5356 C C . ILE B 1 265 ? 1.369 -0.804 -7.801 1 96.81 265 ILE B C 1
ATOM 5358 O O . ILE B 1 265 ? 2.285 -0.052 -8.141 1 96.81 265 ILE B O 1
ATOM 5362 N N . GLY B 1 266 ? 0.959 -1.902 -8.477 1 96.5 266 GLY B N 1
ATOM 5363 C CA . GLY B 1 266 ? 1.604 -2.207 -9.742 1 96.5 266 GLY B CA 1
ATOM 5364 C C . GLY B 1 266 ? 1.498 -1.081 -10.75 1 96.5 266 GLY B C 1
ATOM 5365 O O . GLY B 1 266 ? 2.469 -0.766 -11.445 1 96.5 266 GLY B O 1
ATOM 5366 N N . ASP B 1 267 ? 0.364 -0.468 -10.844 1 96.12 267 ASP B N 1
ATOM 5367 C CA . ASP B 1 267 ? 0.124 0.645 -11.758 1 96.12 267 ASP B CA 1
ATOM 5368 C C . ASP B 1 267 ? 1.069 1.809 -11.469 1 96.12 267 ASP B C 1
ATOM 5370 O O . ASP B 1 267 ? 1.615 2.418 -12.391 1 96.12 267 ASP B O 1
ATOM 5374 N N . ARG B 1 268 ? 1.255 2.121 -10.164 1 95.44 268 ARG B N 1
ATOM 5375 C CA . ARG B 1 268 ? 2.146 3.215 -9.789 1 95.44 268 ARG B CA 1
ATOM 5376 C C . ARG B 1 268 ? 3.598 2.869 -10.109 1 95.44 268 ARG B C 1
ATOM 5378 O O . ARG B 1 268 ? 4.375 3.738 -10.508 1 95.44 268 ARG B O 1
ATOM 5385 N N . PHE B 1 269 ? 3.959 1.656 -10 1 92.12 269 PHE B N 1
ATOM 5386 C CA . PHE B 1 269 ? 5.316 1.179 -10.227 1 92.12 269 PHE B CA 1
ATOM 5387 C C . PHE B 1 269 ? 5.684 1.282 -11.703 1 92.12 269 PHE B C 1
ATOM 5389 O O . PHE B 1 269 ? 6.836 1.56 -12.047 1 92.12 269 PHE B O 1
ATOM 5396 N N . PHE B 1 270 ? 4.754 1.072 -12.602 1 93.19 270 PHE B N 1
ATOM 5397 C CA . PHE B 1 270 ? 4.984 1.069 -14.039 1 93.19 270 PHE B CA 1
ATOM 5398 C C . PHE B 1 270 ? 5.445 2.441 -14.516 1 93.19 270 PHE B C 1
ATOM 5400 O O . PHE B 1 270 ? 6.012 2.566 -15.602 1 93.19 270 PHE B O 1
ATOM 5407 N N . ASN B 1 271 ? 5.297 3.445 -13.68 1 89.19 271 ASN B N 1
ATOM 5408 C CA . ASN B 1 271 ? 5.625 4.801 -14.102 1 89.19 271 ASN B CA 1
ATOM 5409 C C . ASN B 1 271 ? 6.93 5.281 -13.477 1 89.19 271 ASN B C 1
ATOM 5411 O O . ASN B 1 271 ? 7.363 6.41 -13.719 1 89.19 271 ASN B O 1
ATOM 5415 N N . ARG B 1 272 ? 7.602 4.473 -12.836 1 86.5 272 ARG B N 1
ATOM 5416 C CA . ARG B 1 272 ? 8.703 4.918 -11.984 1 86.5 272 ARG B CA 1
ATOM 5417 C C . ARG B 1 272 ? 10.008 4.98 -12.773 1 86.5 272 ARG B C 1
ATOM 5419 O O . ARG B 1 272 ? 10.867 5.824 -12.5 1 86.5 272 ARG B O 1
ATOM 5426 N N . ALA B 1 273 ? 10.234 3.982 -13.68 1 89.5 273 ALA B N 1
ATOM 5427 C CA . ALA B 1 273 ? 11.508 3.887 -14.383 1 89.5 273 ALA B CA 1
ATOM 5428 C C . ALA B 1 273 ? 11.297 3.645 -15.875 1 89.5 273 ALA B C 1
ATOM 5430 O O . ALA B 1 273 ? 10.203 3.25 -16.297 1 89.5 273 ALA B O 1
ATOM 5431 N N . PHE B 1 274 ? 12.352 3.803 -16.578 1 93.06 274 PHE B N 1
ATOM 5432 C CA . PHE B 1 274 ? 12.297 3.754 -18.031 1 93.06 274 PHE B CA 1
ATOM 5433 C C . PHE B 1 274 ? 11.852 2.377 -18.516 1 93.06 274 PHE B C 1
ATOM 5435 O O . PHE B 1 274 ? 10.945 2.264 -19.328 1 93.06 274 PHE B O 1
ATOM 5442 N N . MET B 1 275 ? 12.508 1.351 -17.984 1 94.12 275 MET B N 1
ATOM 5443 C CA . MET B 1 275 ? 12.195 -0.003 -18.438 1 94.12 275 MET B CA 1
ATOM 5444 C C . MET B 1 275 ? 10.766 -0.384 -18.062 1 94.12 275 MET B C 1
ATOM 5446 O O . MET B 1 275 ? 10.094 -1.087 -18.812 1 94.12 275 MET B O 1
ATOM 5450 N N . GLN B 1 276 ? 10.297 0.049 -16.906 1 94.94 276 GLN B N 1
ATOM 5451 C CA . GLN B 1 276 ? 8.93 -0.241 -16.5 1 94.94 276 GLN B CA 1
ATOM 5452 C C . GLN B 1 276 ? 7.918 0.455 -17.406 1 94.94 276 GLN B C 1
ATOM 5454 O O . GLN B 1 276 ? 6.871 -0.111 -17.719 1 94.94 276 GLN B O 1
ATOM 5459 N N . ARG B 1 277 ? 8.258 1.664 -17.828 1 95.31 277 ARG B N 1
ATOM 5460 C CA . ARG B 1 277 ? 7.391 2.369 -18.766 1 95.31 277 ARG B CA 1
ATOM 5461 C C . ARG B 1 277 ? 7.328 1.643 -20.109 1 95.31 277 ARG B C 1
ATOM 5463 O O . ARG B 1 277 ? 6.281 1.621 -20.766 1 95.31 277 ARG B O 1
ATOM 5470 N N . PHE B 1 278 ? 8.453 1.1 -20.453 1 96.06 278 PHE B N 1
ATOM 5471 C CA . PHE B 1 278 ? 8.516 0.313 -21.672 1 96.06 278 PHE B CA 1
ATOM 5472 C C . PHE B 1 278 ? 7.594 -0.894 -21.594 1 96.06 278 PHE B C 1
ATOM 5474 O O . PHE B 1 278 ? 6.809 -1.146 -22.5 1 96.06 278 PHE B O 1
ATOM 5481 N N . TYR B 1 279 ? 7.652 -1.646 -20.484 1 96.19 279 TYR B N 1
ATOM 5482 C CA . TYR B 1 279 ? 6.773 -2.793 -20.297 1 96.19 279 TYR B CA 1
ATOM 5483 C C . TYR B 1 279 ? 5.309 -2.365 -20.312 1 96.19 279 TYR B C 1
ATOM 5485 O O . TYR B 1 279 ? 4.457 -3.057 -20.875 1 96.19 279 TYR B O 1
ATOM 5493 N N . ASN B 1 280 ? 5.066 -1.262 -19.672 1 96.62 280 ASN B N 1
ATOM 5494 C CA . ASN B 1 280 ? 3.717 -0.709 -19.625 1 96.62 280 ASN B CA 1
ATOM 5495 C C . ASN B 1 280 ? 3.166 -0.462 -21.016 1 96.62 280 ASN B C 1
ATOM 5497 O O . ASN B 1 280 ? 2.012 -0.79 -21.312 1 96.62 280 ASN B O 1
ATOM 5501 N N . ARG B 1 281 ? 3.953 0.075 -21.891 1 96.62 281 ARG B N 1
ATOM 5502 C CA . ARG B 1 281 ? 3.562 0.363 -23.266 1 96.62 281 ARG B CA 1
ATOM 5503 C C . ARG B 1 281 ? 3.348 -0.924 -24.062 1 96.62 281 ARG B C 1
ATOM 5505 O O . ARG B 1 281 ? 2.363 -1.052 -24.797 1 96.62 281 ARG B O 1
ATOM 5512 N N . VAL B 1 282 ? 4.219 -1.848 -23.891 1 95.88 282 VAL B N 1
ATOM 5513 C CA . VAL B 1 282 ? 4.141 -3.111 -24.609 1 95.88 282 VAL B CA 1
ATOM 5514 C C . VAL B 1 282 ? 2.875 -3.863 -24.203 1 95.88 282 VAL B C 1
ATOM 5516 O O . VAL B 1 282 ? 2.137 -4.352 -25.062 1 95.88 282 VAL B O 1
ATOM 5519 N N . LEU B 1 283 ? 2.617 -3.967 -22.953 1 95.38 283 LEU B N 1
ATOM 5520 C CA . LEU B 1 283 ? 1.442 -4.676 -22.453 1 95.38 283 LEU B CA 1
ATOM 5521 C C . LEU B 1 283 ? 0.162 -3.936 -22.828 1 95.38 283 LEU B C 1
ATOM 5523 O O . LEU B 1 283 ? -0.844 -4.559 -23.172 1 95.38 283 LEU B O 1
ATOM 5527 N N . GLY B 1 284 ? 0.204 -2.564 -22.719 1 95.88 284 GLY B N 1
ATOM 5528 C CA . GLY B 1 284 ? -0.933 -1.774 -23.156 1 95.88 284 GLY B CA 1
ATOM 5529 C C . GLY B 1 284 ? -1.281 -1.997 -24.625 1 95.88 284 GLY B C 1
ATOM 5530 O O . GLY B 1 284 ? -2.455 -2.143 -24.969 1 95.88 284 GLY B O 1
ATOM 5531 N N . ASN B 1 285 ? -0.247 -2.062 -25.469 1 96.12 285 ASN B N 1
ATOM 5532 C CA . ASN B 1 285 ? -0.457 -2.305 -26.891 1 96.12 285 ASN B CA 1
ATOM 5533 C C . ASN B 1 285 ? -0.984 -3.715 -27.141 1 96.12 285 ASN B C 1
ATOM 5535 O O . ASN B 1 285 ? -1.774 -3.928 -28.062 1 96.12 285 ASN B O 1
ATOM 5539 N N . SER B 1 286 ? -0.471 -4.609 -26.391 1 94.44 286 SER B N 1
ATOM 5540 C CA . SER B 1 286 ? -0.961 -5.98 -26.516 1 94.44 286 SER B CA 1
ATOM 5541 C C . SER B 1 286 ? -2.447 -6.066 -26.188 1 94.44 286 SER B C 1
ATOM 5543 O O . SER B 1 286 ? -3.197 -6.773 -26.859 1 94.44 286 SER B O 1
ATOM 5545 N N . LEU B 1 287 ? -2.889 -5.383 -25.172 1 95.19 287 LEU B N 1
ATOM 5546 C CA . LEU B 1 287 ? -4.297 -5.336 -24.797 1 95.19 287 LEU B CA 1
ATOM 5547 C C . LEU B 1 287 ? -5.133 -4.711 -25.906 1 95.19 287 LEU B C 1
ATOM 5549 O O . LEU B 1 287 ? -6.211 -5.211 -26.25 1 95.19 287 LEU B O 1
ATOM 5553 N N . LYS B 1 288 ? -4.633 -3.648 -26.438 1 95.69 288 LYS B N 1
ATOM 5554 C CA . LYS B 1 288 ? -5.32 -2.975 -27.531 1 95.69 288 LYS B CA 1
ATOM 5555 C C . LYS B 1 288 ? -5.484 -3.904 -28.734 1 95.69 288 LYS B C 1
ATOM 5557 O O . LYS B 1 288 ? -6.559 -3.963 -29.328 1 95.69 288 LYS B O 1
ATOM 5562 N N . SER B 1 289 ? -4.445 -4.625 -29.047 1 94.62 289 SER B N 1
ATOM 5563 C CA . SER B 1 289 ? -4.477 -5.547 -30.172 1 94.62 289 SER B CA 1
ATOM 5564 C C . SER B 1 289 ? -5.52 -6.641 -29.969 1 94.62 289 SER B C 1
ATOM 5566 O O . SER B 1 289 ? -6.207 -7.043 -30.906 1 94.62 289 SER B O 1
ATOM 5568 N N . THR B 1 290 ? -5.59 -7.125 -28.766 1 92.19 290 THR B N 1
ATOM 5569 C CA . THR B 1 290 ? -6.586 -8.148 -28.453 1 92.19 290 THR B CA 1
ATOM 5570 C C . THR B 1 290 ? -7.996 -7.578 -28.562 1 92.19 290 THR B C 1
ATOM 5572 O O . THR B 1 290 ? -8.906 -8.25 -29.062 1 92.19 290 THR B O 1
ATOM 5575 N N . ALA B 1 291 ? -8.188 -6.383 -28.094 1 93.94 291 ALA B N 1
ATOM 5576 C CA . ALA B 1 291 ? -9.492 -5.734 -28.172 1 93.94 291 ALA B CA 1
ATOM 5577 C C . ALA B 1 291 ? -9.922 -5.523 -29.625 1 93.94 291 ALA B C 1
ATOM 5579 O O . ALA B 1 291 ? -11.102 -5.609 -29.938 1 93.94 291 ALA B O 1
ATOM 5580 N N . LYS B 1 292 ? -8.977 -5.238 -30.5 1 94.69 292 LYS B N 1
ATOM 5581 C CA . LYS B 1 292 ? -9.258 -4.98 -31.906 1 94.69 292 LYS B CA 1
ATOM 5582 C C . LYS B 1 292 ? -9.875 -6.203 -32.594 1 94.69 292 LYS B C 1
ATOM 5584 O O . LYS B 1 292 ? -10.68 -6.074 -33.5 1 94.69 292 LYS B O 1
ATOM 5589 N N . LEU B 1 293 ? -9.531 -7.34 -32.094 1 92.94 293 LEU B N 1
ATOM 5590 C CA . LEU B 1 293 ? -10.094 -8.578 -32.625 1 92.94 293 LEU B CA 1
ATOM 5591 C C . LEU B 1 293 ? -11.594 -8.656 -32.375 1 92.94 293 LEU B C 1
ATOM 5593 O O . LEU B 1 293 ? -12.312 -9.391 -33.062 1 92.94 293 LEU B O 1
ATOM 5597 N N . HIS B 1 294 ? -12.016 -7.977 -31.359 1 94.44 294 HIS B N 1
ATOM 5598 C CA . HIS B 1 294 ? -13.422 -7.988 -30.953 1 94.44 294 HIS B CA 1
ATOM 5599 C C . HIS B 1 294 ? -13.984 -6.574 -30.859 1 94.44 294 HIS B C 1
ATOM 5601 O O . HIS B 1 294 ? -14.672 -6.238 -29.906 1 94.44 294 HIS B O 1
ATOM 5607 N N . GLN B 1 295 ? -13.695 -5.793 -31.797 1 94.25 295 GLN B N 1
ATOM 5608 C CA . GLN B 1 295 ? -13.992 -4.363 -31.781 1 94.25 295 GLN B CA 1
ATOM 5609 C C . GLN B 1 295 ? -15.484 -4.117 -31.578 1 94.25 295 GLN B C 1
ATOM 5611 O O . GLN B 1 295 ? -15.867 -3.195 -30.844 1 94.25 295 GLN B O 1
ATOM 5616 N N . GLU B 1 296 ? -16.328 -4.848 -32.156 1 92.69 296 GLU B N 1
ATOM 5617 C CA . GLU B 1 296 ? -17.766 -4.633 -32.094 1 92.69 296 GLU B CA 1
ATOM 5618 C C . GLU B 1 296 ? -18.266 -4.742 -30.656 1 92.69 296 GLU B C 1
ATOM 5620 O O . GLU B 1 296 ? -19.078 -3.922 -30.203 1 92.69 296 GLU B O 1
ATOM 5625 N N . VAL B 1 297 ? -17.781 -5.75 -30.016 1 92.25 297 VAL B N 1
ATOM 5626 C CA . VAL B 1 297 ? -18.219 -5.969 -28.625 1 92.25 297 VAL B CA 1
ATOM 5627 C C . VAL B 1 297 ? -17.672 -4.855 -27.734 1 92.25 297 VAL B C 1
ATOM 5629 O O . VAL B 1 297 ? -18.406 -4.301 -26.906 1 92.25 297 VAL B O 1
ATOM 5632 N N . TYR B 1 298 ? -16.422 -4.527 -27.859 1 94.19 298 TYR B N 1
ATOM 5633 C CA . TYR B 1 298 ? -15.797 -3.484 -27.062 1 94.19 298 TYR B CA 1
ATOM 5634 C C . TYR B 1 298 ? -16.438 -2.131 -27.328 1 94.19 298 TYR B C 1
ATOM 5636 O O . TYR B 1 298 ? -16.578 -1.311 -26.406 1 94.19 298 TYR B O 1
ATOM 5644 N N . ALA B 1 299 ? -16.828 -1.881 -28.594 1 94.69 299 ALA B N 1
ATOM 5645 C CA . ALA B 1 299 ? -17.469 -0.616 -28.938 1 94.69 299 ALA B CA 1
ATOM 5646 C C . ALA B 1 299 ? -18.828 -0.487 -28.281 1 94.69 299 ALA B C 1
ATOM 5648 O O . ALA B 1 299 ? -19.266 0.617 -27.938 1 94.69 299 ALA B O 1
ATOM 5649 N N . ARG B 1 300 ? -19.453 -1.585 -28.016 1 93.56 300 ARG B N 1
ATOM 5650 C CA . ARG B 1 300 ? -20.781 -1.583 -27.406 1 93.56 300 ARG B CA 1
ATOM 5651 C C . ARG B 1 300 ? -20.672 -1.416 -25.891 1 93.56 300 ARG B C 1
ATOM 5653 O O . ARG B 1 300 ? -21.5 -0.743 -25.281 1 93.56 300 ARG B O 1
ATOM 5660 N N . LEU B 1 301 ? -19.641 -1.978 -25.328 1 92.44 301 LEU B N 1
ATOM 5661 C CA . LEU B 1 301 ? -19.609 -2.105 -23.875 1 92.44 301 LEU B CA 1
ATOM 5662 C C . LEU B 1 301 ? -18.672 -1.064 -23.266 1 92.44 301 LEU B C 1
ATOM 5664 O O . LEU B 1 301 ? -18.672 -0.878 -22.047 1 92.44 301 LEU B O 1
ATOM 5668 N N . SER B 1 302 ? -17.891 -0.36 -24.094 1 95.5 302 SER B N 1
ATOM 5669 C CA . SER B 1 302 ? -16.844 0.519 -23.562 1 95.5 302 SER B CA 1
ATOM 5670 C C . SER B 1 302 ? -16.625 1.719 -24.469 1 95.5 302 SER B C 1
ATOM 5672 O O . SER B 1 302 ? -17.5 2.078 -25.266 1 95.5 302 SER B O 1
ATOM 5674 N N . ASP B 1 303 ? -15.555 2.467 -24.281 1 96.75 303 ASP B N 1
ATOM 5675 C CA . ASP B 1 303 ? -15.148 3.625 -25.062 1 96.75 303 ASP B CA 1
ATOM 5676 C C . ASP B 1 303 ? -14.086 3.24 -26.094 1 96.75 303 ASP B C 1
ATOM 5678 O O . ASP B 1 303 ? -12.883 3.391 -25.844 1 96.75 303 ASP B O 1
ATOM 5682 N N . TRP B 1 304 ? -14.594 2.811 -27.297 1 96.75 304 TRP B N 1
ATOM 5683 C CA . TRP B 1 304 ? -13.695 2.268 -28.312 1 96.75 304 TRP B CA 1
ATOM 5684 C C . TRP B 1 304 ? -12.672 3.311 -28.75 1 96.75 304 TRP B C 1
ATOM 5686 O O . TRP B 1 304 ? -11.508 2.986 -28.969 1 96.75 304 TRP B O 1
ATOM 5696 N N . GLU B 1 305 ? -13.078 4.582 -28.938 1 97.44 305 GLU B N 1
ATOM 5697 C CA . GLU B 1 305 ? -12.148 5.637 -29.328 1 97.44 305 GLU B CA 1
ATOM 5698 C C . GLU B 1 305 ? -11.008 5.762 -28.328 1 97.44 305 GLU B C 1
ATOM 5700 O O . GLU B 1 305 ? -9.844 5.898 -28.719 1 97.44 305 GLU B O 1
ATOM 5705 N N . GLY B 1 306 ? -11.391 5.715 -27.078 1 97.5 306 GLY B N 1
ATOM 5706 C CA . GLY B 1 306 ? -10.375 5.75 -26.031 1 97.5 306 GLY B CA 1
ATOM 5707 C C . GLY B 1 306 ? -9.453 4.543 -26.047 1 97.5 306 GLY B C 1
ATOM 5708 O O . GLY B 1 306 ? -8.25 4.672 -25.812 1 97.5 306 GLY B O 1
ATOM 5709 N N . ILE B 1 307 ? -10 3.387 -26.312 1 97.5 307 ILE B N 1
ATOM 5710 C CA . ILE B 1 307 ? -9.227 2.154 -26.391 1 97.5 307 ILE B CA 1
ATOM 5711 C C . ILE B 1 307 ? -8.203 2.254 -27.516 1 97.5 307 ILE B C 1
ATOM 5713 O O . ILE B 1 307 ? -7.027 1.93 -27.328 1 97.5 307 ILE B O 1
ATOM 5717 N N . GLU B 1 308 ? -8.602 2.758 -28.641 1 96.81 308 GLU B N 1
ATOM 5718 C CA . GLU B 1 308 ? -7.734 2.867 -29.812 1 96.81 308 GLU B CA 1
ATOM 5719 C C . GLU B 1 308 ? -6.555 3.801 -29.531 1 96.81 308 GLU B C 1
ATOM 5721 O O . GLU B 1 308 ? -5.461 3.598 -30.062 1 96.81 308 GLU B O 1
ATOM 5726 N N . LYS B 1 309 ? -6.793 4.746 -28.719 1 96.75 309 LYS B N 1
ATOM 5727 C CA . LYS B 1 309 ? -5.766 5.75 -28.438 1 96.75 309 LYS B CA 1
ATOM 5728 C C . LYS B 1 309 ? -4.953 5.371 -27.203 1 96.75 309 LYS B C 1
ATOM 5730 O O . LYS B 1 309 ? -3.994 6.062 -26.859 1 96.75 309 LYS B O 1
ATOM 5735 N N . SER B 1 310 ? -5.277 4.27 -26.594 1 96.31 310 SER B N 1
ATOM 5736 C CA . SER B 1 310 ? -4.617 3.867 -25.359 1 96.31 310 SER B CA 1
ATOM 5737 C C . SER B 1 310 ? -3.145 3.545 -25.594 1 96.31 310 SER B C 1
ATOM 5739 O O . SER B 1 310 ? -2.791 2.947 -26.609 1 96.31 310 SER B O 1
ATOM 5741 N N . ARG B 1 311 ? -2.248 3.971 -24.594 1 95.06 311 ARG B N 1
ATOM 5742 C CA . ARG B 1 311 ? -0.811 3.756 -24.734 1 95.06 311 ARG B CA 1
ATOM 5743 C C . ARG B 1 311 ? -0.259 2.998 -23.531 1 95.06 311 ARG B C 1
ATOM 5745 O O . ARG B 1 311 ? 0.937 2.701 -23.469 1 95.06 311 ARG B O 1
ATOM 5752 N N . SER B 1 312 ? -0.965 2.754 -22.562 1 96.75 312 SER B N 1
ATOM 5753 C CA . SER B 1 312 ? -0.573 2.057 -21.344 1 96.75 312 SER B CA 1
ATOM 5754 C C . SER B 1 312 ? -1.685 1.135 -20.844 1 96.75 312 SER B C 1
ATOM 5756 O O . SER B 1 312 ? -2.812 1.195 -21.344 1 96.75 312 SER B O 1
ATOM 5758 N N . ILE B 1 313 ? -1.354 0.259 -19.938 1 96.69 313 ILE B N 1
ATOM 5759 C CA . ILE B 1 313 ? -2.34 -0.626 -19.328 1 96.69 313 ILE B CA 1
ATOM 5760 C C . ILE B 1 313 ? -3.443 0.202 -18.672 1 96.69 313 ILE B C 1
ATOM 5762 O O . ILE B 1 313 ? -4.629 -0.111 -18.812 1 96.69 313 ILE B O 1
ATOM 5766 N N . ARG B 1 314 ? -3.096 1.265 -18.016 1 96.62 314 ARG B N 1
ATOM 5767 C CA . ARG B 1 314 ? -4.062 2.115 -17.328 1 96.62 314 ARG B CA 1
ATOM 5768 C C . ARG B 1 314 ? -5.004 2.789 -18.312 1 96.62 314 ARG B C 1
ATOM 5770 O O . ARG B 1 314 ? -6.211 2.871 -18.078 1 96.62 314 ARG B O 1
ATOM 5777 N N . ASP B 1 315 ? -4.418 3.336 -19.422 1 96.5 315 ASP B N 1
ATOM 5778 C CA . ASP B 1 315 ? -5.262 3.93 -20.453 1 96.5 315 ASP B CA 1
ATOM 5779 C C . ASP B 1 315 ? -6.316 2.938 -20.938 1 96.5 315 ASP B C 1
ATOM 5781 O O . ASP B 1 315 ? -7.496 3.285 -21.047 1 96.5 315 ASP B O 1
ATOM 5785 N N . PHE B 1 316 ? -5.867 1.744 -21.188 1 96.94 316 PHE B N 1
ATOM 5786 C CA . PHE B 1 316 ? -6.777 0.708 -21.656 1 96.94 316 PHE B CA 1
ATOM 5787 C C . PHE B 1 316 ? -7.848 0.41 -20.609 1 96.94 316 PHE B C 1
ATOM 5789 O O . PHE B 1 316 ? -9.039 0.352 -20.938 1 96.94 316 PHE B O 1
ATOM 5796 N N . SER B 1 317 ? -7.461 0.237 -19.359 1 96.44 317 SER B N 1
ATOM 5797 C CA . SER B 1 317 ? -8.406 -0.057 -18.281 1 96.44 317 SER B CA 1
ATOM 5798 C C . SER B 1 317 ? -9.422 1.068 -18.109 1 96.44 317 SER B C 1
ATOM 5800 O O . SER B 1 317 ? -10.594 0.816 -17.844 1 96.44 317 SER B O 1
ATOM 5802 N N . ASN B 1 318 ? -8.914 2.262 -18.25 1 96.44 318 ASN B N 1
ATOM 5803 C CA . ASN B 1 318 ? -9.781 3.422 -18.094 1 96.44 318 ASN B CA 1
ATOM 5804 C C . ASN B 1 318 ? -10.898 3.439 -19.125 1 96.44 318 ASN B C 1
ATOM 5806 O O . ASN B 1 318 ? -12.016 3.869 -18.844 1 96.44 318 ASN B O 1
ATOM 5810 N N . HIS B 1 319 ? -10.633 2.973 -20.328 1 96.94 319 HIS B N 1
ATOM 5811 C CA . HIS B 1 319 ? -11.586 3.082 -21.438 1 96.94 319 HIS B CA 1
ATOM 5812 C C . HIS B 1 319 ? -12.273 1.749 -21.703 1 96.94 319 HIS B C 1
ATOM 5814 O O . HIS B 1 319 ? -13.141 1.656 -22.578 1 96.94 319 HIS B O 1
ATOM 5820 N N . SER B 1 320 ? -11.938 0.715 -20.938 1 95.62 320 SER B N 1
ATOM 5821 C CA . SER B 1 320 ? -12.539 -0.595 -21.156 1 95.62 320 SER B CA 1
ATOM 5822 C C . SER B 1 320 ? -13.055 -1.193 -19.859 1 95.62 320 SER B C 1
ATOM 5824 O O . SER B 1 320 ? -14.203 -0.955 -19.469 1 95.62 320 SER B O 1
ATOM 5826 N N . SER B 1 321 ? -12.172 -1.732 -19.016 1 93.5 321 SER B N 1
ATOM 5827 C CA . SER B 1 321 ? -12.523 -2.5 -17.828 1 93.5 321 SER B CA 1
ATOM 5828 C C . SER B 1 321 ? -13.297 -1.647 -16.812 1 93.5 321 SER B C 1
ATOM 5830 O O . SER B 1 321 ? -14.234 -2.127 -16.172 1 93.5 321 SER B O 1
ATOM 5832 N N . ARG B 1 322 ? -12.82 -0.475 -16.625 1 94.69 322 ARG B N 1
ATOM 5833 C CA . ARG B 1 322 ? -13.508 0.424 -15.695 1 94.69 322 ARG B CA 1
ATOM 5834 C C . ARG B 1 322 ? -14.969 0.593 -16.078 1 94.69 322 ARG B C 1
ATOM 5836 O O . ARG B 1 322 ? -15.859 0.484 -15.227 1 94.69 322 ARG B O 1
ATOM 5843 N N . ILE B 1 323 ? -15.242 0.882 -17.406 1 94.56 323 ILE B N 1
ATOM 5844 C CA . ILE B 1 323 ? -16.578 1.159 -17.922 1 94.56 323 ILE B CA 1
ATOM 5845 C C . ILE B 1 323 ? -17.422 -0.115 -17.875 1 94.56 323 ILE B C 1
ATOM 5847 O O . ILE B 1 323 ? -18.547 -0.112 -17.375 1 94.56 323 ILE B O 1
ATOM 5851 N N . ALA B 1 324 ? -16.828 -1.185 -18.359 1 90 324 ALA B N 1
ATOM 5852 C CA . ALA B 1 324 ? -17.547 -2.455 -18.406 1 90 324 ALA B CA 1
ATOM 5853 C C . ALA B 1 324 ? -17.906 -2.949 -17 1 90 324 ALA B C 1
ATOM 5855 O O . ALA B 1 324 ? -18.938 -3.596 -16.812 1 90 324 ALA B O 1
ATOM 5856 N N . GLY B 1 325 ? -17.078 -2.697 -16.016 1 90.31 325 GLY B N 1
ATOM 5857 C CA . GLY B 1 325 ? -17.312 -3.137 -14.656 1 90.31 325 GLY B CA 1
ATOM 5858 C C . GLY B 1 325 ? -18.125 -2.156 -13.836 1 90.31 325 GLY B C 1
ATOM 5859 O O . GLY B 1 325 ? -18.438 -2.41 -12.672 1 90.31 325 GLY B O 1
ATOM 5860 N N . ASN B 1 326 ? -18.5 -1.025 -14.375 1 92.19 326 ASN B N 1
ATOM 5861 C CA . ASN B 1 326 ? -19.297 0.013 -13.734 1 92.19 326 ASN B CA 1
ATOM 5862 C C . ASN B 1 326 ? -18.562 0.629 -12.547 1 92.19 326 ASN B C 1
ATOM 5864 O O . ASN B 1 326 ? -19.125 0.733 -11.453 1 92.19 326 ASN B O 1
ATOM 5868 N N . PHE B 1 327 ? -17.312 0.923 -12.75 1 93.75 327 PHE B N 1
ATOM 5869 C CA . PHE B 1 327 ? -16.531 1.646 -11.75 1 93.75 327 PHE B CA 1
ATOM 5870 C C . PHE B 1 327 ? -16.391 3.113 -12.125 1 93.75 327 PHE B C 1
ATOM 5872 O O . PHE B 1 327 ? -16.312 3.449 -13.312 1 93.75 327 PHE B O 1
ATOM 5879 N N . GLU B 1 328 ? -16.375 3.971 -11.195 1 90.94 328 GLU B N 1
ATOM 5880 C CA . GLU B 1 328 ? -16.25 5.402 -11.438 1 90.94 328 GLU B CA 1
ATOM 5881 C C . GLU B 1 328 ? -14.828 5.785 -11.812 1 90.94 328 GLU B C 1
ATOM 5883 O O . GLU B 1 328 ? -14.609 6.688 -12.617 1 90.94 328 GLU B O 1
ATOM 5888 N N . ALA B 1 329 ? -13.898 5.055 -11.242 1 95.5 329 ALA B N 1
ATOM 5889 C CA . ALA B 1 329 ? -12.484 5.355 -11.469 1 95.5 329 ALA B CA 1
ATOM 5890 C C . ALA B 1 329 ? -11.672 4.074 -11.633 1 95.5 329 ALA B C 1
ATOM 5892 O O . ALA B 1 329 ? -12.031 3.029 -11.086 1 95.5 329 ALA B O 1
ATOM 5893 N N . VAL B 1 330 ? -10.578 4.207 -12.391 1 96.31 330 VAL B N 1
ATOM 5894 C CA . VAL B 1 330 ? -9.727 3.051 -12.633 1 96.31 330 VAL B CA 1
ATOM 5895 C C . VAL B 1 330 ? -9.125 2.557 -11.32 1 96.31 330 VAL B C 1
ATOM 5897 O O . VAL B 1 330 ? -8.992 1.351 -11.102 1 96.31 330 VAL B O 1
ATOM 5900 N N . ASP B 1 331 ? -8.766 3.484 -10.414 1 97.31 331 ASP B N 1
ATOM 5901 C CA . ASP B 1 331 ? -8.227 3.09 -9.117 1 97.31 331 ASP B CA 1
ATOM 5902 C C . ASP B 1 331 ? -9.203 2.189 -8.359 1 97.31 331 ASP B C 1
ATOM 5904 O O . ASP B 1 331 ? -8.789 1.238 -7.695 1 97.31 331 ASP B O 1
ATOM 5908 N N . GLU B 1 332 ? -10.461 2.521 -8.43 1 96.31 332 GLU B N 1
ATOM 5909 C CA . GLU B 1 332 ? -11.477 1.694 -7.789 1 96.31 332 GLU B CA 1
ATOM 5910 C C . GLU B 1 332 ? -11.508 0.288 -8.383 1 96.31 332 GLU B C 1
ATOM 5912 O O . GLU B 1 332 ? -11.625 -0.698 -7.648 1 96.31 332 GLU B O 1
ATOM 5917 N N . PHE B 1 333 ? -11.438 0.216 -9.711 1 96.94 333 PHE B N 1
ATOM 5918 C CA . PHE B 1 333 ? -11.375 -1.068 -10.398 1 96.94 333 PHE B CA 1
ATOM 5919 C C . PHE B 1 333 ? -10.148 -1.862 -9.945 1 96.94 333 PHE B C 1
ATOM 5921 O O . PHE B 1 333 ? -10.258 -3.053 -9.641 1 96.94 333 PHE B O 1
ATOM 5928 N N . TYR B 1 334 ? -8.969 -1.212 -9.914 1 97.81 334 TYR B N 1
ATOM 5929 C CA . TYR B 1 334 ? -7.742 -1.887 -9.523 1 97.81 334 TYR B CA 1
ATOM 5930 C C . TYR B 1 334 ? -7.824 -2.383 -8.086 1 97.81 334 TYR B C 1
ATOM 5932 O O . TYR B 1 334 ? -7.387 -3.494 -7.777 1 97.81 334 TYR B O 1
ATOM 5940 N N . ARG B 1 335 ? -8.367 -1.574 -7.16 1 97.12 335 ARG B N 1
ATOM 5941 C CA . ARG B 1 335 ? -8.523 -2.016 -5.781 1 97.12 335 ARG B CA 1
ATOM 5942 C C . ARG B 1 335 ? -9.398 -3.262 -5.699 1 97.12 335 ARG B C 1
ATOM 5944 O O . ARG B 1 335 ? -9.07 -4.215 -4.988 1 97.12 335 ARG B O 1
ATOM 5951 N N . TRP B 1 336 ? -10.477 -3.207 -6.449 1 97.06 336 TRP B N 1
ATOM 5952 C CA . TRP B 1 336 ? -11.438 -4.309 -6.434 1 97.06 336 TRP B CA 1
ATOM 5953 C C . TRP B 1 336 ? -10.828 -5.562 -7.051 1 97.06 336 TRP B C 1
ATOM 5955 O O . TRP B 1 336 ? -11.062 -6.676 -6.566 1 97.06 336 TRP B O 1
ATOM 5965 N N . ALA B 1 337 ? -10.039 -5.414 -8.094 1 98 337 ALA B N 1
ATOM 5966 C CA . ALA B 1 337 ? -9.531 -6.539 -8.875 1 98 337 ALA B CA 1
ATOM 5967 C C . ALA B 1 337 ? -8.312 -7.168 -8.219 1 98 337 ALA B C 1
ATOM 5969 O O . ALA B 1 337 ? -7.906 -8.281 -8.562 1 98 337 ALA B O 1
ATOM 5970 N N . SER B 1 338 ? -7.691 -6.535 -7.234 1 98.38 338 SER B N 1
ATOM 5971 C CA . SER B 1 338 ? -6.461 -6.984 -6.59 1 98.38 338 SER B CA 1
ATOM 5972 C C . SER B 1 338 ? -6.715 -8.195 -5.699 1 98.38 338 SER B C 1
ATOM 5974 O O . SER B 1 338 ? -7.664 -8.203 -4.914 1 98.38 338 SER B O 1
ATOM 5976 N N . SER B 1 339 ? -5.844 -9.195 -5.789 1 98.69 339 SER B N 1
ATOM 5977 C CA . SER B 1 339 ? -5.988 -10.383 -4.957 1 98.69 339 SER B CA 1
ATOM 5978 C C . SER B 1 339 ? -5.402 -10.164 -3.564 1 98.69 339 SER B C 1
ATOM 5980 O O . SER B 1 339 ? -5.773 -10.852 -2.613 1 98.69 339 SER B O 1
ATOM 5982 N N . ALA B 1 340 ? -4.523 -9.219 -3.412 1 98.38 340 ALA B N 1
ATOM 5983 C CA . ALA B 1 340 ? -3.805 -8.984 -2.162 1 98.38 340 ALA B CA 1
ATOM 5984 C C . ALA B 1 340 ? -4.773 -8.852 -0.991 1 98.38 340 ALA B C 1
ATOM 5986 O O . ALA B 1 340 ? -4.488 -9.312 0.115 1 98.38 340 ALA B O 1
ATOM 5987 N N . ARG B 1 341 ? -5.926 -8.211 -1.182 1 96.88 341 ARG B N 1
ATOM 5988 C CA . ARG B 1 341 ? -6.859 -7.91 -0.104 1 96.88 341 ARG B CA 1
ATOM 5989 C C . ARG B 1 341 ? -7.602 -9.164 0.344 1 96.88 341 ARG B C 1
ATOM 5991 O O . ARG B 1 341 ? -8.328 -9.141 1.344 1 96.88 341 ARG B O 1
ATOM 5998 N N . LEU B 1 342 ? -7.461 -10.289 -0.38 1 98.06 342 LEU B N 1
ATOM 5999 C CA . LEU B 1 342 ? -8.266 -11.477 -0.116 1 98.06 342 LEU B CA 1
ATOM 6000 C C . LEU B 1 342 ? -7.395 -12.633 0.367 1 98.06 342 LEU B C 1
ATOM 6002 O O . LEU B 1 342 ? -7.898 -13.727 0.632 1 98.06 342 LEU B O 1
ATOM 6006 N N . VAL B 1 343 ? -6.082 -12.414 0.528 1 98.31 343 VAL B N 1
ATOM 6007 C CA . VAL B 1 343 ? -5.113 -13.461 0.847 1 98.31 343 VAL B CA 1
ATOM 6008 C C . VAL B 1 343 ? -5.457 -14.094 2.195 1 98.31 343 VAL B C 1
ATOM 6010 O O . VAL B 1 343 ? -5.328 -15.305 2.371 1 98.31 343 VAL B O 1
ATOM 6013 N N . SER B 1 344 ? -5.941 -13.32 3.145 1 96.62 344 SER B N 1
ATOM 6014 C CA . SER B 1 344 ? -6.25 -13.812 4.484 1 96.62 344 SER B CA 1
ATOM 6015 C C . SER B 1 344 ? -7.43 -14.781 4.461 1 96.62 344 SER B C 1
ATOM 6017 O O . SER B 1 344 ? -7.609 -15.57 5.387 1 96.62 344 SER B O 1
ATOM 6019 N N . LYS B 1 345 ? -8.211 -14.773 3.385 1 97.44 345 LYS B N 1
ATOM 6020 C CA . LYS B 1 345 ? -9.438 -15.57 3.316 1 97.44 345 LYS B CA 1
ATOM 6021 C C . LYS B 1 345 ? -9.211 -16.859 2.529 1 97.44 345 LYS B C 1
ATOM 6023 O O . LYS B 1 345 ? -10.117 -17.688 2.416 1 97.44 345 LYS B O 1
ATOM 6028 N N . VAL B 1 346 ? -8.047 -17.047 1.978 1 98.5 346 VAL B N 1
ATOM 6029 C CA . VAL B 1 346 ? -7.734 -18.25 1.21 1 98.5 346 VAL B CA 1
ATOM 6030 C C . VAL B 1 346 ? -7.734 -19.469 2.135 1 98.5 346 VAL B C 1
ATOM 6032 O O . VAL B 1 346 ? -7.066 -19.469 3.172 1 98.5 346 VAL B O 1
ATOM 6035 N N . SER B 1 347 ? -8.461 -20.484 1.765 1 98.19 347 SER B N 1
ATOM 6036 C CA . SER B 1 347 ? -8.602 -21.656 2.617 1 98.19 347 SER B CA 1
ATOM 6037 C C . SER B 1 347 ? -8.031 -22.906 1.938 1 98.19 347 SER B C 1
ATOM 6039 O O . SER B 1 347 ? -7.934 -23.969 2.555 1 98.19 347 SER B O 1
ATOM 6041 N N . VAL B 1 348 ? -7.684 -22.812 0.652 1 97.94 348 VAL B N 1
ATOM 6042 C CA . VAL B 1 348 ? -7.102 -23.906 -0.134 1 97.94 348 VAL B CA 1
ATOM 6043 C C . VAL B 1 348 ? -5.582 -23.859 -0.025 1 97.94 348 VAL B C 1
ATOM 6045 O O . VAL B 1 348 ? -4.98 -22.781 -0.047 1 97.94 348 VAL B O 1
ATOM 6048 N N . PRO B 1 349 ? -4.898 -25.094 0.187 1 98.62 349 PRO B N 1
ATOM 6049 C CA . PRO B 1 349 ? -3.434 -25.078 0.152 1 98.62 349 PRO B CA 1
ATOM 6050 C C . PRO B 1 349 ? -2.877 -24.375 -1.079 1 98.62 349 PRO B C 1
ATOM 6052 O O . PRO B 1 349 ? -3.221 -24.719 -2.209 1 98.62 349 PRO B O 1
ATOM 6055 N N . LEU B 1 350 ? -2.066 -23.328 -0.842 1 98.94 350 LEU B N 1
ATOM 6056 C CA . LEU B 1 350 ? -1.625 -22.469 -1.931 1 98.94 350 LEU B CA 1
ATOM 6057 C C . LEU B 1 350 ? -0.127 -22.203 -1.835 1 98.94 350 LEU B C 1
ATOM 6059 O O . LEU B 1 350 ? 0.355 -21.703 -0.811 1 98.94 350 LEU B O 1
ATOM 6063 N N . LEU B 1 351 ? 0.633 -22.547 -2.848 1 98.94 351 LEU B N 1
ATOM 6064 C CA . LEU B 1 351 ? 2.025 -22.141 -3.002 1 98.94 351 LEU B CA 1
ATOM 6065 C C . LEU B 1 351 ? 2.139 -20.922 -3.908 1 98.94 351 LEU B C 1
ATOM 6067 O O . LEU B 1 351 ? 1.597 -20.922 -5.016 1 98.94 351 LEU B O 1
ATOM 6071 N N . CYS B 1 352 ? 2.732 -19.906 -3.387 1 98.94 352 CYS B N 1
ATOM 6072 C CA . CYS B 1 352 ? 2.992 -18.719 -4.176 1 98.94 352 CYS B CA 1
ATOM 6073 C C . CYS B 1 352 ? 4.48 -18.562 -4.457 1 98.94 352 CYS B C 1
ATOM 6075 O O . CYS B 1 352 ? 5.309 -18.75 -3.562 1 98.94 352 CYS B O 1
ATOM 6077 N N . VAL B 1 353 ? 4.824 -18.203 -5.711 1 98.88 353 VAL B N 1
ATOM 6078 C CA . VAL B 1 353 ? 6.215 -18.031 -6.105 1 98.88 353 VAL B CA 1
ATOM 6079 C C . VAL B 1 353 ? 6.395 -16.688 -6.793 1 98.88 353 VAL B C 1
ATOM 6081 O O . VAL B 1 353 ? 5.707 -16.391 -7.773 1 98.88 353 VAL B O 1
ATOM 6084 N N . ASN B 1 354 ? 7.219 -15.883 -6.277 1 98.75 354 ASN B N 1
ATOM 6085 C CA . ASN B 1 354 ? 7.594 -14.609 -6.883 1 98.75 354 ASN B CA 1
ATOM 6086 C C . ASN B 1 354 ? 9.102 -14.398 -6.855 1 98.75 354 ASN B C 1
ATOM 6088 O O . ASN B 1 354 ? 9.789 -14.891 -5.957 1 98.75 354 ASN B O 1
ATOM 6092 N N . SER B 1 355 ? 9.648 -13.727 -7.914 1 98.31 355 SER B N 1
ATOM 6093 C CA . SER B 1 355 ? 11.023 -13.25 -7.848 1 98.31 355 SER B CA 1
ATOM 6094 C C . SER B 1 355 ? 11.086 -11.812 -7.355 1 98.31 355 SER B C 1
ATOM 6096 O O . SER B 1 355 ? 10.242 -10.984 -7.715 1 98.31 355 SER B O 1
ATOM 6098 N N . ILE B 1 356 ? 12.094 -11.492 -6.566 1 97.81 356 ILE B N 1
ATOM 6099 C CA . ILE B 1 356 ? 12.242 -10.172 -5.973 1 97.81 356 ILE B CA 1
ATOM 6100 C C . ILE B 1 356 ? 12.57 -9.148 -7.059 1 97.81 356 ILE B C 1
ATOM 6102 O O . ILE B 1 356 ? 12.164 -7.988 -6.969 1 97.81 356 ILE B O 1
ATOM 6106 N N . ASP B 1 357 ? 13.234 -9.57 -8.148 1 97.19 357 ASP B N 1
ATOM 6107 C CA . ASP B 1 357 ? 13.672 -8.625 -9.172 1 97.19 357 ASP B CA 1
ATOM 6108 C C . ASP B 1 357 ? 12.695 -8.609 -10.352 1 97.19 357 ASP B C 1
ATOM 6110 O O . ASP B 1 357 ? 13.062 -8.203 -11.453 1 97.19 357 ASP B O 1
ATOM 6114 N N . ASP B 1 358 ? 11.422 -9.164 -10.18 1 97.94 358 ASP B N 1
ATOM 6115 C CA . ASP B 1 358 ? 10.414 -9.133 -11.234 1 97.94 358 ASP B CA 1
ATOM 6116 C C . ASP B 1 358 ? 10.156 -7.699 -11.695 1 97.94 358 ASP B C 1
ATOM 6118 O O . ASP B 1 358 ? 9.68 -6.863 -10.922 1 97.94 358 ASP B O 1
ATOM 6122 N N . PRO B 1 359 ? 10.461 -7.367 -13 1 97.12 359 PRO B N 1
ATOM 6123 C CA . PRO B 1 359 ? 10.32 -5.984 -13.461 1 97.12 359 PRO B CA 1
ATOM 6124 C C . PRO B 1 359 ? 8.891 -5.625 -13.836 1 97.12 359 PRO B C 1
ATOM 6126 O O . PRO B 1 359 ? 8.594 -4.465 -14.133 1 97.12 359 PRO B O 1
ATOM 6129 N N . VAL B 1 360 ? 7.977 -6.57 -13.805 1 97 360 VAL B N 1
ATOM 6130 C CA . VAL B 1 360 ? 6.582 -6.367 -14.18 1 97 360 VAL B CA 1
ATOM 6131 C C . VAL B 1 360 ? 5.695 -6.414 -12.938 1 97 360 VAL B C 1
ATOM 6133 O O . VAL B 1 360 ? 4.863 -5.527 -12.727 1 97 360 VAL B O 1
ATOM 6136 N N . CYS B 1 361 ? 5.879 -7.406 -12.141 1 97.19 361 CYS B N 1
ATOM 6137 C CA . CYS B 1 361 ? 5.184 -7.574 -10.867 1 97.19 361 CYS B CA 1
ATOM 6138 C C . CYS B 1 361 ? 6.117 -7.297 -9.695 1 97.19 361 CYS B C 1
ATOM 6140 O O . CYS B 1 361 ? 6.793 -8.203 -9.211 1 97.19 361 CYS B O 1
ATOM 6142 N N . SER B 1 362 ? 6.012 -6.078 -9.219 1 94.56 362 SER B N 1
ATOM 6143 C CA . SER B 1 362 ? 6.965 -5.582 -8.227 1 94.56 362 SER B CA 1
ATOM 6144 C C . SER B 1 362 ? 6.809 -6.305 -6.895 1 94.56 362 SER B C 1
ATOM 6146 O O . SER B 1 362 ? 5.688 -6.602 -6.473 1 94.56 362 SER B O 1
ATOM 6148 N N . HIS B 1 363 ? 7.973 -6.512 -6.195 1 95.44 363 HIS B N 1
ATOM 6149 C CA . HIS B 1 363 ? 7.961 -7.117 -4.871 1 95.44 363 HIS B CA 1
ATOM 6150 C C . HIS B 1 363 ? 7.242 -6.227 -3.863 1 95.44 363 HIS B C 1
ATOM 6152 O O . HIS B 1 363 ? 6.785 -6.707 -2.822 1 95.44 363 HIS B O 1
ATOM 6158 N N . GLU B 1 364 ? 7.066 -4.93 -4.137 1 94.19 364 GLU B N 1
ATOM 6159 C CA . GLU B 1 364 ? 6.395 -3.982 -3.25 1 94.19 364 GLU B CA 1
ATOM 6160 C C . GLU B 1 364 ? 4.91 -4.309 -3.117 1 94.19 364 GLU B C 1
ATOM 6162 O O . GLU B 1 364 ? 4.254 -3.857 -2.176 1 94.19 364 GLU B O 1
ATOM 6167 N N . ALA B 1 365 ? 4.371 -5.051 -4.086 1 97.19 365 ALA B N 1
ATOM 6168 C CA . ALA B 1 365 ? 2.945 -5.367 -4.094 1 97.19 365 ALA B CA 1
ATOM 6169 C C . ALA B 1 365 ? 2.664 -6.652 -3.322 1 97.19 365 ALA B C 1
ATOM 6171 O O . ALA B 1 365 ? 1.509 -6.965 -3.023 1 97.19 365 ALA B O 1
ATOM 6172 N N . ILE B 1 366 ? 3.713 -7.422 -2.936 1 98.06 366 ILE B N 1
ATOM 6173 C CA . ILE B 1 366 ? 3.539 -8.711 -2.279 1 98.06 366 ILE B CA 1
ATOM 6174 C C . ILE B 1 366 ? 2.955 -8.508 -0.883 1 98.06 366 ILE B C 1
ATOM 6176 O O . ILE B 1 366 ? 3.461 -7.695 -0.105 1 98.06 366 ILE B O 1
ATOM 6180 N N . PRO B 1 367 ? 1.848 -9.141 -0.563 1 97.75 367 PRO B N 1
ATOM 6181 C CA . PRO B 1 367 ? 1.294 -9.086 0.792 1 97.75 367 PRO B CA 1
ATOM 6182 C C . PRO B 1 367 ? 2.021 -10.008 1.767 1 97.75 367 PRO B C 1
ATOM 6184 O O . PRO B 1 367 ? 1.45 -11.008 2.221 1 97.75 367 PRO B O 1
ATOM 6187 N N . TRP B 1 368 ? 3.189 -9.688 2.186 1 96.69 368 TRP B N 1
ATOM 6188 C CA . TRP B 1 368 ? 4.105 -10.508 2.973 1 96.69 368 TRP B CA 1
ATOM 6189 C C . TRP B 1 368 ? 3.449 -10.961 4.273 1 96.69 368 TRP B C 1
ATOM 6191 O O . TRP B 1 368 ? 3.459 -12.148 4.598 1 96.69 368 TRP B O 1
ATOM 6201 N N . ASP B 1 369 ? 2.854 -10.07 5.043 1 95.81 369 ASP B N 1
ATOM 6202 C CA . ASP B 1 369 ? 2.299 -10.375 6.359 1 95.81 369 ASP B CA 1
ATOM 6203 C C . ASP B 1 369 ? 1.083 -11.297 6.246 1 95.81 369 ASP B C 1
ATOM 6205 O O . ASP B 1 369 ? 0.925 -12.227 7.039 1 95.81 369 ASP B O 1
ATOM 6209 N N . GLU B 1 370 ? 0.268 -10.969 5.25 1 97.5 370 GLU B N 1
ATOM 6210 C CA . GLU B 1 370 ? -0.902 -11.82 5.051 1 97.5 370 GLU B CA 1
ATOM 6211 C C . GLU B 1 370 ? -0.493 -13.242 4.68 1 97.5 370 GLU B C 1
ATOM 6213 O O . GLU B 1 370 ? -1.09 -14.211 5.156 1 97.5 370 GLU B O 1
ATOM 6218 N N . CYS B 1 371 ? 0.498 -13.383 3.83 1 98.19 371 CYS B N 1
ATOM 6219 C CA . CYS B 1 371 ? 1.008 -14.711 3.482 1 98.19 371 CYS B CA 1
ATOM 6220 C C . CYS B 1 371 ? 1.584 -15.414 4.703 1 98.19 371 CYS B C 1
ATOM 6222 O O . CYS B 1 371 ? 1.368 -16.609 4.898 1 98.19 371 CYS B O 1
ATOM 6224 N N . ARG B 1 372 ? 2.342 -14.695 5.5 1 97.31 372 ARG B N 1
ATOM 6225 C CA . ARG B 1 372 ? 2.98 -15.25 6.688 1 97.31 372 ARG B CA 1
ATOM 6226 C C . ARG B 1 372 ? 1.941 -15.727 7.699 1 97.31 372 ARG B C 1
ATOM 6228 O O . ARG B 1 372 ? 2.166 -16.703 8.422 1 97.31 372 ARG B O 1
ATOM 6235 N N . ARG B 1 373 ? 0.765 -15.109 7.777 1 96.31 373 ARG B N 1
ATOM 6236 C CA . ARG B 1 373 ? -0.217 -15.367 8.828 1 96.31 373 ARG B CA 1
ATOM 6237 C C . ARG B 1 373 ? -1.206 -16.453 8.398 1 96.31 373 ARG B C 1
ATOM 6239 O O . ARG B 1 373 ? -1.799 -17.125 9.242 1 96.31 373 ARG B O 1
ATOM 6246 N N . ASN B 1 374 ? -1.457 -16.609 7.109 1 97.94 374 ASN B N 1
ATOM 6247 C CA . ASN B 1 374 ? -2.391 -17.625 6.633 1 97.94 374 ASN B CA 1
ATOM 6248 C C . ASN B 1 374 ? -1.761 -19.016 6.648 1 97.94 374 ASN B C 1
ATOM 6250 O O . ASN B 1 374 ? -0.819 -19.281 5.898 1 97.94 374 ASN B O 1
ATOM 6254 N N . LYS B 1 375 ? -2.299 -19.906 7.391 1 98.19 375 LYS B N 1
ATOM 6255 C CA . LYS B 1 375 ? -1.732 -21.234 7.617 1 98.19 375 LYS B CA 1
ATOM 6256 C C . LYS B 1 375 ? -1.79 -22.078 6.348 1 98.19 375 LYS B C 1
ATOM 6258 O O . LYS B 1 375 ? -1.103 -23.094 6.242 1 98.19 375 LYS B O 1
ATOM 6263 N N . ASN B 1 376 ? -2.588 -21.672 5.352 1 98.38 376 ASN B N 1
ATOM 6264 C CA . ASN B 1 376 ? -2.775 -22.453 4.133 1 98.38 376 ASN B CA 1
ATOM 6265 C C . ASN B 1 376 ? -1.849 -21.984 3.018 1 98.38 376 ASN B C 1
ATOM 6267 O O . ASN B 1 376 ? -1.895 -22.5 1.904 1 98.38 376 ASN B O 1
ATOM 6271 N N . ILE B 1 377 ? -1 -20.953 3.291 1 98.81 377 ILE B N 1
ATOM 6272 C CA . ILE B 1 377 ? -0.21 -20.359 2.223 1 98.81 377 ILE B CA 1
ATOM 6273 C C . ILE B 1 377 ? 1.276 -20.469 2.557 1 98.81 377 ILE B C 1
ATOM 6275 O O . ILE B 1 377 ? 1.681 -20.25 3.699 1 98.81 377 ILE B O 1
ATOM 6279 N N . VAL B 1 378 ? 2.076 -20.859 1.614 1 98.94 378 VAL B N 1
ATOM 6280 C CA . VAL B 1 378 ? 3.529 -20.719 1.645 1 98.94 378 VAL B CA 1
ATOM 6281 C C . VAL B 1 378 ? 3.994 -19.859 0.48 1 98.94 378 VAL B C 1
ATOM 6283 O O . VAL B 1 378 ? 3.686 -20.141 -0.679 1 98.94 378 VAL B O 1
ATOM 6286 N N . LEU B 1 379 ? 4.633 -18.766 0.802 1 98.94 379 LEU B N 1
ATOM 6287 C CA . LEU B 1 379 ? 5.199 -17.875 -0.205 1 98.94 379 LEU B CA 1
ATOM 6288 C C . LEU B 1 379 ? 6.691 -18.141 -0.382 1 98.94 379 LEU B C 1
ATOM 6290 O O . LEU B 1 379 ? 7.461 -18.062 0.58 1 98.94 379 LEU B O 1
ATOM 6294 N N . ALA B 1 380 ? 7.082 -18.5 -1.567 1 98.88 380 ALA B N 1
ATOM 6295 C CA . ALA B 1 380 ? 8.477 -18.703 -1.941 1 98.88 380 ALA B CA 1
ATOM 6296 C C . ALA B 1 380 ? 8.977 -17.547 -2.816 1 98.88 380 ALA B C 1
ATOM 6298 O O . ALA B 1 380 ? 8.367 -17.219 -3.832 1 98.88 380 ALA B O 1
ATOM 6299 N N . THR B 1 381 ? 10.109 -16.953 -2.377 1 98.62 381 THR B N 1
ATOM 6300 C CA . THR B 1 381 ? 10.672 -15.883 -3.186 1 98.62 381 THR B CA 1
ATOM 6301 C C . THR B 1 381 ? 12.141 -16.172 -3.516 1 98.62 381 THR B C 1
ATOM 6303 O O . THR B 1 381 ? 12.859 -16.766 -2.705 1 98.62 381 THR B O 1
ATOM 6306 N N . THR B 1 382 ? 12.547 -15.836 -4.766 1 97.94 382 THR B N 1
ATOM 6307 C CA . THR B 1 382 ? 13.945 -15.883 -5.195 1 97.94 382 THR B CA 1
ATOM 6308 C C . THR B 1 382 ? 14.484 -14.477 -5.426 1 97.94 382 THR B C 1
ATOM 6310 O O . THR B 1 382 ? 13.719 -13.547 -5.688 1 97.94 382 THR B O 1
ATOM 6313 N N . GLN B 1 383 ? 15.773 -14.328 -5.332 1 96.75 383 GLN B N 1
ATOM 6314 C CA . GLN B 1 383 ? 16.375 -13.023 -5.594 1 96.75 383 GLN B CA 1
ATOM 6315 C C . GLN B 1 383 ? 16.25 -12.641 -7.066 1 96.75 383 GLN B C 1
ATOM 6317 O O . GLN B 1 383 ? 16.125 -11.461 -7.398 1 96.75 383 GLN B O 1
ATOM 6322 N N . HIS B 1 384 ? 16.359 -13.664 -7.887 1 95.94 384 HIS B N 1
ATOM 6323 C CA . HIS B 1 384 ? 16.312 -13.469 -9.328 1 95.94 384 HIS B CA 1
ATOM 6324 C C . HIS B 1 384 ? 15.258 -14.375 -9.977 1 95.94 384 HIS B C 1
ATOM 6326 O O . HIS B 1 384 ? 14.789 -15.328 -9.352 1 95.94 384 HIS B O 1
ATOM 6332 N N . GLY B 1 385 ? 14.867 -14.062 -11.203 1 97 385 GLY B N 1
ATOM 6333 C CA . GLY B 1 385 ? 13.938 -14.922 -11.914 1 97 385 GLY B CA 1
ATOM 6334 C C . GLY B 1 385 ? 13.117 -14.18 -12.961 1 97 385 GLY B C 1
ATOM 6335 O O . GLY B 1 385 ? 12.523 -14.797 -13.836 1 97 385 GLY B O 1
ATOM 6336 N N . GLY B 1 386 ? 13.148 -12.805 -12.883 1 97.75 386 GLY B N 1
ATOM 6337 C CA . GLY B 1 386 ? 12.352 -12.039 -13.828 1 97.75 386 GLY B CA 1
ATOM 6338 C C . GLY B 1 386 ? 10.867 -12.312 -13.711 1 97.75 386 GLY B C 1
ATOM 6339 O O . GLY B 1 386 ? 10.383 -12.68 -12.641 1 97.75 386 GLY B O 1
ATOM 6340 N N . HIS B 1 387 ? 10.102 -12.016 -14.773 1 98.06 387 HIS B N 1
ATOM 6341 C CA . HIS B 1 387 ? 8.656 -12.227 -14.797 1 98.06 387 HIS B CA 1
ATOM 6342 C C . HIS B 1 387 ? 8.297 -13.539 -15.484 1 98.06 387 HIS B C 1
ATOM 6344 O O . HIS B 1 387 ? 8.445 -13.664 -16.703 1 98.06 387 HIS B O 1
ATOM 6350 N N . ILE B 1 388 ? 7.785 -14.539 -14.734 1 97.38 388 ILE B N 1
ATOM 6351 C CA . ILE B 1 388 ? 7.344 -15.852 -15.188 1 97.38 388 ILE B CA 1
ATOM 6352 C C . ILE B 1 388 ? 8.516 -16.609 -15.805 1 97.38 388 ILE B C 1
ATOM 6354 O O . ILE B 1 388 ? 8.352 -17.734 -16.281 1 97.38 388 ILE B O 1
ATOM 6358 N N . ALA B 1 389 ? 9.758 -16.219 -15.797 1 96.81 389 ALA B N 1
ATOM 6359 C CA . ALA B 1 389 ? 10.875 -16.781 -16.531 1 96.81 389 ALA B CA 1
ATOM 6360 C C . ALA B 1 389 ? 11.617 -17.828 -15.703 1 96.81 389 ALA B C 1
ATOM 6362 O O . ALA B 1 389 ? 11.367 -19.031 -15.828 1 96.81 389 ALA B O 1
ATOM 6363 N N . PHE B 1 390 ? 12.383 -17.359 -14.742 1 97.5 390 PHE B N 1
ATOM 6364 C CA . PHE B 1 390 ? 13.117 -18.266 -13.867 1 97.5 390 PHE B CA 1
ATOM 6365 C C . PHE B 1 390 ? 13.945 -19.25 -14.68 1 97.5 390 PHE B C 1
ATOM 6367 O O . PHE B 1 390 ? 13.914 -20.453 -14.414 1 97.5 390 PHE B O 1
ATOM 6374 N N . PHE B 1 391 ? 14.594 -18.766 -15.688 1 97.06 391 PHE B N 1
ATOM 6375 C CA . PHE B 1 391 ? 15.453 -19.656 -16.469 1 97.06 391 PHE B CA 1
ATOM 6376 C C . PHE B 1 391 ? 16.547 -20.25 -15.586 1 97.06 391 PHE B C 1
ATOM 6378 O O . PHE B 1 391 ? 17.109 -19.547 -14.734 1 97.06 391 PHE B O 1
ATOM 6385 N N . GLU B 1 392 ? 16.797 -21.469 -15.797 1 93.5 392 GLU B N 1
ATOM 6386 C CA . GLU B 1 392 ? 17.812 -22.141 -14.992 1 93.5 392 GLU B CA 1
ATOM 6387 C C . GLU B 1 392 ? 18.766 -22.953 -15.875 1 93.5 392 GLU B C 1
ATOM 6389 O O . GLU B 1 392 ? 18.406 -23.375 -16.969 1 93.5 392 GLU B O 1
ATOM 6394 N N . GLY B 1 393 ? 19.969 -23.156 -15.367 1 88.31 393 GLY B N 1
ATOM 6395 C CA . GLY B 1 393 ? 20.953 -23.969 -16.047 1 88.31 393 GLY B CA 1
ATOM 6396 C C . GLY B 1 393 ? 21.625 -23.25 -17.203 1 88.31 393 GLY B C 1
ATOM 6397 O O . GLY B 1 393 ? 21.219 -22.156 -17.578 1 88.31 393 GLY B O 1
ATOM 6398 N N . MET B 1 394 ? 22.531 -23.906 -17.859 1 88.75 394 MET B N 1
ATOM 6399 C CA . MET B 1 394 ? 23.344 -23.297 -18.906 1 88.75 394 MET B CA 1
ATOM 6400 C C . MET B 1 394 ? 22.562 -23.219 -20.219 1 88.75 394 MET B C 1
ATOM 6402 O O . MET B 1 394 ? 22.641 -22.219 -20.938 1 88.75 394 MET B O 1
ATOM 6406 N N . PRO B 1 395 ? 21.734 -24.25 -20.5 1 88.31 395 PRO B N 1
ATOM 6407 C CA . PRO B 1 395 ? 21.016 -24.141 -21.781 1 88.31 395 PRO B CA 1
ATOM 6408 C C . PRO B 1 395 ? 20 -23.016 -21.797 1 88.31 395 PRO B C 1
ATOM 6410 O O . PRO B 1 395 ? 19.734 -22.422 -22.859 1 88.31 395 PRO B O 1
ATOM 6413 N N . GLY B 1 396 ? 19.484 -22.75 -20.641 1 90.81 396 GLY B N 1
ATOM 6414 C CA . GLY B 1 396 ? 18.531 -21.656 -20.578 1 90.81 396 GLY B CA 1
ATOM 6415 C C . GLY B 1 396 ? 17.25 -21.938 -21.328 1 90.81 396 GLY B C 1
ATOM 6416 O O . GLY B 1 396 ? 16.75 -21.078 -22.062 1 90.81 396 GLY B O 1
ATOM 6417 N N . LYS B 1 397 ? 16.672 -23.156 -21.234 1 90.62 397 LYS B N 1
ATOM 6418 C CA . LYS B 1 397 ? 15.477 -23.531 -21.984 1 90.62 397 LYS B CA 1
ATOM 6419 C C . LYS B 1 397 ? 14.375 -24.016 -21.047 1 90.62 397 LYS B C 1
ATOM 6421 O O . LYS B 1 397 ? 13.234 -24.219 -21.469 1 90.62 397 LYS B O 1
ATOM 6426 N N . SER B 1 398 ? 14.758 -24.203 -19.812 1 91.19 398 SER B N 1
ATOM 6427 C CA . SER B 1 398 ? 13.781 -24.688 -18.844 1 91.19 398 SER B CA 1
ATOM 6428 C C . SER B 1 398 ? 13.469 -23.641 -17.797 1 91.19 398 SER B C 1
ATOM 6430 O O . SER B 1 398 ? 14.312 -22.797 -17.484 1 91.19 398 SER B O 1
ATOM 6432 N N . LEU B 1 399 ? 12.297 -23.75 -17.297 1 96.69 399 LEU B N 1
ATOM 6433 C CA . LEU B 1 399 ? 11.844 -22.797 -16.297 1 96.69 399 LEU B CA 1
ATOM 6434 C C . LEU B 1 399 ? 11.766 -23.438 -14.914 1 96.69 399 LEU B C 1
ATOM 6436 O O . LEU B 1 399 ? 11.008 -24.391 -14.719 1 96.69 399 LEU B O 1
ATOM 6440 N N . TRP B 1 400 ? 12.531 -22.906 -13.969 1 97.69 400 TRP B N 1
ATOM 6441 C CA . TRP B 1 400 ? 12.688 -23.453 -12.625 1 97.69 400 TRP B CA 1
ATOM 6442 C C . TRP B 1 400 ? 11.336 -23.594 -11.938 1 97.69 400 TRP B C 1
ATOM 6444 O O . TRP B 1 400 ? 11.078 -24.594 -11.258 1 97.69 400 TRP B O 1
ATOM 6454 N N . TRP B 1 401 ? 10.43 -22.625 -12.086 1 98.25 401 TRP B N 1
ATOM 6455 C CA . TRP B 1 401 ? 9.172 -22.609 -11.352 1 98.25 401 TRP B CA 1
ATOM 6456 C C . TRP B 1 401 ? 8.266 -23.75 -11.789 1 98.25 401 TRP B C 1
ATOM 6458 O O . TRP B 1 401 ? 7.414 -24.203 -11.016 1 98.25 401 TRP B O 1
ATOM 6468 N N . ILE B 1 402 ? 8.328 -24.25 -13.008 1 98.06 402 ILE B N 1
ATOM 6469 C CA . ILE B 1 402 ? 7.504 -25.344 -13.492 1 98.06 402 ILE B CA 1
ATOM 6470 C C . ILE B 1 402 ? 7.848 -26.625 -12.719 1 98.06 402 ILE B C 1
ATOM 6472 O O . ILE B 1 402 ? 6.953 -27.375 -12.312 1 98.06 402 ILE B O 1
ATOM 6476 N N . ARG B 1 403 ? 9.141 -26.844 -12.516 1 97.56 403 ARG B N 1
ATOM 6477 C CA . ARG B 1 403 ? 9.562 -27.984 -11.711 1 97.56 403 ARG B CA 1
ATOM 6478 C C . ARG B 1 403 ? 9.102 -27.844 -10.266 1 97.56 403 ARG B C 1
ATOM 6480 O O . ARG B 1 403 ? 8.734 -28.828 -9.625 1 97.56 403 ARG B O 1
ATOM 6487 N N . VAL B 1 404 ? 9.18 -26.641 -9.742 1 98.62 404 VAL B N 1
ATOM 6488 C CA . VAL B 1 404 ? 8.727 -26.359 -8.375 1 98.62 404 VAL B CA 1
ATOM 6489 C C . VAL B 1 404 ? 7.25 -26.703 -8.242 1 98.62 404 VAL B C 1
ATOM 6491 O O . VAL B 1 404 ? 6.848 -27.359 -7.27 1 98.62 404 VAL B O 1
ATOM 6494 N N . VAL B 1 405 ? 6.402 -26.25 -9.18 1 98.75 405 VAL B N 1
ATOM 6495 C CA . VAL B 1 405 ? 4.965 -26.484 -9.148 1 98.75 405 VAL B CA 1
ATOM 6496 C C . VAL B 1 405 ? 4.688 -27.984 -9.219 1 98.75 405 VAL B C 1
ATOM 6498 O O . VAL B 1 405 ? 3.848 -28.5 -8.477 1 98.75 405 VAL B O 1
ATOM 6501 N N . GLU B 1 406 ? 5.371 -28.672 -10.148 1 98.31 406 GLU B N 1
ATOM 6502 C CA . GLU B 1 406 ? 5.188 -30.109 -10.297 1 98.31 406 GLU B CA 1
ATOM 6503 C C . GLU B 1 406 ? 5.512 -30.844 -9 1 98.31 406 GLU B C 1
ATOM 6505 O O . GLU B 1 406 ? 4.742 -31.703 -8.547 1 98.31 406 GLU B O 1
ATOM 6510 N N . GLU B 1 407 ? 6.672 -30.562 -8.414 1 98.44 407 GLU B N 1
ATOM 6511 C CA . GLU B 1 407 ? 7.082 -31.188 -7.164 1 98.44 407 GLU B CA 1
ATOM 6512 C C . GLU B 1 407 ? 6.078 -30.906 -6.047 1 98.44 407 GLU B C 1
ATOM 6514 O O . GLU B 1 407 ? 5.688 -31.812 -5.316 1 98.44 407 GLU B O 1
ATOM 6519 N N . TYR B 1 408 ? 5.641 -29.703 -5.922 1 98.75 408 TYR B N 1
ATOM 6520 C CA . TYR B 1 408 ? 4.707 -29.281 -4.883 1 98.75 408 TYR B CA 1
ATOM 6521 C C . TYR B 1 408 ? 3.371 -30 -5.027 1 98.75 408 TYR B C 1
ATOM 6523 O O . TYR B 1 408 ? 2.881 -30.609 -4.074 1 98.75 408 TYR B O 1
ATOM 6531 N N . LEU B 1 409 ? 2.764 -29.875 -6.203 1 98.62 409 LEU B N 1
ATOM 6532 C CA . LEU B 1 409 ? 1.447 -30.469 -6.406 1 98.62 409 LEU B CA 1
ATOM 6533 C C . LEU B 1 409 ? 1.505 -31.984 -6.266 1 98.62 409 LEU B C 1
ATOM 6535 O O . LEU B 1 409 ? 0.549 -32.594 -5.797 1 98.62 409 LEU B O 1
ATOM 6539 N N . SER B 1 410 ? 2.625 -32.625 -6.66 1 97.88 410 SER B N 1
ATOM 6540 C CA . SER B 1 410 ? 2.781 -34.062 -6.488 1 97.88 410 SER B CA 1
ATOM 6541 C C . SER B 1 410 ? 2.752 -34.438 -5.016 1 97.88 410 SER B C 1
ATOM 6543 O O . SER B 1 410 ? 2.059 -35.375 -4.633 1 97.88 410 SER B O 1
ATOM 6545 N N . HIS B 1 411 ? 3.508 -33.75 -4.184 1 98 411 HIS B N 1
ATOM 6546 C CA . HIS B 1 411 ? 3.516 -34 -2.75 1 98 411 HIS B CA 1
ATOM 6547 C C . HIS B 1 411 ? 2.15 -33.719 -2.129 1 98 411 HIS B C 1
ATOM 6549 O O . HIS B 1 411 ? 1.703 -34.469 -1.247 1 98 411 HIS B O 1
ATOM 6555 N N . LEU B 1 412 ? 1.523 -32.625 -2.588 1 98 412 LEU B N 1
ATOM 6556 C CA . LEU B 1 412 ? 0.207 -32.281 -2.064 1 98 412 LEU B CA 1
ATOM 6557 C C . LEU B 1 412 ? -0.815 -33.375 -2.404 1 98 412 LEU B C 1
ATOM 6559 O O . LEU B 1 412 ? -1.634 -33.75 -1.56 1 98 412 LEU B O 1
ATOM 6563 N N . HIS B 1 413 ? -0.776 -33.812 -3.65 1 96.56 413 HIS B N 1
ATOM 6564 C CA . HIS B 1 413 ? -1.691 -34.875 -4.09 1 96.56 413 HIS B CA 1
ATOM 6565 C C . HIS B 1 413 ? -1.486 -36.156 -3.287 1 96.56 413 HIS B C 1
ATOM 6567 O O . HIS B 1 413 ? -2.453 -36.844 -2.938 1 96.56 413 HIS B O 1
ATOM 6573 N N . ALA B 1 414 ? -0.262 -36.531 -3.014 1 94.38 414 ALA B N 1
ATOM 6574 C CA . ALA B 1 414 ? 0.048 -37.719 -2.238 1 94.38 414 ALA B CA 1
ATOM 6575 C C . ALA B 1 414 ? -0.533 -37.625 -0.83 1 94.38 414 ALA B C 1
ATOM 6577 O O . ALA B 1 414 ? -1.001 -38.625 -0.278 1 94.38 414 ALA B O 1
ATOM 6578 N N . THR B 1 415 ? -0.498 -36.5 -0.281 1 90.88 415 THR B N 1
ATOM 6579 C CA . THR B 1 415 ? -1.015 -36.281 1.066 1 90.88 415 THR B CA 1
ATOM 6580 C C . THR B 1 415 ? -2.541 -36.281 1.067 1 90.88 415 THR B C 1
ATOM 6582 O O . THR B 1 415 ? -3.164 -36.75 2.018 1 90.88 415 THR B O 1
ATOM 6585 N N . SER B 1 416 ? -3.16 -35.719 0.088 1 84.56 416 SER B N 1
ATOM 6586 C CA . SER B 1 416 ? -4.613 -35.594 -0.012 1 84.56 416 SER B CA 1
ATOM 6587 C C . SER B 1 416 ? -5.246 -36.969 -0.266 1 84.56 416 SER B C 1
ATOM 6589 O O . SER B 1 416 ? -6.375 -37.219 0.159 1 84.56 416 SER B O 1
ATOM 6591 N N . SER B 1 417 ? -4.598 -37.781 -0.995 1 77.19 417 SER B N 1
ATOM 6592 C CA . SER B 1 417 ? -5.113 -39.125 -1.31 1 77.19 417 SER B CA 1
ATOM 6593 C C . SER B 1 417 ? -5.031 -40.031 -0.099 1 77.19 417 SER B C 1
ATOM 6595 O O . SER B 1 417 ? -5.832 -40.969 0.033 1 77.19 417 SER B O 1
ATOM 6597 N N . THR B 1 418 ? -4.16 -39.812 0.715 1 66 418 THR B N 1
ATOM 6598 C CA . THR B 1 418 ? -4.023 -40.625 1.913 1 66 418 THR B CA 1
ATOM 6599 C C . THR B 1 418 ? -5.055 -40.219 2.963 1 66 418 THR B C 1
ATOM 6601 O O . THR B 1 418 ? -5.504 -41.062 3.752 1 66 418 THR B O 1
ATOM 6604 N N . SER B 1 419 ? -5.484 -38.969 2.99 1 57.72 419 SER B N 1
ATOM 6605 C CA . SER B 1 419 ? -6.457 -38.5 3.98 1 57.72 419 SER B CA 1
ATOM 6606 C C . SER B 1 419 ? -7.863 -38.969 3.637 1 57.72 419 SER B C 1
ATOM 6608 O O . SER B 1 419 ? -8.766 -38.906 4.469 1 57.72 419 SER B O 1
ATOM 6610 N N . LYS B 1 420 ? -8.141 -39.25 2.42 1 54.25 420 LYS B N 1
ATOM 6611 C CA . LYS B 1 420 ? -9.461 -39.75 2.043 1 54.25 420 LYS B CA 1
ATOM 6612 C C . LYS B 1 420 ? -9.57 -41.25 2.252 1 54.25 420 LYS B C 1
ATOM 6614 O O . LYS B 1 420 ? -10.664 -41.812 2.16 1 54.25 420 LYS B O 1
ATOM 6619 N N . HIS B 1 421 ? -8.562 -42 2.377 1 39.25 421 HIS B N 1
ATOM 6620 C CA . HIS B 1 421 ? -8.641 -43.406 2.719 1 39.25 421 HIS B CA 1
ATOM 6621 C C . HIS B 1 421 ? -8.445 -43.625 4.215 1 39.25 421 HIS B C 1
ATOM 6623 O O . HIS B 1 421 ? -7.598 -43 4.836 1 39.25 421 HIS B O 1
#

Secondary structure (DSSP, 8-state):
----------HHHHHHHHHHHS-HHHHHHHHHHHHHHHHHHHTT--HHHHHHTTT--EEPEEEE-TT-HHHHHTGGG-TGGGSEE-B-GGG-SHHHHHHTHHHHS------PEEEEEE-TTS-EEEEEEE-HHHH--------SS-TTS---EEEEE--TT--TTSHHHHHHHHHHHHTT-EEEEEEPTTSTT----SS----TT-HHHHHHHHHHHHHH-TTSPEEEEEETHHHHHHHHHHHHHGGG---SEEEEES----HHHHHHHTTTSHHHHHHHHHHHHHHHHHHHTTHHHHHHHS-HHHHHT--SHHHHHHHTHHHHTT-SSHHHHHHHH-SGGGGGG--S-EEEEEETT-SSS-GGG--HHHHHH-TTEEEEEES--TTTT-EETTT--EEHHHHHHHHHHHHHHHHHHHH--/----------HHHHHHHHHHHS-HHHHHHHHHHHHHHHHHHHTT--HHHHHHTTT--EEPEEEE-TT-HHHHHTGGG-TTTTSEE-B-GGG-SHHHHHHTHHHHS------PEEEEEE-TTS-EEEEEEE-HHHH--------SS-TTS---EEEEE--TT--TTSHHHHHHHHHHHHTT-EEEEEEPTTSTT----SS----TT-HHHHHHHHHHHHHH-TTSPEEEEEETHHHHHHHHHHHHHGGG---SEEEEES----HHHHHHHTTTSHHHHHHHHHHHHHHHHHHHTTHHHHHHHS-HHHHHT--SHHHHHHHTHHHHTT-SSHHHHHHHH-SGGGGGG--S-EEEEEETT-SSS-GGG--HHHHHH-TTEEEEEES--TTTT-EETTT--EEHHHHHHHHHHHHHHHHHHHH--